Protein 2EPR (pdb70)

Radius of gyration: 16.73 Å; Cα contacts (8 Å, |Δi|>4): 22; chains: 1; bounding box: 38×42×22 Å

Sequence (48 aa):
GSSGSSGRTRKQVACEICGKIFRDVYHLNRHKLSHSGEKPYSSGPSSGGSSGSSGRTRKQVACEICGKIFRDVYHLNRHKLSHSGEKPYSSGPSSGGSSGSSGRTRKQVACEICGKIFRDVYHLNRHKLSHSGEKPYSSGPSSGGSSGSSGRTRKQVACEICGKIFRDVYHLNRHKLSHSGEKPYSSGPSSGGSSGSSGRTRKQVACEICGKIFRDVYHLNRHKLSHSGEKPYSSGPSSGGSSGSSGRTRKQVACEICGKIFRDVYHLNRHKLSHSGEKPYSSGPSSGGSSGSSGRTRKQVACEICGKIFRDVYHLNRHKLSHSGEKPYSSGPSSGGSSGSSGRTRKQVACEICGKIFRDVYHLNRHKLSHSGEKPYSSGPSSGGSSGSSGRTRKQVACEICGKIFRDVYHLNRHKLSHSGEKPYSSGPSSGGSSGSSGRTRKQVACEICGKIFRDVYHLNRHKLSHSGEKPYSSGPSSGGSSGSSGRTRKQVACEICGKIFRDVYHLNRHKLSHSGEKPYSSGPSSGGSSGSSGRTRKQVACEICGKIFRDVYHLNRHKLSHSGEKPYSSGPSSGGSSGSSGRTRKQVACEICGKIFRDVYHLNRHKLSHSGEKPYSSGPSSGGSSGSSGRTRKQVACEICGKIFRDVYHLNRHKLSHSGEKPYSSGPSSGGSSGSSGRTRKQVACEICGKIFRDVYHLNRHKLSHSGEKPYSSGPSSGGSSGSSGRTRKQVACEICGKIFRDVYHLNRHKLSHSGEKPYSSGPSSGGSSGSSGRTRKQVACEICGKIFRDVYHLNRHKLSHSGEKPYSSGPSSGGSSGSSGRTRKQVACEICGKIFRDVYHLNRHKLSHSGEKPYSSGPSSGGSSGSSGRTRKQVACEICGKIFRDVYHLNRHKLSHSGEKPYSSGPSSGGSSGSSGRTRKQVACEICGKIFRDVYHLNRHKLSHSGEKPYSSGPSSG

Secondary structure (DSSP, 8-state):
----S------SEEETTTTEEESSHHHHHHHGGGS-S-----S-----

GO terms:
  GO:0005515 protein binding (F, IPI)
  GO:0031625 ubiquitin protein ligase binding (F, IPI)
  GO:0005654 nucleoplasm (C, IDA)
  GO:0005634 nucleus (C, TAS)
  GO:0045892 negative regulation of DNA-templated transcription (P, TAS)
  GO:0006355 regulation of DNA-templated transcription (P, TAS)

Solvent-accessible surface area: 5000 Å² total; per-residue (Å²): 134,112,110,77,103,110,72,219,103,217,161,80,22,66,8,159,108,63,50,118,122,43,193,86,73,181,94,21,78,176,34,100,124,96,43,74,78,140,160,106,180,99,98,39,121,118,107,125

Structure (mmCIF, N/CA/C/O backbone):
data_2EPR
#
_entry.id   2EPR
#
loop_
_entity.id
_entity.type
_entity.pdbx_description
1 polymer 'POZ-, AT hook-, and zinc finger-containing protein 1'
2 non-polymer 'ZINC ION'
#
loop_
_atom_site.group_PDB
_atom_site.id
_atom_site.type_symbol
_atom_site.label_atom_id
_atom_site.label_alt_id
_atom_site.label_comp_id
_atom_site.label_asym_id
_atom_site.label_entity_id
_atom_site.label_seq_id
_atom_site.pdbx_PDB_ins_code
_atom_site.Cartn_x
_atom_site.Cartn_y
_atom_site.Cartn_z
_atom_site.occupancy
_atom_site.B_iso_or_equiv
_atom_site.auth_seq_id
_atom_site.auth_comp_id
_atom_site.auth_asym_id
_atom_site.auth_atom_id
_atom_site.pdbx_PDB_model_num
ATOM 1 N N . GLY A 1 1 ? 19.849 -26.161 -10.491 1.00 0.00 343 GLY A N 1
ATOM 2 C CA . GLY A 1 1 ? 19.392 -27.273 -9.678 1.00 0.00 343 GLY A CA 1
ATOM 3 C C . GLY A 1 1 ? 17.988 -27.065 -9.146 1.00 0.00 343 GLY A C 1
ATOM 4 O O . GLY A 1 1 ? 17.806 -26.619 -8.013 1.00 0.00 343 GLY A O 1
ATOM 8 N N . SER A 1 2 ? 16.993 -27.386 -9.966 1.00 0.00 344 SER A N 1
ATOM 9 C CA . SER A 1 2 ? 15.597 -27.226 -9.574 1.00 0.00 344 SER A CA 1
ATOM 10 C C . SER A 1 2 ? 14.672 -27.938 -10.556 1.00 0.00 344 SER A C 1
ATOM 11 O O . SER A 1 2 ? 14.926 -27.961 -11.760 1.00 0.00 344 SER A O 1
ATOM 19 N N . SER A 1 3 ? 13.597 -28.517 -10.033 1.00 0.00 345 SER A N 1
ATOM 20 C CA . SER A 1 3 ? 12.634 -29.233 -10.862 1.00 0.00 345 SER A CA 1
ATOM 21 C C . SER A 1 3 ? 11.807 -28.261 -11.697 1.00 0.00 345 SER A C 1
ATOM 22 O O . SER A 1 3 ? 11.799 -28.330 -12.925 1.00 0.00 345 SER A O 1
ATOM 30 N N . GLY A 1 4 ? 11.111 -27.353 -11.019 1.00 0.00 346 GLY A N 1
ATOM 31 C CA . GLY A 1 4 ? 10.289 -26.378 -11.714 1.00 0.00 346 GLY A CA 1
ATOM 32 C C . GLY A 1 4 ? 8.914 -26.917 -12.054 1.00 0.00 346 GLY A C 1
ATOM 33 O O . GLY A 1 4 ? 8.430 -26.741 -13.173 1.00 0.00 346 GLY A O 1
ATOM 37 N N . SER A 1 5 ? 8.283 -27.577 -11.089 1.00 0.00 347 SER A N 1
ATOM 38 C CA . SER A 1 5 ? 6.957 -28.149 -11.294 1.00 0.00 347 SER A CA 1
ATOM 39 C C . SER A 1 5 ? 5.951 -27.554 -10.312 1.00 0.00 347 SER A C 1
ATOM 40 O O . SER A 1 5 ? 4.959 -26.947 -10.714 1.00 0.00 347 SER A O 1
ATOM 48 N N . SER A 1 6 ? 6.216 -27.735 -9.022 1.00 0.00 348 SER A N 1
ATOM 49 C CA . SER A 1 6 ? 5.333 -27.221 -7.981 1.00 0.00 348 SER A CA 1
ATOM 50 C C . SER A 1 6 ? 5.939 -25.989 -7.315 1.00 0.00 348 SER A C 1
ATOM 51 O O . SER A 1 6 ? 7.119 -25.690 -7.493 1.00 0.00 348 SER A O 1
ATOM 59 N N . GLY A 1 7 ? 5.120 -25.276 -6.547 1.00 0.00 349 GLY A N 1
ATOM 60 C CA . GLY A 1 7 ? 5.591 -24.085 -5.866 1.00 0.00 349 GLY A CA 1
ATOM 61 C C . GLY A 1 7 ? 4.456 -23.244 -5.316 1.00 0.00 349 GLY A C 1
ATOM 62 O O . GLY A 1 7 ? 3.298 -23.659 -5.343 1.00 0.00 349 GLY A O 1
ATOM 66 N N . ARG A 1 8 ? 4.789 -22.060 -4.813 1.00 0.00 350 ARG A N 1
ATOM 67 C CA . ARG A 1 8 ? 3.789 -21.160 -4.252 1.00 0.00 350 ARG A CA 1
ATOM 68 C C . ARG A 1 8 ? 3.286 -20.179 -5.307 1.00 0.00 350 ARG A C 1
ATOM 69 O O . ARG A 1 8 ? 3.949 -19.189 -5.617 1.00 0.00 350 ARG A O 1
ATOM 90 N N . THR A 1 9 ? 2.109 -20.462 -5.857 1.00 0.00 351 THR A N 1
ATOM 91 C CA . THR A 1 9 ? 1.518 -19.607 -6.879 1.00 0.00 351 THR A CA 1
ATOM 92 C C . THR A 1 9 ? 1.205 -18.223 -6.323 1.00 0.00 351 THR A C 1
ATOM 93 O O . THR A 1 9 ? 0.720 -18.089 -5.199 1.00 0.00 351 THR A O 1
ATOM 104 N N . ARG A 1 10 ? 1.484 -17.194 -7.117 1.00 0.00 352 ARG A N 1
ATOM 105 C CA . ARG A 1 10 ? 1.233 -15.819 -6.704 1.00 0.00 352 ARG A CA 1
ATOM 106 C C . ARG A 1 10 ? -0.171 -15.378 -7.107 1.00 0.00 352 ARG A C 1
ATOM 107 O O . ARG A 1 10 ? -0.425 -15.064 -8.271 1.00 0.00 352 ARG A O 1
ATOM 128 N N . LYS A 1 11 ? -1.080 -15.357 -6.139 1.00 0.00 353 LYS A N 1
ATOM 129 C CA . LYS A 1 11 ? -2.459 -14.954 -6.391 1.00 0.00 353 LYS A CA 1
ATOM 130 C C . LYS A 1 11 ? -2.924 -13.930 -5.361 1.00 0.00 353 LYS A C 1
ATOM 131 O O . LYS A 1 11 ? -4.116 -13.821 -5.076 1.00 0.00 353 LYS A O 1
ATOM 150 N N . GLN A 1 12 ? -1.975 -13.182 -4.807 1.00 0.00 354 GLN A N 1
ATOM 151 C CA . GLN A 1 12 ? -2.289 -12.167 -3.809 1.00 0.00 354 GLN A CA 1
ATOM 152 C C . GLN A 1 12 ? -1.352 -10.970 -3.936 1.00 0.00 354 GLN A C 1
ATOM 153 O O . GLN A 1 12 ? -0.465 -10.951 -4.788 1.00 0.00 354 GLN A O 1
ATOM 167 N N . VAL A 1 13 ? -1.556 -9.972 -3.082 1.00 0.00 355 VAL A N 1
ATOM 168 C CA . VAL A 1 13 ? -0.728 -8.771 -3.098 1.00 0.00 355 VAL A CA 1
ATOM 169 C C . VAL A 1 13 ? 0.162 -8.701 -1.862 1.00 0.00 355 VAL A C 1
ATOM 170 O O . VAL A 1 13 ? -0.245 -9.091 -0.768 1.00 0.00 355 VAL A O 1
ATOM 183 N N . ALA A 1 14 ? 1.379 -8.199 -2.044 1.00 0.00 356 ALA A N 1
ATOM 184 C CA . ALA A 1 14 ? 2.326 -8.074 -0.944 1.00 0.00 356 ALA A CA 1
ATOM 185 C C . ALA A 1 14 ? 3.055 -6.736 -0.996 1.00 0.00 356 ALA A C 1
ATOM 186 O O . ALA A 1 14 ? 3.807 -6.463 -1.933 1.00 0.00 356 ALA A O 1
ATOM 193 N N . CYS A 1 15 ? 2.829 -5.904 0.015 1.00 0.00 357 CYS A N 1
ATOM 194 C CA . CYS A 1 15 ? 3.463 -4.594 0.085 1.00 0.00 357 CYS A CA 1
ATOM 195 C C . CYS A 1 15 ? 4.912 -4.714 0.550 1.00 0.00 357 CYS A C 1
ATOM 196 O O . CYS A 1 15 ? 5.179 -5.125 1.678 1.00 0.00 357 CYS A O 1
ATOM 203 N N . GLU A 1 16 ? 5.841 -4.353 -0.329 1.00 0.00 358 GLU A N 1
ATOM 204 C CA . GLU A 1 16 ? 7.262 -4.421 -0.008 1.00 0.00 358 GLU A CA 1
ATOM 205 C C . GLU A 1 16 ? 7.708 -3.176 0.753 1.00 0.00 358 GLU A C 1
ATOM 206 O O . GLU A 1 16 ? 8.674 -3.216 1.516 1.00 0.00 358 GLU A O 1
ATOM 218 N N . ILE A 1 17 ? 6.999 -2.073 0.540 1.00 0.00 359 ILE A N 1
ATOM 219 C CA . ILE A 1 17 ? 7.321 -0.818 1.206 1.00 0.00 359 ILE A CA 1
ATOM 220 C C . ILE A 1 17 ? 7.429 -1.008 2.715 1.00 0.00 359 ILE A C 1
ATOM 221 O O . ILE A 1 17 ? 8.436 -0.650 3.327 1.00 0.00 359 ILE A O 1
ATOM 237 N N . CYS A 1 18 ? 6.385 -1.574 3.311 1.00 0.00 360 CYS A N 1
ATOM 238 C CA . CYS A 1 18 ? 6.362 -1.814 4.749 1.00 0.00 360 CYS A CA 1
ATOM 239 C C . CYS A 1 18 ? 6.549 -3.297 5.056 1.00 0.00 360 CYS A C 1
ATOM 240 O O . CYS A 1 18 ? 7.160 -3.662 6.060 1.00 0.00 360 CYS A O 1
ATOM 247 N N . GLY A 1 19 ? 6.018 -4.149 4.183 1.00 0.00 361 GLY A N 1
ATOM 248 C CA . GLY A 1 19 ? 6.138 -5.582 4.379 1.00 0.00 361 GLY A CA 1
ATOM 249 C C . GLY A 1 19 ? 4.872 -6.198 4.941 1.00 0.00 361 GLY A C 1
ATOM 250 O O . GLY A 1 19 ? 4.844 -6.637 6.091 1.00 0.00 361 GLY A O 1
ATOM 254 N N . LYS A 1 20 ? 3.821 -6.230 4.129 1.00 0.00 362 LYS A N 1
ATOM 255 C CA . LYS A 1 20 ? 2.545 -6.797 4.551 1.00 0.00 362 LYS A CA 1
ATOM 256 C C . LYS A 1 20 ? 1.893 -7.576 3.414 1.00 0.00 362 LYS A C 1
ATOM 257 O O . LYS A 1 20 ? 2.325 -7.491 2.264 1.00 0.00 362 LYS A O 1
ATOM 276 N N . ILE A 1 21 ? 0.852 -8.334 3.742 1.00 0.00 363 ILE A N 1
ATOM 277 C CA . ILE A 1 21 ? 0.140 -9.126 2.747 1.00 0.00 363 ILE A CA 1
ATOM 278 C C . ILE A 1 21 ? -1.321 -8.701 2.649 1.00 0.00 363 ILE A C 1
ATOM 279 O O . ILE A 1 21 ? -1.941 -8.336 3.649 1.00 0.00 363 ILE A O 1
ATOM 295 N N . PHE A 1 22 ? -1.866 -8.751 1.438 1.00 0.00 364 PHE A N 1
ATOM 296 C CA . PHE A 1 22 ? -3.256 -8.372 1.209 1.00 0.00 364 PHE A CA 1
ATOM 297 C C . PHE A 1 22 ? -3.932 -9.342 0.245 1.00 0.00 364 PHE A C 1
ATOM 298 O O . PHE A 1 22 ? -3.272 -10.166 -0.388 1.00 0.00 364 PHE A O 1
ATOM 315 N N . ARG A 1 23 ? -5.253 -9.237 0.139 1.00 0.00 365 ARG A N 1
ATOM 316 C CA . ARG A 1 23 ? -6.020 -10.105 -0.746 1.00 0.00 365 ARG A CA 1
ATOM 317 C C . ARG A 1 23 ? -5.828 -9.701 -2.205 1.00 0.00 365 ARG A C 1
ATOM 318 O O . ARG A 1 23 ? -5.308 -10.473 -3.010 1.00 0.00 365 ARG A O 1
ATOM 339 N N . ASP A 1 24 ? -6.251 -8.486 -2.537 1.00 0.00 366 ASP A N 1
ATOM 340 C CA . ASP A 1 24 ? -6.126 -7.978 -3.898 1.00 0.00 366 ASP A CA 1
ATOM 341 C C . ASP A 1 24 ? -5.686 -6.517 -3.894 1.00 0.00 366 ASP A C 1
ATOM 342 O O . ASP A 1 24 ? -5.605 -5.885 -2.841 1.00 0.00 366 ASP A O 1
ATOM 351 N N . VAL A 1 25 ? -5.402 -5.987 -5.080 1.00 0.00 367 VAL A N 1
ATOM 352 C CA . VAL A 1 25 ? -4.970 -4.601 -5.214 1.00 0.00 367 VAL A CA 1
ATOM 353 C C . VAL A 1 25 ? -6.024 -3.643 -4.672 1.00 0.00 367 VAL A C 1
ATOM 354 O O . VAL A 1 25 ? -5.700 -2.563 -4.176 1.00 0.00 367 VAL A O 1
ATOM 367 N N . TYR A 1 26 ? -7.286 -4.044 -4.769 1.00 0.00 368 TYR A N 1
ATOM 368 C CA . TYR A 1 26 ? -8.389 -3.219 -4.289 1.00 0.00 368 TYR A CA 1
ATOM 369 C C . TYR A 1 26 ? -8.177 -2.819 -2.833 1.00 0.00 368 TYR A C 1
ATOM 370 O O . TYR A 1 26 ? -8.613 -1.751 -2.400 1.00 0.00 368 TYR A O 1
ATOM 388 N N . HIS A 1 27 ? -7.504 -3.683 -2.080 1.00 0.00 369 HIS A N 1
ATOM 389 C CA . HIS A 1 27 ? -7.232 -3.421 -0.671 1.00 0.00 369 HIS A CA 1
ATOM 390 C C . HIS A 1 27 ? -5.941 -2.625 -0.507 1.00 0.00 369 HIS A C 1
ATOM 391 O O . HIS A 1 27 ? -5.833 -1.773 0.376 1.00 0.00 369 HIS A O 1
ATOM 405 N N . LEU A 1 28 ? -4.964 -2.908 -1.361 1.00 0.00 370 LEU A N 1
ATOM 406 C CA . LEU A 1 28 ? -3.679 -2.219 -1.309 1.00 0.00 370 LEU A CA 1
ATOM 407 C C . LEU A 1 28 ? -3.833 -0.752 -1.695 1.00 0.00 370 LEU A C 1
ATOM 408 O O . LEU A 1 28 ? -3.071 0.102 -1.242 1.00 0.00 370 LEU A O 1
ATOM 424 N N . ASN A 1 29 ? -4.824 -0.466 -2.532 1.00 0.00 371 ASN A N 1
ATOM 425 C CA . ASN A 1 29 ? -5.079 0.900 -2.977 1.00 0.00 371 ASN A CA 1
ATOM 426 C C . ASN A 1 29 ? -5.299 1.828 -1.786 1.00 0.00 371 ASN A C 1
ATOM 427 O O . ASN A 1 29 ? -4.762 2.935 -1.741 1.00 0.00 371 ASN A O 1
ATOM 438 N N . ARG A 1 30 ? -6.093 1.369 -0.824 1.00 0.00 372 ARG A N 1
ATOM 439 C CA . ARG A 1 30 ? -6.385 2.157 0.367 1.00 0.00 372 ARG A CA 1
ATOM 440 C C . ARG A 1 30 ? -5.185 2.184 1.309 1.00 0.00 372 ARG A C 1
ATOM 441 O O . ARG A 1 30 ? -5.017 3.120 2.091 1.00 0.00 372 ARG A O 1
ATOM 462 N N . HIS A 1 31 ? -4.353 1.150 1.229 1.00 0.00 373 HIS A N 1
ATOM 463 C CA . HIS A 1 31 ? -3.168 1.055 2.075 1.00 0.00 373 HIS A CA 1
ATOM 464 C C . HIS A 1 31 ? -2.071 1.992 1.579 1.00 0.00 373 HIS A C 1
ATOM 465 O O . HIS A 1 31 ? -1.331 2.573 2.373 1.00 0.00 373 HIS A O 1
ATOM 479 N N . LYS A 1 32 ? -1.970 2.133 0.262 1.00 0.00 374 LYS A N 1
ATOM 480 C CA . LYS A 1 32 ? -0.964 3.000 -0.340 1.00 0.00 374 LYS A CA 1
ATOM 481 C C . LYS A 1 32 ? -1.060 4.416 0.219 1.00 0.00 374 LYS A C 1
ATOM 482 O O . LYS A 1 32 ? -0.072 5.151 0.248 1.00 0.00 374 LYS A O 1
ATOM 501 N N . LEU A 1 33 ? -2.254 4.792 0.663 1.00 0.00 375 LEU A N 1
ATOM 502 C CA . LEU A 1 33 ? -2.479 6.120 1.223 1.00 0.00 375 LEU A CA 1
ATOM 503 C C . LEU A 1 33 ? -1.468 6.424 2.324 1.00 0.00 375 LEU A C 1
ATOM 504 O O . LEU A 1 33 ? -0.874 7.502 2.355 1.00 0.00 375 LEU A O 1
ATOM 520 N N . SER A 1 34 ? -1.277 5.466 3.226 1.00 0.00 376 SER A N 1
ATOM 521 C CA . SER A 1 34 ? -0.339 5.633 4.330 1.00 0.00 376 SER A CA 1
ATOM 522 C C . SER A 1 34 ? 1.071 5.896 3.811 1.00 0.00 376 SER A C 1
ATOM 523 O O . SER A 1 34 ? 1.866 6.579 4.458 1.00 0.00 376 SER A O 1
ATOM 531 N N . HIS A 1 35 ? 1.374 5.350 2.637 1.00 0.00 377 HIS A N 1
ATOM 532 C CA . HIS A 1 35 ? 2.688 5.525 2.029 1.00 0.00 377 HIS A CA 1
ATOM 533 C C . HIS A 1 35 ? 2.707 6.751 1.121 1.00 0.00 377 HIS A C 1
ATOM 534 O O . HIS A 1 35 ? 1.722 7.484 1.030 1.00 0.00 377 HIS A O 1
ATOM 548 N N . SER A 1 36 ? 3.835 6.968 0.451 1.00 0.00 378 SER A N 1
ATOM 549 C CA . SER A 1 36 ? 3.983 8.108 -0.446 1.00 0.00 378 SER A CA 1
ATOM 550 C C . SER A 1 36 ? 3.537 7.748 -1.860 1.00 0.00 378 SER A C 1
ATOM 551 O O . SER A 1 36 ? 3.576 6.585 -2.258 1.00 0.00 378 SER A O 1
ATOM 559 N N . GLY A 1 37 ? 3.112 8.757 -2.615 1.00 0.00 379 GLY A N 1
ATOM 560 C CA . GLY A 1 37 ? 2.664 8.528 -3.976 1.00 0.00 379 GLY A CA 1
ATOM 561 C C . GLY A 1 37 ? 3.777 8.699 -4.990 1.00 0.00 379 GLY A C 1
ATOM 562 O O . GLY A 1 37 ? 3.789 8.035 -6.026 1.00 0.00 379 GLY A O 1
ATOM 566 N N . GLU A 1 38 ? 4.715 9.592 -4.691 1.00 0.00 380 GLU A N 1
ATOM 567 C CA . GLU A 1 38 ? 5.837 9.850 -5.587 1.00 0.00 380 GLU A CA 1
ATOM 568 C C . GLU A 1 38 ? 7.165 9.721 -4.846 1.00 0.00 380 GLU A C 1
ATOM 569 O O . GLU A 1 38 ? 7.404 10.405 -3.851 1.00 0.00 380 GLU A O 1
ATOM 581 N N . LYS A 1 39 ? 8.027 8.837 -5.339 1.00 0.00 381 LYS A N 1
ATOM 582 C CA . LYS A 1 39 ? 9.331 8.617 -4.727 1.00 0.00 381 LYS A CA 1
ATOM 583 C C . LYS A 1 39 ? 10.447 8.760 -5.757 1.00 0.00 381 LYS A C 1
ATOM 584 O O . LYS A 1 39 ? 11.086 7.786 -6.155 1.00 0.00 381 LYS A O 1
ATOM 603 N N . PRO A 1 40 ? 10.689 10.003 -6.199 1.00 0.00 382 PRO A N 1
ATOM 604 C CA . PRO A 1 40 ? 11.730 10.302 -7.187 1.00 0.00 382 PRO A CA 1
ATOM 605 C C . PRO A 1 40 ? 13.135 10.124 -6.622 1.00 0.00 382 PRO A C 1
ATOM 606 O O . PRO A 1 40 ? 13.488 10.730 -5.610 1.00 0.00 382 PRO A O 1
ATOM 617 N N . TYR A 1 41 ? 13.931 9.291 -7.281 1.00 0.00 383 TYR A N 1
ATOM 618 C CA . TYR A 1 41 ? 15.298 9.032 -6.843 1.00 0.00 383 TYR A CA 1
ATOM 619 C C . TYR A 1 41 ? 16.222 10.181 -7.234 1.00 0.00 383 TYR A C 1
ATOM 620 O O . TYR A 1 41 ? 17.104 10.023 -8.079 1.00 0.00 383 TYR A O 1
ATOM 638 N N . SER A 1 42 ? 16.015 11.337 -6.612 1.00 0.00 384 SER A N 1
ATOM 639 C CA . SER A 1 42 ? 16.827 12.514 -6.896 1.00 0.00 384 SER A CA 1
ATOM 640 C C . SER A 1 42 ? 18.253 12.326 -6.388 1.00 0.00 384 SER A C 1
ATOM 641 O O . SER A 1 42 ? 19.202 12.868 -6.954 1.00 0.00 384 SER A O 1
ATOM 649 N N . SER A 1 43 ? 18.395 11.554 -5.315 1.00 0.00 385 SER A N 1
ATOM 650 C CA . SER A 1 43 ? 19.704 11.296 -4.727 1.00 0.00 385 SER A CA 1
ATOM 651 C C . SER A 1 43 ? 20.437 10.198 -5.491 1.00 0.00 385 SER A C 1
ATOM 652 O O . SER A 1 43 ? 20.674 9.112 -4.965 1.00 0.00 385 SER A O 1
ATOM 660 N N . GLY A 1 44 ? 20.793 10.490 -6.739 1.00 0.00 386 GLY A N 1
ATOM 661 C CA . GLY A 1 44 ? 21.495 9.518 -7.557 1.00 0.00 386 GLY A CA 1
ATOM 662 C C . GLY A 1 44 ? 21.576 9.935 -9.012 1.00 0.00 386 GLY A C 1
ATOM 663 O O . GLY A 1 44 ? 20.933 9.350 -9.884 1.00 0.00 386 GLY A O 1
ATOM 667 N N . PRO A 1 45 ? 22.380 10.971 -9.291 1.00 0.00 387 PRO A N 1
ATOM 668 C CA . PRO A 1 45 ? 22.561 11.490 -10.650 1.00 0.00 387 PRO A CA 1
ATOM 669 C C . PRO A 1 45 ? 23.333 10.524 -11.541 1.00 0.00 387 PRO A C 1
ATOM 670 O O . PRO A 1 45 ? 24.227 9.816 -11.077 1.00 0.00 387 PRO A O 1
ATOM 681 N N . SER A 1 46 ? 22.983 10.500 -12.823 1.00 0.00 388 SER A N 1
ATOM 682 C CA . SER A 1 46 ? 23.642 9.618 -13.779 1.00 0.00 388 SER A CA 1
ATOM 683 C C . SER A 1 46 ? 25.135 9.918 -13.856 1.00 0.00 388 SER A C 1
ATOM 684 O O . SER A 1 46 ? 25.618 10.878 -13.256 1.00 0.00 388 SER A O 1
ATOM 692 N N . SER A 1 47 ? 25.862 9.090 -14.599 1.00 0.00 389 SER A N 1
ATOM 693 C CA . SER A 1 47 ? 27.302 9.263 -14.752 1.00 0.00 389 SER A CA 1
ATOM 694 C C . SER A 1 47 ? 27.821 8.467 -15.945 1.00 0.00 389 SER A C 1
ATOM 695 O O . SER A 1 47 ? 27.094 7.671 -16.539 1.00 0.00 389 SER A O 1
ATOM 703 N N . GLY A 1 48 ? 29.086 8.688 -16.292 1.00 0.00 390 GLY A N 1
ATOM 704 C CA . GLY A 1 48 ? 29.682 7.984 -17.412 1.00 0.00 390 GLY A CA 1
ATOM 705 C C . GLY A 1 48 ? 29.859 6.504 -17.139 1.00 0.00 390 GLY A C 1
ATOM 706 O O . GLY A 1 48 ? 29.309 6.006 -16.158 1.00 0.00 390 GLY A O 1
ATOM 711 N N . GLY A 1 1 ? -13.701 -29.248 -7.792 1.00 0.00 343 GLY A N 2
ATOM 712 C CA . GLY A 1 1 ? -13.097 -27.975 -8.138 1.00 0.00 343 GLY A CA 2
ATOM 713 C C . GLY A 1 1 ? -13.185 -27.675 -9.621 1.00 0.00 343 GLY A C 2
ATOM 714 O O . GLY A 1 1 ? -13.193 -28.588 -10.447 1.00 0.00 343 GLY A O 2
ATOM 718 N N . SER A 1 2 ? -13.253 -26.391 -9.961 1.00 0.00 344 SER A N 2
ATOM 719 C CA . SER A 1 2 ? -13.347 -25.974 -11.355 1.00 0.00 344 SER A CA 2
ATOM 720 C C . SER A 1 2 ? -12.027 -25.376 -11.833 1.00 0.00 344 SER A C 2
ATOM 721 O O . SER A 1 2 ? -11.693 -24.238 -11.503 1.00 0.00 344 SER A O 2
ATOM 729 N N . SER A 1 3 ? -11.281 -26.152 -12.612 1.00 0.00 345 SER A N 2
ATOM 730 C CA . SER A 1 3 ? -9.995 -25.702 -13.133 1.00 0.00 345 SER A CA 2
ATOM 731 C C . SER A 1 3 ? -10.171 -24.486 -14.038 1.00 0.00 345 SER A C 2
ATOM 732 O O . SER A 1 3 ? -11.103 -24.424 -14.839 1.00 0.00 345 SER A O 2
ATOM 740 N N . GLY A 1 4 ? -9.268 -23.520 -13.904 1.00 0.00 346 GLY A N 2
ATOM 741 C CA . GLY A 1 4 ? -9.340 -22.318 -14.715 1.00 0.00 346 GLY A CA 2
ATOM 742 C C . GLY A 1 4 ? -8.013 -21.591 -14.793 1.00 0.00 346 GLY A C 2
ATOM 743 O O . GLY A 1 4 ? -7.178 -21.710 -13.896 1.00 0.00 346 GLY A O 2
ATOM 747 N N . SER A 1 5 ? -7.816 -20.836 -15.869 1.00 0.00 347 SER A N 2
ATOM 748 C CA . SER A 1 5 ? -6.578 -20.091 -16.064 1.00 0.00 347 SER A CA 2
ATOM 749 C C . SER A 1 5 ? -6.824 -18.590 -15.952 1.00 0.00 347 SER A C 2
ATOM 750 O O . SER A 1 5 ? -7.952 -18.149 -15.732 1.00 0.00 347 SER A O 2
ATOM 758 N N . SER A 1 6 ? -5.760 -17.808 -16.106 1.00 0.00 348 SER A N 2
ATOM 759 C CA . SER A 1 6 ? -5.858 -16.356 -16.018 1.00 0.00 348 SER A CA 2
ATOM 760 C C . SER A 1 6 ? -4.655 -15.689 -16.678 1.00 0.00 348 SER A C 2
ATOM 761 O O . SER A 1 6 ? -3.772 -16.362 -17.209 1.00 0.00 348 SER A O 2
ATOM 769 N N . GLY A 1 7 ? -4.627 -14.361 -16.639 1.00 0.00 349 GLY A N 2
ATOM 770 C CA . GLY A 1 7 ? -3.529 -13.624 -17.236 1.00 0.00 349 GLY A CA 2
ATOM 771 C C . GLY A 1 7 ? -2.335 -13.511 -16.309 1.00 0.00 349 GLY A C 2
ATOM 772 O O . GLY A 1 7 ? -1.267 -14.055 -16.592 1.00 0.00 349 GLY A O 2
ATOM 776 N N . ARG A 1 8 ? -2.514 -12.802 -15.199 1.00 0.00 350 ARG A N 2
ATOM 777 C CA . ARG A 1 8 ? -1.441 -12.617 -14.229 1.00 0.00 350 ARG A CA 2
ATOM 778 C C . ARG A 1 8 ? -1.009 -13.954 -13.635 1.00 0.00 350 ARG A C 2
ATOM 779 O O . ARG A 1 8 ? -1.627 -14.988 -13.890 1.00 0.00 350 ARG A O 2
ATOM 800 N N . THR A 1 9 ? 0.058 -13.926 -12.842 1.00 0.00 351 THR A N 2
ATOM 801 C CA . THR A 1 9 ? 0.574 -15.136 -12.213 1.00 0.00 351 THR A CA 2
ATOM 802 C C . THR A 1 9 ? 0.466 -15.055 -10.695 1.00 0.00 351 THR A C 2
ATOM 803 O O . THR A 1 9 ? 0.303 -16.072 -10.020 1.00 0.00 351 THR A O 2
ATOM 814 N N . ARG A 1 10 ? 0.558 -13.840 -10.164 1.00 0.00 352 ARG A N 2
ATOM 815 C CA . ARG A 1 10 ? 0.470 -13.628 -8.724 1.00 0.00 352 ARG A CA 2
ATOM 816 C C . ARG A 1 10 ? -0.939 -13.916 -8.216 1.00 0.00 352 ARG A C 2
ATOM 817 O O . ARG A 1 10 ? -1.927 -13.586 -8.873 1.00 0.00 352 ARG A O 2
ATOM 838 N N . LYS A 1 11 ? -1.025 -14.533 -7.043 1.00 0.00 353 LYS A N 2
ATOM 839 C CA . LYS A 1 11 ? -2.313 -14.866 -6.445 1.00 0.00 353 LYS A CA 2
ATOM 840 C C . LYS A 1 11 ? -2.788 -13.750 -5.520 1.00 0.00 353 LYS A C 2
ATOM 841 O O . LYS A 1 11 ? -3.967 -13.396 -5.516 1.00 0.00 353 LYS A O 2
ATOM 860 N N . GLN A 1 12 ? -1.863 -13.199 -4.741 1.00 0.00 354 GLN A N 2
ATOM 861 C CA . GLN A 1 12 ? -2.189 -12.123 -3.813 1.00 0.00 354 GLN A CA 2
ATOM 862 C C . GLN A 1 12 ? -1.182 -10.983 -3.927 1.00 0.00 354 GLN A C 2
ATOM 863 O O . GLN A 1 12 ? -0.224 -11.061 -4.696 1.00 0.00 354 GLN A O 2
ATOM 877 N N . VAL A 1 13 ? -1.406 -9.923 -3.156 1.00 0.00 355 VAL A N 2
ATOM 878 C CA . VAL A 1 13 ? -0.518 -8.766 -3.170 1.00 0.00 355 VAL A CA 2
ATOM 879 C C . VAL A 1 13 ? 0.374 -8.743 -1.934 1.00 0.00 355 VAL A C 2
ATOM 880 O O . VAL A 1 13 ? -0.082 -9.013 -0.823 1.00 0.00 355 VAL A O 2
ATOM 893 N N . ALA A 1 14 ? 1.646 -8.418 -2.135 1.00 0.00 356 ALA A N 2
ATOM 894 C CA . ALA A 1 14 ? 2.602 -8.357 -1.036 1.00 0.00 356 ALA A CA 2
ATOM 895 C C . ALA A 1 14 ? 3.297 -7.000 -0.987 1.00 0.00 356 ALA A C 2
ATOM 896 O O . ALA A 1 14 ? 4.271 -6.764 -1.703 1.00 0.00 356 ALA A O 2
ATOM 903 N N . CYS A 1 15 ? 2.789 -6.111 -0.140 1.00 0.00 357 CYS A N 2
ATOM 904 C CA . CYS A 1 15 ? 3.360 -4.777 0.001 1.00 0.00 357 CYS A CA 2
ATOM 905 C C . CYS A 1 15 ? 4.818 -4.853 0.444 1.00 0.00 357 CYS A C 2
ATOM 906 O O . CYS A 1 15 ? 5.115 -5.250 1.571 1.00 0.00 357 CYS A O 2
ATOM 913 N N . GLU A 1 16 ? 5.723 -4.469 -0.451 1.00 0.00 358 GLU A N 2
ATOM 914 C CA . GLU A 1 16 ? 7.150 -4.495 -0.152 1.00 0.00 358 GLU A CA 2
ATOM 915 C C . GLU A 1 16 ? 7.569 -3.242 0.613 1.00 0.00 358 GLU A C 2
ATOM 916 O O . GLU A 1 16 ? 8.543 -3.258 1.366 1.00 0.00 358 GLU A O 2
ATOM 928 N N . ILE A 1 17 ? 6.826 -2.158 0.413 1.00 0.00 359 ILE A N 2
ATOM 929 C CA . ILE A 1 17 ? 7.119 -0.898 1.083 1.00 0.00 359 ILE A CA 2
ATOM 930 C C . ILE A 1 17 ? 7.242 -1.092 2.590 1.00 0.00 359 ILE A C 2
ATOM 931 O O . ILE A 1 17 ? 8.255 -0.736 3.193 1.00 0.00 359 ILE A O 2
ATOM 947 N N . CYS A 1 18 ? 6.204 -1.661 3.194 1.00 0.00 360 CYS A N 2
ATOM 948 C CA . CYS A 1 18 ? 6.195 -1.905 4.631 1.00 0.00 360 CYS A CA 2
ATOM 949 C C . CYS A 1 18 ? 6.458 -3.377 4.935 1.00 0.00 360 CYS A C 2
ATOM 950 O O . CYS A 1 18 ? 7.038 -3.715 5.966 1.00 0.00 360 CYS A O 2
ATOM 957 N N . GLY A 1 19 ? 6.028 -4.249 4.028 1.00 0.00 361 GLY A N 2
ATOM 958 C CA . GLY A 1 19 ? 6.226 -5.674 4.217 1.00 0.00 361 GLY A CA 2
ATOM 959 C C . GLY A 1 19 ? 5.009 -6.355 4.811 1.00 0.00 361 GLY A C 2
ATOM 960 O O . GLY A 1 19 ? 5.072 -6.906 5.911 1.00 0.00 361 GLY A O 2
ATOM 964 N N . LYS A 1 20 ? 3.898 -6.317 4.085 1.00 0.00 362 LYS A N 2
ATOM 965 C CA . LYS A 1 20 ? 2.660 -6.935 4.546 1.00 0.00 362 LYS A CA 2
ATOM 966 C C . LYS A 1 20 ? 1.954 -7.658 3.403 1.00 0.00 362 LYS A C 2
ATOM 967 O O . LYS A 1 20 ? 2.250 -7.423 2.231 1.00 0.00 362 LYS A O 2
ATOM 986 N N . ILE A 1 21 ? 1.021 -8.537 3.753 1.00 0.00 363 ILE A N 2
ATOM 987 C CA . ILE A 1 21 ? 0.272 -9.292 2.756 1.00 0.00 363 ILE A CA 2
ATOM 988 C C . ILE A 1 21 ? -1.177 -8.821 2.684 1.00 0.00 363 ILE A C 2
ATOM 989 O O . ILE A 1 21 ? -1.805 -8.551 3.708 1.00 0.00 363 ILE A O 2
ATOM 1005 N N . PHE A 1 22 ? -1.703 -8.727 1.467 1.00 0.00 364 PHE A N 2
ATOM 1006 C CA . PHE A 1 22 ? -3.079 -8.291 1.261 1.00 0.00 364 PHE A CA 2
ATOM 1007 C C . PHE A 1 22 ? -3.841 -9.286 0.390 1.00 0.00 364 PHE A C 2
ATOM 1008 O O . PHE A 1 22 ? -3.242 -10.131 -0.274 1.00 0.00 364 PHE A O 2
ATOM 1025 N N . ARG A 1 23 ? -5.165 -9.179 0.401 1.00 0.00 365 ARG A N 2
ATOM 1026 C CA . ARG A 1 23 ? -6.010 -10.070 -0.385 1.00 0.00 365 ARG A CA 2
ATOM 1027 C C . ARG A 1 23 ? -5.942 -9.715 -1.868 1.00 0.00 365 ARG A C 2
ATOM 1028 O O . ARG A 1 23 ? -5.802 -10.593 -2.720 1.00 0.00 365 ARG A O 2
ATOM 1049 N N . ASP A 1 24 ? -6.041 -8.425 -2.168 1.00 0.00 366 ASP A N 2
ATOM 1050 C CA . ASP A 1 24 ? -5.990 -7.955 -3.547 1.00 0.00 366 ASP A CA 2
ATOM 1051 C C . ASP A 1 24 ? -5.573 -6.488 -3.606 1.00 0.00 366 ASP A C 2
ATOM 1052 O O . ASP A 1 24 ? -5.442 -5.828 -2.575 1.00 0.00 366 ASP A O 2
ATOM 1061 N N . VAL A 1 25 ? -5.364 -5.986 -4.819 1.00 0.00 367 VAL A N 2
ATOM 1062 C CA . VAL A 1 25 ? -4.961 -4.598 -5.012 1.00 0.00 367 VAL A CA 2
ATOM 1063 C C . VAL A 1 25 ? -6.063 -3.640 -4.575 1.00 0.00 367 VAL A C 2
ATOM 1064 O O . VAL A 1 25 ? -5.790 -2.525 -4.131 1.00 0.00 367 VAL A O 2
ATOM 1077 N N . TYR A 1 26 ? -7.309 -4.082 -4.703 1.00 0.00 368 TYR A N 2
ATOM 1078 C CA . TYR A 1 26 ? -8.454 -3.263 -4.322 1.00 0.00 368 TYR A CA 2
ATOM 1079 C C . TYR A 1 26 ? -8.300 -2.741 -2.897 1.00 0.00 368 TYR A C 2
ATOM 1080 O O . TYR A 1 26 ? -8.785 -1.659 -2.564 1.00 0.00 368 TYR A O 2
ATOM 1098 N N . HIS A 1 27 ? -7.621 -3.518 -2.059 1.00 0.00 369 HIS A N 2
ATOM 1099 C CA . HIS A 1 27 ? -7.401 -3.134 -0.669 1.00 0.00 369 HIS A CA 2
ATOM 1100 C C . HIS A 1 27 ? -6.062 -2.422 -0.507 1.00 0.00 369 HIS A C 2
ATOM 1101 O O . HIS A 1 27 ? -5.887 -1.605 0.398 1.00 0.00 369 HIS A O 2
ATOM 1115 N N . LEU A 1 28 ? -5.119 -2.737 -1.388 1.00 0.00 370 LEU A N 2
ATOM 1116 C CA . LEU A 1 28 ? -3.795 -2.128 -1.343 1.00 0.00 370 LEU A CA 2
ATOM 1117 C C . LEU A 1 28 ? -3.852 -0.667 -1.776 1.00 0.00 370 LEU A C 2
ATOM 1118 O O . LEU A 1 28 ? -3.045 0.153 -1.340 1.00 0.00 370 LEU A O 2
ATOM 1134 N N . ASN A 1 29 ? -4.815 -0.347 -2.635 1.00 0.00 371 ASN A N 2
ATOM 1135 C CA . ASN A 1 29 ? -4.979 1.016 -3.127 1.00 0.00 371 ASN A CA 2
ATOM 1136 C C . ASN A 1 29 ? -5.122 1.998 -1.968 1.00 0.00 371 ASN A C 2
ATOM 1137 O O . ASN A 1 29 ? -4.478 3.048 -1.947 1.00 0.00 371 ASN A O 2
ATOM 1148 N N . ARG A 1 30 ? -5.969 1.650 -1.005 1.00 0.00 372 ARG A N 2
ATOM 1149 C CA . ARG A 1 30 ? -6.197 2.501 0.157 1.00 0.00 372 ARG A CA 2
ATOM 1150 C C . ARG A 1 30 ? -5.003 2.457 1.105 1.00 0.00 372 ARG A C 2
ATOM 1151 O O . ARG A 1 30 ? -4.736 3.417 1.829 1.00 0.00 372 ARG A O 2
ATOM 1172 N N . HIS A 1 31 ? -4.288 1.336 1.097 1.00 0.00 373 HIS A N 2
ATOM 1173 C CA . HIS A 1 31 ? -3.121 1.167 1.956 1.00 0.00 373 HIS A CA 2
ATOM 1174 C C . HIS A 1 31 ? -1.972 2.059 1.495 1.00 0.00 373 HIS A C 2
ATOM 1175 O O . HIS A 1 31 ? -1.299 2.692 2.308 1.00 0.00 373 HIS A O 2
ATOM 1189 N N . LYS A 1 32 ? -1.754 2.104 0.185 1.00 0.00 374 LYS A N 2
ATOM 1190 C CA . LYS A 1 32 ? -0.687 2.918 -0.386 1.00 0.00 374 LYS A CA 2
ATOM 1191 C C . LYS A 1 32 ? -0.835 4.378 0.030 1.00 0.00 374 LYS A C 2
ATOM 1192 O O . LYS A 1 32 ? 0.148 5.117 0.099 1.00 0.00 374 LYS A O 2
ATOM 1211 N N . LEU A 1 33 ? -2.068 4.787 0.307 1.00 0.00 375 LEU A N 2
ATOM 1212 C CA . LEU A 1 33 ? -2.345 6.159 0.718 1.00 0.00 375 LEU A CA 2
ATOM 1213 C C . LEU A 1 33 ? -1.663 6.478 2.045 1.00 0.00 375 LEU A C 2
ATOM 1214 O O . LEU A 1 33 ? -1.101 7.559 2.221 1.00 0.00 375 LEU A O 2
ATOM 1230 N N . SER A 1 34 ? -1.716 5.530 2.975 1.00 0.00 376 SER A N 2
ATOM 1231 C CA . SER A 1 34 ? -1.105 5.711 4.286 1.00 0.00 376 SER A CA 2
ATOM 1232 C C . SER A 1 34 ? 0.402 5.907 4.161 1.00 0.00 376 SER A C 2
ATOM 1233 O O . SER A 1 34 ? 1.031 6.539 5.011 1.00 0.00 376 SER A O 2
ATOM 1241 N N . HIS A 1 35 ? 0.977 5.361 3.094 1.00 0.00 377 HIS A N 2
ATOM 1242 C CA . HIS A 1 35 ? 2.412 5.476 2.856 1.00 0.00 377 HIS A CA 2
ATOM 1243 C C . HIS A 1 35 ? 2.764 6.860 2.320 1.00 0.00 377 HIS A C 2
ATOM 1244 O O . HIS A 1 35 ? 3.106 7.014 1.147 1.00 0.00 377 HIS A O 2
ATOM 1258 N N . SER A 1 36 ? 2.678 7.864 3.186 1.00 0.00 378 SER A N 2
ATOM 1259 C CA . SER A 1 36 ? 2.983 9.237 2.799 1.00 0.00 378 SER A CA 2
ATOM 1260 C C . SER A 1 36 ? 3.894 9.902 3.826 1.00 0.00 378 SER A C 2
ATOM 1261 O O . SER A 1 36 ? 3.772 9.664 5.027 1.00 0.00 378 SER A O 2
ATOM 1269 N N . GLY A 1 37 ? 4.810 10.737 3.344 1.00 0.00 379 GLY A N 2
ATOM 1270 C CA . GLY A 1 37 ? 5.729 11.424 4.232 1.00 0.00 379 GLY A CA 2
ATOM 1271 C C . GLY A 1 37 ? 6.020 12.842 3.782 1.00 0.00 379 GLY A C 2
ATOM 1272 O O . GLY A 1 37 ? 5.121 13.555 3.339 1.00 0.00 379 GLY A O 2
ATOM 1276 N N . GLU A 1 38 ? 7.279 13.251 3.897 1.00 0.00 380 GLU A N 2
ATOM 1277 C CA . GLU A 1 38 ? 7.685 14.594 3.500 1.00 0.00 380 GLU A CA 2
ATOM 1278 C C . GLU A 1 38 ? 7.910 14.672 1.993 1.00 0.00 380 GLU A C 2
ATOM 1279 O O . GLU A 1 38 ? 7.784 13.674 1.283 1.00 0.00 380 GLU A O 2
ATOM 1291 N N . LYS A 1 39 ? 8.244 15.864 1.511 1.00 0.00 381 LYS A N 2
ATOM 1292 C CA . LYS A 1 39 ? 8.488 16.074 0.089 1.00 0.00 381 LYS A CA 2
ATOM 1293 C C . LYS A 1 39 ? 7.282 15.645 -0.739 1.00 0.00 381 LYS A C 2
ATOM 1294 O O . LYS A 1 39 ? 7.298 14.617 -1.417 1.00 0.00 381 LYS A O 2
ATOM 1313 N N . PRO A 1 40 ? 6.210 16.449 -0.686 1.00 0.00 382 PRO A N 2
ATOM 1314 C CA . PRO A 1 40 ? 4.976 16.173 -1.428 1.00 0.00 382 PRO A CA 2
ATOM 1315 C C . PRO A 1 40 ? 5.152 16.345 -2.932 1.00 0.00 382 PRO A C 2
ATOM 1316 O O . PRO A 1 40 ? 4.489 15.676 -3.726 1.00 0.00 382 PRO A O 2
ATOM 1327 N N . TYR A 1 41 ? 6.051 17.244 -3.319 1.00 0.00 383 TYR A N 2
ATOM 1328 C CA . TYR A 1 41 ? 6.313 17.505 -4.729 1.00 0.00 383 TYR A CA 2
ATOM 1329 C C . TYR A 1 41 ? 7.374 16.552 -5.271 1.00 0.00 383 TYR A C 2
ATOM 1330 O O . TYR A 1 41 ? 8.431 16.374 -4.667 1.00 0.00 383 TYR A O 2
ATOM 1348 N N . SER A 1 42 ? 7.083 15.942 -6.416 1.00 0.00 384 SER A N 2
ATOM 1349 C CA . SER A 1 42 ? 8.009 15.005 -7.040 1.00 0.00 384 SER A CA 2
ATOM 1350 C C . SER A 1 42 ? 9.004 15.738 -7.934 1.00 0.00 384 SER A C 2
ATOM 1351 O O . SER A 1 42 ? 8.840 16.923 -8.223 1.00 0.00 384 SER A O 2
ATOM 1359 N N . SER A 1 43 ? 10.038 15.024 -8.368 1.00 0.00 385 SER A N 2
ATOM 1360 C CA . SER A 1 43 ? 11.063 15.606 -9.226 1.00 0.00 385 SER A CA 2
ATOM 1361 C C . SER A 1 43 ? 10.498 15.929 -10.606 1.00 0.00 385 SER A C 2
ATOM 1362 O O . SER A 1 43 ? 9.506 15.341 -11.036 1.00 0.00 385 SER A O 2
ATOM 1370 N N . GLY A 1 44 ? 11.137 16.869 -11.296 1.00 0.00 386 GLY A N 2
ATOM 1371 C CA . GLY A 1 44 ? 10.685 17.255 -12.619 1.00 0.00 386 GLY A CA 2
ATOM 1372 C C . GLY A 1 44 ? 9.519 18.223 -12.574 1.00 0.00 386 GLY A C 2
ATOM 1373 O O . GLY A 1 44 ? 8.969 18.517 -11.513 1.00 0.00 386 GLY A O 2
ATOM 1377 N N . PRO A 1 45 ? 9.125 18.736 -13.749 1.00 0.00 387 PRO A N 2
ATOM 1378 C CA . PRO A 1 45 ? 8.014 19.685 -13.866 1.00 0.00 387 PRO A CA 2
ATOM 1379 C C . PRO A 1 45 ? 6.664 19.034 -13.587 1.00 0.00 387 PRO A C 2
ATOM 1380 O O . PRO A 1 45 ? 6.592 17.853 -13.248 1.00 0.00 387 PRO A O 2
ATOM 1391 N N . SER A 1 46 ? 5.596 19.812 -13.733 1.00 0.00 388 SER A N 2
ATOM 1392 C CA . SER A 1 46 ? 4.247 19.311 -13.493 1.00 0.00 388 SER A CA 2
ATOM 1393 C C . SER A 1 46 ? 3.542 18.999 -14.809 1.00 0.00 388 SER A C 2
ATOM 1394 O O . SER A 1 46 ? 3.609 19.776 -15.762 1.00 0.00 388 SER A O 2
ATOM 1402 N N . SER A 1 47 ? 2.866 17.855 -14.855 1.00 0.00 389 SER A N 2
ATOM 1403 C CA . SER A 1 47 ? 2.150 17.437 -16.054 1.00 0.00 389 SER A CA 2
ATOM 1404 C C . SER A 1 47 ? 0.760 16.917 -15.704 1.00 0.00 389 SER A C 2
ATOM 1405 O O . SER A 1 47 ? 0.616 15.940 -14.971 1.00 0.00 389 SER A O 2
ATOM 1413 N N . GLY A 1 48 ? -0.264 17.579 -16.235 1.00 0.00 390 GLY A N 2
ATOM 1414 C CA . GLY A 1 48 ? -1.631 17.170 -15.968 1.00 0.00 390 GLY A CA 2
ATOM 1415 C C . GLY A 1 48 ? -2.609 18.325 -16.055 1.00 0.00 390 GLY A C 2
ATOM 1416 O O . GLY A 1 48 ? -2.349 19.276 -16.790 1.00 0.00 390 GLY A O 2
ATOM 1421 N N . GLY A 1 1 ? 14.096 -27.046 -25.319 1.00 0.00 343 GLY A N 3
ATOM 1422 C CA . GLY A 1 1 ? 13.124 -26.057 -25.746 1.00 0.00 343 GLY A CA 3
ATOM 1423 C C . GLY A 1 1 ? 12.532 -25.286 -24.583 1.00 0.00 343 GLY A C 3
ATOM 1424 O O . GLY A 1 1 ? 13.220 -25.003 -23.602 1.00 0.00 343 GLY A O 3
ATOM 1428 N N . SER A 1 2 ? 11.252 -24.943 -24.692 1.00 0.00 344 SER A N 3
ATOM 1429 C CA . SER A 1 2 ? 10.569 -24.195 -23.643 1.00 0.00 344 SER A CA 3
ATOM 1430 C C . SER A 1 2 ? 9.138 -24.692 -23.466 1.00 0.00 344 SER A C 3
ATOM 1431 O O . SER A 1 2 ? 8.364 -24.744 -24.422 1.00 0.00 344 SER A O 3
ATOM 1439 N N . SER A 1 3 ? 8.792 -25.056 -22.235 1.00 0.00 345 SER A N 3
ATOM 1440 C CA . SER A 1 3 ? 7.455 -25.553 -21.932 1.00 0.00 345 SER A CA 3
ATOM 1441 C C . SER A 1 3 ? 6.570 -24.434 -21.392 1.00 0.00 345 SER A C 3
ATOM 1442 O O . SER A 1 3 ? 6.993 -23.283 -21.296 1.00 0.00 345 SER A O 3
ATOM 1450 N N . GLY A 1 4 ? 5.336 -24.782 -21.039 1.00 0.00 346 GLY A N 3
ATOM 1451 C CA . GLY A 1 4 ? 4.409 -23.798 -20.513 1.00 0.00 346 GLY A CA 3
ATOM 1452 C C . GLY A 1 4 ? 3.526 -24.360 -19.417 1.00 0.00 346 GLY A C 3
ATOM 1453 O O . GLY A 1 4 ? 3.079 -25.504 -19.497 1.00 0.00 346 GLY A O 3
ATOM 1457 N N . SER A 1 5 ? 3.274 -23.555 -18.390 1.00 0.00 347 SER A N 3
ATOM 1458 C CA . SER A 1 5 ? 2.443 -23.981 -17.270 1.00 0.00 347 SER A CA 3
ATOM 1459 C C . SER A 1 5 ? 1.364 -22.945 -16.969 1.00 0.00 347 SER A C 3
ATOM 1460 O O . SER A 1 5 ? 1.233 -22.481 -15.837 1.00 0.00 347 SER A O 3
ATOM 1468 N N . SER A 1 6 ? 0.594 -22.588 -17.992 1.00 0.00 348 SER A N 3
ATOM 1469 C CA . SER A 1 6 ? -0.471 -21.604 -17.840 1.00 0.00 348 SER A CA 3
ATOM 1470 C C . SER A 1 6 ? -1.497 -22.069 -16.810 1.00 0.00 348 SER A C 3
ATOM 1471 O O . SER A 1 6 ? -1.586 -23.256 -16.498 1.00 0.00 348 SER A O 3
ATOM 1479 N N . GLY A 1 7 ? -2.270 -21.123 -16.285 1.00 0.00 349 GLY A N 3
ATOM 1480 C CA . GLY A 1 7 ? -3.279 -21.454 -15.296 1.00 0.00 349 GLY A CA 3
ATOM 1481 C C . GLY A 1 7 ? -3.681 -20.258 -14.455 1.00 0.00 349 GLY A C 3
ATOM 1482 O O . GLY A 1 7 ? -2.847 -19.661 -13.774 1.00 0.00 349 GLY A O 3
ATOM 1486 N N . ARG A 1 8 ? -4.962 -19.906 -14.505 1.00 0.00 350 ARG A N 3
ATOM 1487 C CA . ARG A 1 8 ? -5.472 -18.772 -13.745 1.00 0.00 350 ARG A CA 3
ATOM 1488 C C . ARG A 1 8 ? -5.569 -19.112 -12.260 1.00 0.00 350 ARG A C 3
ATOM 1489 O O . ARG A 1 8 ? -6.636 -19.475 -11.763 1.00 0.00 350 ARG A O 3
ATOM 1510 N N . THR A 1 9 ? -4.448 -18.992 -11.556 1.00 0.00 351 THR A N 3
ATOM 1511 C CA . THR A 1 9 ? -4.405 -19.288 -10.130 1.00 0.00 351 THR A CA 3
ATOM 1512 C C . THR A 1 9 ? -4.668 -18.036 -9.301 1.00 0.00 351 THR A C 3
ATOM 1513 O O . THR A 1 9 ? -4.312 -16.928 -9.702 1.00 0.00 351 THR A O 3
ATOM 1524 N N . ARG A 1 10 ? -5.293 -18.219 -8.142 1.00 0.00 352 ARG A N 3
ATOM 1525 C CA . ARG A 1 10 ? -5.603 -17.104 -7.256 1.00 0.00 352 ARG A CA 3
ATOM 1526 C C . ARG A 1 10 ? -4.327 -16.421 -6.774 1.00 0.00 352 ARG A C 3
ATOM 1527 O O . ARG A 1 10 ? -3.547 -17.000 -6.018 1.00 0.00 352 ARG A O 3
ATOM 1548 N N . LYS A 1 11 ? -4.120 -15.185 -7.217 1.00 0.00 353 LYS A N 3
ATOM 1549 C CA . LYS A 1 11 ? -2.940 -14.421 -6.831 1.00 0.00 353 LYS A CA 3
ATOM 1550 C C . LYS A 1 11 ? -3.271 -13.431 -5.719 1.00 0.00 353 LYS A C 3
ATOM 1551 O O . LYS A 1 11 ? -4.441 -13.167 -5.441 1.00 0.00 353 LYS A O 3
ATOM 1570 N N . GLN A 1 12 ? -2.236 -12.888 -5.088 1.00 0.00 354 GLN A N 3
ATOM 1571 C CA . GLN A 1 12 ? -2.419 -11.927 -4.007 1.00 0.00 354 GLN A CA 3
ATOM 1572 C C . GLN A 1 12 ? -1.400 -10.796 -4.106 1.00 0.00 354 GLN A C 3
ATOM 1573 O O . GLN A 1 12 ? -0.543 -10.794 -4.989 1.00 0.00 354 GLN A O 3
ATOM 1587 N N . VAL A 1 13 ? -1.501 -9.834 -3.193 1.00 0.00 355 VAL A N 3
ATOM 1588 C CA . VAL A 1 13 ? -0.588 -8.697 -3.177 1.00 0.00 355 VAL A CA 3
ATOM 1589 C C . VAL A 1 13 ? 0.326 -8.744 -1.958 1.00 0.00 355 VAL A C 3
ATOM 1590 O O . VAL A 1 13 ? -0.087 -9.161 -0.876 1.00 0.00 355 VAL A O 3
ATOM 1603 N N . ALA A 1 14 ? 1.569 -8.311 -2.140 1.00 0.00 356 ALA A N 3
ATOM 1604 C CA . ALA A 1 14 ? 2.541 -8.300 -1.054 1.00 0.00 356 ALA A CA 3
ATOM 1605 C C . ALA A 1 14 ? 3.290 -6.973 -1.001 1.00 0.00 356 ALA A C 3
ATOM 1606 O O . ALA A 1 14 ? 4.262 -6.767 -1.729 1.00 0.00 356 ALA A O 3
ATOM 1613 N N . CYS A 1 15 ? 2.832 -6.075 -0.135 1.00 0.00 357 CYS A N 3
ATOM 1614 C CA . CYS A 1 15 ? 3.458 -4.767 0.013 1.00 0.00 357 CYS A CA 3
ATOM 1615 C C . CYS A 1 15 ? 4.906 -4.905 0.473 1.00 0.00 357 CYS A C 3
ATOM 1616 O O . CYS A 1 15 ? 5.172 -5.319 1.601 1.00 0.00 357 CYS A O 3
ATOM 1623 N N . GLU A 1 16 ? 5.838 -4.555 -0.408 1.00 0.00 358 GLU A N 3
ATOM 1624 C CA . GLU A 1 16 ? 7.259 -4.641 -0.092 1.00 0.00 358 GLU A CA 3
ATOM 1625 C C . GLU A 1 16 ? 7.726 -3.396 0.656 1.00 0.00 358 GLU A C 3
ATOM 1626 O O . GLU A 1 16 ? 8.694 -3.442 1.415 1.00 0.00 358 GLU A O 3
ATOM 1638 N N . ILE A 1 17 ? 7.031 -2.285 0.435 1.00 0.00 359 ILE A N 3
ATOM 1639 C CA . ILE A 1 17 ? 7.374 -1.028 1.088 1.00 0.00 359 ILE A CA 3
ATOM 1640 C C . ILE A 1 17 ? 7.485 -1.205 2.598 1.00 0.00 359 ILE A C 3
ATOM 1641 O O . ILE A 1 17 ? 8.500 -0.857 3.203 1.00 0.00 359 ILE A O 3
ATOM 1657 N N . CYS A 1 18 ? 6.435 -1.750 3.203 1.00 0.00 360 CYS A N 3
ATOM 1658 C CA . CYS A 1 18 ? 6.413 -1.976 4.643 1.00 0.00 360 CYS A CA 3
ATOM 1659 C C . CYS A 1 18 ? 6.577 -3.459 4.964 1.00 0.00 360 CYS A C 3
ATOM 1660 O O . CYS A 1 18 ? 7.183 -3.825 5.970 1.00 0.00 360 CYS A O 3
ATOM 1667 N N . GLY A 1 19 ? 6.030 -4.310 4.100 1.00 0.00 361 GLY A N 3
ATOM 1668 C CA . GLY A 1 19 ? 6.126 -5.743 4.308 1.00 0.00 361 GLY A CA 3
ATOM 1669 C C . GLY A 1 19 ? 4.848 -6.333 4.872 1.00 0.00 361 GLY A C 3
ATOM 1670 O O . GLY A 1 19 ? 4.778 -6.665 6.055 1.00 0.00 361 GLY A O 3
ATOM 1674 N N . LYS A 1 20 ? 3.834 -6.463 4.023 1.00 0.00 362 LYS A N 3
ATOM 1675 C CA . LYS A 1 20 ? 2.552 -7.017 4.442 1.00 0.00 362 LYS A CA 3
ATOM 1676 C C . LYS A 1 20 ? 1.876 -7.755 3.291 1.00 0.00 362 LYS A C 3
ATOM 1677 O O . LYS A 1 20 ? 2.258 -7.598 2.131 1.00 0.00 362 LYS A O 3
ATOM 1696 N N . ILE A 1 21 ? 0.870 -8.559 3.619 1.00 0.00 363 ILE A N 3
ATOM 1697 C CA . ILE A 1 21 ? 0.141 -9.319 2.612 1.00 0.00 363 ILE A CA 3
ATOM 1698 C C . ILE A 1 21 ? -1.313 -8.865 2.527 1.00 0.00 363 ILE A C 3
ATOM 1699 O O . ILE A 1 21 ? -1.980 -8.690 3.546 1.00 0.00 363 ILE A O 3
ATOM 1715 N N . PHE A 1 22 ? -1.797 -8.677 1.304 1.00 0.00 364 PHE A N 3
ATOM 1716 C CA . PHE A 1 22 ? -3.173 -8.244 1.085 1.00 0.00 364 PHE A CA 3
ATOM 1717 C C . PHE A 1 22 ? -3.900 -9.198 0.142 1.00 0.00 364 PHE A C 3
ATOM 1718 O O . PHE A 1 22 ? -3.279 -9.856 -0.692 1.00 0.00 364 PHE A O 3
ATOM 1735 N N . ARG A 1 23 ? -5.220 -9.267 0.282 1.00 0.00 365 ARG A N 3
ATOM 1736 C CA . ARG A 1 23 ? -6.032 -10.141 -0.555 1.00 0.00 365 ARG A CA 3
ATOM 1737 C C . ARG A 1 23 ? -5.944 -9.726 -2.021 1.00 0.00 365 ARG A C 3
ATOM 1738 O O . ARG A 1 23 ? -5.542 -10.515 -2.877 1.00 0.00 365 ARG A O 3
ATOM 1759 N N . ASP A 1 24 ? -6.322 -8.484 -2.303 1.00 0.00 366 ASP A N 3
ATOM 1760 C CA . ASP A 1 24 ? -6.285 -7.964 -3.664 1.00 0.00 366 ASP A CA 3
ATOM 1761 C C . ASP A 1 24 ? -5.761 -6.531 -3.685 1.00 0.00 366 ASP A C 3
ATOM 1762 O O . ASP A 1 24 ? -5.645 -5.887 -2.642 1.00 0.00 366 ASP A O 3
ATOM 1771 N N . VAL A 1 25 ? -5.446 -6.039 -4.879 1.00 0.00 367 VAL A N 3
ATOM 1772 C CA . VAL A 1 25 ? -4.934 -4.683 -5.035 1.00 0.00 367 VAL A CA 3
ATOM 1773 C C . VAL A 1 25 ? -5.904 -3.659 -4.455 1.00 0.00 367 VAL A C 3
ATOM 1774 O O . VAL A 1 25 ? -5.504 -2.564 -4.060 1.00 0.00 367 VAL A O 3
ATOM 1787 N N . TYR A 1 26 ? -7.181 -4.023 -4.407 1.00 0.00 368 TYR A N 3
ATOM 1788 C CA . TYR A 1 26 ? -8.209 -3.136 -3.877 1.00 0.00 368 TYR A CA 3
ATOM 1789 C C . TYR A 1 26 ? -7.865 -2.688 -2.460 1.00 0.00 368 TYR A C 3
ATOM 1790 O O . TYR A 1 26 ? -8.033 -1.521 -2.107 1.00 0.00 368 TYR A O 3
ATOM 1808 N N . HIS A 1 27 ? -7.382 -3.626 -1.651 1.00 0.00 369 HIS A N 3
ATOM 1809 C CA . HIS A 1 27 ? -7.012 -3.330 -0.272 1.00 0.00 369 HIS A CA 3
ATOM 1810 C C . HIS A 1 27 ? -5.686 -2.577 -0.215 1.00 0.00 369 HIS A C 3
ATOM 1811 O O . HIS A 1 27 ? -5.437 -1.806 0.714 1.00 0.00 369 HIS A O 3
ATOM 1825 N N . LEU A 1 28 ? -4.838 -2.804 -1.212 1.00 0.00 370 LEU A N 3
ATOM 1826 C CA . LEU A 1 28 ? -3.537 -2.148 -1.275 1.00 0.00 370 LEU A CA 3
ATOM 1827 C C . LEU A 1 28 ? -3.682 -0.692 -1.705 1.00 0.00 370 LEU A C 3
ATOM 1828 O O . LEU A 1 28 ? -2.874 0.158 -1.334 1.00 0.00 370 LEU A O 3
ATOM 1844 N N . ASN A 1 29 ? -4.718 -0.412 -2.489 1.00 0.00 371 ASN A N 3
ATOM 1845 C CA . ASN A 1 29 ? -4.970 0.942 -2.969 1.00 0.00 371 ASN A CA 3
ATOM 1846 C C . ASN A 1 29 ? -4.991 1.934 -1.810 1.00 0.00 371 ASN A C 3
ATOM 1847 O O . ASN A 1 29 ? -4.156 2.835 -1.736 1.00 0.00 371 ASN A O 3
ATOM 1858 N N . ARG A 1 30 ? -5.952 1.761 -0.908 1.00 0.00 372 ARG A N 3
ATOM 1859 C CA . ARG A 1 30 ? -6.082 2.641 0.247 1.00 0.00 372 ARG A CA 3
ATOM 1860 C C . ARG A 1 30 ? -4.840 2.568 1.130 1.00 0.00 372 ARG A C 3
ATOM 1861 O O . ARG A 1 30 ? -4.433 3.563 1.732 1.00 0.00 372 ARG A O 3
ATOM 1882 N N . HIS A 1 31 ? -4.241 1.384 1.203 1.00 0.00 373 HIS A N 3
ATOM 1883 C CA . HIS A 1 31 ? -3.044 1.181 2.012 1.00 0.00 373 HIS A CA 3
ATOM 1884 C C . HIS A 1 31 ? -1.881 2.012 1.479 1.00 0.00 373 HIS A C 3
ATOM 1885 O O . HIS A 1 31 ? -1.013 2.443 2.238 1.00 0.00 373 HIS A O 3
ATOM 1899 N N . LYS A 1 32 ? -1.868 2.232 0.168 1.00 0.00 374 LYS A N 3
ATOM 1900 C CA . LYS A 1 32 ? -0.813 3.011 -0.467 1.00 0.00 374 LYS A CA 3
ATOM 1901 C C . LYS A 1 32 ? -0.938 4.489 -0.111 1.00 0.00 374 LYS A C 3
ATOM 1902 O O . LYS A 1 32 ? 0.063 5.169 0.121 1.00 0.00 374 LYS A O 3
ATOM 1921 N N . LEU A 1 33 ? -2.171 4.980 -0.070 1.00 0.00 375 LEU A N 3
ATOM 1922 C CA . LEU A 1 33 ? -2.427 6.378 0.260 1.00 0.00 375 LEU A CA 3
ATOM 1923 C C . LEU A 1 33 ? -1.958 6.699 1.675 1.00 0.00 375 LEU A C 3
ATOM 1924 O O . LEU A 1 33 ? -1.567 7.828 1.969 1.00 0.00 375 LEU A O 3
ATOM 1940 N N . SER A 1 34 ? -1.998 5.697 2.548 1.00 0.00 376 SER A N 3
ATOM 1941 C CA . SER A 1 34 ? -1.578 5.872 3.933 1.00 0.00 376 SER A CA 3
ATOM 1942 C C . SER A 1 34 ? -0.064 6.036 4.025 1.00 0.00 376 SER A C 3
ATOM 1943 O O . SER A 1 34 ? 0.447 6.692 4.934 1.00 0.00 376 SER A O 3
ATOM 1951 N N . HIS A 1 35 ? 0.649 5.433 3.079 1.00 0.00 377 HIS A N 3
ATOM 1952 C CA . HIS A 1 35 ? 2.105 5.512 3.052 1.00 0.00 377 HIS A CA 3
ATOM 1953 C C . HIS A 1 35 ? 2.567 6.931 2.735 1.00 0.00 377 HIS A C 3
ATOM 1954 O O . HIS A 1 35 ? 1.751 7.822 2.501 1.00 0.00 377 HIS A O 3
ATOM 1968 N N . SER A 1 36 ? 3.881 7.133 2.731 1.00 0.00 378 SER A N 3
ATOM 1969 C CA . SER A 1 36 ? 4.451 8.445 2.448 1.00 0.00 378 SER A CA 3
ATOM 1970 C C . SER A 1 36 ? 4.342 8.776 0.962 1.00 0.00 378 SER A C 3
ATOM 1971 O O . SER A 1 36 ? 3.764 8.016 0.186 1.00 0.00 378 SER A O 3
ATOM 1979 N N . GLY A 1 37 ? 4.902 9.917 0.574 1.00 0.00 379 GLY A N 3
ATOM 1980 C CA . GLY A 1 37 ? 4.857 10.330 -0.817 1.00 0.00 379 GLY A CA 3
ATOM 1981 C C . GLY A 1 37 ? 6.216 10.263 -1.486 1.00 0.00 379 GLY A C 3
ATOM 1982 O O . GLY A 1 37 ? 6.564 11.130 -2.286 1.00 0.00 379 GLY A O 3
ATOM 1986 N N . GLU A 1 38 ? 6.985 9.229 -1.157 1.00 0.00 380 GLU A N 3
ATOM 1987 C CA . GLU A 1 38 ? 8.314 9.054 -1.731 1.00 0.00 380 GLU A CA 3
ATOM 1988 C C . GLU A 1 38 ? 8.351 7.842 -2.657 1.00 0.00 380 GLU A C 3
ATOM 1989 O O . GLU A 1 38 ? 7.571 6.903 -2.501 1.00 0.00 380 GLU A O 3
ATOM 2001 N N . LYS A 1 39 ? 9.263 7.871 -3.623 1.00 0.00 381 LYS A N 3
ATOM 2002 C CA . LYS A 1 39 ? 9.404 6.777 -4.576 1.00 0.00 381 LYS A CA 3
ATOM 2003 C C . LYS A 1 39 ? 10.872 6.412 -4.772 1.00 0.00 381 LYS A C 3
ATOM 2004 O O . LYS A 1 39 ? 11.474 6.696 -5.808 1.00 0.00 381 LYS A O 3
ATOM 2023 N N . PRO A 1 40 ? 11.463 5.767 -3.756 1.00 0.00 382 PRO A N 3
ATOM 2024 C CA . PRO A 1 40 ? 12.868 5.348 -3.795 1.00 0.00 382 PRO A CA 3
ATOM 2025 C C . PRO A 1 40 ? 13.107 4.212 -4.784 1.00 0.00 382 PRO A C 3
ATOM 2026 O O . PRO A 1 40 ? 13.219 3.050 -4.394 1.00 0.00 382 PRO A O 3
ATOM 2037 N N . TYR A 1 41 ? 13.184 4.556 -6.064 1.00 0.00 383 TYR A N 3
ATOM 2038 C CA . TYR A 1 41 ? 13.408 3.565 -7.110 1.00 0.00 383 TYR A CA 3
ATOM 2039 C C . TYR A 1 41 ? 13.660 4.239 -8.455 1.00 0.00 383 TYR A C 3
ATOM 2040 O O . TYR A 1 41 ? 12.819 4.984 -8.956 1.00 0.00 383 TYR A O 3
ATOM 2058 N N . SER A 1 42 ? 14.826 3.970 -9.035 1.00 0.00 384 SER A N 3
ATOM 2059 C CA . SER A 1 42 ? 15.192 4.552 -10.321 1.00 0.00 384 SER A CA 3
ATOM 2060 C C . SER A 1 42 ? 14.662 3.702 -11.472 1.00 0.00 384 SER A C 3
ATOM 2061 O O . SER A 1 42 ? 14.949 2.508 -11.560 1.00 0.00 384 SER A O 3
ATOM 2069 N N . SER A 1 43 ? 13.888 4.327 -12.354 1.00 0.00 385 SER A N 3
ATOM 2070 C CA . SER A 1 43 ? 13.315 3.629 -13.498 1.00 0.00 385 SER A CA 3
ATOM 2071 C C . SER A 1 43 ? 14.297 3.601 -14.665 1.00 0.00 385 SER A C 3
ATOM 2072 O O . SER A 1 43 ? 15.267 4.357 -14.693 1.00 0.00 385 SER A O 3
ATOM 2080 N N . GLY A 1 44 ? 14.037 2.722 -15.628 1.00 0.00 386 GLY A N 3
ATOM 2081 C CA . GLY A 1 44 ? 14.906 2.610 -16.785 1.00 0.00 386 GLY A CA 3
ATOM 2082 C C . GLY A 1 44 ? 15.089 1.175 -17.236 1.00 0.00 386 GLY A C 3
ATOM 2083 O O . GLY A 1 44 ? 16.146 0.572 -17.045 1.00 0.00 386 GLY A O 3
ATOM 2087 N N . PRO A 1 45 ? 14.042 0.604 -17.849 1.00 0.00 387 PRO A N 3
ATOM 2088 C CA . PRO A 1 45 ? 14.068 -0.777 -18.339 1.00 0.00 387 PRO A CA 3
ATOM 2089 C C . PRO A 1 45 ? 14.989 -0.948 -19.542 1.00 0.00 387 PRO A C 3
ATOM 2090 O O . PRO A 1 45 ? 15.697 -0.019 -19.931 1.00 0.00 387 PRO A O 3
ATOM 2101 N N . SER A 1 46 ? 14.974 -2.141 -20.128 1.00 0.00 388 SER A N 3
ATOM 2102 C CA . SER A 1 46 ? 15.811 -2.434 -21.286 1.00 0.00 388 SER A CA 3
ATOM 2103 C C . SER A 1 46 ? 15.084 -3.351 -22.264 1.00 0.00 388 SER A C 3
ATOM 2104 O O . SER A 1 46 ? 14.051 -3.935 -21.934 1.00 0.00 388 SER A O 3
ATOM 2112 N N . SER A 1 47 ? 15.630 -3.472 -23.470 1.00 0.00 389 SER A N 3
ATOM 2113 C CA . SER A 1 47 ? 15.032 -4.315 -24.499 1.00 0.00 389 SER A CA 3
ATOM 2114 C C . SER A 1 47 ? 15.945 -5.489 -24.838 1.00 0.00 389 SER A C 3
ATOM 2115 O O . SER A 1 47 ? 17.165 -5.398 -24.713 1.00 0.00 389 SER A O 3
ATOM 2123 N N . GLY A 1 48 ? 15.343 -6.594 -25.269 1.00 0.00 390 GLY A N 3
ATOM 2124 C CA . GLY A 1 48 ? 16.115 -7.771 -25.620 1.00 0.00 390 GLY A CA 3
ATOM 2125 C C . GLY A 1 48 ? 16.249 -7.951 -27.119 1.00 0.00 390 GLY A C 3
ATOM 2126 O O . GLY A 1 48 ? 17.280 -8.446 -27.573 1.00 0.00 390 GLY A O 3
ATOM 2131 N N . GLY A 1 1 ? 15.463 -31.127 -14.873 1.00 0.00 343 GLY A N 4
ATOM 2132 C CA . GLY A 1 1 ? 14.192 -30.653 -15.389 1.00 0.00 343 GLY A CA 4
ATOM 2133 C C . GLY A 1 1 ? 13.313 -30.056 -14.308 1.00 0.00 343 GLY A C 4
ATOM 2134 O O . GLY A 1 1 ? 13.749 -29.881 -13.171 1.00 0.00 343 GLY A O 4
ATOM 2138 N N . SER A 1 2 ? 12.072 -29.740 -14.664 1.00 0.00 344 SER A N 4
ATOM 2139 C CA . SER A 1 2 ? 11.131 -29.153 -13.717 1.00 0.00 344 SER A CA 4
ATOM 2140 C C . SER A 1 2 ? 9.720 -29.131 -14.297 1.00 0.00 344 SER A C 4
ATOM 2141 O O . SER A 1 2 ? 9.473 -28.515 -15.334 1.00 0.00 344 SER A O 4
ATOM 2149 N N . SER A 1 3 ? 8.798 -29.808 -13.619 1.00 0.00 345 SER A N 4
ATOM 2150 C CA . SER A 1 3 ? 7.412 -29.870 -14.068 1.00 0.00 345 SER A CA 4
ATOM 2151 C C . SER A 1 3 ? 6.598 -28.722 -13.477 1.00 0.00 345 SER A C 4
ATOM 2152 O O . SER A 1 3 ? 6.703 -28.419 -12.289 1.00 0.00 345 SER A O 4
ATOM 2160 N N . GLY A 1 4 ? 5.786 -28.087 -14.316 1.00 0.00 346 GLY A N 4
ATOM 2161 C CA . GLY A 1 4 ? 4.966 -26.980 -13.860 1.00 0.00 346 GLY A CA 4
ATOM 2162 C C . GLY A 1 4 ? 3.596 -27.429 -13.389 1.00 0.00 346 GLY A C 4
ATOM 2163 O O . GLY A 1 4 ? 3.302 -28.624 -13.364 1.00 0.00 346 GLY A O 4
ATOM 2167 N N . SER A 1 5 ? 2.757 -26.469 -13.014 1.00 0.00 347 SER A N 4
ATOM 2168 C CA . SER A 1 5 ? 1.413 -26.772 -12.536 1.00 0.00 347 SER A CA 4
ATOM 2169 C C . SER A 1 5 ? 0.372 -26.451 -13.604 1.00 0.00 347 SER A C 4
ATOM 2170 O O . SER A 1 5 ? -0.307 -27.344 -14.111 1.00 0.00 347 SER A O 4
ATOM 2178 N N . SER A 1 6 ? 0.253 -25.171 -13.941 1.00 0.00 348 SER A N 4
ATOM 2179 C CA . SER A 1 6 ? -0.707 -24.731 -14.946 1.00 0.00 348 SER A CA 4
ATOM 2180 C C . SER A 1 6 ? -2.126 -25.136 -14.556 1.00 0.00 348 SER A C 4
ATOM 2181 O O . SER A 1 6 ? -2.890 -25.635 -15.380 1.00 0.00 348 SER A O 4
ATOM 2189 N N . GLY A 1 7 ? -2.470 -24.916 -13.290 1.00 0.00 349 GLY A N 4
ATOM 2190 C CA . GLY A 1 7 ? -3.795 -25.263 -12.811 1.00 0.00 349 GLY A CA 4
ATOM 2191 C C . GLY A 1 7 ? -4.662 -24.043 -12.568 1.00 0.00 349 GLY A C 4
ATOM 2192 O O . GLY A 1 7 ? -5.889 -24.139 -12.548 1.00 0.00 349 GLY A O 4
ATOM 2196 N N . ARG A 1 8 ? -4.023 -22.893 -12.380 1.00 0.00 350 ARG A N 4
ATOM 2197 C CA . ARG A 1 8 ? -4.743 -21.650 -12.133 1.00 0.00 350 ARG A CA 4
ATOM 2198 C C . ARG A 1 8 ? -3.812 -20.448 -12.257 1.00 0.00 350 ARG A C 4
ATOM 2199 O O . ARG A 1 8 ? -2.689 -20.464 -11.753 1.00 0.00 350 ARG A O 4
ATOM 2220 N N . THR A 1 9 ? -4.286 -19.406 -12.933 1.00 0.00 351 THR A N 4
ATOM 2221 C CA . THR A 1 9 ? -3.496 -18.196 -13.126 1.00 0.00 351 THR A CA 4
ATOM 2222 C C . THR A 1 9 ? -4.005 -17.061 -12.245 1.00 0.00 351 THR A C 4
ATOM 2223 O O . THR A 1 9 ? -5.037 -16.454 -12.533 1.00 0.00 351 THR A O 4
ATOM 2234 N N . ARG A 1 10 ? -3.275 -16.778 -11.171 1.00 0.00 352 ARG A N 4
ATOM 2235 C CA . ARG A 1 10 ? -3.654 -15.716 -10.248 1.00 0.00 352 ARG A CA 4
ATOM 2236 C C . ARG A 1 10 ? -2.535 -15.439 -9.248 1.00 0.00 352 ARG A C 4
ATOM 2237 O O . ARG A 1 10 ? -1.785 -16.341 -8.874 1.00 0.00 352 ARG A O 4
ATOM 2258 N N . LYS A 1 11 ? -2.428 -14.186 -8.819 1.00 0.00 353 LYS A N 4
ATOM 2259 C CA . LYS A 1 11 ? -1.402 -13.789 -7.862 1.00 0.00 353 LYS A CA 4
ATOM 2260 C C . LYS A 1 11 ? -1.980 -12.863 -6.797 1.00 0.00 353 LYS A C 4
ATOM 2261 O O . LYS A 1 11 ? -2.956 -12.155 -7.042 1.00 0.00 353 LYS A O 4
ATOM 2280 N N . GLN A 1 12 ? -1.370 -12.874 -5.616 1.00 0.00 354 GLN A N 4
ATOM 2281 C CA . GLN A 1 12 ? -1.825 -12.033 -4.515 1.00 0.00 354 GLN A CA 4
ATOM 2282 C C . GLN A 1 12 ? -1.033 -10.732 -4.460 1.00 0.00 354 GLN A C 4
ATOM 2283 O O . GLN A 1 12 ? -0.135 -10.504 -5.271 1.00 0.00 354 GLN A O 4
ATOM 2297 N N . VAL A 1 13 ? -1.371 -9.879 -3.498 1.00 0.00 355 VAL A N 4
ATOM 2298 C CA . VAL A 1 13 ? -0.690 -8.599 -3.337 1.00 0.00 355 VAL A CA 4
ATOM 2299 C C . VAL A 1 13 ? 0.297 -8.644 -2.176 1.00 0.00 355 VAL A C 4
ATOM 2300 O O . VAL A 1 13 ? 0.042 -9.285 -1.156 1.00 0.00 355 VAL A O 4
ATOM 2313 N N . ALA A 1 14 ? 1.424 -7.960 -2.338 1.00 0.00 356 ALA A N 4
ATOM 2314 C CA . ALA A 1 14 ? 2.449 -7.919 -1.302 1.00 0.00 356 ALA A CA 4
ATOM 2315 C C . ALA A 1 14 ? 3.107 -6.545 -1.234 1.00 0.00 356 ALA A C 4
ATOM 2316 O O . ALA A 1 14 ? 3.776 -6.118 -2.175 1.00 0.00 356 ALA A O 4
ATOM 2323 N N . CYS A 1 15 ? 2.912 -5.856 -0.114 1.00 0.00 357 CYS A N 4
ATOM 2324 C CA . CYS A 1 15 ? 3.484 -4.529 0.077 1.00 0.00 357 CYS A CA 4
ATOM 2325 C C . CYS A 1 15 ? 4.916 -4.625 0.597 1.00 0.00 357 CYS A C 4
ATOM 2326 O O . CYS A 1 15 ? 5.149 -5.055 1.726 1.00 0.00 357 CYS A O 4
ATOM 2333 N N . GLU A 1 16 ? 5.870 -4.220 -0.236 1.00 0.00 358 GLU A N 4
ATOM 2334 C CA . GLU A 1 16 ? 7.279 -4.261 0.140 1.00 0.00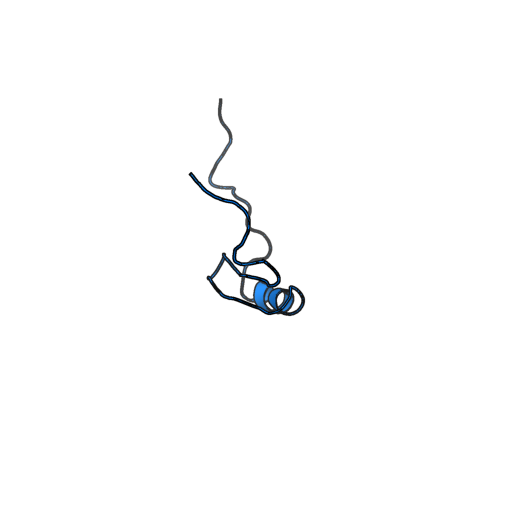 358 GLU A CA 4
ATOM 2335 C C . GLU A 1 16 ? 7.649 -3.050 0.992 1.00 0.00 358 GLU A C 4
ATOM 2336 O O . GLU A 1 16 ? 8.584 -3.104 1.792 1.00 0.00 358 GLU A O 4
ATOM 2348 N N . ILE A 1 17 ? 6.910 -1.960 0.814 1.00 0.00 359 ILE A N 4
ATOM 2349 C CA . ILE A 1 17 ? 7.161 -0.737 1.567 1.00 0.00 359 ILE A CA 4
ATOM 2350 C C . ILE A 1 17 ? 7.214 -1.015 3.065 1.00 0.00 359 ILE A C 4
ATOM 2351 O O . ILE A 1 17 ? 8.185 -0.666 3.738 1.00 0.00 359 ILE A O 4
ATOM 2367 N N . CYS A 1 18 ? 6.165 -1.646 3.582 1.00 0.00 360 CYS A N 4
ATOM 2368 C CA . CYS A 1 18 ? 6.092 -1.973 5.001 1.00 0.00 360 CYS A CA 4
ATOM 2369 C C . CYS A 1 18 ? 6.334 -3.462 5.230 1.00 0.00 360 CYS A C 4
ATOM 2370 O O . CYS A 1 18 ? 6.915 -3.859 6.239 1.00 0.00 360 CYS A O 4
ATOM 2377 N N . GLY A 1 19 ? 5.885 -4.281 4.284 1.00 0.00 361 GLY A N 4
ATOM 2378 C CA . GLY A 1 19 ? 6.062 -5.717 4.400 1.00 0.00 361 GLY A CA 4
ATOM 2379 C C . GLY A 1 19 ? 4.804 -6.420 4.869 1.00 0.00 361 GLY A C 4
ATOM 2380 O O . GLY A 1 19 ? 4.727 -6.878 6.009 1.00 0.00 361 GLY A O 4
ATOM 2384 N N . LYS A 1 20 ? 3.813 -6.506 3.988 1.00 0.00 362 LYS A N 4
ATOM 2385 C CA . LYS A 1 20 ? 2.551 -7.158 4.316 1.00 0.00 362 LYS A CA 4
ATOM 2386 C C . LYS A 1 20 ? 1.968 -7.862 3.094 1.00 0.00 362 LYS A C 4
ATOM 2387 O O . LYS A 1 20 ? 2.368 -7.591 1.961 1.00 0.00 362 LYS A O 4
ATOM 2406 N N . ILE A 1 21 ? 1.021 -8.763 3.331 1.00 0.00 363 ILE A N 4
ATOM 2407 C CA . ILE A 1 21 ? 0.382 -9.502 2.250 1.00 0.00 363 ILE A CA 4
ATOM 2408 C C . ILE A 1 21 ? -1.131 -9.316 2.276 1.00 0.00 363 ILE A C 4
ATOM 2409 O O . ILE A 1 21 ? -1.792 -9.650 3.260 1.00 0.00 363 ILE A O 4
ATOM 2425 N N . PHE A 1 22 ? -1.675 -8.783 1.187 1.00 0.00 364 PHE A N 4
ATOM 2426 C CA . PHE A 1 22 ? -3.112 -8.553 1.084 1.00 0.00 364 PHE A CA 4
ATOM 2427 C C . PHE A 1 22 ? -3.754 -9.548 0.123 1.00 0.00 364 PHE A C 4
ATOM 2428 O O . PHE A 1 22 ? -3.065 -10.210 -0.654 1.00 0.00 364 PHE A O 4
ATOM 2445 N N . ARG A 1 23 ? -5.078 -9.648 0.181 1.00 0.00 365 ARG A N 4
ATOM 2446 C CA . ARG A 1 23 ? -5.814 -10.563 -0.683 1.00 0.00 365 ARG A CA 4
ATOM 2447 C C . ARG A 1 23 ? -6.021 -9.956 -2.067 1.00 0.00 365 ARG A C 4
ATOM 2448 O O . ARG A 1 23 ? -5.600 -10.525 -3.075 1.00 0.00 365 ARG A O 4
ATOM 2469 N N . ASP A 1 24 ? -6.672 -8.799 -2.108 1.00 0.00 366 ASP A N 4
ATOM 2470 C CA . ASP A 1 24 ? -6.935 -8.114 -3.369 1.00 0.00 366 ASP A CA 4
ATOM 2471 C C . ASP A 1 24 ? -6.170 -6.796 -3.440 1.00 0.00 366 ASP A C 4
ATOM 2472 O O . ASP A 1 24 ? -5.692 -6.288 -2.426 1.00 0.00 366 ASP A O 4
ATOM 2481 N N . VAL A 1 25 ? -6.058 -6.248 -4.646 1.00 0.00 367 VAL A N 4
ATOM 2482 C CA . VAL A 1 25 ? -5.352 -4.989 -4.851 1.00 0.00 367 VAL A CA 4
ATOM 2483 C C . VAL A 1 25 ? -6.121 -3.822 -4.243 1.00 0.00 367 VAL A C 4
ATOM 2484 O O . VAL A 1 25 ? -5.533 -2.813 -3.851 1.00 0.00 367 VAL A O 4
ATOM 2497 N N . TYR A 1 26 ? -7.440 -3.965 -4.167 1.00 0.00 368 TYR A N 4
ATOM 2498 C CA . TYR A 1 26 ? -8.291 -2.922 -3.608 1.00 0.00 368 TYR A CA 4
ATOM 2499 C C . TYR A 1 26 ? -7.811 -2.512 -2.219 1.00 0.00 368 TYR A C 4
ATOM 2500 O O . TYR A 1 26 ? -7.848 -1.336 -1.859 1.00 0.00 368 TYR A O 4
ATOM 2518 N N . HIS A 1 27 ? -7.360 -3.493 -1.443 1.00 0.00 369 HIS A N 4
ATOM 2519 C CA . HIS A 1 27 ? -6.870 -3.236 -0.093 1.00 0.00 369 HIS A CA 4
ATOM 2520 C C . HIS A 1 27 ? -5.538 -2.493 -0.131 1.00 0.00 369 HIS A C 4
ATOM 2521 O O . HIS A 1 27 ? -5.199 -1.756 0.796 1.00 0.00 369 HIS A O 4
ATOM 2535 N N . LEU A 1 28 ? -4.786 -2.692 -1.208 1.00 0.00 370 LEU A N 4
ATOM 2536 C CA . LEU A 1 28 ? -3.490 -2.041 -1.366 1.00 0.00 370 LEU A CA 4
ATOM 2537 C C . LEU A 1 28 ? -3.654 -0.625 -1.910 1.00 0.00 370 LEU A C 4
ATOM 2538 O O . LEU A 1 28 ? -2.900 0.279 -1.553 1.00 0.00 370 LEU A O 4
ATOM 2554 N N . ASN A 1 29 ? -4.646 -0.441 -2.776 1.00 0.00 371 ASN A N 4
ATOM 2555 C CA . ASN A 1 29 ? -4.910 0.865 -3.368 1.00 0.00 371 ASN A CA 4
ATOM 2556 C C . ASN A 1 29 ? -5.037 1.936 -2.289 1.00 0.00 371 ASN A C 4
ATOM 2557 O O . ASN A 1 29 ? -4.453 3.015 -2.398 1.00 0.00 371 ASN A O 4
ATOM 2568 N N . ARG A 1 30 ? -5.803 1.631 -1.247 1.00 0.00 372 ARG A N 4
ATOM 2569 C CA . ARG A 1 30 ? -6.007 2.567 -0.148 1.00 0.00 372 ARG A CA 4
ATOM 2570 C C . ARG A 1 30 ? -4.812 2.562 0.800 1.00 0.00 372 ARG A C 4
ATOM 2571 O O . ARG A 1 30 ? -4.383 3.611 1.281 1.00 0.00 372 ARG A O 4
ATOM 2592 N N . HIS A 1 31 ? -4.278 1.374 1.065 1.00 0.00 373 HIS A N 4
ATOM 2593 C CA . HIS A 1 31 ? -3.132 1.232 1.955 1.00 0.00 373 HIS A CA 4
ATOM 2594 C C . HIS A 1 31 ? -1.948 2.053 1.453 1.00 0.00 373 HIS A C 4
ATOM 2595 O O . HIS A 1 31 ? -1.123 2.518 2.239 1.00 0.00 373 HIS A O 4
ATOM 2609 N N . LYS A 1 32 ? -1.871 2.227 0.138 1.00 0.00 374 LYS A N 4
ATOM 2610 C CA . LYS A 1 32 ? -0.789 2.992 -0.471 1.00 0.00 374 LYS A CA 4
ATOM 2611 C C . LYS A 1 32 ? -0.840 4.451 -0.029 1.00 0.00 374 LYS A C 4
ATOM 2612 O O . LYS A 1 32 ? 0.195 5.067 0.232 1.00 0.00 374 LYS A O 4
ATOM 2631 N N . LEU A 1 33 ? -2.047 4.998 0.054 1.00 0.00 375 LEU A N 4
ATOM 2632 C CA . LEU A 1 33 ? -2.232 6.385 0.467 1.00 0.00 375 LEU A CA 4
ATOM 2633 C C . LEU A 1 33 ? -1.599 6.636 1.832 1.00 0.00 375 LEU A C 4
ATOM 2634 O O . LEU A 1 33 ? -1.067 7.716 2.091 1.00 0.00 375 LEU A O 4
ATOM 2650 N N . SER A 1 34 ? -1.660 5.632 2.700 1.00 0.00 376 SER A N 4
ATOM 2651 C CA . SER A 1 34 ? -1.094 5.744 4.039 1.00 0.00 376 SER A CA 4
ATOM 2652 C C . SER A 1 34 ? 0.420 5.921 3.976 1.00 0.00 376 SER A C 4
ATOM 2653 O O . SER A 1 34 ? 1.027 6.501 4.878 1.00 0.00 376 SER A O 4
ATOM 2661 N N . HIS A 1 35 ? 1.024 5.417 2.905 1.00 0.00 377 HIS A N 4
ATOM 2662 C CA . HIS A 1 35 ? 2.468 5.519 2.723 1.00 0.00 377 HIS A CA 4
ATOM 2663 C C . HIS A 1 35 ? 2.846 6.874 2.131 1.00 0.00 377 HIS A C 4
ATOM 2664 O O . HIS A 1 35 ? 3.036 7.002 0.922 1.00 0.00 377 HIS A O 4
ATOM 2678 N N . SER A 1 36 ? 2.954 7.881 2.992 1.00 0.00 378 SER A N 4
ATOM 2679 C CA . SER A 1 36 ? 3.305 9.227 2.553 1.00 0.00 378 SER A CA 4
ATOM 2680 C C . SER A 1 36 ? 4.801 9.335 2.275 1.00 0.00 378 SER A C 4
ATOM 2681 O O . SER A 1 36 ? 5.225 10.039 1.360 1.00 0.00 378 SER A O 4
ATOM 2689 N N . GLY A 1 37 ? 5.597 8.629 3.073 1.00 0.00 379 GLY A N 4
ATOM 2690 C CA . GLY A 1 37 ? 7.038 8.659 2.898 1.00 0.00 379 GLY A CA 4
ATOM 2691 C C . GLY A 1 37 ? 7.783 8.616 4.217 1.00 0.00 379 GLY A C 4
ATOM 2692 O O . GLY A 1 37 ? 8.641 9.458 4.479 1.00 0.00 379 GLY A O 4
ATOM 2696 N N . GLU A 1 38 ? 7.453 7.634 5.050 1.00 0.00 380 GLU A N 4
ATOM 2697 C CA . GLU A 1 38 ? 8.097 7.488 6.351 1.00 0.00 380 GLU A CA 4
ATOM 2698 C C . GLU A 1 38 ? 8.657 6.079 6.525 1.00 0.00 380 GLU A C 4
ATOM 2699 O O . GLU A 1 38 ? 7.963 5.089 6.291 1.00 0.00 380 GLU A O 4
ATOM 2711 N N . LYS A 1 39 ? 9.917 5.997 6.938 1.00 0.00 381 LYS A N 4
ATOM 2712 C CA . LYS A 1 39 ? 10.572 4.711 7.145 1.00 0.00 381 LYS A CA 4
ATOM 2713 C C . LYS A 1 39 ? 11.253 4.661 8.509 1.00 0.00 381 LYS A C 4
ATOM 2714 O O . LYS A 1 39 ? 12.479 4.639 8.618 1.00 0.00 381 LYS A O 4
ATOM 2733 N N . PRO A 1 40 ? 10.441 4.639 9.576 1.00 0.00 382 PRO A N 4
ATOM 2734 C CA . PRO A 1 40 ? 10.943 4.589 10.953 1.00 0.00 382 PRO A CA 4
ATOM 2735 C C . PRO A 1 40 ? 11.580 3.245 11.288 1.00 0.00 382 PRO A C 4
ATOM 2736 O O . PRO A 1 40 ? 12.618 3.187 11.947 1.00 0.00 382 PRO A O 4
ATOM 2747 N N . TYR A 1 41 ? 10.952 2.167 10.832 1.00 0.00 383 TYR A N 4
ATOM 2748 C CA . TYR A 1 41 ? 11.457 0.823 11.085 1.00 0.00 383 TYR A CA 4
ATOM 2749 C C . TYR A 1 41 ? 12.094 0.235 9.830 1.00 0.00 383 TYR A C 4
ATOM 2750 O O . TYR A 1 41 ? 11.460 -0.521 9.095 1.00 0.00 383 TYR A O 4
ATOM 2768 N N . SER A 1 42 ? 13.354 0.587 9.593 1.00 0.00 384 SER A N 4
ATOM 2769 C CA . SER A 1 42 ? 14.078 0.098 8.426 1.00 0.00 384 SER A CA 4
ATOM 2770 C C . SER A 1 42 ? 14.303 -1.408 8.520 1.00 0.00 384 SER A C 4
ATOM 2771 O O . SER A 1 42 ? 14.562 -1.943 9.598 1.00 0.00 384 SER A O 4
ATOM 2779 N N . SER A 1 43 ? 14.204 -2.087 7.381 1.00 0.00 385 SER A N 4
ATOM 2780 C CA . SER A 1 43 ? 14.392 -3.532 7.333 1.00 0.00 385 SER A CA 4
ATOM 2781 C C . SER A 1 43 ? 15.541 -3.899 6.399 1.00 0.00 385 SER A C 4
ATOM 2782 O O . SER A 1 43 ? 15.981 -3.085 5.588 1.00 0.00 385 SER A O 4
ATOM 2790 N N . GLY A 1 44 ? 16.022 -5.133 6.518 1.00 0.00 386 GLY A N 4
ATOM 2791 C CA . GLY A 1 44 ? 17.115 -5.588 5.679 1.00 0.00 386 GLY A CA 4
ATOM 2792 C C . GLY A 1 44 ? 16.690 -6.677 4.714 1.00 0.00 386 GLY A C 4
ATOM 2793 O O . GLY A 1 44 ? 16.989 -7.856 4.905 1.00 0.00 386 GLY A O 4
ATOM 2797 N N . PRO A 1 45 ? 15.975 -6.285 3.650 1.00 0.00 387 PRO A N 4
ATOM 2798 C CA . PRO A 1 45 ? 15.492 -7.222 2.631 1.00 0.00 387 PRO A CA 4
ATOM 2799 C C . PRO A 1 45 ? 16.625 -7.790 1.783 1.00 0.00 387 PRO A C 4
ATOM 2800 O O . PRO A 1 45 ? 17.049 -7.175 0.805 1.00 0.00 387 PRO A O 4
ATOM 2811 N N . SER A 1 46 ? 17.110 -8.967 2.163 1.00 0.00 388 SER A N 4
ATOM 2812 C CA . SER A 1 46 ? 18.196 -9.617 1.439 1.00 0.00 388 SER A CA 4
ATOM 2813 C C . SER A 1 46 ? 17.710 -10.151 0.095 1.00 0.00 388 SER A C 4
ATOM 2814 O O . SER A 1 46 ? 17.072 -11.202 0.026 1.00 0.00 388 SER A O 4
ATOM 2822 N N . SER A 1 47 ? 18.016 -9.420 -0.971 1.00 0.00 389 SER A N 4
ATOM 2823 C CA . SER A 1 47 ? 17.608 -9.816 -2.314 1.00 0.00 389 SER A CA 4
ATOM 2824 C C . SER A 1 47 ? 18.174 -11.187 -2.671 1.00 0.00 389 SER A C 4
ATOM 2825 O O . SER A 1 47 ? 19.385 -11.402 -2.627 1.00 0.00 389 SER A O 4
ATOM 2833 N N . GLY A 1 48 ? 17.288 -12.113 -3.025 1.00 0.00 390 GLY A N 4
ATOM 2834 C CA . GLY A 1 48 ? 17.717 -13.452 -3.384 1.00 0.00 390 GLY A CA 4
ATOM 2835 C C . GLY A 1 48 ? 18.202 -13.540 -4.818 1.00 0.00 390 GLY A C 4
ATOM 2836 O O . GLY A 1 48 ? 18.590 -12.518 -5.382 1.00 0.00 390 GLY A O 4
ATOM 2841 N N . GLY A 1 1 ? 18.076 -31.825 -13.433 1.00 0.00 343 GLY A N 5
ATOM 2842 C CA . GLY A 1 1 ? 17.471 -32.554 -14.532 1.00 0.00 343 GLY A CA 5
ATOM 2843 C C . GLY A 1 1 ? 15.960 -32.601 -14.434 1.00 0.00 343 GLY A C 5
ATOM 2844 O O . GLY A 1 1 ? 15.258 -32.123 -15.325 1.00 0.00 343 GLY A O 5
ATOM 2848 N N . SER A 1 2 ? 15.456 -33.181 -13.349 1.00 0.00 344 SER A N 5
ATOM 2849 C CA . SER A 1 2 ? 14.017 -33.294 -13.141 1.00 0.00 344 SER A CA 5
ATOM 2850 C C . SER A 1 2 ? 13.396 -31.924 -12.888 1.00 0.00 344 SER A C 5
ATOM 2851 O O . SER A 1 2 ? 13.963 -31.094 -12.176 1.00 0.00 344 SER A O 5
ATOM 2859 N N . SER A 1 3 ? 12.226 -31.693 -13.476 1.00 0.00 345 SER A N 5
ATOM 2860 C CA . SER A 1 3 ? 11.528 -30.423 -13.319 1.00 0.00 345 SER A CA 5
ATOM 2861 C C . SER A 1 3 ? 11.173 -30.176 -11.856 1.00 0.00 345 SER A C 5
ATOM 2862 O O . SER A 1 3 ? 10.574 -31.026 -11.199 1.00 0.00 345 SER A O 5
ATOM 2870 N N . GLY A 1 4 ? 11.548 -29.004 -11.352 1.00 0.00 346 GLY A N 5
ATOM 2871 C CA . GLY A 1 4 ? 11.261 -28.665 -9.970 1.00 0.00 346 GLY A CA 5
ATOM 2872 C C . GLY A 1 4 ? 9.970 -27.885 -9.821 1.00 0.00 346 GLY A C 5
ATOM 2873 O O . GLY A 1 4 ? 9.859 -26.757 -10.300 1.00 0.00 346 GLY A O 5
ATOM 2877 N N . SER A 1 5 ? 8.989 -28.488 -9.155 1.00 0.00 347 SER A N 5
ATOM 2878 C CA . SER A 1 5 ? 7.697 -27.845 -8.949 1.00 0.00 347 SER A CA 5
ATOM 2879 C C . SER A 1 5 ? 7.375 -27.738 -7.461 1.00 0.00 347 SER A C 5
ATOM 2880 O O . SER A 1 5 ? 7.721 -28.619 -6.675 1.00 0.00 347 SER A O 5
ATOM 2888 N N . SER A 1 6 ? 6.711 -26.650 -7.083 1.00 0.00 348 SER A N 5
ATOM 2889 C CA . SER A 1 6 ? 6.345 -26.424 -5.690 1.00 0.00 348 SER A CA 5
ATOM 2890 C C . SER A 1 6 ? 4.842 -26.598 -5.488 1.00 0.00 348 SER A C 5
ATOM 2891 O O . SER A 1 6 ? 4.118 -26.962 -6.413 1.00 0.00 348 SER A O 5
ATOM 2899 N N . GLY A 1 7 ? 4.381 -26.334 -4.269 1.00 0.00 349 GLY A N 5
ATOM 2900 C CA . GLY A 1 7 ? 2.968 -26.467 -3.966 1.00 0.00 349 GLY A CA 5
ATOM 2901 C C . GLY A 1 7 ? 2.135 -25.367 -4.594 1.00 0.00 349 GLY A C 5
ATOM 2902 O O . GLY A 1 7 ? 2.654 -24.533 -5.336 1.00 0.00 349 GLY A O 5
ATOM 2906 N N . ARG A 1 8 ? 0.839 -25.366 -4.298 1.00 0.00 350 ARG A N 5
ATOM 2907 C CA . ARG A 1 8 ? -0.068 -24.362 -4.841 1.00 0.00 350 ARG A CA 5
ATOM 2908 C C . ARG A 1 8 ? 0.436 -22.954 -4.539 1.00 0.00 350 ARG A C 5
ATOM 2909 O O . ARG A 1 8 ? 0.526 -22.549 -3.379 1.00 0.00 350 ARG A O 5
ATOM 2930 N N . THR A 1 9 ? 0.765 -22.211 -5.591 1.00 0.00 351 THR A N 5
ATOM 2931 C CA . THR A 1 9 ? 1.262 -20.849 -5.439 1.00 0.00 351 THR A CA 5
ATOM 2932 C C . THR A 1 9 ? 0.178 -19.828 -5.766 1.00 0.00 351 THR A C 5
ATOM 2933 O O . THR A 1 9 ? -0.021 -19.470 -6.927 1.00 0.00 351 THR A O 5
ATOM 2944 N N . ARG A 1 10 ? -0.521 -19.364 -4.735 1.00 0.00 352 ARG A N 5
ATOM 2945 C CA . ARG A 1 10 ? -1.586 -18.384 -4.914 1.00 0.00 352 ARG A CA 5
ATOM 2946 C C . ARG A 1 10 ? -1.010 -16.994 -5.167 1.00 0.00 352 ARG A C 5
ATOM 2947 O O . ARG A 1 10 ? -0.330 -16.427 -4.311 1.00 0.00 352 ARG A O 5
ATOM 2968 N N . LYS A 1 11 ? -1.285 -16.451 -6.348 1.00 0.00 353 LYS A N 5
ATOM 2969 C CA . LYS A 1 11 ? -0.795 -15.128 -6.715 1.00 0.00 353 LYS A CA 5
ATOM 2970 C C . LYS A 1 11 ? -1.563 -14.039 -5.972 1.00 0.00 353 LYS A C 5
ATOM 2971 O O . LYS A 1 11 ? -2.617 -13.593 -6.424 1.00 0.00 353 LYS A O 5
ATOM 2990 N N . GLN A 1 12 ? -1.025 -13.615 -4.833 1.00 0.00 354 GLN A N 5
ATOM 2991 C CA . GLN A 1 12 ? -1.660 -12.577 -4.029 1.00 0.00 354 GLN A CA 5
ATOM 2992 C C . GLN A 1 12 ? -0.841 -11.290 -4.057 1.00 0.00 354 GLN A C 5
ATOM 2993 O O . GLN A 1 12 ? 0.197 -11.217 -4.714 1.00 0.00 354 GLN A O 5
ATOM 3007 N N . VAL A 1 13 ? -1.316 -10.277 -3.339 1.00 0.00 355 VAL A N 5
ATOM 3008 C CA . VAL A 1 13 ? -0.628 -8.993 -3.280 1.00 0.00 355 VAL A CA 5
ATOM 3009 C C . VAL A 1 13 ? 0.266 -8.904 -2.048 1.00 0.00 355 VAL A C 5
ATOM 3010 O O . VAL A 1 13 ? -0.103 -9.362 -0.967 1.00 0.00 355 VAL A O 5
ATOM 3023 N N . ALA A 1 14 ? 1.443 -8.312 -2.219 1.00 0.00 356 ALA A N 5
ATOM 3024 C CA . ALA A 1 14 ? 2.389 -8.160 -1.121 1.00 0.00 356 ALA A CA 5
ATOM 3025 C C . ALA A 1 14 ? 3.054 -6.789 -1.154 1.00 0.00 356 ALA A C 5
ATOM 3026 O O . ALA A 1 14 ? 3.734 -6.440 -2.120 1.00 0.00 356 ALA A O 5
ATOM 3033 N N . CYS A 1 15 ? 2.853 -6.013 -0.094 1.00 0.00 357 CYS A N 5
ATOM 3034 C CA . CYS A 1 15 ? 3.432 -4.678 -0.002 1.00 0.00 357 CYS A CA 5
ATOM 3035 C C . CYS A 1 15 ? 4.878 -4.745 0.480 1.00 0.00 357 CYS A C 5
ATOM 3036 O O . CYS A 1 15 ? 5.148 -5.156 1.608 1.00 0.00 357 CYS A O 5
ATOM 3043 N N . GLU A 1 16 ? 5.804 -4.337 -0.383 1.00 0.00 358 GLU A N 5
ATOM 3044 C CA . GLU A 1 16 ? 7.222 -4.351 -0.045 1.00 0.00 358 GLU A CA 5
ATOM 3045 C C . GLU A 1 16 ? 7.604 -3.106 0.751 1.00 0.00 358 GLU A C 5
ATOM 3046 O O . GLU A 1 16 ? 8.566 -3.120 1.520 1.00 0.00 358 GLU A O 5
ATOM 3058 N N . ILE A 1 17 ? 6.844 -2.033 0.560 1.00 0.00 359 ILE A N 5
ATOM 3059 C CA . ILE A 1 17 ? 7.103 -0.781 1.260 1.00 0.00 359 ILE A CA 5
ATOM 3060 C C . ILE A 1 17 ? 7.217 -1.005 2.764 1.00 0.00 359 ILE A C 5
ATOM 3061 O O . ILE A 1 17 ? 8.196 -0.599 3.390 1.00 0.00 359 ILE A O 5
ATOM 3077 N N . CYS A 1 18 ? 6.210 -1.655 3.338 1.00 0.00 360 CYS A N 5
ATOM 3078 C CA . CYS A 1 18 ? 6.197 -1.935 4.768 1.00 0.00 360 CYS A CA 5
ATOM 3079 C C . CYS A 1 18 ? 6.430 -3.420 5.034 1.00 0.00 360 CYS A C 5
ATOM 3080 O O . CYS A 1 18 ? 7.067 -3.793 6.018 1.00 0.00 360 CYS A O 5
ATOM 3087 N N . GLY A 1 19 ? 5.908 -4.263 4.148 1.00 0.00 361 GLY A N 5
ATOM 3088 C CA . GLY A 1 19 ? 6.070 -5.697 4.304 1.00 0.00 361 GLY A CA 5
ATOM 3089 C C . GLY A 1 19 ? 4.824 -6.365 4.851 1.00 0.00 361 GLY A C 5
ATOM 3090 O O . GLY A 1 19 ? 4.802 -6.810 5.998 1.00 0.00 361 GLY A O 5
ATOM 3094 N N . LYS A 1 20 ? 3.782 -6.433 4.029 1.00 0.00 362 LYS A N 5
ATOM 3095 C CA . LYS A 1 20 ? 2.525 -7.051 4.436 1.00 0.00 362 LYS A CA 5
ATOM 3096 C C . LYS A 1 20 ? 1.934 -7.879 3.300 1.00 0.00 362 LYS A C 5
ATOM 3097 O O . LYS A 1 20 ? 2.378 -7.787 2.155 1.00 0.00 362 LYS A O 5
ATOM 3116 N N . ILE A 1 21 ? 0.929 -8.686 3.624 1.00 0.00 363 ILE A N 5
ATOM 3117 C CA . ILE A 1 21 ? 0.275 -9.529 2.629 1.00 0.00 363 ILE A CA 5
ATOM 3118 C C . ILE A 1 21 ? -1.210 -9.200 2.521 1.00 0.00 363 ILE A C 5
ATOM 3119 O O . ILE A 1 21 ? -1.909 -9.098 3.529 1.00 0.00 363 ILE A O 5
ATOM 3135 N N . PHE A 1 22 ? -1.686 -9.037 1.291 1.00 0.00 364 PHE A N 5
ATOM 3136 C CA . PHE A 1 22 ? -3.089 -8.721 1.050 1.00 0.00 364 PHE A CA 5
ATOM 3137 C C . PHE A 1 22 ? -3.700 -9.690 0.043 1.00 0.00 364 PHE A C 5
ATOM 3138 O O . PHE A 1 22 ? -2.988 -10.316 -0.743 1.00 0.00 364 PHE A O 5
ATOM 3155 N N . ARG A 1 23 ? -5.023 -9.809 0.073 1.00 0.00 365 ARG A N 5
ATOM 3156 C CA . ARG A 1 23 ? -5.730 -10.704 -0.836 1.00 0.00 365 ARG A CA 5
ATOM 3157 C C . ARG A 1 23 ? -5.853 -10.082 -2.224 1.00 0.00 365 ARG A C 5
ATOM 3158 O O . ARG A 1 23 ? -5.457 -10.685 -3.222 1.00 0.00 365 ARG A O 5
ATOM 3179 N N . ASP A 1 24 ? -6.404 -8.875 -2.280 1.00 0.00 366 ASP A N 5
ATOM 3180 C CA . ASP A 1 24 ? -6.578 -8.171 -3.545 1.00 0.00 366 ASP A CA 5
ATOM 3181 C C . ASP A 1 24 ? -5.802 -6.858 -3.549 1.00 0.00 366 ASP A C 5
ATOM 3182 O O . ASP A 1 24 ? -5.213 -6.470 -2.539 1.00 0.00 366 ASP A O 5
ATOM 3191 N N . VAL A 1 25 ? -5.803 -6.178 -4.691 1.00 0.00 367 VAL A N 5
ATOM 3192 C CA . VAL A 1 25 ? -5.099 -4.909 -4.826 1.00 0.00 367 VAL A CA 5
ATOM 3193 C C . VAL A 1 25 ? -5.964 -3.747 -4.350 1.00 0.00 367 VAL A C 5
ATOM 3194 O O . VAL A 1 25 ? -5.452 -2.721 -3.902 1.00 0.00 367 VAL A O 5
ATOM 3207 N N . TYR A 1 26 ? -7.278 -3.916 -4.450 1.00 0.00 368 TYR A N 5
ATOM 3208 C CA . TYR A 1 26 ? -8.215 -2.880 -4.032 1.00 0.00 368 TYR A CA 5
ATOM 3209 C C . TYR A 1 26 ? -7.931 -2.434 -2.601 1.00 0.00 368 TYR A C 5
ATOM 3210 O O . TYR A 1 26 ? -8.013 -1.248 -2.280 1.00 0.00 368 TYR A O 5
ATOM 3228 N N . HIS A 1 27 ? -7.595 -3.393 -1.744 1.00 0.00 369 HIS A N 5
ATOM 3229 C CA . HIS A 1 27 ? -7.296 -3.101 -0.347 1.00 0.00 369 HIS A CA 5
ATOM 3230 C C . HIS A 1 27 ? -5.936 -2.423 -0.212 1.00 0.00 369 HIS A C 5
ATOM 3231 O O . HIS A 1 27 ? -5.710 -1.639 0.711 1.00 0.00 369 HIS A O 5
ATOM 3245 N N . LEU A 1 28 ? -5.033 -2.730 -1.137 1.00 0.00 370 LEU A N 5
ATOM 3246 C CA . LEU A 1 28 ? -3.695 -2.151 -1.122 1.00 0.00 370 LEU A CA 5
ATOM 3247 C C . LEU A 1 28 ? -3.723 -0.700 -1.591 1.00 0.00 370 LEU A C 5
ATOM 3248 O O . LEU A 1 28 ? -2.893 0.111 -1.182 1.00 0.00 370 LEU A O 5
ATOM 3264 N N . ASN A 1 29 ? -4.686 -0.380 -2.450 1.00 0.00 371 ASN A N 5
ATOM 3265 C CA . ASN A 1 29 ? -4.823 0.974 -2.974 1.00 0.00 371 ASN A CA 5
ATOM 3266 C C . ASN A 1 29 ? -4.879 1.993 -1.839 1.00 0.00 371 ASN A C 5
ATOM 3267 O O . ASN A 1 29 ? -4.017 2.866 -1.733 1.00 0.00 371 ASN A O 5
ATOM 3278 N N . ARG A 1 30 ? -5.898 1.874 -0.994 1.00 0.00 372 ARG A N 5
ATOM 3279 C CA . ARG A 1 30 ? -6.066 2.785 0.132 1.00 0.00 372 ARG A CA 5
ATOM 3280 C C . ARG A 1 30 ? -4.875 2.702 1.081 1.00 0.00 372 ARG A C 5
ATOM 3281 O O . ARG A 1 30 ? -4.549 3.668 1.772 1.00 0.00 372 ARG A O 5
ATOM 3302 N N . HIS A 1 31 ? -4.228 1.541 1.110 1.00 0.00 373 HIS A N 5
ATOM 3303 C CA . HIS A 1 31 ? -3.072 1.331 1.975 1.00 0.00 373 HIS A CA 5
ATOM 3304 C C . HIS A 1 31 ? -1.877 2.147 1.492 1.00 0.00 373 HIS A C 5
ATOM 3305 O O . HIS A 1 31 ? -1.056 2.599 2.290 1.00 0.00 373 HIS A O 5
ATOM 3319 N N . LYS A 1 32 ? -1.784 2.330 0.179 1.00 0.00 374 LYS A N 5
ATOM 3320 C CA . LYS A 1 32 ? -0.690 3.092 -0.412 1.00 0.00 374 LYS A CA 5
ATOM 3321 C C . LYS A 1 32 ? -0.811 4.573 -0.071 1.00 0.00 374 LYS A C 5
ATOM 3322 O O . LYS A 1 32 ? 0.192 5.276 0.056 1.00 0.00 374 LYS A O 5
ATOM 3341 N N . LEU A 1 33 ? -2.045 5.042 0.078 1.00 0.00 375 LEU A N 5
ATOM 3342 C CA . LEU A 1 33 ? -2.298 6.441 0.407 1.00 0.00 375 LEU A CA 5
ATOM 3343 C C . LEU A 1 33 ? -1.715 6.794 1.771 1.00 0.00 375 LEU A C 5
ATOM 3344 O O . LEU A 1 33 ? -1.285 7.924 2.000 1.00 0.00 375 LEU A O 5
ATOM 3360 N N . SER A 1 34 ? -1.703 5.818 2.674 1.00 0.00 376 SER A N 5
ATOM 3361 C CA . SER A 1 34 ? -1.174 6.026 4.017 1.00 0.00 376 SER A CA 5
ATOM 3362 C C . SER A 1 34 ? 0.340 6.214 3.981 1.00 0.00 376 SER A C 5
ATOM 3363 O O . SER A 1 34 ? 0.904 6.958 4.785 1.00 0.00 376 SER A O 5
ATOM 3371 N N . HIS A 1 35 ? 0.993 5.535 3.044 1.00 0.00 377 HIS A N 5
ATOM 3372 C CA . HIS A 1 35 ? 2.442 5.627 2.902 1.00 0.00 377 HIS A CA 5
ATOM 3373 C C . HIS A 1 35 ? 2.855 7.021 2.441 1.00 0.00 377 HIS A C 5
ATOM 3374 O O . HIS A 1 35 ? 2.325 7.544 1.461 1.00 0.00 377 HIS A O 5
ATOM 3388 N N . SER A 1 36 ? 3.804 7.618 3.155 1.00 0.00 378 SER A N 5
ATOM 3389 C CA . SER A 1 36 ? 4.285 8.954 2.822 1.00 0.00 378 SER A CA 5
ATOM 3390 C C . SER A 1 36 ? 5.345 8.892 1.727 1.00 0.00 378 SER A C 5
ATOM 3391 O O . SER A 1 36 ? 5.882 7.827 1.427 1.00 0.00 378 SER A O 5
ATOM 3399 N N . GLY A 1 37 ? 5.643 10.045 1.134 1.00 0.00 379 GLY A N 5
ATOM 3400 C CA . GLY A 1 37 ? 6.638 10.101 0.079 1.00 0.00 379 GLY A CA 5
ATOM 3401 C C . GLY A 1 37 ? 7.067 11.520 -0.238 1.00 0.00 379 GLY A C 5
ATOM 3402 O O . GLY A 1 37 ? 8.260 11.809 -0.320 1.00 0.00 379 GLY A O 5
ATOM 3406 N N . GLU A 1 38 ? 6.092 12.405 -0.418 1.00 0.00 380 GLU A N 5
ATOM 3407 C CA . GLU A 1 38 ? 6.377 13.801 -0.730 1.00 0.00 380 GLU A CA 5
ATOM 3408 C C . GLU A 1 38 ? 6.069 14.699 0.464 1.00 0.00 380 GLU A C 5
ATOM 3409 O O . GLU A 1 38 ? 5.618 14.230 1.509 1.00 0.00 380 GLU A O 5
ATOM 3421 N N . LYS A 1 39 ? 6.318 15.995 0.302 1.00 0.00 381 LYS A N 5
ATOM 3422 C CA . LYS A 1 39 ? 6.067 16.961 1.365 1.00 0.00 381 LYS A CA 5
ATOM 3423 C C . LYS A 1 39 ? 5.228 18.128 0.853 1.00 0.00 381 LYS A C 5
ATOM 3424 O O . LYS A 1 39 ? 5.707 19.253 0.710 1.00 0.00 381 LYS A O 5
ATOM 3443 N N . PRO A 1 40 ? 3.945 17.856 0.571 1.00 0.00 382 PRO A N 5
ATOM 3444 C CA . PRO A 1 40 ? 3.012 18.871 0.073 1.00 0.00 382 PRO A CA 5
ATOM 3445 C C . PRO A 1 40 ? 2.662 19.907 1.135 1.00 0.00 382 PRO A C 5
ATOM 3446 O O . PRO A 1 40 ? 1.733 19.715 1.920 1.00 0.00 382 PRO A O 5
ATOM 3457 N N . TYR A 1 41 ? 3.409 21.005 1.153 1.00 0.00 383 TYR A N 5
ATOM 3458 C CA . TYR A 1 41 ? 3.178 22.071 2.120 1.00 0.00 383 TYR A CA 5
ATOM 3459 C C . TYR A 1 41 ? 3.645 23.416 1.571 1.00 0.00 383 TYR A C 5
ATOM 3460 O O . TYR A 1 41 ? 4.834 23.618 1.324 1.00 0.00 383 TYR A O 5
ATOM 3478 N N . SER A 1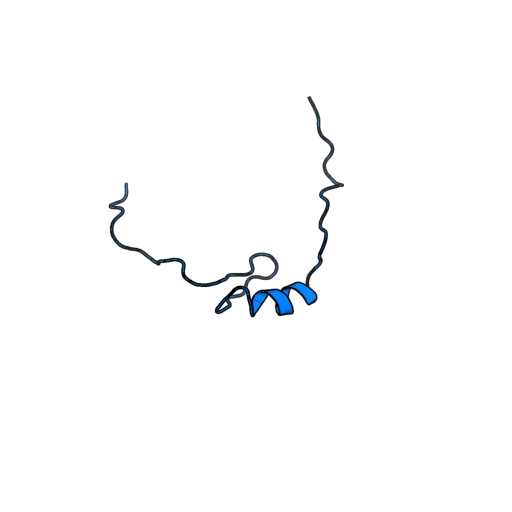 42 ? 2.701 24.332 1.384 1.00 0.00 384 SER A N 5
ATOM 3479 C CA . SER A 1 42 ? 3.014 25.657 0.862 1.00 0.00 384 SER A CA 5
ATOM 3480 C C . SER A 1 42 ? 3.874 26.441 1.848 1.00 0.00 384 SER A C 5
ATOM 3481 O O . SER A 1 42 ? 3.362 27.052 2.786 1.00 0.00 384 SER A O 5
ATOM 3489 N N . SER A 1 43 ? 5.185 26.417 1.630 1.00 0.00 385 SER A N 5
ATOM 3490 C CA . SER A 1 43 ? 6.118 27.122 2.501 1.00 0.00 385 SER A CA 5
ATOM 3491 C C . SER A 1 43 ? 6.785 28.278 1.761 1.00 0.00 385 SER A C 5
ATOM 3492 O O . SER A 1 43 ? 7.975 28.536 1.933 1.00 0.00 385 SER A O 5
ATOM 3500 N N . GLY A 1 44 ? 6.006 28.972 0.936 1.00 0.00 386 GLY A N 5
ATOM 3501 C CA . GLY A 1 44 ? 6.537 30.092 0.182 1.00 0.00 386 GLY A CA 5
ATOM 3502 C C . GLY A 1 44 ? 6.596 31.366 1.000 1.00 0.00 386 GLY A C 5
ATOM 3503 O O . GLY A 1 44 ? 7.661 31.795 1.444 1.00 0.00 386 GLY A O 5
ATOM 3507 N N . PRO A 1 45 ? 5.430 31.994 1.210 1.00 0.00 387 PRO A N 5
ATOM 3508 C CA . PRO A 1 45 ? 5.327 33.237 1.981 1.00 0.00 387 PRO A CA 5
ATOM 3509 C C . PRO A 1 45 ? 5.589 33.020 3.467 1.00 0.00 387 PRO A C 5
ATOM 3510 O O . PRO A 1 45 ? 5.925 31.915 3.893 1.00 0.00 387 PRO A O 5
ATOM 3521 N N . SER A 1 46 ? 5.434 34.082 4.252 1.00 0.00 388 SER A N 5
ATOM 3522 C CA . SER A 1 46 ? 5.657 34.008 5.691 1.00 0.00 388 SER A CA 5
ATOM 3523 C C . SER A 1 46 ? 4.333 34.022 6.448 1.00 0.00 388 SER A C 5
ATOM 3524 O O . SER A 1 46 ? 3.271 34.229 5.860 1.00 0.00 388 SER A O 5
ATOM 3532 N N . SER A 1 47 ? 4.404 33.800 7.756 1.00 0.00 389 SER A N 5
ATOM 3533 C CA . SER A 1 47 ? 3.210 33.783 8.594 1.00 0.00 389 SER A CA 5
ATOM 3534 C C . SER A 1 47 ? 2.697 35.199 8.838 1.00 0.00 389 SER A C 5
ATOM 3535 O O . SER A 1 47 ? 3.207 35.917 9.698 1.00 0.00 389 SER A O 5
ATOM 3543 N N . GLY A 1 48 ? 1.684 35.595 8.073 1.00 0.00 390 GLY A N 5
ATOM 3544 C CA . GLY A 1 48 ? 1.119 36.923 8.220 1.00 0.00 390 GLY A CA 5
ATOM 3545 C C . GLY A 1 48 ? -0.278 37.026 7.639 1.00 0.00 390 GLY A C 5
ATOM 3546 O O . GLY A 1 48 ? -0.517 36.492 6.558 1.00 0.00 390 GLY A O 5
ATOM 3551 N N . GLY A 1 1 ? 6.806 -36.668 -17.154 1.00 0.00 343 GLY A N 6
ATOM 3552 C CA . GLY A 1 1 ? 7.263 -36.232 -15.848 1.00 0.00 343 GLY A CA 6
ATOM 3553 C C . GLY A 1 1 ? 8.427 -35.265 -15.933 1.00 0.00 343 GLY A C 6
ATOM 3554 O O . GLY A 1 1 ? 9.587 -35.669 -15.853 1.00 0.00 343 GLY A O 6
ATOM 3558 N N . SER A 1 2 ? 8.118 -33.982 -16.098 1.00 0.00 344 SER A N 6
ATOM 3559 C CA . SER A 1 2 ? 9.147 -32.955 -16.200 1.00 0.00 344 SER A CA 6
ATOM 3560 C C . SER A 1 2 ? 9.885 -32.791 -14.874 1.00 0.00 344 SER A C 6
ATOM 3561 O O . SER A 1 2 ? 9.637 -33.526 -13.919 1.00 0.00 344 SER A O 6
ATOM 3569 N N . SER A 1 3 ? 10.793 -31.821 -14.825 1.00 0.00 345 SER A N 6
ATOM 3570 C CA . SER A 1 3 ? 11.570 -31.562 -13.619 1.00 0.00 345 SER A CA 6
ATOM 3571 C C . SER A 1 3 ? 11.583 -30.073 -13.291 1.00 0.00 345 SER A C 6
ATOM 3572 O O . SER A 1 3 ? 12.644 -29.460 -13.177 1.00 0.00 345 SER A O 6
ATOM 3580 N N . GLY A 1 4 ? 10.395 -29.496 -13.140 1.00 0.00 346 GLY A N 6
ATOM 3581 C CA . GLY A 1 4 ? 10.290 -28.083 -12.826 1.00 0.00 346 GLY A CA 6
ATOM 3582 C C . GLY A 1 4 ? 8.947 -27.720 -12.224 1.00 0.00 346 GLY A C 6
ATOM 3583 O O . GLY A 1 4 ? 7.965 -28.439 -12.403 1.00 0.00 346 GLY A O 6
ATOM 3587 N N . SER A 1 5 ? 8.905 -26.602 -11.507 1.00 0.00 347 SER A N 6
ATOM 3588 C CA . SER A 1 5 ? 7.673 -26.147 -10.872 1.00 0.00 347 SER A CA 6
ATOM 3589 C C . SER A 1 5 ? 7.308 -24.741 -11.338 1.00 0.00 347 SER A C 6
ATOM 3590 O O . SER A 1 5 ? 8.098 -23.807 -11.204 1.00 0.00 347 SER A O 6
ATOM 3598 N N . SER A 1 6 ? 6.105 -24.599 -11.885 1.00 0.00 348 SER A N 6
ATOM 3599 C CA . SER A 1 6 ? 5.636 -23.308 -12.375 1.00 0.00 348 SER A CA 6
ATOM 3600 C C . SER A 1 6 ? 4.130 -23.166 -12.174 1.00 0.00 348 SER A C 6
ATOM 3601 O O . SER A 1 6 ? 3.365 -24.086 -12.461 1.00 0.00 348 SER A O 6
ATOM 3609 N N . GLY A 1 7 ? 3.712 -22.005 -11.678 1.00 0.00 349 GLY A N 6
ATOM 3610 C CA . GLY A 1 7 ? 2.300 -21.763 -11.447 1.00 0.00 349 GLY A CA 6
ATOM 3611 C C . GLY A 1 7 ? 2.049 -20.466 -10.704 1.00 0.00 349 GLY A C 6
ATOM 3612 O O . GLY A 1 7 ? 2.883 -20.024 -9.914 1.00 0.00 349 GLY A O 6
ATOM 3616 N N . ARG A 1 8 ? 0.897 -19.854 -10.958 1.00 0.00 350 ARG A N 6
ATOM 3617 C CA . ARG A 1 8 ? 0.539 -18.598 -10.309 1.00 0.00 350 ARG A CA 6
ATOM 3618 C C . ARG A 1 8 ? -0.859 -18.678 -9.703 1.00 0.00 350 ARG A C 6
ATOM 3619 O O . ARG A 1 8 ? -1.582 -17.682 -9.648 1.00 0.00 350 ARG A O 6
ATOM 3640 N N . THR A 1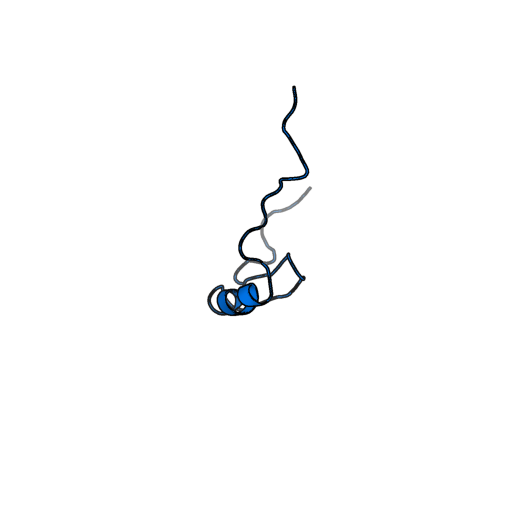 9 ? -1.235 -19.870 -9.251 1.00 0.00 351 THR A N 6
ATOM 3641 C CA . THR A 1 9 ? -2.547 -20.080 -8.651 1.00 0.00 351 THR A CA 6
ATOM 3642 C C . THR A 1 9 ? -2.608 -19.500 -7.243 1.00 0.00 351 THR A C 6
ATOM 3643 O O . THR A 1 9 ? -1.600 -19.454 -6.537 1.00 0.00 351 THR A O 6
ATOM 3654 N N . ARG A 1 10 ? -3.795 -19.058 -6.841 1.00 0.00 352 ARG A N 6
ATOM 3655 C CA . ARG A 1 10 ? -3.986 -18.480 -5.516 1.00 0.00 352 ARG A CA 6
ATOM 3656 C C . ARG A 1 10 ? -3.035 -17.308 -5.292 1.00 0.00 352 ARG A C 6
ATOM 3657 O O . ARG A 1 10 ? -2.483 -17.141 -4.204 1.00 0.00 352 ARG A O 6
ATOM 3678 N N . LYS A 1 11 ? -2.847 -16.499 -6.329 1.00 0.00 353 LYS A N 6
ATOM 3679 C CA . LYS A 1 11 ? -1.963 -15.342 -6.247 1.00 0.00 353 LYS A CA 6
ATOM 3680 C C . LYS A 1 11 ? -2.489 -14.327 -5.237 1.00 0.00 353 LYS A C 6
ATOM 3681 O O . LYS A 1 11 ? -3.614 -14.446 -4.753 1.00 0.00 353 LYS A O 6
ATOM 3700 N N . GLN A 1 12 ? -1.667 -13.329 -4.926 1.00 0.00 354 GLN A N 6
ATOM 3701 C CA . GLN A 1 12 ? -2.051 -12.293 -3.974 1.00 0.00 354 GLN A CA 6
ATOM 3702 C C . GLN A 1 12 ? -1.084 -11.116 -4.032 1.00 0.00 354 GLN A C 6
ATOM 3703 O O . GLN A 1 12 ? -0.109 -11.136 -4.783 1.00 0.00 354 GLN A O 6
ATOM 3717 N N . VAL A 1 13 ? -1.360 -10.089 -3.234 1.00 0.00 355 VAL A N 6
ATOM 3718 C CA . VAL A 1 13 ? -0.514 -8.903 -3.193 1.00 0.00 355 VAL A CA 6
ATOM 3719 C C . VAL A 1 13 ? 0.353 -8.888 -1.939 1.00 0.00 355 VAL A C 6
ATOM 3720 O O . VAL A 1 13 ? -0.082 -9.308 -0.867 1.00 0.00 355 VAL A O 6
ATOM 3733 N N . ALA A 1 14 ? 1.581 -8.399 -2.081 1.00 0.00 356 ALA A N 6
ATOM 3734 C CA . ALA A 1 14 ? 2.508 -8.327 -0.959 1.00 0.00 356 ALA A CA 6
ATOM 3735 C C . ALA A 1 14 ? 3.206 -6.972 -0.910 1.00 0.00 356 ALA A C 6
ATOM 3736 O O . ALA A 1 14 ? 4.246 -6.774 -1.538 1.00 0.00 356 ALA A O 6
ATOM 3743 N N . CYS A 1 15 ? 2.626 -6.040 -0.160 1.00 0.00 357 CYS A N 6
ATOM 3744 C CA . CYS A 1 15 ? 3.191 -4.702 -0.030 1.00 0.00 357 CYS A CA 6
ATOM 3745 C C . CYS A 1 15 ? 4.657 -4.769 0.386 1.00 0.00 357 CYS A C 6
ATOM 3746 O O . CYS A 1 15 ? 4.974 -5.109 1.526 1.00 0.00 357 CYS A O 6
ATOM 3753 N N . GLU A 1 16 ? 5.547 -4.442 -0.546 1.00 0.00 358 GLU A N 6
ATOM 3754 C CA . GLU A 1 16 ? 6.980 -4.466 -0.275 1.00 0.00 358 GLU A CA 6
ATOM 3755 C C . GLU A 1 16 ? 7.408 -3.222 0.498 1.00 0.00 358 GLU A C 6
ATOM 3756 O O . GLU A 1 16 ? 8.412 -3.236 1.211 1.00 0.00 358 GLU A O 6
ATOM 3768 N N . ILE A 1 17 ? 6.641 -2.147 0.349 1.00 0.00 359 ILE A N 6
ATOM 3769 C CA . ILE A 1 17 ? 6.940 -0.895 1.033 1.00 0.00 359 ILE A CA 6
ATOM 3770 C C . ILE A 1 17 ? 7.140 -1.119 2.528 1.00 0.00 359 ILE A C 6
ATOM 3771 O O . ILE A 1 17 ? 8.192 -0.795 3.080 1.00 0.00 359 ILE A O 6
ATOM 3787 N N . CYS A 1 18 ? 6.124 -1.676 3.178 1.00 0.00 360 CYS A N 6
ATOM 3788 C CA . CYS A 1 18 ? 6.188 -1.946 4.610 1.00 0.00 360 CYS A CA 6
ATOM 3789 C C . CYS A 1 18 ? 6.416 -3.431 4.874 1.00 0.00 360 CYS A C 6
ATOM 3790 O O . CYS A 1 18 ? 7.084 -3.806 5.836 1.00 0.00 360 CYS A O 6
ATOM 3797 N N . GLY A 1 19 ? 5.854 -4.273 4.011 1.00 0.00 361 GLY A N 6
ATOM 3798 C CA . GLY A 1 19 ? 6.008 -5.708 4.168 1.00 0.00 361 GLY A CA 6
ATOM 3799 C C . GLY A 1 19 ? 4.772 -6.362 4.755 1.00 0.00 361 GLY A C 6
ATOM 3800 O O . GLY A 1 19 ? 4.827 -6.959 5.830 1.00 0.00 361 GLY A O 6
ATOM 3804 N N . LYS A 1 20 ? 3.653 -6.250 4.048 1.00 0.00 362 LYS A N 6
ATOM 3805 C CA . LYS A 1 20 ? 2.398 -6.835 4.503 1.00 0.00 362 LYS A CA 6
ATOM 3806 C C . LYS A 1 20 ? 1.658 -7.503 3.349 1.00 0.00 362 LYS A C 6
ATOM 3807 O O . LYS A 1 20 ? 1.650 -6.994 2.227 1.00 0.00 362 LYS A O 6
ATOM 3826 N N . ILE A 1 21 ? 1.037 -8.644 3.631 1.00 0.00 363 ILE A N 6
ATOM 3827 C CA . ILE A 1 21 ? 0.293 -9.379 2.616 1.00 0.00 363 ILE A CA 6
ATOM 3828 C C . ILE A 1 21 ? -1.170 -8.950 2.588 1.00 0.00 363 ILE A C 6
ATOM 3829 O O . ILE A 1 21 ? -1.808 -8.814 3.632 1.00 0.00 363 ILE A O 6
ATOM 3845 N N . PHE A 1 22 ? -1.695 -8.739 1.386 1.00 0.00 364 PHE A N 6
ATOM 3846 C CA . PHE A 1 22 ? -3.084 -8.325 1.221 1.00 0.00 364 PHE A CA 6
ATOM 3847 C C . PHE A 1 22 ? -3.820 -9.260 0.265 1.00 0.00 364 PHE A C 6
ATOM 3848 O O . PHE A 1 22 ? -3.203 -9.924 -0.569 1.00 0.00 364 PHE A O 6
ATOM 3865 N N . ARG A 1 23 ? -5.142 -9.306 0.392 1.00 0.00 365 ARG A N 6
ATOM 3866 C CA . ARG A 1 23 ? -5.962 -10.160 -0.459 1.00 0.00 365 ARG A CA 6
ATOM 3867 C C . ARG A 1 23 ? -5.831 -9.754 -1.924 1.00 0.00 365 ARG A C 6
ATOM 3868 O O . ARG A 1 23 ? -5.364 -10.533 -2.755 1.00 0.00 365 ARG A O 6
ATOM 3889 N N . ASP A 1 24 ? -6.246 -8.530 -2.233 1.00 0.00 366 ASP A N 6
ATOM 3890 C CA . ASP A 1 24 ? -6.175 -8.021 -3.597 1.00 0.00 366 ASP A CA 6
ATOM 3891 C C . ASP A 1 24 ? -5.645 -6.591 -3.616 1.00 0.00 366 ASP A C 6
ATOM 3892 O O . ASP A 1 24 ? -5.360 -6.009 -2.569 1.00 0.00 366 ASP A O 6
ATOM 3901 N N . VAL A 1 25 ? -5.513 -6.029 -4.814 1.00 0.00 367 VAL A N 6
ATOM 3902 C CA . VAL A 1 25 ? -5.016 -4.667 -4.969 1.00 0.00 367 VAL A CA 6
ATOM 3903 C C . VAL A 1 25 ? -6.002 -3.654 -4.399 1.00 0.00 367 VAL A C 6
ATOM 3904 O O . VAL A 1 25 ? -5.614 -2.564 -3.979 1.00 0.00 367 VAL A O 6
ATOM 3917 N N . TYR A 1 26 ? -7.278 -4.022 -4.386 1.00 0.00 368 TYR A N 6
ATOM 3918 C CA . TYR A 1 26 ? -8.321 -3.145 -3.869 1.00 0.00 368 TYR A CA 6
ATOM 3919 C C . TYR A 1 26 ? -7.971 -2.648 -2.469 1.00 0.00 368 TYR A C 6
ATOM 3920 O O . TYR A 1 26 ? -8.356 -1.548 -2.073 1.00 0.00 368 TYR A O 6
ATOM 3938 N N . HIS A 1 27 ? -7.236 -3.468 -1.724 1.00 0.00 369 HIS A N 6
ATOM 3939 C CA . HIS A 1 27 ? -6.832 -3.114 -0.369 1.00 0.00 369 HIS A CA 6
ATOM 3940 C C . HIS A 1 27 ? -5.495 -2.378 -0.376 1.00 0.00 369 HIS A C 6
ATOM 3941 O O . HIS A 1 27 ? -5.254 -1.498 0.452 1.00 0.00 369 HIS A O 6
ATOM 3955 N N . LEU A 1 28 ? -4.629 -2.745 -1.314 1.00 0.00 370 LEU A N 6
ATOM 3956 C CA . LEU A 1 28 ? -3.315 -2.121 -1.428 1.00 0.00 370 LEU A CA 6
ATOM 3957 C C . LEU A 1 28 ? -3.441 -0.662 -1.855 1.00 0.00 370 LEU A C 6
ATOM 3958 O O . LEU A 1 28 ? -2.732 0.207 -1.348 1.00 0.00 370 LEU A O 6
ATOM 3974 N N . ASN A 1 29 ? -4.350 -0.400 -2.788 1.00 0.00 371 ASN A N 6
ATOM 3975 C CA . ASN A 1 29 ? -4.570 0.955 -3.282 1.00 0.00 371 ASN A CA 6
ATOM 3976 C C . ASN A 1 29 ? -4.802 1.924 -2.126 1.00 0.00 371 ASN A C 6
ATOM 3977 O O . ASN A 1 29 ? -4.138 2.956 -2.026 1.00 0.00 371 ASN A O 6
ATOM 3988 N N . ARG A 1 30 ? -5.748 1.584 -1.257 1.00 0.00 372 ARG A N 6
ATOM 3989 C CA . ARG A 1 30 ? -6.068 2.424 -0.109 1.00 0.00 372 ARG A CA 6
ATOM 3990 C C . ARG A 1 30 ? -4.953 2.370 0.932 1.00 0.00 372 ARG A C 6
ATOM 3991 O O . ARG A 1 30 ? -4.663 3.364 1.599 1.00 0.00 372 ARG A O 6
ATOM 4012 N N . HIS A 1 31 ? -4.330 1.203 1.065 1.00 0.00 373 HIS A N 6
ATOM 4013 C CA . HIS A 1 31 ? -3.247 1.019 2.024 1.00 0.00 373 HIS A CA 6
ATOM 4014 C C . HIS A 1 31 ? -2.051 1.897 1.668 1.00 0.00 373 HIS A C 6
ATOM 4015 O O . HIS A 1 31 ? -1.269 2.282 2.537 1.00 0.00 373 HIS A O 6
ATOM 4029 N N . LYS A 1 32 ? -1.915 2.210 0.384 1.00 0.00 374 LYS A N 6
ATOM 4030 C CA . LYS A 1 32 ? -0.815 3.043 -0.089 1.00 0.00 374 LYS A CA 6
ATOM 4031 C C . LYS A 1 32 ? -1.039 4.504 0.288 1.00 0.00 374 LYS A C 6
ATOM 4032 O O . LYS A 1 32 ? -0.085 5.262 0.472 1.00 0.00 374 LYS A O 6
ATOM 4051 N N . LEU A 1 33 ? -2.304 4.894 0.403 1.00 0.00 375 LEU A N 6
ATOM 4052 C CA . LEU A 1 33 ? -2.652 6.265 0.760 1.00 0.00 375 LEU A CA 6
ATOM 4053 C C . LEU A 1 33 ? -1.983 6.674 2.068 1.00 0.00 375 LEU A C 6
ATOM 4054 O O . LEU A 1 33 ? -1.721 7.854 2.301 1.00 0.00 375 LEU A O 6
ATOM 4070 N N . SER A 1 34 ? -1.707 5.691 2.919 1.00 0.00 376 SER A N 6
ATOM 4071 C CA . SER A 1 34 ? -1.069 5.948 4.204 1.00 0.00 376 SER A CA 6
ATOM 4072 C C . SER A 1 34 ? 0.434 6.149 4.035 1.00 0.00 376 SER A C 6
ATOM 4073 O O . SER A 1 34 ? 1.042 6.974 4.717 1.00 0.00 376 SER A O 6
ATOM 4081 N N . HIS A 1 35 ? 1.027 5.387 3.121 1.00 0.00 377 HIS A N 6
ATOM 4082 C CA . HIS A 1 35 ? 2.459 5.480 2.861 1.00 0.00 377 HIS A CA 6
ATOM 4083 C C . HIS A 1 35 ? 2.810 6.824 2.228 1.00 0.00 377 HIS A C 6
ATOM 4084 O O . HIS A 1 35 ? 1.926 7.611 1.890 1.00 0.00 377 HIS A O 6
ATOM 4098 N N . SER A 1 36 ? 4.105 7.079 2.073 1.00 0.00 378 SER A N 6
ATOM 4099 C CA . SER A 1 36 ? 4.572 8.330 1.486 1.00 0.00 378 SER A CA 6
ATOM 4100 C C . SER A 1 36 ? 4.609 8.235 -0.036 1.00 0.00 378 SER A C 6
ATOM 4101 O O . SER A 1 36 ? 4.065 9.087 -0.736 1.00 0.00 378 SER A O 6
ATOM 4109 N N . GLY A 1 37 ? 5.257 7.190 -0.542 1.00 0.00 379 GLY A N 6
ATOM 4110 C CA . GLY A 1 37 ? 5.354 7.001 -1.978 1.00 0.00 379 GLY A CA 6
ATOM 4111 C C . GLY A 1 37 ? 6.642 6.314 -2.387 1.00 0.00 379 GLY A C 6
ATOM 4112 O O . GLY A 1 37 ? 7.524 6.936 -2.977 1.00 0.00 379 GLY A O 6
ATOM 4116 N N . GLU A 1 38 ? 6.751 5.027 -2.070 1.00 0.00 380 GLU A N 6
ATOM 4117 C CA . GLU A 1 38 ? 7.942 4.257 -2.406 1.00 0.00 380 GLU A CA 6
ATOM 4118 C C . GLU A 1 38 ? 7.709 3.415 -3.658 1.00 0.00 380 GLU A C 6
ATOM 4119 O O . GLU A 1 38 ? 8.191 2.286 -3.759 1.00 0.00 380 GLU A O 6
ATOM 4131 N N . LYS A 1 39 ? 6.967 3.971 -4.609 1.00 0.00 381 LYS A N 6
ATOM 4132 C CA . LYS A 1 39 ? 6.669 3.274 -5.854 1.00 0.00 381 LYS A CA 6
ATOM 4133 C C . LYS A 1 39 ? 7.162 4.073 -7.056 1.00 0.00 381 LYS A C 6
ATOM 4134 O O . LYS A 1 39 ? 6.379 4.645 -7.815 1.00 0.00 381 LYS A O 6
ATOM 4153 N N . PRO A 1 40 ? 8.490 4.114 -7.237 1.00 0.00 382 PRO A N 6
ATOM 4154 C CA . PRO A 1 40 ? 9.116 4.839 -8.346 1.00 0.00 382 PRO A CA 6
ATOM 4155 C C . PRO A 1 40 ? 8.855 4.175 -9.694 1.00 0.00 382 PRO A C 6
ATOM 4156 O O . PRO A 1 40 ? 8.679 4.851 -10.707 1.00 0.00 382 PRO A O 6
ATOM 4167 N N . TYR A 1 41 ? 8.831 2.846 -9.698 1.00 0.00 383 TYR A N 6
ATOM 4168 C CA . TYR A 1 41 ? 8.594 2.090 -10.922 1.00 0.00 383 TYR A CA 6
ATOM 4169 C C . TYR A 1 41 ? 7.190 2.352 -11.460 1.00 0.00 383 TYR A C 6
ATOM 4170 O O . TYR A 1 41 ? 6.273 2.673 -10.704 1.00 0.00 383 TYR A O 6
ATOM 4188 N N . SER A 1 42 ? 7.031 2.212 -12.772 1.00 0.00 384 SER A N 6
ATOM 4189 C CA . SER A 1 42 ? 5.741 2.436 -13.414 1.00 0.00 384 SER A CA 6
ATOM 4190 C C . SER A 1 42 ? 5.231 1.156 -14.071 1.00 0.00 384 SER A C 6
ATOM 4191 O O . SER A 1 42 ? 5.990 0.430 -14.713 1.00 0.00 384 SER A O 6
ATOM 4199 N N . SER A 1 43 ? 3.940 0.887 -13.904 1.00 0.00 385 SER A N 6
ATOM 4200 C CA . SER A 1 43 ? 3.328 -0.306 -14.477 1.00 0.00 385 SER A CA 6
ATOM 4201 C C . SER A 1 43 ? 1.843 -0.081 -14.744 1.00 0.00 385 SER A C 6
ATOM 4202 O O . SER A 1 43 ? 1.126 0.462 -13.905 1.00 0.00 385 SER A O 6
ATOM 4210 N N . GLY A 1 44 ? 1.389 -0.502 -15.920 1.00 0.00 386 GLY A N 6
ATOM 4211 C CA . GLY A 1 44 ? -0.008 -0.337 -16.278 1.00 0.00 386 GLY A CA 6
ATOM 4212 C C . GLY A 1 44 ? -0.241 -0.452 -17.771 1.00 0.00 386 GLY A C 6
ATOM 4213 O O . GLY A 1 44 ? 0.645 -0.845 -18.531 1.00 0.00 386 GLY A O 6
ATOM 4217 N N . PRO A 1 45 ? -1.460 -0.106 -18.212 1.00 0.00 387 PRO A N 6
ATOM 4218 C CA . PRO A 1 45 ? -1.836 -0.166 -19.628 1.00 0.00 387 PRO A CA 6
ATOM 4219 C C . PRO A 1 45 ? -1.125 0.896 -20.461 1.00 0.00 387 PRO A C 6
ATOM 4220 O O . PRO A 1 45 ? -0.418 1.749 -19.925 1.00 0.00 387 PRO A O 6
ATOM 4231 N N . SER A 1 46 ? -1.318 0.837 -21.775 1.00 0.00 388 SER A N 6
ATOM 4232 C CA . SER A 1 46 ? -0.693 1.792 -22.683 1.00 0.00 388 SER A CA 6
ATOM 4233 C C . SER A 1 46 ? -1.692 2.857 -23.123 1.00 0.00 388 SER A C 6
ATOM 4234 O O . SER A 1 46 ? -2.078 2.919 -24.290 1.00 0.00 388 SER A O 6
ATOM 4242 N N . SER A 1 47 ? -2.108 3.696 -22.179 1.00 0.00 389 SER A N 6
ATOM 4243 C CA . SER A 1 47 ? -3.065 4.757 -22.467 1.00 0.00 389 SER A CA 6
ATOM 4244 C C . SER A 1 47 ? -2.628 6.072 -21.827 1.00 0.00 389 SER A C 6
ATOM 4245 O O . SER A 1 47 ? -1.850 6.082 -20.874 1.00 0.00 389 SER A O 6
ATOM 4253 N N . GLY A 1 48 ? -3.134 7.180 -22.359 1.00 0.00 390 GLY A N 6
ATOM 4254 C CA . GLY A 1 48 ? -2.785 8.484 -21.828 1.00 0.00 390 GLY A CA 6
ATOM 4255 C C . GLY A 1 48 ? -3.690 8.907 -20.688 1.00 0.00 390 GLY A C 6
ATOM 4256 O O . GLY A 1 48 ? -4.635 9.659 -20.921 1.00 0.00 390 GLY A O 6
ATOM 4261 N N . GLY A 1 1 ? 19.464 -8.957 -12.806 1.00 0.00 343 GLY A N 7
ATOM 4262 C CA . GLY A 1 1 ? 18.172 -9.001 -12.147 1.00 0.00 343 GLY A CA 7
ATOM 4263 C C . GLY A 1 1 ? 17.028 -9.185 -13.125 1.00 0.00 343 GLY A C 7
ATOM 4264 O O . GLY A 1 1 ? 17.123 -8.781 -14.284 1.00 0.00 343 GLY A O 7
ATOM 4268 N N . SER A 1 2 ? 15.945 -9.798 -12.658 1.00 0.00 344 SER A N 7
ATOM 4269 C CA . SER A 1 2 ? 14.780 -10.039 -13.502 1.00 0.00 344 SER A CA 7
ATOM 4270 C C . SER A 1 2 ? 13.518 -9.471 -12.861 1.00 0.00 344 SER A C 7
ATOM 4271 O O . SER A 1 2 ? 13.229 -9.733 -11.693 1.00 0.00 344 SER A O 7
ATOM 4279 N N . SER A 1 3 ? 12.769 -8.691 -13.633 1.00 0.00 345 SER A N 7
ATOM 4280 C CA . SER A 1 3 ? 11.539 -8.081 -13.141 1.00 0.00 345 SER A CA 7
ATOM 4281 C C . SER A 1 3 ? 10.324 -8.641 -13.874 1.00 0.00 345 SER A C 7
ATOM 4282 O O . SER A 1 3 ? 10.381 -8.920 -15.071 1.00 0.00 345 SER A O 7
ATOM 4290 N N . GLY A 1 4 ? 9.224 -8.803 -13.145 1.00 0.00 346 GLY A N 7
ATOM 4291 C CA . GLY A 1 4 ? 8.010 -9.329 -13.741 1.00 0.00 346 GLY A CA 7
ATOM 4292 C C . GLY A 1 4 ? 8.238 -10.647 -14.455 1.00 0.00 346 GLY A C 7
ATOM 4293 O O . GLY A 1 4 ? 7.864 -10.804 -15.617 1.00 0.00 346 GLY A O 7
ATOM 4297 N N . SER A 1 5 ? 8.855 -11.596 -13.758 1.00 0.00 347 SER A N 7
ATOM 4298 C CA . SER A 1 5 ? 9.138 -12.905 -14.335 1.00 0.00 347 SER A CA 7
ATOM 4299 C C . SER A 1 5 ? 7.853 -13.707 -14.518 1.00 0.00 347 SER A C 7
ATOM 4300 O O . SER A 1 5 ? 6.908 -13.572 -13.742 1.00 0.00 347 SER A O 7
ATOM 4308 N N . SER A 1 6 ? 7.827 -14.542 -15.552 1.00 0.00 348 SER A N 7
ATOM 4309 C CA . SER A 1 6 ? 6.657 -15.363 -15.842 1.00 0.00 348 SER A CA 7
ATOM 4310 C C . SER A 1 6 ? 6.768 -16.725 -15.164 1.00 0.00 348 SER A C 7
ATOM 4311 O O . SER A 1 6 ? 7.643 -17.525 -15.493 1.00 0.00 348 SER A O 7
ATOM 4319 N N . GLY A 1 7 ? 5.874 -16.981 -14.214 1.00 0.00 349 GLY A N 7
ATOM 4320 C CA . GLY A 1 7 ? 5.888 -18.246 -13.504 1.00 0.00 349 GLY A CA 7
ATOM 4321 C C . GLY A 1 7 ? 5.213 -18.158 -12.149 1.00 0.00 349 GLY A C 7
ATOM 4322 O O . GLY A 1 7 ? 4.874 -17.069 -11.687 1.00 0.00 349 GLY A O 7
ATOM 4326 N N . ARG A 1 8 ? 5.017 -19.308 -11.512 1.00 0.00 350 ARG A N 7
ATOM 4327 C CA . ARG A 1 8 ? 4.375 -19.356 -10.204 1.00 0.00 350 ARG A CA 7
ATOM 4328 C C . ARG A 1 8 ? 5.295 -18.790 -9.126 1.00 0.00 350 ARG A C 7
ATOM 4329 O O . ARG A 1 8 ? 6.230 -19.455 -8.679 1.00 0.00 350 ARG A O 7
ATOM 4350 N N . THR A 1 9 ? 5.024 -17.556 -8.712 1.00 0.00 351 THR A N 7
ATOM 4351 C CA . THR A 1 9 ? 5.827 -16.899 -7.689 1.00 0.00 351 THR A CA 7
ATOM 4352 C C . THR A 1 9 ? 4.958 -16.422 -6.530 1.00 0.00 351 THR A C 7
ATOM 4353 O O . THR A 1 9 ? 5.351 -16.518 -5.367 1.00 0.00 351 THR A O 7
ATOM 4364 N N . ARG A 1 10 ? 3.776 -15.909 -6.855 1.00 0.00 352 ARG A N 7
ATOM 4365 C CA . ARG A 1 10 ? 2.852 -15.416 -5.841 1.00 0.00 352 ARG A CA 7
ATOM 4366 C C . ARG A 1 10 ? 1.480 -15.133 -6.446 1.00 0.00 352 ARG A C 7
ATOM 4367 O O . ARG A 1 10 ? 1.351 -14.328 -7.368 1.00 0.00 352 ARG A O 7
ATOM 4388 N N . LYS A 1 11 ? 0.459 -15.802 -5.922 1.00 0.00 353 LYS A N 7
ATOM 4389 C CA . LYS A 1 11 ? -0.904 -15.623 -6.409 1.00 0.00 353 LYS A CA 7
ATOM 4390 C C . LYS A 1 11 ? -1.692 -14.692 -5.492 1.00 0.00 353 LYS A C 7
ATOM 4391 O O . LYS A 1 11 ? -2.913 -14.798 -5.388 1.00 0.00 353 LYS A O 7
ATOM 4410 N N . GLN A 1 12 ? -0.984 -13.782 -4.831 1.00 0.00 354 GLN A N 7
ATOM 4411 C CA . GLN A 1 12 ? -1.619 -12.833 -3.924 1.00 0.00 354 GLN A CA 7
ATOM 4412 C C . GLN A 1 12 ? -0.929 -11.474 -3.989 1.00 0.00 354 GLN A C 7
ATOM 4413 O O . GLN A 1 12 ? 0.022 -11.284 -4.746 1.00 0.00 354 GLN A O 7
ATOM 4427 N N . VAL A 1 13 ? -1.417 -10.530 -3.189 1.00 0.00 355 VAL A N 7
ATOM 4428 C CA . VAL A 1 13 ? -0.847 -9.188 -3.155 1.00 0.00 355 VAL A CA 7
ATOM 4429 C C . VAL A 1 13 ? -0.043 -8.965 -1.880 1.00 0.00 355 VAL A C 7
ATOM 4430 O O . VAL A 1 13 ? -0.431 -9.415 -0.802 1.00 0.00 355 VAL A O 7
ATOM 4443 N N . ALA A 1 14 ? 1.080 -8.266 -2.010 1.00 0.00 356 ALA A N 7
ATOM 4444 C CA . ALA A 1 14 ? 1.939 -7.980 -0.867 1.00 0.00 356 ALA A CA 7
ATOM 4445 C C . ALA A 1 14 ? 2.610 -6.619 -1.012 1.00 0.00 356 ALA A C 7
ATOM 4446 O O . ALA A 1 14 ? 3.078 -6.257 -2.092 1.00 0.00 356 ALA A O 7
ATOM 4453 N N . CYS A 1 15 ? 2.654 -5.866 0.083 1.00 0.00 357 CYS A N 7
ATOM 4454 C CA . CYS A 1 15 ? 3.267 -4.544 0.078 1.00 0.00 357 CYS A CA 7
ATOM 4455 C C . CYS A 1 15 ? 4.752 -4.631 0.416 1.00 0.00 357 CYS A C 7
ATOM 4456 O O . CYS A 1 15 ? 5.125 -5.041 1.515 1.00 0.00 357 CYS A O 7
ATOM 4463 N N . GLU A 1 16 ? 5.595 -4.244 -0.537 1.00 0.00 358 GLU A N 7
ATOM 4464 C CA . GLU A 1 16 ? 7.039 -4.279 -0.340 1.00 0.00 358 GLU A CA 7
ATOM 4465 C C . GLU A 1 16 ? 7.517 -3.038 0.408 1.00 0.00 358 GLU A C 7
ATOM 4466 O O . GLU A 1 16 ? 8.562 -3.056 1.059 1.00 0.00 358 GLU A O 7
ATOM 4478 N N . ILE A 1 17 ? 6.744 -1.961 0.309 1.00 0.00 359 ILE A N 7
ATOM 4479 C CA . ILE A 1 17 ? 7.088 -0.711 0.976 1.00 0.00 359 ILE A CA 7
ATOM 4480 C C . ILE A 1 17 ? 7.379 -0.939 2.456 1.00 0.00 359 ILE A C 7
ATOM 4481 O O . ILE A 1 17 ? 8.397 -0.484 2.977 1.00 0.00 359 ILE A O 7
ATOM 4497 N N . CYS A 1 18 ? 6.478 -1.649 3.128 1.00 0.00 360 CYS A N 7
ATOM 4498 C CA . CYS A 1 18 ? 6.638 -1.940 4.547 1.00 0.00 360 CYS A CA 7
ATOM 4499 C C . CYS A 1 18 ? 6.798 -3.439 4.780 1.00 0.00 360 CYS A C 7
ATOM 4500 O O . CYS A 1 18 ? 7.583 -3.866 5.626 1.00 0.00 360 CYS A O 7
ATOM 4507 N N . GLY A 1 19 ? 6.048 -4.234 4.023 1.00 0.00 361 GLY A N 7
ATOM 4508 C CA . GLY A 1 19 ? 6.122 -5.677 4.162 1.00 0.00 361 GLY A CA 7
ATOM 4509 C C . GLY A 1 19 ? 4.861 -6.267 4.761 1.00 0.00 361 GLY A C 7
ATOM 4510 O O . GLY A 1 19 ? 4.792 -6.511 5.966 1.00 0.00 361 GLY A O 7
ATOM 4514 N N . LYS A 1 20 ? 3.858 -6.496 3.920 1.00 0.00 362 LYS A N 7
ATOM 4515 C CA . LYS A 1 20 ? 2.592 -7.060 4.372 1.00 0.00 362 LYS A CA 7
ATOM 4516 C C . LYS A 1 20 ? 1.949 -7.903 3.275 1.00 0.00 362 LYS A C 7
ATOM 4517 O O . LYS A 1 20 ? 2.338 -7.822 2.109 1.00 0.00 362 LYS A O 7
ATOM 4536 N N . ILE A 1 21 ? 0.964 -8.709 3.656 1.00 0.00 363 ILE A N 7
ATOM 4537 C CA . ILE A 1 21 ? 0.266 -9.564 2.703 1.00 0.00 363 ILE A CA 7
ATOM 4538 C C . ILE A 1 21 ? -1.232 -9.281 2.707 1.00 0.00 363 ILE A C 7
ATOM 4539 O O . ILE A 1 21 ? -1.896 -9.408 3.736 1.00 0.00 363 ILE A O 7
ATOM 4555 N N . PHE A 1 22 ? -1.760 -8.900 1.549 1.00 0.00 364 PHE A N 7
ATOM 4556 C CA . PHE A 1 22 ? -3.181 -8.601 1.417 1.00 0.00 364 PHE A CA 7
ATOM 4557 C C . PHE A 1 22 ? -3.886 -9.666 0.582 1.00 0.00 364 PHE A C 7
ATOM 4558 O O . PHE A 1 22 ? -3.270 -10.639 0.149 1.00 0.00 364 PHE A O 7
ATOM 4575 N N . ARG A 1 23 ? -5.183 -9.473 0.362 1.00 0.00 365 ARG A N 7
ATOM 4576 C CA . ARG A 1 23 ? -5.973 -10.417 -0.419 1.00 0.00 365 ARG A CA 7
ATOM 4577 C C . ARG A 1 23 ? -6.049 -9.984 -1.880 1.00 0.00 365 ARG A C 7
ATOM 4578 O O . ARG A 1 23 ? -5.955 -10.810 -2.789 1.00 0.00 365 ARG A O 7
ATOM 4599 N N . ASP A 1 24 ? -6.221 -8.685 -2.099 1.00 0.00 366 ASP A N 7
ATOM 4600 C CA . ASP A 1 24 ? -6.309 -8.142 -3.449 1.00 0.00 366 ASP A CA 7
ATOM 4601 C C . ASP A 1 24 ? -5.658 -6.764 -3.525 1.00 0.00 366 ASP A C 7
ATOM 4602 O O . ASP A 1 24 ? -5.283 -6.187 -2.504 1.00 0.00 366 ASP A O 7
ATOM 4611 N N . VAL A 1 25 ? -5.526 -6.243 -4.740 1.00 0.00 367 VAL A N 7
ATOM 4612 C CA . VAL A 1 25 ? -4.920 -4.934 -4.949 1.00 0.00 367 VAL A CA 7
ATOM 4613 C C . VAL A 1 25 ? -5.886 -3.815 -4.575 1.00 0.00 367 VAL A C 7
ATOM 4614 O O . VAL A 1 25 ? -5.468 -2.719 -4.201 1.00 0.00 367 VAL A O 7
ATOM 4627 N N . TYR A 1 26 ? -7.179 -4.100 -4.676 1.00 0.00 368 TYR A N 7
ATOM 4628 C CA . TYR A 1 26 ? -8.206 -3.117 -4.350 1.00 0.00 368 TYR A CA 7
ATOM 4629 C C . TYR A 1 26 ? -7.976 -2.531 -2.960 1.00 0.00 368 TYR A C 7
ATOM 4630 O O . TYR A 1 26 ? -8.257 -1.357 -2.714 1.00 0.00 368 TYR A O 7
ATOM 4648 N N . HIS A 1 27 ? -7.464 -3.357 -2.054 1.00 0.00 369 HIS A N 7
ATOM 4649 C CA . HIS A 1 27 ? -7.195 -2.922 -0.688 1.00 0.00 369 HIS A CA 7
ATOM 4650 C C . HIS A 1 27 ? -5.842 -2.223 -0.597 1.00 0.00 369 HIS A C 7
ATOM 4651 O O . HIS A 1 27 ? -5.669 -1.281 0.178 1.00 0.00 369 HIS A O 7
ATOM 4665 N N . LEU A 1 28 ? -4.886 -2.690 -1.392 1.00 0.00 370 LEU A N 7
ATOM 4666 C CA . LEU A 1 28 ? -3.547 -2.109 -1.401 1.00 0.00 370 LEU A CA 7
ATOM 4667 C C . LEU A 1 28 ? -3.586 -0.657 -1.866 1.00 0.00 370 LEU A C 7
ATOM 4668 O O . LEU A 1 28 ? -2.824 0.180 -1.384 1.00 0.00 370 LEU A O 7
ATOM 4684 N N . ASN A 1 29 ? -4.481 -0.366 -2.805 1.00 0.00 371 ASN A N 7
ATOM 4685 C CA . ASN A 1 29 ? -4.621 0.986 -3.334 1.00 0.00 371 ASN A CA 7
ATOM 4686 C C . ASN A 1 29 ? -4.825 1.993 -2.206 1.00 0.00 371 ASN A C 7
ATOM 4687 O O . ASN A 1 29 ? -4.302 3.107 -2.253 1.00 0.00 371 ASN A O 7
ATOM 4698 N N . ARG A 1 30 ? -5.588 1.593 -1.194 1.00 0.00 372 ARG A N 7
ATOM 4699 C CA . ARG A 1 30 ? -5.862 2.461 -0.055 1.00 0.00 372 ARG A CA 7
ATOM 4700 C C . ARG A 1 30 ? -4.682 2.476 0.913 1.00 0.00 372 ARG A C 7
ATOM 4701 O O . ARG A 1 30 ? -4.328 3.521 1.460 1.00 0.00 372 ARG A O 7
ATOM 4722 N N . HIS A 1 31 ? -4.078 1.310 1.119 1.00 0.00 373 HIS A N 7
ATOM 4723 C CA . HIS A 1 31 ? -2.938 1.190 2.021 1.00 0.00 373 HIS A CA 7
ATOM 4724 C C . HIS A 1 31 ? -1.821 2.147 1.616 1.00 0.00 373 HIS A C 7
ATOM 4725 O O . HIS A 1 31 ? -1.170 2.754 2.467 1.00 0.00 373 HIS A O 7
ATOM 4739 N N . LYS A 1 32 ? -1.604 2.278 0.312 1.00 0.00 374 LYS A N 7
ATOM 4740 C CA . LYS A 1 32 ? -0.567 3.161 -0.207 1.00 0.00 374 LYS A CA 7
ATOM 4741 C C . LYS A 1 32 ? -0.819 4.604 0.217 1.00 0.00 374 LYS A C 7
ATOM 4742 O O . LYS A 1 32 ? 0.118 5.352 0.501 1.00 0.00 374 LYS A O 7
ATOM 4761 N N . LEU A 1 33 ? -2.090 4.990 0.260 1.00 0.00 375 LEU A N 7
ATOM 4762 C CA . LEU A 1 33 ? -2.465 6.344 0.651 1.00 0.00 375 LEU A CA 7
ATOM 4763 C C . LEU A 1 33 ? -1.924 6.681 2.037 1.00 0.00 375 LEU A C 7
ATOM 4764 O O . LEU A 1 33 ? -1.564 7.825 2.313 1.00 0.00 375 LEU A O 7
ATOM 4780 N N . SER A 1 34 ? -1.866 5.675 2.904 1.00 0.00 376 SER A N 7
ATOM 4781 C CA . SER A 1 34 ? -1.370 5.864 4.262 1.00 0.00 376 SER A CA 7
ATOM 4782 C C . SER A 1 34 ? 0.126 6.162 4.257 1.00 0.00 376 SER A C 7
ATOM 4783 O O . SER A 1 34 ? 0.601 7.028 4.992 1.00 0.00 376 SER A O 7
ATOM 4791 N N . HIS A 1 35 ? 0.865 5.436 3.423 1.00 0.00 377 HIS A N 7
ATOM 4792 C CA . HIS A 1 35 ? 2.308 5.622 3.320 1.00 0.00 377 HIS A CA 7
ATOM 4793 C C . HIS A 1 35 ? 2.647 7.074 2.997 1.00 0.00 377 HIS A C 7
ATOM 4794 O O . HIS A 1 35 ? 1.981 7.711 2.181 1.00 0.00 377 HIS A O 7
ATOM 4808 N N . SER A 1 36 ? 3.687 7.592 3.643 1.00 0.00 378 SER A N 7
ATOM 4809 C CA . SER A 1 36 ? 4.112 8.970 3.427 1.00 0.00 378 SER A CA 7
ATOM 4810 C C . SER A 1 36 ? 5.138 9.053 2.301 1.00 0.00 378 SER A C 7
ATOM 4811 O O . SER A 1 36 ? 6.342 8.958 2.535 1.00 0.00 378 SER A O 7
ATOM 4819 N N . GLY A 1 37 ? 4.650 9.230 1.077 1.00 0.00 379 GLY A N 7
ATOM 4820 C CA . GLY A 1 37 ? 5.537 9.322 -0.068 1.00 0.00 379 GLY A CA 7
ATOM 4821 C C . GLY A 1 37 ? 6.508 10.481 0.042 1.00 0.00 379 GLY A C 7
ATOM 4822 O O . GLY A 1 37 ? 6.341 11.360 0.887 1.00 0.00 379 GLY A O 7
ATOM 4826 N N . GLU A 1 38 ? 7.527 10.481 -0.812 1.00 0.00 380 GLU A N 7
ATOM 4827 C CA . GLU A 1 38 ? 8.530 11.539 -0.804 1.00 0.00 380 GLU A CA 7
ATOM 4828 C C . GLU A 1 38 ? 8.325 12.492 -1.978 1.00 0.00 380 GLU A C 7
ATOM 4829 O O . GLU A 1 38 ? 9.286 12.995 -2.559 1.00 0.00 380 GLU A O 7
ATOM 4841 N N . LYS A 1 39 ? 7.065 12.734 -2.322 1.00 0.00 381 LYS A N 7
ATOM 4842 C CA . LYS A 1 39 ? 6.731 13.627 -3.426 1.00 0.00 381 LYS A CA 7
ATOM 4843 C C . LYS A 1 39 ? 7.387 13.159 -4.721 1.00 0.00 381 LYS A C 7
ATOM 4844 O O . LYS A 1 39 ? 8.353 13.750 -5.205 1.00 0.00 381 LYS A O 7
ATOM 4863 N N . PRO A 1 40 ? 6.852 12.073 -5.299 1.00 0.00 382 PRO A N 7
ATOM 4864 C CA . PRO A 1 40 ? 7.369 11.504 -6.547 1.00 0.00 382 PRO A CA 7
ATOM 4865 C C . PRO A 1 40 ? 7.095 12.400 -7.750 1.00 0.00 382 PRO A C 7
ATOM 4866 O O . PRO A 1 40 ? 6.189 13.232 -7.722 1.00 0.00 382 PRO A O 7
ATOM 4877 N N . TYR A 1 41 ? 7.883 12.223 -8.805 1.00 0.00 383 TYR A N 7
ATOM 4878 C CA . TYR A 1 41 ? 7.726 13.017 -10.017 1.00 0.00 383 TYR A CA 7
ATOM 4879 C C . TYR A 1 41 ? 6.470 12.606 -10.779 1.00 0.00 383 TYR A C 7
ATOM 4880 O O . TYR A 1 41 ? 6.240 11.422 -11.027 1.00 0.00 383 TYR A O 7
ATOM 4898 N N . SER A 1 42 ? 5.660 13.593 -11.148 1.00 0.00 384 SER A N 7
ATOM 4899 C CA . SER A 1 42 ? 4.424 13.335 -11.879 1.00 0.00 384 SER A CA 7
ATOM 4900 C C . SER A 1 42 ? 4.626 13.546 -13.377 1.00 0.00 384 SER A C 7
ATOM 4901 O O . SER A 1 42 ? 5.374 14.428 -13.796 1.00 0.00 384 SER A O 7
ATOM 4909 N N . SER A 1 43 ? 3.951 12.728 -14.179 1.00 0.00 385 SER A N 7
ATOM 4910 C CA . SER A 1 43 ? 4.057 12.821 -15.630 1.00 0.00 385 SER A CA 7
ATOM 4911 C C . SER A 1 43 ? 2.989 11.969 -16.309 1.00 0.00 385 SER A C 7
ATOM 4912 O O . SER A 1 43 ? 2.605 10.916 -15.802 1.00 0.00 385 SER A O 7
ATOM 4920 N N . GLY A 1 44 ? 2.514 12.434 -17.460 1.00 0.00 386 GLY A N 7
ATOM 4921 C CA . GLY A 1 44 ? 1.494 11.703 -18.191 1.00 0.00 386 GLY A CA 7
ATOM 4922 C C . GLY A 1 44 ? 1.626 11.869 -19.692 1.00 0.00 386 GLY A C 7
ATOM 4923 O O . GLY A 1 44 ? 2.426 12.665 -20.182 1.00 0.00 386 GLY A O 7
ATOM 4927 N N . PRO A 1 45 ? 0.826 11.102 -20.448 1.00 0.00 387 PRO A N 7
ATOM 4928 C CA . PRO A 1 45 ? 0.839 11.149 -21.913 1.00 0.00 387 PRO A CA 7
ATOM 4929 C C . PRO A 1 45 ? 0.266 12.453 -22.456 1.00 0.00 387 PRO A C 7
ATOM 4930 O O . PRO A 1 45 ? -0.540 13.110 -21.797 1.00 0.00 387 PRO A O 7
ATOM 4941 N N . SER A 1 46 ? 0.686 12.822 -23.662 1.00 0.00 388 SER A N 7
ATOM 4942 C CA . SER A 1 46 ? 0.216 14.050 -24.293 1.00 0.00 388 SER A CA 7
ATOM 4943 C C . SER A 1 46 ? -1.021 13.784 -25.145 1.00 0.00 388 SER A C 7
ATOM 4944 O O . SER A 1 46 ? -0.920 13.538 -26.346 1.00 0.00 388 SER A O 7
ATOM 4952 N N . SER A 1 47 ? -2.189 13.836 -24.512 1.00 0.00 389 SER A N 7
ATOM 4953 C CA . SER A 1 47 ? -3.447 13.597 -25.210 1.00 0.00 389 SER A CA 7
ATOM 4954 C C . SER A 1 47 ? -4.152 14.914 -25.525 1.00 0.00 389 SER A C 7
ATOM 4955 O O . SER A 1 47 ? -4.436 15.709 -24.631 1.00 0.00 389 SER A O 7
ATOM 4963 N N . GLY A 1 48 ? -4.431 15.136 -26.806 1.00 0.00 390 GLY A N 7
ATOM 4964 C CA . GLY A 1 48 ? -5.099 16.357 -27.218 1.00 0.00 390 GLY A CA 7
ATOM 4965 C C . GLY A 1 48 ? -6.439 16.543 -26.535 1.00 0.00 390 GLY A C 7
ATOM 4966 O O . GLY A 1 48 ? -7.215 17.397 -26.961 1.00 0.00 390 GLY A O 7
ATOM 4971 N N . GLY A 1 1 ? 21.816 -17.030 4.773 1.00 0.00 343 GLY A N 8
ATOM 4972 C CA . GLY A 1 1 ? 21.282 -18.177 4.061 1.00 0.00 343 GLY A CA 8
ATOM 4973 C C . GLY A 1 1 ? 20.906 -17.848 2.630 1.00 0.00 343 GLY A C 8
ATOM 4974 O O . GLY A 1 1 ? 20.676 -16.686 2.293 1.00 0.00 343 GLY A O 8
ATOM 4978 N N . SER A 1 2 ? 20.844 -18.872 1.786 1.00 0.00 344 SER A N 8
ATOM 4979 C CA . SER A 1 2 ? 20.499 -18.685 0.381 1.00 0.00 344 SER A CA 8
ATOM 4980 C C . SER A 1 2 ? 19.067 -19.135 0.109 1.00 0.00 344 SER A C 8
ATOM 4981 O O . SER A 1 2 ? 18.333 -18.489 -0.639 1.00 0.00 344 SER A O 8
ATOM 4989 N N . SER A 1 3 ? 18.676 -20.247 0.723 1.00 0.00 345 SER A N 8
ATOM 4990 C CA . SER A 1 3 ? 17.333 -20.787 0.545 1.00 0.00 345 SER A CA 8
ATOM 4991 C C . SER A 1 3 ? 16.346 -20.111 1.492 1.00 0.00 345 SER A C 8
ATOM 4992 O O . SER A 1 3 ? 15.820 -20.738 2.410 1.00 0.00 345 SER A O 8
ATOM 5000 N N . GLY A 1 4 ? 16.099 -18.825 1.260 1.00 0.00 346 GLY A N 8
ATOM 5001 C CA . GLY A 1 4 ? 15.176 -18.083 2.099 1.00 0.00 346 GLY A CA 8
ATOM 5002 C C . GLY A 1 4 ? 13.738 -18.521 1.908 1.00 0.00 346 GLY A C 8
ATOM 5003 O O . GLY A 1 4 ? 13.376 -19.649 2.242 1.00 0.00 346 GLY A O 8
ATOM 5007 N N . SER A 1 5 ? 12.915 -17.627 1.369 1.00 0.00 347 SER A N 8
ATOM 5008 C CA . SER A 1 5 ? 11.507 -17.925 1.138 1.00 0.00 347 SER A CA 8
ATOM 5009 C C . SER A 1 5 ? 11.187 -17.916 -0.354 1.00 0.00 347 SER A C 8
ATOM 5010 O O . SER A 1 5 ? 10.844 -16.878 -0.920 1.00 0.00 347 SER A O 8
ATOM 5018 N N . SER A 1 6 ? 11.302 -19.080 -0.985 1.00 0.00 348 SER A N 8
ATOM 5019 C CA . SER A 1 6 ? 11.029 -19.207 -2.411 1.00 0.00 348 SER A CA 8
ATOM 5020 C C . SER A 1 6 ? 9.810 -20.092 -2.655 1.00 0.00 348 SER A C 8
ATOM 5021 O O . SER A 1 6 ? 9.779 -21.251 -2.244 1.00 0.00 348 SER A O 8
ATOM 5029 N N . GLY A 1 7 ? 8.807 -19.535 -3.327 1.00 0.00 349 GLY A N 8
ATOM 5030 C CA . GLY A 1 7 ? 7.599 -20.287 -3.615 1.00 0.00 349 GLY A CA 8
ATOM 5031 C C . GLY A 1 7 ? 7.434 -20.576 -5.094 1.00 0.00 349 GLY A C 8
ATOM 5032 O O . GLY A 1 7 ? 8.212 -20.095 -5.917 1.00 0.00 349 GLY A O 8
ATOM 5036 N N . ARG A 1 8 ? 6.419 -21.364 -5.431 1.00 0.00 350 ARG A N 8
ATOM 5037 C CA . ARG A 1 8 ? 6.156 -21.719 -6.821 1.00 0.00 350 ARG A CA 8
ATOM 5038 C C . ARG A 1 8 ? 5.866 -20.474 -7.654 1.00 0.00 350 ARG A C 8
ATOM 5039 O O . ARG A 1 8 ? 6.579 -20.174 -8.612 1.00 0.00 350 ARG A O 8
ATOM 5060 N N . THR A 1 9 ? 4.813 -19.751 -7.282 1.00 0.00 351 THR A N 8
ATOM 5061 C CA . THR A 1 9 ? 4.427 -18.540 -7.995 1.00 0.00 351 THR A CA 8
ATOM 5062 C C . THR A 1 9 ? 3.597 -17.621 -7.108 1.00 0.00 351 THR A C 8
ATOM 5063 O O . THR A 1 9 ? 2.757 -18.082 -6.334 1.00 0.00 351 THR A O 8
ATOM 5074 N N . ARG A 1 10 ? 3.836 -16.319 -7.224 1.00 0.00 352 ARG A N 8
ATOM 5075 C CA . ARG A 1 10 ? 3.109 -15.334 -6.432 1.00 0.00 352 ARG A CA 8
ATOM 5076 C C . ARG A 1 10 ? 1.634 -15.304 -6.821 1.00 0.00 352 ARG A C 8
ATOM 5077 O O . ARG A 1 10 ? 1.283 -14.919 -7.937 1.00 0.00 352 ARG A O 8
ATOM 5098 N N . LYS A 1 11 ? 0.774 -15.713 -5.895 1.00 0.00 353 LYS A N 8
ATOM 5099 C CA . LYS A 1 11 ? -0.663 -15.732 -6.139 1.00 0.00 353 LYS A CA 8
ATOM 5100 C C . LYS A 1 11 ? -1.394 -14.816 -5.163 1.00 0.00 353 LYS A C 8
ATOM 5101 O O . LYS A 1 11 ? -2.489 -15.134 -4.701 1.00 0.00 353 LYS A O 8
ATOM 5120 N N . GLN A 1 12 ? -0.781 -13.677 -4.855 1.00 0.00 354 GLN A N 8
ATOM 5121 C CA . GLN A 1 12 ? -1.375 -12.715 -3.935 1.00 0.00 354 GLN A CA 8
ATOM 5122 C C . GLN A 1 12 ? -0.597 -11.403 -3.942 1.00 0.00 354 GLN A C 8
ATOM 5123 O O . GLN A 1 12 ? 0.492 -11.318 -4.510 1.00 0.00 354 GLN A O 8
ATOM 5137 N N . VAL A 1 13 ? -1.163 -10.382 -3.308 1.00 0.00 355 VAL A N 8
ATOM 5138 C CA . VAL A 1 13 ? -0.523 -9.073 -3.240 1.00 0.00 355 VAL A CA 8
ATOM 5139 C C . VAL A 1 13 ? 0.252 -8.907 -1.938 1.00 0.00 355 VAL A C 8
ATOM 5140 O O . VAL A 1 13 ? -0.232 -9.269 -0.866 1.00 0.00 355 VAL A O 8
ATOM 5153 N N . ALA A 1 14 ? 1.457 -8.357 -2.038 1.00 0.00 356 ALA A N 8
ATOM 5154 C CA . ALA A 1 14 ? 2.298 -8.140 -0.868 1.00 0.00 356 ALA A CA 8
ATOM 5155 C C . ALA A 1 14 ? 3.009 -6.793 -0.945 1.00 0.00 356 ALA A C 8
ATOM 5156 O O . ALA A 1 14 ? 3.867 -6.580 -1.803 1.00 0.00 356 ALA A O 8
ATOM 5163 N N . CYS A 1 15 ? 2.648 -5.886 -0.044 1.00 0.00 357 CYS A N 8
ATOM 5164 C CA . CYS A 1 15 ? 3.250 -4.559 -0.010 1.00 0.00 357 CYS A CA 8
ATOM 5165 C C . CYS A 1 15 ? 4.722 -4.639 0.385 1.00 0.00 357 CYS A C 8
ATOM 5166 O O . CYS A 1 15 ? 5.052 -4.993 1.516 1.00 0.00 357 CYS A O 8
ATOM 5173 N N . GLU A 1 16 ? 5.600 -4.307 -0.556 1.00 0.00 358 GLU A N 8
ATOM 5174 C CA . GLU A 1 16 ? 7.036 -4.343 -0.306 1.00 0.00 358 GLU A CA 8
ATOM 5175 C C . GLU A 1 16 ? 7.487 -3.098 0.453 1.00 0.00 358 GLU A C 8
ATOM 5176 O O . GLU A 1 16 ? 8.514 -3.111 1.133 1.00 0.00 358 GLU A O 8
ATOM 5188 N N . ILE A 1 17 ? 6.713 -2.025 0.331 1.00 0.00 359 ILE A N 8
ATOM 5189 C CA . ILE A 1 17 ? 7.033 -0.773 1.005 1.00 0.00 359 ILE A CA 8
ATOM 5190 C C . ILE A 1 17 ? 7.284 -0.998 2.492 1.00 0.00 359 ILE A C 8
ATOM 5191 O O . ILE A 1 17 ? 8.274 -0.519 3.045 1.00 0.00 359 ILE A O 8
ATOM 5207 N N . CYS A 1 18 ? 6.380 -1.730 3.135 1.00 0.00 360 CYS A N 8
ATOM 5208 C CA . CYS A 1 18 ? 6.503 -2.021 4.558 1.00 0.00 360 CYS A CA 8
ATOM 5209 C C . CYS A 1 18 ? 6.619 -3.524 4.798 1.00 0.00 360 CYS A C 8
ATOM 5210 O O . CYS A 1 18 ? 7.406 -3.971 5.632 1.00 0.00 360 CYS A O 8
ATOM 5217 N N . GLY A 1 19 ? 5.829 -4.298 4.061 1.00 0.00 361 GLY A N 8
ATOM 5218 C CA . GLY A 1 19 ? 5.858 -5.742 4.208 1.00 0.00 361 GLY A CA 8
ATOM 5219 C C . GLY A 1 19 ? 4.582 -6.288 4.816 1.00 0.00 361 GLY A C 8
ATOM 5220 O O . GLY A 1 19 ? 4.520 -6.551 6.017 1.00 0.00 361 GLY A O 8
ATOM 5224 N N . LYS A 1 20 ? 3.559 -6.459 3.985 1.00 0.00 362 LYS A N 8
ATOM 5225 C CA . LYS A 1 20 ? 2.276 -6.977 4.446 1.00 0.00 362 LYS A CA 8
ATOM 5226 C C . LYS A 1 20 ? 1.592 -7.790 3.352 1.00 0.00 362 LYS A C 8
ATOM 5227 O O . LYS A 1 20 ? 1.604 -7.406 2.182 1.00 0.00 362 LYS A O 8
ATOM 5246 N N . ILE A 1 21 ? 0.996 -8.912 3.739 1.00 0.00 363 ILE A N 8
ATOM 5247 C CA . ILE A 1 21 ? 0.305 -9.777 2.790 1.00 0.00 363 ILE A CA 8
ATOM 5248 C C . ILE A 1 21 ? -1.177 -9.427 2.707 1.00 0.00 363 ILE A C 8
ATOM 5249 O O . ILE A 1 21 ? -1.892 -9.465 3.708 1.00 0.00 363 ILE A O 8
ATOM 5265 N N . PHE A 1 22 ? -1.632 -9.088 1.505 1.00 0.00 364 PHE A N 8
ATOM 5266 C CA . PHE A 1 22 ? -3.030 -8.732 1.290 1.00 0.00 364 PHE A CA 8
ATOM 5267 C C . PHE A 1 22 ? -3.740 -9.796 0.458 1.00 0.00 364 PHE A C 8
ATOM 5268 O O . PHE A 1 22 ? -3.142 -10.803 0.077 1.00 0.00 364 PHE A O 8
ATOM 5285 N N . ARG A 1 23 ? -5.019 -9.566 0.180 1.00 0.00 365 ARG A N 8
ATOM 5286 C CA . ARG A 1 23 ? -5.812 -10.505 -0.604 1.00 0.00 365 ARG A CA 8
ATOM 5287 C C . ARG A 1 23 ? -5.985 -10.006 -2.036 1.00 0.00 365 ARG A C 8
ATOM 5288 O O . ARG A 1 23 ? -6.026 -10.797 -2.979 1.00 0.00 365 ARG A O 8
ATOM 5309 N N . ASP A 1 24 ? -6.088 -8.691 -2.190 1.00 0.00 366 ASP A N 8
ATOM 5310 C CA . ASP A 1 24 ? -6.256 -8.086 -3.507 1.00 0.00 366 ASP A CA 8
ATOM 5311 C C . ASP A 1 24 ? -5.608 -6.706 -3.558 1.00 0.00 366 ASP A C 8
ATOM 5312 O O . ASP A 1 24 ? -5.160 -6.181 -2.538 1.00 0.00 366 ASP A O 8
ATOM 5321 N N . VAL A 1 25 ? -5.562 -6.124 -4.752 1.00 0.00 367 VAL A N 8
ATOM 5322 C CA . VAL A 1 25 ? -4.969 -4.804 -4.936 1.00 0.00 367 VAL A CA 8
ATOM 5323 C C . VAL A 1 25 ? -5.930 -3.704 -4.501 1.00 0.00 367 VAL A C 8
ATOM 5324 O O . VAL A 1 25 ? -5.508 -2.623 -4.091 1.00 0.00 367 VAL A O 8
ATOM 5337 N N . TYR A 1 26 ? -7.225 -3.987 -4.593 1.00 0.00 368 TYR A N 8
ATOM 5338 C CA . TYR A 1 26 ? -8.247 -3.020 -4.211 1.00 0.00 368 TYR A CA 8
ATOM 5339 C C . TYR A 1 26 ? -8.055 -2.566 -2.767 1.00 0.00 368 TYR A C 8
ATOM 5340 O O . TYR A 1 26 ? -8.442 -1.458 -2.396 1.00 0.00 368 TYR A O 8
ATOM 5358 N N . HIS A 1 27 ? -7.453 -3.431 -1.957 1.00 0.00 369 HIS A N 8
ATOM 5359 C CA . HIS A 1 27 ? -7.207 -3.119 -0.553 1.00 0.00 369 HIS A CA 8
ATOM 5360 C C . HIS A 1 27 ? -5.875 -2.395 -0.383 1.00 0.00 369 HIS A C 8
ATOM 5361 O O . HIS A 1 27 ? -5.725 -1.550 0.502 1.00 0.00 369 HIS A O 8
ATOM 5375 N N . LEU A 1 28 ? -4.912 -2.730 -1.234 1.00 0.00 370 LEU A N 8
ATOM 5376 C CA . LEU A 1 28 ? -3.592 -2.111 -1.177 1.00 0.00 370 LEU A CA 8
ATOM 5377 C C . LEU A 1 28 ? -3.654 -0.653 -1.618 1.00 0.00 370 LEU A C 8
ATOM 5378 O O . LEU A 1 28 ? -2.883 0.182 -1.146 1.00 0.00 370 LEU A O 8
ATOM 5394 N N . ASN A 1 29 ? -4.579 -0.353 -2.524 1.00 0.00 371 ASN A N 8
ATOM 5395 C CA . ASN A 1 29 ? -4.744 1.006 -3.027 1.00 0.00 371 ASN A CA 8
ATOM 5396 C C . ASN A 1 29 ? -4.885 1.999 -1.877 1.00 0.00 371 ASN A C 8
ATOM 5397 O O . ASN A 1 29 ? -4.166 2.997 -1.814 1.00 0.00 371 ASN A O 8
ATOM 5408 N N . ARG A 1 30 ? -5.814 1.717 -0.970 1.00 0.00 372 ARG A N 8
ATOM 5409 C CA . ARG A 1 30 ? -6.049 2.585 0.177 1.00 0.00 372 ARG A CA 8
ATOM 5410 C C . ARG A 1 30 ? -4.849 2.579 1.119 1.00 0.00 372 ARG A C 8
ATOM 5411 O O . ARG A 1 30 ? -4.602 3.551 1.834 1.00 0.00 372 ARG A O 8
ATOM 5432 N N . HIS A 1 31 ? -4.105 1.478 1.114 1.00 0.00 373 HIS A N 8
ATOM 5433 C CA . HIS A 1 31 ? -2.929 1.345 1.968 1.00 0.00 373 HIS A CA 8
ATOM 5434 C C . HIS A 1 31 ? -1.792 2.230 1.468 1.00 0.00 373 HIS A C 8
ATOM 5435 O O . HIS A 1 31 ? -0.975 2.712 2.253 1.00 0.00 373 HIS A O 8
ATOM 5449 N N . LYS A 1 32 ? -1.744 2.440 0.157 1.00 0.00 374 LYS A N 8
ATOM 5450 C CA . LYS A 1 32 ? -0.708 3.267 -0.449 1.00 0.00 374 LYS A CA 8
ATOM 5451 C C . LYS A 1 32 ? -0.826 4.715 0.017 1.00 0.00 374 LYS A C 8
ATOM 5452 O O . LYS A 1 32 ? 0.177 5.365 0.317 1.00 0.00 374 LYS A O 8
ATOM 5471 N N . LEU A 1 33 ? -2.055 5.214 0.076 1.00 0.00 375 LEU A N 8
ATOM 5472 C CA . LEU A 1 33 ? -2.304 6.585 0.508 1.00 0.00 375 LEU A CA 8
ATOM 5473 C C . LEU A 1 33 ? -1.763 6.820 1.915 1.00 0.00 375 LEU A C 8
ATOM 5474 O O . LEU A 1 33 ? -1.338 7.925 2.250 1.00 0.00 375 LEU A O 8
ATOM 5490 N N . SER A 1 34 ? -1.781 5.772 2.733 1.00 0.00 376 SER A N 8
ATOM 5491 C CA . SER A 1 34 ? -1.294 5.865 4.104 1.00 0.00 376 SER A CA 8
ATOM 5492 C C . SER A 1 34 ? 0.217 6.074 4.130 1.00 0.00 376 SER A C 8
ATOM 5493 O O . SER A 1 34 ? 0.744 6.769 5.000 1.00 0.00 376 SER A O 8
ATOM 5501 N N . HIS A 1 35 ? 0.909 5.466 3.172 1.00 0.00 377 HIS A N 8
ATOM 5502 C CA . HIS A 1 35 ? 2.360 5.585 3.084 1.00 0.00 377 HIS A CA 8
ATOM 5503 C C . HIS A 1 35 ? 2.771 7.029 2.811 1.00 0.00 377 HIS A C 8
ATOM 5504 O O . HIS A 1 35 ? 1.949 7.855 2.415 1.00 0.00 377 HIS A O 8
ATOM 5518 N N . SER A 1 36 ? 4.049 7.327 3.026 1.00 0.00 378 SER A N 8
ATOM 5519 C CA . SER A 1 36 ? 4.568 8.672 2.808 1.00 0.00 378 SER A CA 8
ATOM 5520 C C . SER A 1 36 ? 5.445 8.720 1.560 1.00 0.00 378 SER A C 8
ATOM 5521 O O . SER A 1 36 ? 5.259 9.569 0.690 1.00 0.00 378 SER A O 8
ATOM 5529 N N . GLY A 1 37 ? 6.402 7.800 1.481 1.00 0.00 379 GLY A N 8
ATOM 5530 C CA . GLY A 1 37 ? 7.294 7.754 0.338 1.00 0.00 379 GLY A CA 8
ATOM 5531 C C . GLY A 1 37 ? 8.626 8.423 0.614 1.00 0.00 379 GLY A C 8
ATOM 5532 O O . GLY A 1 37 ? 8.891 9.518 0.120 1.00 0.00 379 GLY A O 8
ATOM 5536 N N . GLU A 1 38 ? 9.465 7.763 1.407 1.00 0.00 380 GLU A N 8
ATOM 5537 C CA . GLU A 1 38 ? 10.775 8.303 1.750 1.00 0.00 380 GLU A CA 8
ATOM 5538 C C . GLU A 1 38 ? 11.615 8.530 0.496 1.00 0.00 380 GLU A C 8
ATOM 5539 O O . GLU A 1 38 ? 11.945 7.588 -0.224 1.00 0.00 380 GLU A O 8
ATOM 5551 N N . LYS A 1 39 ? 11.957 9.788 0.241 1.00 0.00 381 LYS A N 8
ATOM 5552 C CA . LYS A 1 39 ? 12.758 10.143 -0.925 1.00 0.00 381 LYS A CA 8
ATOM 5553 C C . LYS A 1 39 ? 13.842 11.150 -0.554 1.00 0.00 381 LYS A C 8
ATOM 5554 O O . LYS A 1 39 ? 13.800 12.316 -0.948 1.00 0.00 381 LYS A O 8
ATOM 5573 N N . PRO A 1 40 ? 14.837 10.692 0.220 1.00 0.00 382 PRO A N 8
ATOM 5574 C CA . PRO A 1 40 ? 15.952 11.537 0.659 1.00 0.00 382 PRO A CA 8
ATOM 5575 C C . PRO A 1 40 ? 16.884 11.909 -0.489 1.00 0.00 382 PRO A C 8
ATOM 5576 O O . PRO A 1 40 ? 17.242 13.074 -0.658 1.00 0.00 382 PRO A O 8
ATOM 5587 N N . TYR A 1 41 ? 17.273 10.911 -1.276 1.00 0.00 383 TYR A N 8
ATOM 5588 C CA . TYR A 1 41 ? 18.165 11.134 -2.407 1.00 0.00 383 TYR A CA 8
ATOM 5589 C C . TYR A 1 41 ? 17.393 11.650 -3.617 1.00 0.00 383 TYR A C 8
ATOM 5590 O O . TYR A 1 41 ? 16.296 11.178 -3.915 1.00 0.00 383 TYR A O 8
ATOM 5608 N N . SER A 1 42 ? 17.975 12.623 -4.312 1.00 0.00 384 SER A N 8
ATOM 5609 C CA . SER A 1 42 ? 17.342 13.207 -5.488 1.00 0.00 384 SER A CA 8
ATOM 5610 C C . SER A 1 42 ? 18.173 12.943 -6.740 1.00 0.00 384 SER A C 8
ATOM 5611 O O . SER A 1 42 ? 19.211 13.570 -6.953 1.00 0.00 384 SER A O 8
ATOM 5619 N N . SER A 1 43 ? 17.708 12.011 -7.566 1.00 0.00 385 SER A N 8
ATOM 5620 C CA . SER A 1 43 ? 18.409 11.661 -8.795 1.00 0.00 385 SER A CA 8
ATOM 5621 C C . SER A 1 43 ? 17.679 12.216 -10.014 1.00 0.00 385 SER A C 8
ATOM 5622 O O . SER A 1 43 ? 18.303 12.679 -10.968 1.00 0.00 385 SER A O 8
ATOM 5630 N N . GLY A 1 44 ? 16.351 12.166 -9.975 1.00 0.00 386 GLY A N 8
ATOM 5631 C CA . GLY A 1 44 ? 15.556 12.666 -11.081 1.00 0.00 386 GLY A CA 8
ATOM 5632 C C . GLY A 1 44 ? 14.398 13.528 -10.620 1.00 0.00 386 GLY A C 8
ATOM 5633 O O . GLY A 1 44 ? 14.153 13.688 -9.424 1.00 0.00 386 GLY A O 8
ATOM 5637 N N . PRO A 1 45 ? 13.664 14.105 -11.583 1.00 0.00 387 PRO A N 8
ATOM 5638 C CA . PRO A 1 45 ? 12.514 14.967 -11.293 1.00 0.00 387 PRO A CA 8
ATOM 5639 C C . PRO A 1 45 ? 11.334 14.187 -10.724 1.00 0.00 387 PRO A C 8
ATOM 5640 O O . PRO A 1 45 ? 11.352 12.956 -10.683 1.00 0.00 387 PRO A O 8
ATOM 5651 N N . SER A 1 46 ? 10.308 14.910 -10.286 1.00 0.00 388 SER A N 8
ATOM 5652 C CA . SER A 1 46 ? 9.120 14.285 -9.716 1.00 0.00 388 SER A CA 8
ATOM 5653 C C . SER A 1 46 ? 7.880 15.133 -9.982 1.00 0.00 388 SER A C 8
ATOM 5654 O O . SER A 1 46 ? 7.830 16.309 -9.621 1.00 0.00 388 SER A O 8
ATOM 5662 N N . SER A 1 47 ? 6.881 14.527 -10.615 1.00 0.00 389 SER A N 8
ATOM 5663 C CA . SER A 1 47 ? 5.642 15.226 -10.933 1.00 0.00 389 SER A CA 8
ATOM 5664 C C . SER A 1 47 ? 4.703 15.242 -9.731 1.00 0.00 389 SER A C 8
ATOM 5665 O O . SER A 1 47 ? 3.757 14.459 -9.657 1.00 0.00 389 SER A O 8
ATOM 5673 N N . GLY A 1 48 ? 4.973 16.141 -8.789 1.00 0.00 390 GLY A N 8
ATOM 5674 C CA . GLY A 1 48 ? 4.145 16.244 -7.602 1.00 0.00 390 GLY A CA 8
ATOM 5675 C C . GLY A 1 48 ? 3.846 17.681 -7.226 1.00 0.00 390 GLY A C 8
ATOM 5676 O O . GLY A 1 48 ? 3.003 18.305 -7.868 1.00 0.00 390 GLY A O 8
ATOM 5681 N N . GLY A 1 1 ? 18.769 -8.430 -24.125 1.00 0.00 343 GLY A N 9
ATOM 5682 C CA . GLY A 1 1 ? 18.646 -9.850 -24.398 1.00 0.00 343 GLY A CA 9
ATOM 5683 C C . GLY A 1 1 ? 17.232 -10.359 -24.199 1.00 0.00 343 GLY A C 9
ATOM 5684 O O . GLY A 1 1 ? 16.452 -10.433 -25.148 1.00 0.00 343 GLY A O 9
ATOM 5688 N N . SER A 1 2 ? 16.901 -10.712 -22.961 1.00 0.00 344 SER A N 9
ATOM 5689 C CA . SER A 1 2 ? 15.573 -11.221 -22.640 1.00 0.00 344 SER A CA 9
ATOM 5690 C C . SER A 1 2 ? 15.236 -10.974 -21.173 1.00 0.00 344 SER A C 9
ATOM 5691 O O . SER A 1 2 ? 16.118 -10.960 -20.316 1.00 0.00 344 SER A O 9
ATOM 5699 N N . SER A 1 3 ? 13.951 -10.779 -20.893 1.00 0.00 345 SER A N 9
ATOM 5700 C CA . SER A 1 3 ? 13.496 -10.528 -19.530 1.00 0.00 345 SER A CA 9
ATOM 5701 C C . SER A 1 3 ? 12.042 -10.957 -19.356 1.00 0.00 345 SER A C 9
ATOM 5702 O O . SER A 1 3 ? 11.151 -10.469 -20.051 1.00 0.00 345 SER A O 9
ATOM 5710 N N . GLY A 1 4 ? 11.809 -11.874 -18.421 1.00 0.00 346 GLY A N 9
ATOM 5711 C CA . GLY A 1 4 ? 10.463 -12.353 -18.172 1.00 0.00 346 GLY A CA 9
ATOM 5712 C C . GLY A 1 4 ? 10.386 -13.866 -18.120 1.00 0.00 346 GLY A C 9
ATOM 5713 O O . GLY A 1 4 ? 9.647 -14.484 -18.887 1.00 0.00 346 GLY A O 9
ATOM 5717 N N . SER A 1 5 ? 11.153 -14.466 -17.215 1.00 0.00 347 SER A N 9
ATOM 5718 C CA . SER A 1 5 ? 11.173 -15.917 -17.071 1.00 0.00 347 SER A CA 9
ATOM 5719 C C . SER A 1 5 ? 9.836 -16.429 -16.545 1.00 0.00 347 SER A C 9
ATOM 5720 O O . SER A 1 5 ? 9.129 -17.168 -17.230 1.00 0.00 347 SER A O 9
ATOM 5728 N N . SER A 1 6 ? 9.496 -16.031 -15.324 1.00 0.00 348 SER A N 9
ATOM 5729 C CA . SER A 1 6 ? 8.245 -16.452 -14.703 1.00 0.00 348 SER A CA 9
ATOM 5730 C C . SER A 1 6 ? 7.173 -15.377 -14.858 1.00 0.00 348 SER A C 9
ATOM 5731 O O . SER A 1 6 ? 7.417 -14.199 -14.600 1.00 0.00 348 SER A O 9
ATOM 5739 N N . GLY A 1 7 ? 5.983 -15.794 -15.281 1.00 0.00 349 GLY A N 9
ATOM 5740 C CA . GLY A 1 7 ? 4.891 -14.856 -15.464 1.00 0.00 349 GLY A CA 9
ATOM 5741 C C . GLY A 1 7 ? 4.387 -14.290 -14.151 1.00 0.00 349 GLY A C 9
ATOM 5742 O O . GLY A 1 7 ? 4.890 -13.274 -13.671 1.00 0.00 349 GLY A O 9
ATOM 5746 N N . ARG A 1 8 ? 3.390 -14.948 -13.569 1.00 0.00 350 ARG A N 9
ATOM 5747 C CA . ARG A 1 8 ? 2.815 -14.503 -12.305 1.00 0.00 350 ARG A CA 9
ATOM 5748 C C . ARG A 1 8 ? 3.745 -14.831 -11.140 1.00 0.00 350 ARG A C 9
ATOM 5749 O O . ARG A 1 8 ? 3.511 -15.782 -10.393 1.00 0.00 350 ARG A O 9
ATOM 5770 N N . THR A 1 9 ? 4.801 -14.037 -10.991 1.00 0.00 351 THR A N 9
ATOM 5771 C CA . THR A 1 9 ? 5.766 -14.243 -9.919 1.00 0.00 351 THR A CA 9
ATOM 5772 C C . THR A 1 9 ? 5.075 -14.310 -8.562 1.00 0.00 351 THR A C 9
ATOM 5773 O O . THR A 1 9 ? 5.557 -14.971 -7.642 1.00 0.00 351 THR A O 9
ATOM 5784 N N . ARG A 1 10 ? 3.944 -13.623 -8.444 1.00 0.00 352 ARG A N 9
ATOM 5785 C CA . ARG A 1 10 ? 3.187 -13.605 -7.198 1.00 0.00 352 ARG A CA 9
ATOM 5786 C C . ARG A 1 10 ? 1.689 -13.516 -7.474 1.00 0.00 352 ARG A C 9
ATOM 5787 O O . ARG A 1 10 ? 1.252 -12.782 -8.360 1.00 0.00 352 ARG A O 9
ATOM 5808 N N . LYS A 1 11 ? 0.906 -14.269 -6.708 1.00 0.00 353 LYS A N 9
ATOM 5809 C CA . LYS A 1 11 ? -0.543 -14.276 -6.868 1.00 0.00 353 LYS A CA 9
ATOM 5810 C C . LYS A 1 11 ? -1.179 -13.114 -6.113 1.00 0.00 353 LYS A C 9
ATOM 5811 O O . LYS A 1 11 ? -1.694 -12.175 -6.720 1.00 0.00 353 LYS A O 9
ATOM 5830 N N . GLN A 1 12 ? -1.138 -13.183 -4.786 1.00 0.00 354 GLN A N 9
ATOM 5831 C CA . GLN A 1 12 ? -1.710 -12.135 -3.949 1.00 0.00 354 GLN A CA 9
ATOM 5832 C C . GLN A 1 12 ? -0.809 -10.905 -3.925 1.00 0.00 354 GLN A C 9
ATOM 5833 O O . GLN A 1 12 ? 0.268 -10.900 -4.521 1.00 0.00 354 GLN A O 9
ATOM 5847 N N . VAL A 1 13 ? -1.258 -9.862 -3.233 1.00 0.00 355 VAL A N 9
ATOM 5848 C CA . VAL A 1 13 ? -0.491 -8.626 -3.130 1.00 0.00 355 VAL A CA 9
ATOM 5849 C C . VAL A 1 13 ? 0.418 -8.643 -1.907 1.00 0.00 355 VAL A C 9
ATOM 5850 O O . VAL A 1 13 ? 0.002 -9.034 -0.817 1.00 0.00 355 VAL A O 9
ATOM 5863 N N . ALA A 1 14 ? 1.662 -8.215 -2.095 1.00 0.00 356 ALA A N 9
ATOM 5864 C CA . ALA A 1 14 ? 2.630 -8.178 -1.006 1.00 0.00 356 ALA A CA 9
ATOM 5865 C C . ALA A 1 14 ? 3.388 -6.855 -0.989 1.00 0.00 356 ALA A C 9
ATOM 5866 O O . ALA A 1 14 ? 4.352 -6.670 -1.732 1.00 0.00 356 ALA A O 9
ATOM 5873 N N . CYS A 1 15 ? 2.944 -5.936 -0.138 1.00 0.00 357 CYS A N 9
ATOM 5874 C CA . CYS A 1 15 ? 3.579 -4.628 -0.024 1.00 0.00 357 CYS A CA 9
ATOM 5875 C C . CYS A 1 15 ? 5.000 -4.758 0.517 1.00 0.00 357 CYS A C 9
ATOM 5876 O O . CYS A 1 15 ? 5.205 -5.177 1.655 1.00 0.00 357 CYS A O 9
ATOM 5883 N N . GLU A 1 16 ? 5.977 -4.396 -0.309 1.00 0.00 358 GLU A N 9
ATOM 5884 C CA . GLU A 1 16 ? 7.378 -4.473 0.087 1.00 0.00 358 GLU A CA 9
ATOM 5885 C C . GLU A 1 16 ? 7.799 -3.218 0.847 1.00 0.00 358 GLU A C 9
ATOM 5886 O O . GLU A 1 16 ? 8.757 -3.241 1.621 1.00 0.00 358 GLU A O 9
ATOM 5898 N N . ILE A 1 17 ? 7.077 -2.126 0.620 1.00 0.00 359 ILE A N 9
ATOM 5899 C CA . ILE A 1 17 ? 7.375 -0.863 1.283 1.00 0.00 359 ILE A CA 9
ATOM 5900 C C . ILE A 1 17 ? 7.478 -1.046 2.793 1.00 0.00 359 ILE A C 9
ATOM 5901 O O . ILE A 1 17 ? 8.395 -0.528 3.431 1.00 0.00 359 ILE A O 9
ATOM 5917 N N . CYS A 1 18 ? 6.531 -1.787 3.360 1.00 0.00 360 CYS A N 9
ATOM 5918 C CA . CYS A 1 18 ? 6.515 -2.040 4.795 1.00 0.00 360 CYS A CA 9
ATOM 5919 C C . CYS A 1 18 ? 6.530 -3.538 5.084 1.00 0.00 360 CYS A C 9
ATOM 5920 O O . CYS A 1 18 ? 7.175 -3.993 6.027 1.00 0.00 360 CYS A O 9
ATOM 5927 N N . GLY A 1 19 ? 5.815 -4.301 4.262 1.00 0.00 361 GLY A N 9
ATOM 5928 C CA . GLY A 1 19 ? 5.759 -5.739 4.445 1.00 0.00 361 GLY A CA 9
ATOM 5929 C C . GLY A 1 19 ? 4.376 -6.222 4.834 1.00 0.00 361 GLY A C 9
ATOM 5930 O O . GLY A 1 19 ? 4.191 -6.806 5.902 1.00 0.00 361 GLY A O 9
ATOM 5934 N N . LYS A 1 20 ? 3.400 -5.975 3.967 1.00 0.00 362 LYS A N 9
ATOM 5935 C CA . LYS A 1 20 ? 2.025 -6.387 4.224 1.00 0.00 362 LYS A CA 9
ATOM 5936 C C . LYS A 1 20 ? 1.533 -7.345 3.144 1.00 0.00 362 LYS A C 9
ATOM 5937 O O . LYS A 1 20 ? 2.069 -7.374 2.036 1.00 0.00 362 LYS A O 9
ATOM 5956 N N . ILE A 1 21 ? 0.509 -8.126 3.473 1.00 0.00 363 ILE A N 9
ATOM 5957 C CA . ILE A 1 21 ? -0.057 -9.082 2.530 1.00 0.00 363 ILE A CA 9
ATOM 5958 C C . ILE A 1 21 ? -1.560 -8.879 2.376 1.00 0.00 363 ILE A C 9
ATOM 5959 O O . ILE A 1 21 ? -2.283 -8.737 3.362 1.00 0.00 363 ILE A O 9
ATOM 5975 N N . PHE A 1 22 ? -2.025 -8.867 1.131 1.00 0.00 364 PHE A N 9
ATOM 5976 C CA . PHE A 1 22 ? -3.443 -8.683 0.846 1.00 0.00 364 PHE A CA 9
ATOM 5977 C C . PHE A 1 22 ? -3.892 -9.591 -0.294 1.00 0.00 364 PHE A C 9
ATOM 5978 O O . PHE A 1 22 ? -3.125 -9.877 -1.214 1.00 0.00 364 PHE A O 9
ATOM 5995 N N . ARG A 1 23 ? -5.141 -10.043 -0.227 1.00 0.00 365 ARG A N 9
ATOM 5996 C CA . ARG A 1 23 ? -5.692 -10.920 -1.253 1.00 0.00 365 ARG A CA 9
ATOM 5997 C C . ARG A 1 23 ? -5.796 -10.194 -2.591 1.00 0.00 365 ARG A C 9
ATOM 5998 O O . ARG A 1 23 ? -5.255 -10.648 -3.599 1.00 0.00 365 ARG A O 9
ATOM 6019 N N . ASP A 1 24 ? -6.497 -9.065 -2.592 1.00 0.00 366 ASP A N 9
ATOM 6020 C CA . ASP A 1 24 ? -6.672 -8.276 -3.805 1.00 0.00 366 ASP A CA 9
ATOM 6021 C C . ASP A 1 24 ? -5.927 -6.948 -3.703 1.00 0.00 366 ASP A C 9
ATOM 6022 O O . ASP A 1 24 ? -5.367 -6.618 -2.657 1.00 0.00 366 ASP A O 9
ATOM 6031 N N . VAL A 1 25 ? -5.924 -6.191 -4.795 1.00 0.00 367 VAL A N 9
ATOM 6032 C CA . VAL A 1 25 ? -5.248 -4.900 -4.828 1.00 0.00 367 VAL A CA 9
ATOM 6033 C C . VAL A 1 25 ? -6.108 -3.813 -4.192 1.00 0.00 367 VAL A C 9
ATOM 6034 O O . VAL A 1 25 ? -5.594 -2.801 -3.714 1.00 0.00 367 VAL A O 9
ATOM 6047 N N . TYR A 1 26 ? -7.418 -4.030 -4.190 1.00 0.00 368 TYR A N 9
ATOM 6048 C CA . TYR A 1 26 ? -8.351 -3.068 -3.614 1.00 0.00 368 TYR A CA 9
ATOM 6049 C C . TYR A 1 26 ? -7.941 -2.696 -2.192 1.00 0.00 368 TYR A C 9
ATOM 6050 O O . TYR A 1 26 ? -8.194 -1.583 -1.731 1.00 0.00 368 TYR A O 9
ATOM 6068 N N . HIS A 1 27 ? -7.307 -3.638 -1.501 1.00 0.00 369 HIS A N 9
ATOM 6069 C CA . HIS A 1 27 ? -6.861 -3.411 -0.131 1.00 0.00 369 HIS A CA 9
ATOM 6070 C C . HIS A 1 27 ? -5.565 -2.606 -0.108 1.00 0.00 369 HIS A C 9
ATOM 6071 O O . HIS A 1 27 ? -5.338 -1.802 0.798 1.00 0.00 369 HIS A O 9
ATOM 6085 N N . LEU A 1 28 ? -4.719 -2.827 -1.108 1.00 0.00 370 LEU A N 9
ATOM 6086 C CA . LEU A 1 28 ? -3.446 -2.122 -1.202 1.00 0.00 370 LEU A CA 9
ATOM 6087 C C . LEU A 1 28 ? -3.653 -0.682 -1.661 1.00 0.00 370 LEU A C 9
ATOM 6088 O O . LEU A 1 28 ? -2.848 0.198 -1.361 1.00 0.00 370 LEU A O 9
ATOM 6104 N N . ASN A 1 29 ? -4.740 -0.450 -2.390 1.00 0.00 371 ASN A N 9
ATOM 6105 C CA . ASN A 1 29 ? -5.055 0.884 -2.890 1.00 0.00 371 ASN A CA 9
ATOM 6106 C C . ASN A 1 29 ? -5.068 1.902 -1.753 1.00 0.00 371 ASN A C 9
ATOM 6107 O O . ASN A 1 29 ? -4.287 2.852 -1.748 1.00 0.00 371 ASN A O 9
ATOM 6118 N N . ARG A 1 30 ? -5.962 1.694 -0.791 1.00 0.00 372 ARG A N 9
ATOM 6119 C CA . ARG A 1 30 ? -6.078 2.593 0.351 1.00 0.00 372 ARG A CA 9
ATOM 6120 C C . ARG A 1 30 ? -4.812 2.556 1.202 1.00 0.00 372 ARG A C 9
ATOM 6121 O O . ARG A 1 30 ? -4.404 3.570 1.770 1.00 0.00 372 ARG A O 9
ATOM 6142 N N . HIS A 1 31 ? -4.196 1.382 1.287 1.00 0.00 373 HIS A N 9
ATOM 6143 C CA . HIS A 1 31 ? -2.977 1.213 2.070 1.00 0.00 373 HIS A CA 9
ATOM 6144 C C . HIS A 1 31 ? -1.850 2.078 1.513 1.00 0.00 373 HIS A C 9
ATOM 6145 O O . HIS A 1 31 ? -0.960 2.506 2.249 1.00 0.00 373 HIS A O 9
ATOM 6159 N N . LYS A 1 32 ? -1.894 2.332 0.210 1.00 0.00 374 LYS A N 9
ATOM 6160 C CA . LYS A 1 32 ? -0.878 3.147 -0.446 1.00 0.00 374 LYS A CA 9
ATOM 6161 C C . LYS A 1 32 ? -0.993 4.607 -0.020 1.00 0.00 374 LYS A C 9
ATOM 6162 O O . LYS A 1 32 ? 0.014 5.295 0.152 1.00 0.00 374 LYS A O 9
ATOM 6181 N N . LEU A 1 33 ? -2.225 5.074 0.150 1.00 0.00 375 LEU A N 9
ATOM 6182 C CA . LEU A 1 33 ? -2.471 6.453 0.558 1.00 0.00 375 LEU A CA 9
ATOM 6183 C C . LEU A 1 33 ? -1.724 6.781 1.846 1.00 0.00 375 LEU A C 9
ATOM 6184 O O . LEU A 1 33 ? -1.281 7.912 2.048 1.00 0.00 375 LEU A O 9
ATOM 6200 N N . SER A 1 34 ? -1.586 5.784 2.714 1.00 0.00 376 SER A N 9
ATOM 6201 C CA . SER A 1 34 ? -0.893 5.967 3.984 1.00 0.00 376 SER A CA 9
ATOM 6202 C C . SER A 1 34 ? 0.595 6.217 3.761 1.00 0.00 376 SER A C 9
ATOM 6203 O O . SER A 1 34 ? 1.190 7.095 4.387 1.00 0.00 376 SER A O 9
ATOM 6211 N N . HIS A 1 35 ? 1.191 5.438 2.863 1.00 0.00 377 HIS A N 9
ATOM 6212 C CA . HIS A 1 35 ? 2.610 5.574 2.555 1.00 0.00 377 HIS A CA 9
ATOM 6213 C C . HIS A 1 35 ? 2.915 6.962 1.998 1.00 0.00 377 HIS A C 9
ATOM 6214 O O . HIS A 1 35 ? 2.006 7.755 1.751 1.00 0.00 377 HIS A O 9
ATOM 6228 N N . SER A 1 36 ? 4.198 7.248 1.803 1.00 0.00 378 SER A N 9
ATOM 6229 C CA . SER A 1 36 ? 4.622 8.541 1.280 1.00 0.00 378 SER A CA 9
ATOM 6230 C C . SER A 1 36 ? 5.509 8.365 0.051 1.00 0.00 378 SER A C 9
ATOM 6231 O O . SER A 1 36 ? 5.192 8.855 -1.032 1.00 0.00 378 SER A O 9
ATOM 6239 N N . GLY A 1 37 ? 6.623 7.662 0.228 1.00 0.00 379 GLY A N 9
ATOM 6240 C CA . GLY A 1 37 ? 7.539 7.433 -0.874 1.00 0.00 379 GLY A CA 9
ATOM 6241 C C . GLY A 1 37 ? 8.899 6.953 -0.407 1.00 0.00 379 GLY A C 9
ATOM 6242 O O . GLY A 1 37 ? 9.003 5.936 0.278 1.00 0.00 379 GLY A O 9
ATOM 6246 N N . GLU A 1 38 ? 9.944 7.685 -0.780 1.00 0.00 380 GLU A N 9
ATOM 6247 C CA . GLU A 1 38 ? 11.304 7.325 -0.397 1.00 0.00 380 GLU A CA 9
ATOM 6248 C C . GLU A 1 38 ? 11.839 8.277 0.670 1.00 0.00 380 GLU A C 9
ATOM 6249 O O . GLU A 1 38 ? 12.994 8.699 0.619 1.00 0.00 380 GLU A O 9
ATOM 6261 N N . LYS A 1 39 ? 10.989 8.612 1.635 1.00 0.00 381 LYS A N 9
ATOM 6262 C CA . LYS A 1 39 ? 11.374 9.513 2.715 1.00 0.00 381 LYS A CA 9
ATOM 6263 C C . LYS A 1 39 ? 10.936 8.959 4.067 1.00 0.00 381 LYS A C 9
ATOM 6264 O O . LYS A 1 39 ? 10.021 9.474 4.709 1.00 0.00 381 LYS A O 9
ATOM 6283 N N . PRO A 1 40 ? 11.606 7.885 4.513 1.00 0.00 382 PRO A N 9
ATOM 6284 C CA . PRO A 1 40 ? 11.304 7.240 5.794 1.00 0.00 382 PRO A CA 9
ATOM 6285 C C . PRO A 1 40 ? 11.702 8.104 6.986 1.00 0.00 382 PRO A C 9
ATOM 6286 O O . PRO A 1 40 ? 12.341 9.144 6.825 1.00 0.00 382 PRO A O 9
ATOM 6297 N N . TYR A 1 41 ? 11.320 7.668 8.181 1.00 0.00 383 TYR A N 9
ATOM 6298 C CA . TYR A 1 41 ? 11.635 8.403 9.400 1.00 0.00 383 TYR A CA 9
ATOM 6299 C C . TYR A 1 41 ? 13.120 8.293 9.734 1.00 0.00 383 TYR A C 9
ATOM 6300 O O . TYR A 1 41 ? 13.793 7.349 9.318 1.00 0.00 383 TYR A O 9
ATOM 6318 N N . SER A 1 42 ? 13.623 9.264 10.489 1.00 0.00 384 SER A N 9
ATOM 6319 C CA . SER A 1 42 ? 15.029 9.279 10.877 1.00 0.00 384 SER A CA 9
ATOM 6320 C C . SER A 1 42 ? 15.175 9.151 12.391 1.00 0.00 384 SER A C 9
ATOM 6321 O O . SER A 1 42 ? 15.949 8.330 12.883 1.00 0.00 384 SER A O 9
ATOM 6329 N N . SER A 1 43 ? 14.426 9.968 13.123 1.00 0.00 385 SER A N 9
ATOM 6330 C CA . SER A 1 43 ? 14.474 9.950 14.580 1.00 0.00 385 SER A CA 9
ATOM 6331 C C . SER A 1 43 ? 13.170 9.411 15.160 1.00 0.00 385 SER A C 9
ATOM 6332 O O . SER A 1 43 ? 12.225 9.120 14.428 1.00 0.00 385 SER A O 9
ATOM 6340 N N . GLY A 1 44 ? 13.127 9.282 16.483 1.00 0.00 386 GLY A N 9
ATOM 6341 C CA . GLY A 1 44 ? 11.935 8.778 17.140 1.00 0.00 386 GLY A CA 9
ATOM 6342 C C . GLY A 1 44 ? 12.257 7.835 18.282 1.00 0.00 386 GLY A C 9
ATOM 6343 O O . GLY A 1 44 ? 12.098 6.619 18.174 1.00 0.00 386 GLY A O 9
ATOM 6347 N N . PRO A 1 45 ? 12.723 8.398 19.406 1.00 0.00 387 PRO A N 9
ATOM 6348 C CA . PRO A 1 45 ? 13.079 7.616 20.594 1.00 0.00 387 PRO A CA 9
ATOM 6349 C C . PRO A 1 45 ? 11.856 7.019 21.283 1.00 0.00 387 PRO A C 9
ATOM 6350 O O . PRO A 1 45 ? 11.974 6.085 22.076 1.00 0.00 387 PRO A O 9
ATOM 6361 N N . SER A 1 46 ? 10.684 7.564 20.975 1.00 0.00 388 SER A N 9
ATOM 6362 C CA . SER A 1 46 ? 9.440 7.087 21.567 1.00 0.00 388 SER A CA 9
ATOM 6363 C C . SER A 1 46 ? 8.325 7.041 20.527 1.00 0.00 388 SER A C 9
ATOM 6364 O O . SER A 1 46 ? 8.009 8.050 19.896 1.00 0.00 388 SER A O 9
ATOM 6372 N N . SER A 1 47 ? 7.733 5.864 20.354 1.00 0.00 389 SER A N 9
ATOM 6373 C CA . SER A 1 47 ? 6.656 5.685 19.388 1.00 0.00 389 SER A CA 9
ATOM 6374 C C . SER A 1 47 ? 5.503 4.894 20.000 1.00 0.00 389 SER A C 9
ATOM 6375 O O . SER A 1 47 ? 5.529 4.550 21.180 1.00 0.00 389 SER A O 9
ATOM 6383 N N . GLY A 1 48 ? 4.491 4.610 19.186 1.00 0.00 390 GLY A N 9
ATOM 6384 C CA . GLY A 1 48 ? 3.342 3.863 19.664 1.00 0.00 390 GLY A CA 9
ATOM 6385 C C . GLY A 1 48 ? 3.664 2.403 19.916 1.00 0.00 390 GLY A C 9
ATOM 6386 O O . GLY A 1 48 ? 2.855 1.709 20.529 1.00 0.00 390 GLY A O 9
ATOM 6391 N N . GLY A 1 1 ? 28.024 -19.879 -12.033 1.00 0.00 343 GLY A N 10
ATOM 6392 C CA . GLY A 1 1 ? 27.071 -19.199 -12.891 1.00 0.00 343 GLY A CA 10
ATOM 6393 C C . GLY A 1 1 ? 26.052 -20.147 -13.491 1.00 0.00 343 GLY A C 10
ATOM 6394 O O . GLY A 1 1 ? 26.412 -21.095 -14.189 1.00 0.00 343 GLY A O 10
ATOM 6398 N N . SER A 1 2 ? 24.777 -19.893 -13.218 1.00 0.00 344 SER A N 10
ATOM 6399 C CA . SER A 1 2 ? 23.703 -20.735 -13.732 1.00 0.00 344 SER A CA 10
ATOM 6400 C C . SER A 1 2 ? 22.573 -19.885 -14.306 1.00 0.00 344 SER A C 10
ATOM 6401 O O . SER A 1 2 ? 22.248 -18.824 -13.773 1.00 0.00 344 SER A O 10
ATOM 6409 N N . SER A 1 3 ? 21.979 -20.359 -15.396 1.00 0.00 345 SER A N 10
ATOM 6410 C CA . SER A 1 3 ? 20.888 -19.642 -16.046 1.00 0.00 345 SER A CA 10
ATOM 6411 C C . SER A 1 3 ? 19.541 -20.260 -15.685 1.00 0.00 345 SER A C 10
ATOM 6412 O O . SER A 1 3 ? 19.264 -21.411 -16.019 1.00 0.00 345 SER A O 10
ATOM 6420 N N . GLY A 1 4 ? 18.705 -19.484 -15.001 1.00 0.00 346 GLY A N 10
ATOM 6421 C CA . GLY A 1 4 ? 17.397 -19.971 -14.606 1.00 0.00 346 GLY A CA 10
ATOM 6422 C C . GLY A 1 4 ? 16.319 -19.622 -15.613 1.00 0.00 346 GLY A C 10
ATOM 6423 O O . GLY A 1 4 ? 15.644 -20.505 -16.142 1.00 0.00 346 GLY A O 10
ATOM 6427 N N . SER A 1 5 ? 16.156 -18.329 -15.878 1.00 0.00 347 SER A N 10
ATOM 6428 C CA . SER A 1 5 ? 15.149 -17.865 -16.825 1.00 0.00 347 SER A CA 10
ATOM 6429 C C . SER A 1 5 ? 13.759 -18.348 -16.421 1.00 0.00 347 SER A C 10
ATOM 6430 O O . SER A 1 5 ? 12.900 -18.582 -17.270 1.00 0.00 347 SER A O 10
ATOM 6438 N N . SER A 1 6 ? 13.547 -18.495 -15.117 1.00 0.00 348 SER A N 10
ATOM 6439 C CA . SER A 1 6 ? 12.263 -18.954 -14.598 1.00 0.00 348 SER A CA 10
ATOM 6440 C C . SER A 1 6 ? 11.647 -17.909 -13.673 1.00 0.00 348 SER A C 10
ATOM 6441 O O . SER A 1 6 ? 10.464 -17.588 -13.782 1.00 0.00 348 SER A O 10
ATOM 6449 N N . GLY A 1 7 ? 12.458 -17.383 -12.760 1.00 0.00 349 GLY A N 10
ATOM 6450 C CA . GLY A 1 7 ? 11.976 -16.381 -11.828 1.00 0.00 349 GLY A CA 10
ATOM 6451 C C . GLY A 1 7 ? 10.956 -16.937 -10.855 1.00 0.00 349 GLY A C 10
ATOM 6452 O O . GLY A 1 7 ? 11.020 -18.109 -10.481 1.00 0.00 349 GLY A O 10
ATOM 6456 N N . ARG A 1 8 ? 10.014 -16.096 -10.442 1.00 0.00 350 ARG A N 10
ATOM 6457 C CA . ARG A 1 8 ? 8.978 -16.510 -9.503 1.00 0.00 350 ARG A CA 10
ATOM 6458 C C . ARG A 1 8 ? 7.911 -15.429 -9.359 1.00 0.00 350 ARG A C 10
ATOM 6459 O O . ARG A 1 8 ? 8.182 -14.244 -9.555 1.00 0.00 350 ARG A O 10
ATOM 6480 N N . THR A 1 9 ? 6.696 -15.845 -9.015 1.00 0.00 351 THR A N 10
ATOM 6481 C CA . THR A 1 9 ? 5.589 -14.913 -8.845 1.00 0.00 351 THR A CA 10
ATOM 6482 C C . THR A 1 9 ? 4.797 -15.224 -7.580 1.00 0.00 351 THR A C 10
ATOM 6483 O O . THR A 1 9 ? 4.886 -16.325 -7.036 1.00 0.00 351 THR A O 10
ATOM 6494 N N . ARG A 1 10 ? 4.023 -14.248 -7.117 1.00 0.00 352 ARG A N 10
ATOM 6495 C CA . ARG A 1 10 ? 3.216 -14.418 -5.915 1.00 0.00 352 ARG A CA 10
ATOM 6496 C C . ARG A 1 10 ? 1.750 -14.644 -6.272 1.00 0.00 352 ARG A C 10
ATOM 6497 O O . ARG A 1 10 ? 1.271 -14.172 -7.304 1.00 0.00 352 ARG A O 10
ATOM 6518 N N . LYS A 1 11 ? 1.042 -15.368 -5.412 1.00 0.00 353 LYS A N 10
ATOM 6519 C CA . LYS A 1 11 ? -0.370 -15.657 -5.635 1.00 0.00 353 LYS A CA 10
ATOM 6520 C C . LYS A 1 11 ? -1.240 -14.479 -5.210 1.00 0.00 353 LYS A C 10
ATOM 6521 O O . LYS A 1 11 ? -2.346 -14.298 -5.719 1.00 0.00 353 LYS A O 10
ATOM 6540 N N . GLN A 1 12 ? -0.733 -13.681 -4.277 1.00 0.00 354 GLN A N 10
ATOM 6541 C CA . GLN A 1 12 ? -1.465 -12.520 -3.785 1.00 0.00 354 GLN A CA 10
ATOM 6542 C C . GLN A 1 12 ? -0.573 -11.282 -3.767 1.00 0.00 354 GLN A C 10
ATOM 6543 O O . GLN A 1 12 ? 0.582 -11.330 -4.189 1.00 0.00 354 GLN A O 10
ATOM 6557 N N . VAL A 1 13 ? -1.118 -10.174 -3.276 1.00 0.00 355 VAL A N 10
ATOM 6558 C CA . VAL A 1 13 ? -0.372 -8.923 -3.202 1.00 0.00 355 VAL A CA 10
ATOM 6559 C C . VAL A 1 13 ? 0.457 -8.852 -1.924 1.00 0.00 355 VAL A C 10
ATOM 6560 O O . VAL A 1 13 ? 0.004 -9.259 -0.855 1.00 0.00 355 VAL A O 10
ATOM 6573 N N . ALA A 1 14 ? 1.675 -8.333 -2.044 1.00 0.00 356 ALA A N 10
ATOM 6574 C CA . ALA A 1 14 ? 2.567 -8.207 -0.899 1.00 0.00 356 ALA A CA 10
ATOM 6575 C C . ALA A 1 14 ? 3.323 -6.883 -0.935 1.00 0.00 356 ALA A C 10
ATOM 6576 O O . ALA A 1 14 ? 4.241 -6.702 -1.735 1.00 0.00 356 ALA A O 10
ATOM 6583 N N . CYS A 1 15 ? 2.930 -5.959 -0.064 1.00 0.00 357 CYS A N 10
ATOM 6584 C CA . CYS A 1 15 ? 3.570 -4.651 0.004 1.00 0.00 357 CYS A CA 10
ATOM 6585 C C . CYS A 1 15 ? 5.005 -4.772 0.507 1.00 0.00 357 CYS A C 10
ATOM 6586 O O . CYS A 1 15 ? 5.242 -5.174 1.646 1.00 0.00 357 CYS A O 10
ATOM 6593 N N . GLU A 1 16 ? 5.959 -4.421 -0.350 1.00 0.00 358 GLU A N 10
ATOM 6594 C CA . GLU A 1 16 ? 7.370 -4.491 0.008 1.00 0.00 358 GLU A CA 10
ATOM 6595 C C . GLU A 1 16 ? 7.801 -3.242 0.772 1.00 0.00 358 GLU A C 10
ATOM 6596 O O . GLU A 1 16 ? 8.766 -3.271 1.536 1.00 0.00 358 GLU A O 10
ATOM 6608 N N . ILE A 1 17 ? 7.078 -2.147 0.559 1.00 0.00 359 ILE A N 10
ATOM 6609 C CA . ILE A 1 17 ? 7.385 -0.889 1.227 1.00 0.00 359 ILE A CA 10
ATOM 6610 C C . ILE A 1 17 ? 7.502 -1.081 2.735 1.00 0.00 359 ILE A C 10
ATOM 6611 O O . ILE A 1 17 ? 8.470 -0.640 3.355 1.00 0.00 359 ILE A O 10
ATOM 6627 N N . CYS A 1 18 ? 6.511 -1.745 3.320 1.00 0.00 360 CYS A N 10
ATOM 6628 C CA . CYS A 1 18 ? 6.502 -1.998 4.756 1.00 0.00 360 CYS A CA 10
ATOM 6629 C C . CYS A 1 18 ? 6.585 -3.494 5.045 1.00 0.00 360 CYS A C 10
ATOM 6630 O O . CYS A 1 18 ? 7.257 -3.920 5.983 1.00 0.00 360 CYS A O 10
ATOM 6637 N N . GLY A 1 19 ? 5.895 -4.288 4.230 1.00 0.00 361 GLY A N 10
ATOM 6638 C CA . GLY A 1 19 ? 5.904 -5.727 4.415 1.00 0.00 361 GLY A CA 10
ATOM 6639 C C . GLY A 1 19 ? 4.557 -6.263 4.859 1.00 0.00 361 GLY A C 10
ATOM 6640 O O . GLY A 1 19 ? 4.440 -6.861 5.929 1.00 0.00 361 GLY A O 10
ATOM 6644 N N . LYS A 1 20 ? 3.536 -6.047 4.037 1.00 0.00 362 LYS A N 10
ATOM 6645 C CA . LYS A 1 20 ? 2.190 -6.512 4.349 1.00 0.00 362 LYS A CA 10
ATOM 6646 C C . LYS A 1 20 ? 1.672 -7.450 3.264 1.00 0.00 362 LYS A C 10
ATOM 6647 O O . LYS A 1 20 ? 2.224 -7.506 2.164 1.00 0.00 362 LYS A O 10
ATOM 6666 N N . ILE A 1 21 ? 0.609 -8.183 3.578 1.00 0.00 363 ILE A N 10
ATOM 6667 C CA . ILE A 1 21 ? 0.016 -9.115 2.628 1.00 0.00 363 ILE A CA 10
ATOM 6668 C C . ILE A 1 21 ? -1.460 -8.806 2.403 1.00 0.00 363 ILE A C 10
ATOM 6669 O O . ILE A 1 21 ? -2.204 -8.552 3.350 1.00 0.00 363 ILE A O 10
ATOM 6685 N N . PHE A 1 22 ? -1.878 -8.832 1.142 1.00 0.00 364 PHE A N 10
ATOM 6686 C CA . PHE A 1 22 ? -3.267 -8.556 0.791 1.00 0.00 364 PHE A CA 10
ATOM 6687 C C . PHE A 1 22 ? -3.752 -9.506 -0.300 1.00 0.00 364 PHE A C 10
ATOM 6688 O O . PHE A 1 22 ? -3.002 -9.855 -1.212 1.00 0.00 364 PHE A O 10
ATOM 6705 N N . ARG A 1 23 ? -5.010 -9.920 -0.199 1.00 0.00 365 ARG A N 10
ATOM 6706 C CA . ARG A 1 23 ? -5.596 -10.831 -1.175 1.00 0.00 365 ARG A CA 10
ATOM 6707 C C . ARG A 1 23 ? -5.869 -10.113 -2.493 1.00 0.00 365 ARG A C 10
ATOM 6708 O O . ARG A 1 23 ? -5.476 -10.583 -3.561 1.00 0.00 365 ARG A O 10
ATOM 6729 N N . ASP A 1 24 ? -6.545 -8.972 -2.410 1.00 0.00 366 ASP A N 10
ATOM 6730 C CA . ASP A 1 24 ? -6.870 -8.189 -3.596 1.00 0.00 366 ASP A CA 10
ATOM 6731 C C . ASP A 1 24 ? -6.111 -6.865 -3.598 1.00 0.00 366 ASP A C 10
ATOM 6732 O O . ASP A 1 24 ? -5.543 -6.462 -2.583 1.00 0.00 366 ASP A O 10
ATOM 6741 N N . VAL A 1 25 ? -6.104 -6.195 -4.746 1.00 0.00 367 VAL A N 10
ATOM 6742 C CA . VAL A 1 25 ? -5.414 -4.917 -4.881 1.00 0.00 367 VAL A CA 10
ATOM 6743 C C . VAL A 1 25 ? -6.229 -3.785 -4.265 1.00 0.00 367 VAL A C 10
ATOM 6744 O O . VAL A 1 25 ? -5.676 -2.780 -3.819 1.00 0.00 367 VAL A O 10
ATOM 6757 N N . TYR A 1 26 ? -7.546 -3.956 -4.243 1.00 0.00 368 TYR A N 10
ATOM 6758 C CA . TYR A 1 26 ? -8.438 -2.948 -3.684 1.00 0.00 368 TYR A CA 10
ATOM 6759 C C . TYR A 1 26 ? -8.004 -2.559 -2.274 1.00 0.00 368 TYR A C 10
ATOM 6760 O O . TYR A 1 26 ? -8.200 -1.422 -1.843 1.00 0.00 368 TYR A O 10
ATOM 6778 N N . HIS A 1 27 ? -7.413 -3.512 -1.560 1.00 0.00 369 HIS A N 10
ATOM 6779 C CA . HIS A 1 27 ? -6.950 -3.270 -0.198 1.00 0.00 369 HIS A CA 10
ATOM 6780 C C . HIS A 1 27 ? -5.629 -2.506 -0.201 1.00 0.00 369 HIS A C 10
ATOM 6781 O O . HIS A 1 27 ? -5.364 -1.700 0.692 1.00 0.00 369 HIS A O 10
ATOM 6795 N N . LEU A 1 28 ? -4.804 -2.765 -1.210 1.00 0.00 370 LEU A N 10
ATOM 6796 C CA . LEU A 1 28 ? -3.510 -2.103 -1.329 1.00 0.00 370 LEU A CA 10
ATOM 6797 C C . LEU A 1 28 ? -3.678 -0.657 -1.786 1.00 0.00 370 LEU A C 10
ATOM 6798 O O . LEU A 1 28 ? -2.847 0.199 -1.487 1.00 0.00 370 LEU A O 10
ATOM 6814 N N . ASN A 1 29 ? -4.760 -0.393 -2.510 1.00 0.00 371 ASN A N 10
ATOM 6815 C CA . ASN A 1 29 ? -5.039 0.949 -3.007 1.00 0.00 371 ASN A CA 10
ATOM 6816 C C . ASN A 1 29 ? -5.018 1.966 -1.869 1.00 0.00 371 ASN A C 10
ATOM 6817 O O . ASN A 1 29 ? -4.229 2.911 -1.882 1.00 0.00 371 ASN A O 10
ATOM 6828 N N . ARG A 1 30 ? -5.889 1.763 -0.886 1.00 0.00 372 ARG A N 10
ATOM 6829 C CA . ARG A 1 30 ? -5.971 2.662 0.259 1.00 0.00 372 ARG A CA 10
ATOM 6830 C C . ARG A 1 30 ? -4.711 2.568 1.115 1.00 0.00 372 ARG A C 10
ATOM 6831 O O . ARG A 1 30 ? -4.255 3.564 1.677 1.00 0.00 372 ARG A O 10
ATOM 6852 N N . HIS A 1 31 ? -4.154 1.365 1.209 1.00 0.00 373 HIS A N 10
ATOM 6853 C CA . HIS A 1 31 ? -2.947 1.141 1.996 1.00 0.00 373 HIS A CA 10
ATOM 6854 C C . HIS A 1 31 ? -1.784 1.967 1.454 1.00 0.00 373 HIS A C 10
ATOM 6855 O O . HIS A 1 31 ? -0.858 2.310 2.189 1.00 0.00 373 HIS A O 10
ATOM 6869 N N . LYS A 1 32 ? -1.839 2.282 0.165 1.00 0.00 374 LYS A N 10
ATOM 6870 C CA . LYS A 1 32 ? -0.791 3.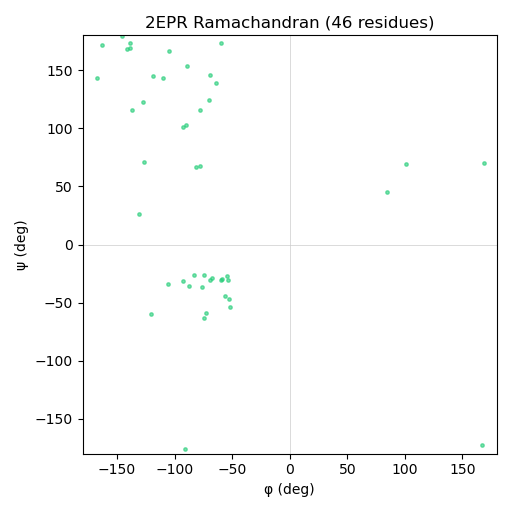068 -0.476 1.00 0.00 374 LYS A CA 10
ATOM 6871 C C . LYS A 1 32 ? -0.866 4.529 -0.045 1.00 0.00 374 LYS A C 10
ATOM 6872 O O . LYS A 1 32 ? 0.158 5.165 0.209 1.00 0.00 374 LYS A O 10
ATOM 6891 N N . LEU A 1 33 ? -2.083 5.055 0.037 1.00 0.00 375 LEU A N 10
ATOM 6892 C CA . LEU A 1 33 ? -2.292 6.441 0.440 1.00 0.00 375 LEU A CA 10
ATOM 6893 C C . LEU A 1 33 ? -1.645 6.719 1.793 1.00 0.00 375 LEU A C 10
ATOM 6894 O O . LEU A 1 33 ? -1.030 7.765 1.995 1.00 0.00 375 LEU A O 10
ATOM 6910 N N . SER A 1 34 ? -1.786 5.773 2.716 1.00 0.00 376 SER A N 10
ATOM 6911 C CA . SER A 1 34 ? -1.217 5.916 4.051 1.00 0.00 376 SER A CA 10
ATOM 6912 C C . SER A 1 34 ? 0.288 6.155 3.977 1.00 0.00 376 SER A C 10
ATOM 6913 O O . SER A 1 34 ? 0.839 6.954 4.735 1.00 0.00 376 SER A O 10
ATOM 6921 N N . HIS A 1 35 ? 0.947 5.458 3.057 1.00 0.00 377 HIS A N 10
ATOM 6922 C CA . HIS A 1 35 ? 2.389 5.595 2.882 1.00 0.00 377 HIS A CA 10
ATOM 6923 C C . HIS A 1 35 ? 2.750 7.005 2.425 1.00 0.00 377 HIS A C 10
ATOM 6924 O O . HIS A 1 35 ? 1.968 7.665 1.741 1.00 0.00 377 HIS A O 10
ATOM 6938 N N . SER A 1 36 ? 3.938 7.461 2.809 1.00 0.00 378 SER A N 10
ATOM 6939 C CA . SER A 1 36 ? 4.400 8.794 2.442 1.00 0.00 378 SER A CA 10
ATOM 6940 C C . SER A 1 36 ? 4.767 8.855 0.963 1.00 0.00 378 SER A C 10
ATOM 6941 O O . SER A 1 36 ? 5.543 8.036 0.471 1.00 0.00 378 SER A O 10
ATOM 6949 N N . GLY A 1 37 ? 4.203 9.831 0.259 1.00 0.00 379 GLY A N 10
ATOM 6950 C CA . GLY A 1 37 ? 4.483 9.981 -1.157 1.00 0.00 379 GLY A CA 10
ATOM 6951 C C . GLY A 1 37 ? 5.768 10.741 -1.417 1.00 0.00 379 GLY A C 10
ATOM 6952 O O . GLY A 1 37 ? 6.317 11.372 -0.514 1.00 0.00 379 GLY A O 10
ATOM 6956 N N . GLU A 1 38 ? 6.251 10.679 -2.655 1.00 0.00 380 GLU A N 10
ATOM 6957 C CA . GLU A 1 38 ? 7.482 11.365 -3.029 1.00 0.00 380 GLU A CA 10
ATOM 6958 C C . GLU A 1 38 ? 7.187 12.773 -3.538 1.00 0.00 380 GLU A C 10
ATOM 6959 O O . GLU A 1 38 ? 6.771 12.957 -4.682 1.00 0.00 380 GLU A O 10
ATOM 6971 N N . LYS A 1 39 ? 7.405 13.763 -2.680 1.00 0.00 381 LYS A N 10
ATOM 6972 C CA . LYS A 1 39 ? 7.164 15.156 -3.041 1.00 0.00 381 LYS A CA 10
ATOM 6973 C C . LYS A 1 39 ? 8.364 16.026 -2.683 1.00 0.00 381 LYS A C 10
ATOM 6974 O O . LYS A 1 39 ? 8.331 16.812 -1.736 1.00 0.00 381 LYS A O 10
ATOM 6993 N N . PRO A 1 40 ? 9.450 15.886 -3.458 1.00 0.00 382 PRO A N 10
ATOM 6994 C CA . PRO A 1 40 ? 10.681 16.653 -3.242 1.00 0.00 382 PRO A CA 10
ATOM 6995 C C . PRO A 1 40 ? 10.510 18.130 -3.580 1.00 0.00 382 PRO A C 10
ATOM 6996 O O . PRO A 1 40 ? 9.427 18.566 -3.972 1.00 0.00 382 PRO A O 10
ATOM 7007 N N . TYR A 1 41 ? 11.585 18.895 -3.427 1.00 0.00 383 TYR A N 10
ATOM 7008 C CA . TYR A 1 41 ? 11.553 20.324 -3.715 1.00 0.00 383 TYR A CA 10
ATOM 7009 C C . TYR A 1 41 ? 12.404 20.653 -4.937 1.00 0.00 383 TYR A C 10
ATOM 7010 O O . TYR A 1 41 ? 11.968 21.370 -5.837 1.00 0.00 383 TYR A O 10
ATOM 7028 N N . SER A 1 42 ? 13.623 20.123 -4.961 1.00 0.00 384 SER A N 10
ATOM 7029 C CA . SER A 1 42 ? 14.539 20.361 -6.071 1.00 0.00 384 SER A CA 10
ATOM 7030 C C . SER A 1 42 ? 15.113 19.048 -6.593 1.00 0.00 384 SER A C 10
ATOM 7031 O O . SER A 1 42 ? 15.675 18.258 -5.835 1.00 0.00 384 SER A O 10
ATOM 7039 N N . SER A 1 43 ? 14.967 18.822 -7.895 1.00 0.00 385 SER A N 10
ATOM 7040 C CA . SER A 1 43 ? 15.467 17.604 -8.520 1.00 0.00 385 SER A CA 10
ATOM 7041 C C . SER A 1 43 ? 16.902 17.791 -9.003 1.00 0.00 385 SER A C 10
ATOM 7042 O O . SER A 1 43 ? 17.735 16.894 -8.875 1.00 0.00 385 SER A O 10
ATOM 7050 N N . GLY A 1 44 ? 17.184 18.964 -9.561 1.00 0.00 386 GLY A N 10
ATOM 7051 C CA . GLY A 1 44 ? 18.519 19.249 -10.055 1.00 0.00 386 GLY A CA 10
ATOM 7052 C C . GLY A 1 44 ? 18.585 20.553 -10.826 1.00 0.00 386 GLY A C 10
ATOM 7053 O O . GLY A 1 44 ? 17.642 21.344 -10.831 1.00 0.00 386 GLY A O 10
ATOM 7057 N N . PRO A 1 45 ? 19.723 20.792 -11.494 1.00 0.00 387 PRO A N 10
ATOM 7058 C CA . PRO A 1 45 ? 19.937 22.009 -12.283 1.00 0.00 387 PRO A CA 10
ATOM 7059 C C . PRO A 1 45 ? 19.076 22.044 -13.541 1.00 0.00 387 PRO A C 10
ATOM 7060 O O . PRO A 1 45 ? 18.199 21.200 -13.727 1.00 0.00 387 PRO A O 10
ATOM 7071 N N . SER A 1 46 ? 19.332 23.023 -14.402 1.00 0.00 388 SER A N 10
ATOM 7072 C CA . SER A 1 46 ? 18.578 23.169 -15.641 1.00 0.00 388 SER A CA 10
ATOM 7073 C C . SER A 1 46 ? 19.517 23.321 -16.834 1.00 0.00 388 SER A C 10
ATOM 7074 O O . SER A 1 46 ? 20.333 24.241 -16.883 1.00 0.00 388 SER A O 10
ATOM 7082 N N . SER A 1 47 ? 19.395 22.410 -17.795 1.00 0.00 389 SER A N 10
ATOM 7083 C CA . SER A 1 47 ? 20.235 22.439 -18.986 1.00 0.00 389 SER A CA 10
ATOM 7084 C C . SER A 1 47 ? 19.386 22.593 -20.245 1.00 0.00 389 SER A C 10
ATOM 7085 O O . SER A 1 47 ? 18.170 22.412 -20.213 1.00 0.00 389 SER A O 10
ATOM 7093 N N . GLY A 1 48 ? 20.039 22.930 -21.354 1.00 0.00 390 GLY A N 10
ATOM 7094 C CA . GLY A 1 48 ? 19.330 23.103 -22.608 1.00 0.00 390 GLY A CA 10
ATOM 7095 C C . GLY A 1 48 ? 20.034 24.066 -23.544 1.00 0.00 390 GLY A C 10
ATOM 7096 O O . GLY A 1 48 ? 21.215 24.342 -23.341 1.00 0.00 390 GLY A O 10
ATOM 7101 N N . GLY A 1 1 ? 16.668 -24.513 -16.307 1.00 0.00 343 GLY A N 11
ATOM 7102 C CA . GLY A 1 1 ? 17.201 -25.324 -15.227 1.00 0.00 343 GLY A CA 11
ATOM 7103 C C . GLY A 1 1 ? 16.415 -25.165 -13.941 1.00 0.00 343 GLY A C 11
ATOM 7104 O O . GLY A 1 1 ? 16.263 -24.055 -13.431 1.00 0.00 343 GLY A O 11
ATOM 7108 N N . SER A 1 2 ? 15.912 -26.277 -13.416 1.00 0.00 344 SER A N 11
ATOM 7109 C CA . SER A 1 2 ? 15.132 -26.256 -12.184 1.00 0.00 344 SER A CA 11
ATOM 7110 C C . SER A 1 2 ? 15.381 -27.516 -11.361 1.00 0.00 344 SER A C 11
ATOM 7111 O O . SER A 1 2 ? 15.957 -28.487 -11.852 1.00 0.00 344 SER A O 11
ATOM 7119 N N . SER A 1 3 ? 14.943 -27.493 -10.106 1.00 0.00 345 SER A N 11
ATOM 7120 C CA . SER A 1 3 ? 15.121 -28.631 -9.213 1.00 0.00 345 SER A CA 11
ATOM 7121 C C . SER A 1 3 ? 13.777 -29.124 -8.685 1.00 0.00 345 SER A C 11
ATOM 7122 O O . SER A 1 3 ? 12.746 -28.485 -8.889 1.00 0.00 345 SER A O 11
ATOM 7130 N N . GLY A 1 4 ? 13.798 -30.266 -8.005 1.00 0.00 346 GLY A N 11
ATOM 7131 C CA . GLY A 1 4 ? 12.575 -30.826 -7.458 1.00 0.00 346 GLY A CA 11
ATOM 7132 C C . GLY A 1 4 ? 11.945 -29.930 -6.410 1.00 0.00 346 GLY A C 11
ATOM 7133 O O . GLY A 1 4 ? 10.727 -29.930 -6.235 1.00 0.00 346 GLY A O 11
ATOM 7137 N N . SER A 1 5 ? 12.777 -29.164 -5.711 1.00 0.00 347 SER A N 11
ATOM 7138 C CA . SER A 1 5 ? 12.295 -28.263 -4.671 1.00 0.00 347 SER A CA 11
ATOM 7139 C C . SER A 1 5 ? 12.720 -26.826 -4.957 1.00 0.00 347 SER A C 11
ATOM 7140 O O . SER A 1 5 ? 13.442 -26.212 -4.171 1.00 0.00 347 SER A O 11
ATOM 7148 N N . SER A 1 6 ? 12.267 -26.296 -6.089 1.00 0.00 348 SER A N 11
ATOM 7149 C CA . SER A 1 6 ? 12.602 -24.932 -6.482 1.00 0.00 348 SER A CA 11
ATOM 7150 C C . SER A 1 6 ? 12.214 -23.941 -5.389 1.00 0.00 348 SER A C 11
ATOM 7151 O O . SER A 1 6 ? 13.073 -23.307 -4.777 1.00 0.00 348 SER A O 11
ATOM 7159 N N . GLY A 1 7 ? 10.913 -23.812 -5.150 1.00 0.00 349 GLY A N 11
ATOM 7160 C CA . GLY A 1 7 ? 10.432 -22.896 -4.132 1.00 0.00 349 GLY A CA 11
ATOM 7161 C C . GLY A 1 7 ? 8.919 -22.804 -4.102 1.00 0.00 349 GLY A C 11
ATOM 7162 O O . GLY A 1 7 ? 8.231 -23.563 -4.785 1.00 0.00 349 GLY A O 11
ATOM 7166 N N . ARG A 1 8 ? 8.400 -21.874 -3.308 1.00 0.00 350 ARG A N 11
ATOM 7167 C CA . ARG A 1 8 ? 6.959 -21.688 -3.190 1.00 0.00 350 ARG A CA 11
ATOM 7168 C C . ARG A 1 8 ? 6.562 -20.263 -3.567 1.00 0.00 350 ARG A C 11
ATOM 7169 O O . ARG A 1 8 ? 7.284 -19.308 -3.280 1.00 0.00 350 ARG A O 11
ATOM 7190 N N . THR A 1 9 ? 5.409 -20.128 -4.215 1.00 0.00 351 THR A N 11
ATOM 7191 C CA . THR A 1 9 ? 4.916 -18.822 -4.633 1.00 0.00 351 THR A CA 11
ATOM 7192 C C . THR A 1 9 ? 3.445 -18.648 -4.275 1.00 0.00 351 THR A C 11
ATOM 7193 O O . THR A 1 9 ? 2.777 -19.602 -3.873 1.00 0.00 351 THR A O 11
ATOM 7204 N N . ARG A 1 10 ? 2.944 -17.426 -4.423 1.00 0.00 352 ARG A N 11
ATOM 7205 C CA . ARG A 1 10 ? 1.551 -17.128 -4.114 1.00 0.00 352 ARG A CA 11
ATOM 7206 C C . ARG A 1 10 ? 0.976 -16.124 -5.109 1.00 0.00 352 ARG A C 11
ATOM 7207 O O . ARG A 1 10 ? 1.698 -15.286 -5.649 1.00 0.00 352 ARG A O 11
ATOM 7228 N N . LYS A 1 11 ? -0.328 -16.217 -5.348 1.00 0.00 353 LYS A N 11
ATOM 7229 C CA . LYS A 1 11 ? -1.001 -15.317 -6.278 1.00 0.00 353 LYS A CA 11
ATOM 7230 C C . LYS A 1 11 ? -1.629 -14.141 -5.538 1.00 0.00 353 LYS A C 11
ATOM 7231 O O . LYS A 1 11 ? -2.583 -13.531 -6.020 1.00 0.00 353 LYS A O 11
ATOM 7250 N N . GLN A 1 12 ? -1.086 -13.827 -4.366 1.00 0.00 354 GLN A N 11
ATOM 7251 C CA . GLN A 1 12 ? -1.594 -12.722 -3.561 1.00 0.00 354 GLN A CA 11
ATOM 7252 C C . GLN A 1 12 ? -0.676 -11.508 -3.661 1.00 0.00 354 GLN A C 11
ATOM 7253 O O . GLN A 1 12 ? 0.436 -11.600 -4.181 1.00 0.00 354 GLN A O 11
ATOM 7267 N N . VAL A 1 13 ? -1.149 -10.372 -3.160 1.00 0.00 355 VAL A N 11
ATOM 7268 C CA . VAL A 1 13 ? -0.370 -9.139 -3.193 1.00 0.00 355 VAL A CA 11
ATOM 7269 C C . VAL A 1 13 ? 0.452 -8.975 -1.919 1.00 0.00 355 VAL A C 11
ATOM 7270 O O . VAL A 1 13 ? -0.025 -9.254 -0.820 1.00 0.00 355 VAL A O 11
ATOM 7283 N N . ALA A 1 14 ? 1.691 -8.519 -2.076 1.00 0.00 356 ALA A N 11
ATOM 7284 C CA . ALA A 1 14 ? 2.579 -8.314 -0.938 1.00 0.00 356 ALA A CA 11
ATOM 7285 C C . ALA A 1 14 ? 3.200 -6.922 -0.970 1.00 0.00 356 ALA A C 11
ATOM 7286 O O . ALA A 1 14 ? 3.961 -6.591 -1.880 1.00 0.00 356 ALA A O 11
ATOM 7293 N N . CYS A 1 15 ? 2.871 -6.109 0.028 1.00 0.00 357 CYS A N 11
ATOM 7294 C CA . CYS A 1 15 ? 3.395 -4.752 0.114 1.00 0.00 357 CYS A CA 11
ATOM 7295 C C . CYS A 1 15 ? 4.871 -4.762 0.502 1.00 0.00 357 CYS A C 11
ATOM 7296 O O . CYS A 1 15 ? 5.214 -4.915 1.673 1.00 0.00 357 CYS A O 11
ATOM 7303 N N . GLU A 1 16 ? 5.739 -4.598 -0.492 1.00 0.00 358 GLU A N 11
ATOM 7304 C CA . GLU A 1 16 ? 7.178 -4.590 -0.254 1.00 0.00 358 GLU A CA 11
ATOM 7305 C C . GLU A 1 16 ? 7.607 -3.300 0.439 1.00 0.00 358 GLU A C 11
ATOM 7306 O O . GLU A 1 16 ? 8.655 -3.249 1.084 1.00 0.00 358 GLU A O 11
ATOM 7318 N N . ILE A 1 17 ? 6.791 -2.261 0.301 1.00 0.00 359 ILE A N 11
ATOM 7319 C CA . ILE A 1 17 ? 7.085 -0.972 0.914 1.00 0.00 359 ILE A CA 11
ATOM 7320 C C . ILE A 1 17 ? 7.393 -1.127 2.399 1.00 0.00 359 ILE A C 11
ATOM 7321 O O . ILE A 1 17 ? 8.505 -0.844 2.847 1.00 0.00 359 ILE A O 11
ATOM 7337 N N . CYS A 1 18 ? 6.402 -1.580 3.159 1.00 0.00 360 CYS A N 11
ATOM 7338 C CA . CYS A 1 18 ? 6.566 -1.775 4.595 1.00 0.00 360 CYS A CA 11
ATOM 7339 C C . CYS A 1 18 ? 6.609 -3.261 4.940 1.00 0.00 360 CYS A C 11
ATOM 7340 O O . CYS A 1 18 ? 7.329 -3.678 5.846 1.00 0.00 360 CYS A O 11
ATOM 7347 N N . GLY A 1 19 ? 5.831 -4.055 4.211 1.00 0.00 361 GLY A N 11
ATOM 7348 C CA . GLY A 1 19 ? 5.795 -5.486 4.455 1.00 0.00 361 GLY A CA 11
ATOM 7349 C C . GLY A 1 19 ? 4.437 -5.958 4.935 1.00 0.00 361 GLY A C 11
ATOM 7350 O O . GLY A 1 19 ? 4.252 -6.240 6.119 1.00 0.00 361 GLY A O 11
ATOM 7354 N N . LYS A 1 20 ? 3.483 -6.043 4.014 1.00 0.00 362 LYS A N 11
ATOM 7355 C CA . LYS A 1 20 ? 2.134 -6.484 4.348 1.00 0.00 362 LYS A CA 11
ATOM 7356 C C . LYS A 1 20 ? 1.623 -7.494 3.325 1.00 0.00 362 LYS A C 11
ATOM 7357 O O . LYS A 1 20 ? 2.193 -7.638 2.243 1.00 0.00 362 LYS A O 11
ATOM 7376 N N . ILE A 1 21 ? 0.545 -8.188 3.673 1.00 0.00 363 ILE A N 11
ATOM 7377 C CA . ILE A 1 21 ? -0.044 -9.181 2.784 1.00 0.00 363 ILE A CA 11
ATOM 7378 C C . ILE A 1 21 ? -1.507 -8.863 2.496 1.00 0.00 363 ILE A C 11
ATOM 7379 O O . ILE A 1 21 ? -2.281 -8.570 3.408 1.00 0.00 363 ILE A O 11
ATOM 7395 N N . PHE A 1 22 ? -1.881 -8.923 1.222 1.00 0.00 364 PHE A N 11
ATOM 7396 C CA . PHE A 1 22 ? -3.253 -8.642 0.814 1.00 0.00 364 PHE A CA 11
ATOM 7397 C C . PHE A 1 22 ? -3.714 -9.627 -0.257 1.00 0.00 364 PHE A C 11
ATOM 7398 O O . PHE A 1 22 ? -2.908 -10.134 -1.037 1.00 0.00 364 PHE A O 11
ATOM 7415 N N . ARG A 1 23 ? -5.016 -9.893 -0.287 1.00 0.00 365 ARG A N 11
ATOM 7416 C CA . ARG A 1 23 ? -5.584 -10.817 -1.260 1.00 0.00 365 ARG A CA 11
ATOM 7417 C C . ARG A 1 23 ? -5.940 -10.093 -2.555 1.00 0.00 365 ARG A C 11
ATOM 7418 O O . ARG A 1 23 ? -5.798 -10.646 -3.646 1.00 0.00 365 ARG A O 11
ATOM 7439 N N . ASP A 1 24 ? -6.403 -8.855 -2.426 1.00 0.00 366 ASP A N 11
ATOM 7440 C CA . ASP A 1 24 ? -6.778 -8.054 -3.586 1.00 0.00 366 ASP A CA 11
ATOM 7441 C C . ASP A 1 24 ? -6.058 -6.710 -3.574 1.00 0.00 366 ASP A C 11
ATOM 7442 O O . ASP A 1 24 ? -5.709 -6.189 -2.514 1.00 0.00 366 ASP A O 11
ATOM 7451 N N . VAL A 1 25 ? -5.837 -6.152 -4.760 1.00 0.00 367 VAL A N 11
ATOM 7452 C CA . VAL A 1 25 ? -5.159 -4.868 -4.887 1.00 0.00 367 VAL A CA 11
ATOM 7453 C C . VAL A 1 25 ? -6.009 -3.738 -4.316 1.00 0.00 367 VAL A C 11
ATOM 7454 O O . VAL A 1 25 ? -5.486 -2.711 -3.883 1.00 0.00 367 VAL A O 11
ATOM 7467 N N . TYR A 1 26 ? -7.323 -3.935 -4.318 1.00 0.00 368 TYR A N 11
ATOM 7468 C CA . TYR A 1 26 ? -8.247 -2.932 -3.803 1.00 0.00 368 TYR A CA 11
ATOM 7469 C C . TYR A 1 26 ? -7.920 -2.584 -2.354 1.00 0.00 368 TYR A C 11
ATOM 7470 O O . TYR A 1 26 ? -8.174 -1.468 -1.898 1.00 0.00 368 TYR A O 11
ATOM 7488 N N . HIS A 1 27 ? -7.353 -3.547 -1.634 1.00 0.00 369 HIS A N 11
ATOM 7489 C CA . HIS A 1 27 ? -6.989 -3.344 -0.236 1.00 0.00 369 HIS A CA 11
ATOM 7490 C C . HIS A 1 27 ? -5.653 -2.616 -0.123 1.00 0.00 369 HIS A C 11
ATOM 7491 O O . HIS A 1 27 ? -5.392 -1.925 0.862 1.00 0.00 369 HIS A O 11
ATOM 7505 N N . LEU A 1 28 ? -4.810 -2.777 -1.137 1.00 0.00 370 LEU A N 11
ATOM 7506 C CA . LEU A 1 28 ? -3.500 -2.136 -1.152 1.00 0.00 370 LEU A CA 11
ATOM 7507 C C . LEU A 1 28 ? -3.605 -0.691 -1.628 1.00 0.00 370 LEU A C 11
ATOM 7508 O O . LEU A 1 28 ? -2.809 0.161 -1.237 1.00 0.00 370 LEU A O 11
ATOM 7524 N N . ASN A 1 29 ? -4.595 -0.423 -2.474 1.00 0.00 371 ASN A N 11
ATOM 7525 C CA . ASN A 1 29 ? -4.806 0.919 -3.003 1.00 0.00 371 ASN A CA 11
ATOM 7526 C C . ASN A 1 29 ? -4.888 1.942 -1.873 1.00 0.00 371 ASN A C 11
ATOM 7527 O O . ASN A 1 29 ? -4.158 2.933 -1.865 1.00 0.00 371 ASN A O 11
ATOM 7538 N N . ARG A 1 30 ? -5.782 1.694 -0.922 1.00 0.00 372 ARG A N 11
ATOM 7539 C CA . ARG A 1 30 ? -5.961 2.593 0.212 1.00 0.00 372 ARG A CA 11
ATOM 7540 C C . ARG A 1 30 ? -4.741 2.561 1.129 1.00 0.00 372 ARG A C 11
ATOM 7541 O O . ARG A 1 30 ? -4.369 3.575 1.721 1.00 0.00 372 ARG A O 11
ATOM 7562 N N . HIS A 1 31 ? -4.122 1.390 1.241 1.00 0.00 373 HIS A N 11
ATOM 7563 C CA . HIS A 1 31 ? -2.944 1.226 2.085 1.00 0.00 373 HIS A CA 11
ATOM 7564 C C . HIS A 1 31 ? -1.785 2.074 1.571 1.00 0.00 373 HIS A C 11
ATOM 7565 O O . HIS A 1 31 ? -0.943 2.529 2.346 1.00 0.00 373 HIS A O 11
ATOM 7579 N N . LYS A 1 32 ? -1.747 2.283 0.259 1.00 0.00 374 LYS A N 11
ATOM 7580 C CA . LYS A 1 32 ? -0.692 3.077 -0.359 1.00 0.00 374 LYS A CA 11
ATOM 7581 C C . LYS A 1 32 ? -0.818 4.547 0.030 1.00 0.00 374 LYS A C 11
ATOM 7582 O O . LYS A 1 32 ? 0.184 5.231 0.242 1.00 0.00 374 LYS A O 11
ATOM 7601 N N . LEU A 1 33 ? -2.053 5.025 0.123 1.00 0.00 375 LEU A N 11
ATOM 7602 C CA . LEU A 1 33 ? -2.310 6.414 0.489 1.00 0.00 375 LEU A CA 11
ATOM 7603 C C . LEU A 1 33 ? -1.674 6.750 1.834 1.00 0.00 375 LEU A C 11
ATOM 7604 O O . LEU A 1 33 ? -1.085 7.817 2.004 1.00 0.00 375 LEU A O 11
ATOM 7620 N N . SER A 1 34 ? -1.796 5.830 2.786 1.00 0.00 376 SER A N 11
ATOM 7621 C CA . SER A 1 34 ? -1.233 6.029 4.117 1.00 0.00 376 SER A CA 11
ATOM 7622 C C . SER A 1 34 ? 0.270 6.279 4.040 1.00 0.00 376 SER A C 11
ATOM 7623 O O . SER A 1 34 ? 0.799 7.162 4.715 1.00 0.00 376 SER A O 11
ATOM 7631 N N . HIS A 1 35 ? 0.952 5.493 3.213 1.00 0.00 377 HIS A N 11
ATOM 7632 C CA . HIS A 1 35 ? 2.395 5.628 3.046 1.00 0.00 377 HIS A CA 11
ATOM 7633 C C . HIS A 1 35 ? 2.765 7.055 2.653 1.00 0.00 377 HIS A C 11
ATOM 7634 O O . HIS A 1 35 ? 2.127 7.657 1.790 1.00 0.00 377 HIS A O 11
ATOM 7648 N N . SER A 1 36 ? 3.800 7.590 3.294 1.00 0.00 378 SER A N 11
ATOM 7649 C CA . SER A 1 36 ? 4.252 8.948 3.015 1.00 0.00 378 SER A CA 11
ATOM 7650 C C . SER A 1 36 ? 5.457 8.938 2.079 1.00 0.00 378 SER A C 11
ATOM 7651 O O . SER A 1 36 ? 6.596 9.105 2.513 1.00 0.00 378 SER A O 11
ATOM 7659 N N . GLY A 1 37 ? 5.196 8.739 0.790 1.00 0.00 379 GLY A N 11
ATOM 7660 C CA . GLY A 1 37 ? 6.268 8.710 -0.188 1.00 0.00 379 GLY A CA 11
ATOM 7661 C C . GLY A 1 37 ? 6.951 7.359 -0.259 1.00 0.00 379 GLY A C 11
ATOM 7662 O O . GLY A 1 37 ? 7.598 6.932 0.697 1.00 0.00 379 GLY A O 11
ATOM 7666 N N . GLU A 1 38 ? 6.805 6.683 -1.395 1.00 0.00 380 GLU A N 11
ATOM 7667 C CA . GLU A 1 38 ? 7.412 5.370 -1.585 1.00 0.00 380 GLU A CA 11
ATOM 7668 C C . GLU A 1 38 ? 8.904 5.409 -1.267 1.00 0.00 380 GLU A C 11
ATOM 7669 O O . GLU A 1 38 ? 9.510 6.479 -1.209 1.00 0.00 380 GLU A O 11
ATOM 7681 N N . LYS A 1 39 ? 9.489 4.234 -1.061 1.00 0.00 381 LYS A N 11
ATOM 7682 C CA . LYS A 1 39 ? 10.910 4.131 -0.749 1.00 0.00 381 LYS A CA 11
ATOM 7683 C C . LYS A 1 39 ? 11.640 3.308 -1.805 1.00 0.00 381 LYS A C 11
ATOM 7684 O O . LYS A 1 39 ? 12.076 2.183 -1.558 1.00 0.00 381 LYS A O 11
ATOM 7703 N N . PRO A 1 40 ? 11.780 3.880 -3.010 1.00 0.00 382 PRO A N 11
ATOM 7704 C CA . PRO A 1 40 ? 12.459 3.217 -4.127 1.00 0.00 382 PRO A CA 11
ATOM 7705 C C . PRO A 1 40 ? 13.963 3.096 -3.902 1.00 0.00 382 PRO A C 11
ATOM 7706 O O . PRO A 1 40 ? 14.469 3.434 -2.831 1.00 0.00 382 PRO A O 11
ATOM 7717 N N . TYR A 1 41 ? 14.671 2.614 -4.916 1.00 0.00 383 TYR A N 11
ATOM 7718 C CA . TYR A 1 41 ? 16.117 2.447 -4.828 1.00 0.00 383 TYR A CA 11
ATOM 7719 C C . TYR A 1 41 ? 16.722 2.199 -6.206 1.00 0.00 383 TYR A C 11
ATOM 7720 O O . TYR A 1 41 ? 16.015 2.186 -7.214 1.00 0.00 383 TYR A O 11
ATOM 7738 N N . SER A 1 42 ? 18.036 2.002 -6.241 1.00 0.00 384 SER A N 11
ATOM 7739 C CA . SER A 1 42 ? 18.739 1.757 -7.495 1.00 0.00 384 SER A CA 11
ATOM 7740 C C . SER A 1 42 ? 18.696 0.277 -7.862 1.00 0.00 384 SER A C 11
ATOM 7741 O O . SER A 1 42 ? 18.883 -0.591 -7.009 1.00 0.00 384 SER A O 11
ATOM 7749 N N . SER A 1 43 ? 18.449 -0.003 -9.137 1.00 0.00 385 SER A N 11
ATOM 7750 C CA . SER A 1 43 ? 18.377 -1.378 -9.618 1.00 0.00 385 SER A CA 11
ATOM 7751 C C . SER A 1 43 ? 19.762 -1.892 -10.001 1.00 0.00 385 SER A C 11
ATOM 7752 O O . SER A 1 43 ? 20.758 -1.184 -9.868 1.00 0.00 385 SER A O 11
ATOM 7760 N N . GLY A 1 44 ? 19.814 -3.132 -10.479 1.00 0.00 386 GLY A N 11
ATOM 7761 C CA . GLY A 1 44 ? 21.080 -3.722 -10.875 1.00 0.00 386 GLY A CA 11
ATOM 7762 C C . GLY A 1 44 ? 20.934 -5.162 -11.325 1.00 0.00 386 GLY A C 11
ATOM 7763 O O . GLY A 1 44 ? 21.401 -6.091 -10.666 1.00 0.00 386 GLY A O 11
ATOM 7767 N N . PRO A 1 45 ? 20.270 -5.362 -12.473 1.00 0.00 387 PRO A N 11
ATOM 7768 C CA . PRO A 1 45 ? 20.046 -6.697 -13.035 1.00 0.00 387 PRO A CA 11
ATOM 7769 C C . PRO A 1 45 ? 21.333 -7.330 -13.555 1.00 0.00 387 PRO A C 11
ATOM 7770 O O . PRO A 1 45 ? 21.488 -8.551 -13.534 1.00 0.00 387 PRO A O 11
ATOM 7781 N N . SER A 1 46 ? 22.253 -6.491 -14.021 1.00 0.00 388 SER A N 11
ATOM 7782 C CA . SER A 1 46 ? 23.525 -6.969 -14.549 1.00 0.00 388 SER A CA 11
ATOM 7783 C C . SER A 1 46 ? 23.304 -8.045 -15.608 1.00 0.00 388 SER A C 11
ATOM 7784 O O . SER A 1 46 ? 24.122 -8.951 -15.769 1.00 0.00 388 SER A O 11
ATOM 7792 N N . SER A 1 47 ? 22.192 -7.938 -16.329 1.00 0.00 389 SER A N 11
ATOM 7793 C CA . SER A 1 47 ? 21.860 -8.903 -17.370 1.00 0.00 389 SER A CA 11
ATOM 7794 C C . SER A 1 47 ? 21.120 -8.227 -18.521 1.00 0.00 389 SER A C 11
ATOM 7795 O O . SER A 1 47 ? 20.549 -7.149 -18.359 1.00 0.00 389 SER A O 11
ATOM 7803 N N . GLY A 1 48 ? 21.135 -8.870 -19.684 1.00 0.00 390 GLY A N 11
ATOM 7804 C CA . GLY A 1 48 ? 20.463 -8.317 -20.846 1.00 0.00 390 GLY A CA 11
ATOM 7805 C C . GLY A 1 48 ? 20.271 -9.342 -21.947 1.00 0.00 390 GLY A C 11
ATOM 7806 O O . GLY A 1 48 ? 21.222 -10.046 -22.282 1.00 0.00 390 GLY A O 11
ATOM 7811 N N . GLY A 1 1 ? 22.422 -17.525 -6.270 1.00 0.00 343 GLY A N 12
ATOM 7812 C CA . GLY A 1 1 ? 21.291 -18.434 -6.245 1.00 0.00 343 GLY A CA 12
ATOM 7813 C C . GLY A 1 1 ? 20.983 -19.012 -7.612 1.00 0.00 343 GLY A C 12
ATOM 7814 O O . GLY A 1 1 ? 21.528 -18.564 -8.621 1.00 0.00 343 GLY A O 12
ATOM 7818 N N . SER A 1 2 ? 20.107 -20.012 -7.646 1.00 0.00 344 SER A N 12
ATOM 7819 C CA . SER A 1 2 ? 19.731 -20.656 -8.899 1.00 0.00 344 SER A CA 12
ATOM 7820 C C . SER A 1 2 ? 18.366 -20.166 -9.374 1.00 0.00 344 SER A C 12
ATOM 7821 O O . SER A 1 2 ? 17.619 -19.547 -8.617 1.00 0.00 344 SER A O 12
ATOM 7829 N N . SER A 1 3 ? 18.048 -20.450 -10.633 1.00 0.00 345 SER A N 12
ATOM 7830 C CA . SER A 1 3 ? 16.775 -20.035 -11.211 1.00 0.00 345 SER A CA 12
ATOM 7831 C C . SER A 1 3 ? 15.908 -21.246 -11.542 1.00 0.00 345 SER A C 12
ATOM 7832 O O . SER A 1 3 ? 16.418 -22.327 -11.836 1.00 0.00 345 SER A O 12
ATOM 7840 N N . GLY A 1 4 ? 14.593 -21.057 -11.491 1.00 0.00 346 GLY A N 12
ATOM 7841 C CA . GLY A 1 4 ? 13.676 -22.142 -11.787 1.00 0.00 346 GLY A CA 12
ATOM 7842 C C . GLY A 1 4 ? 12.501 -22.186 -10.830 1.00 0.00 346 GLY A C 12
ATOM 7843 O O . GLY A 1 4 ? 12.683 -22.293 -9.617 1.00 0.00 346 GLY A O 12
ATOM 7847 N N . SER A 1 5 ? 11.292 -22.100 -11.375 1.00 0.00 347 SER A N 12
ATOM 7848 C CA . SER A 1 5 ? 10.082 -22.125 -10.561 1.00 0.00 347 SER A CA 12
ATOM 7849 C C . SER A 1 5 ? 8.873 -22.532 -11.396 1.00 0.00 347 SER A C 12
ATOM 7850 O O . SER A 1 5 ? 8.773 -22.185 -12.573 1.00 0.00 347 SER A O 12
ATOM 7858 N N . SER A 1 6 ? 7.956 -23.270 -10.779 1.00 0.00 348 SER A N 12
ATOM 7859 C CA . SER A 1 6 ? 6.754 -23.728 -11.466 1.00 0.00 348 SER A CA 12
ATOM 7860 C C . SER A 1 6 ? 5.667 -22.658 -11.431 1.00 0.00 348 SER A C 12
ATOM 7861 O O . SER A 1 6 ? 5.249 -22.147 -12.469 1.00 0.00 348 SER A O 12
ATOM 7869 N N . GLY A 1 7 ? 5.213 -22.323 -10.226 1.00 0.00 349 GLY A N 12
ATOM 7870 C CA . GLY A 1 7 ? 4.178 -21.316 -10.077 1.00 0.00 349 GLY A CA 12
ATOM 7871 C C . GLY A 1 7 ? 4.718 -19.906 -10.211 1.00 0.00 349 GLY A C 12
ATOM 7872 O O . GLY A 1 7 ? 4.779 -19.162 -9.232 1.00 0.00 349 GLY A O 12
ATOM 7876 N N . ARG A 1 8 ? 5.113 -19.538 -11.425 1.00 0.00 350 ARG A N 12
ATOM 7877 C CA . ARG A 1 8 ? 5.653 -18.209 -11.683 1.00 0.00 350 ARG A CA 12
ATOM 7878 C C . ARG A 1 8 ? 4.582 -17.140 -11.492 1.00 0.00 350 ARG A C 12
ATOM 7879 O O . ARG A 1 8 ? 4.886 -15.989 -11.176 1.00 0.00 350 ARG A O 12
ATOM 7900 N N . THR A 1 9 ? 3.325 -17.528 -11.686 1.00 0.00 351 THR A N 12
ATOM 7901 C CA . THR A 1 9 ? 2.208 -16.603 -11.537 1.00 0.00 351 THR A CA 12
ATOM 7902 C C . THR A 1 9 ? 2.078 -16.126 -10.095 1.00 0.00 351 THR A C 12
ATOM 7903 O O . THR A 1 9 ? 2.465 -16.829 -9.161 1.00 0.00 351 THR A O 12
ATOM 7914 N N . ARG A 1 10 ? 1.531 -14.928 -9.920 1.00 0.00 352 ARG A N 12
ATOM 7915 C CA . ARG A 1 10 ? 1.350 -14.357 -8.591 1.00 0.00 352 ARG A CA 12
ATOM 7916 C C . ARG A 1 10 ? 0.089 -14.905 -7.931 1.00 0.00 352 ARG A C 12
ATOM 7917 O O . ARG A 1 10 ? -0.852 -15.318 -8.610 1.00 0.00 352 ARG A O 12
ATOM 7938 N N . LYS A 1 11 ? 0.075 -14.906 -6.602 1.00 0.00 353 LYS A N 12
ATOM 7939 C CA . LYS A 1 11 ? -1.070 -15.402 -5.848 1.00 0.00 353 LYS A CA 12
ATOM 7940 C C . LYS A 1 11 ? -1.868 -14.248 -5.249 1.00 0.00 353 LYS A C 12
ATOM 7941 O O . LYS A 1 11 ? -3.058 -14.097 -5.525 1.00 0.00 353 LYS A O 12
ATOM 7960 N N . GLN A 1 12 ? -1.205 -13.437 -4.431 1.00 0.00 354 GLN A N 12
ATOM 7961 C CA . GLN A 1 12 ? -1.854 -12.297 -3.795 1.00 0.00 354 GLN A CA 12
ATOM 7962 C C . GLN A 1 12 ? -0.937 -11.078 -3.797 1.00 0.00 354 GLN A C 12
ATOM 7963 O O . GLN A 1 12 ? 0.171 -11.123 -4.331 1.00 0.00 354 GLN A O 12
ATOM 7977 N N . VAL A 1 13 ? -1.407 -9.989 -3.196 1.00 0.00 355 VAL A N 12
ATOM 7978 C CA . VAL A 1 13 ? -0.629 -8.758 -3.128 1.00 0.00 355 VAL A CA 12
ATOM 7979 C C . VAL A 1 13 ? 0.313 -8.769 -1.929 1.00 0.00 355 VAL A C 12
ATOM 7980 O O . VAL A 1 13 ? -0.063 -9.190 -0.835 1.00 0.00 355 VAL A O 12
ATOM 7993 N N . ALA A 1 14 ? 1.539 -8.303 -2.142 1.00 0.00 356 ALA A N 12
ATOM 7994 C CA . ALA A 1 14 ? 2.534 -8.256 -1.079 1.00 0.00 356 ALA A CA 12
ATOM 7995 C C . ALA A 1 14 ? 3.271 -6.921 -1.074 1.00 0.00 356 ALA A C 12
ATOM 7996 O O . ALA A 1 14 ? 4.161 -6.688 -1.893 1.00 0.00 356 ALA A O 12
ATOM 8003 N N . CYS A 1 15 ? 2.895 -6.046 -0.148 1.00 0.00 357 CYS A N 12
ATOM 8004 C CA . CYS A 1 15 ? 3.518 -4.733 -0.037 1.00 0.00 357 CYS A CA 12
ATOM 8005 C C . CYS A 1 15 ? 4.954 -4.854 0.466 1.00 0.00 357 CYS A C 12
ATOM 8006 O O . CYS A 1 15 ? 5.190 -5.043 1.659 1.00 0.00 357 CYS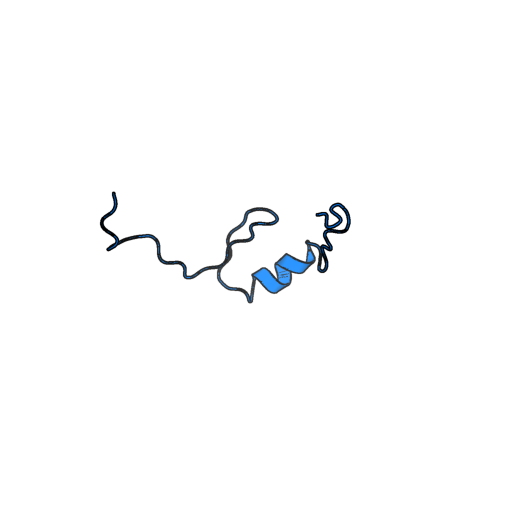 A O 12
ATOM 8013 N N . GLU A 1 16 ? 5.908 -4.743 -0.453 1.00 0.00 358 GLU A N 12
ATOM 8014 C CA . GLU A 1 16 ? 7.321 -4.840 -0.103 1.00 0.00 358 GLU A CA 12
ATOM 8015 C C . GLU A 1 16 ? 7.804 -3.558 0.569 1.00 0.00 358 GLU A C 12
ATOM 8016 O O . GLU A 1 16 ? 8.804 -3.560 1.288 1.00 0.00 358 GLU A O 12
ATOM 8028 N N . ILE A 1 17 ? 7.087 -2.465 0.330 1.00 0.00 359 ILE A N 12
ATOM 8029 C CA . ILE A 1 17 ? 7.442 -1.177 0.911 1.00 0.00 359 ILE A CA 12
ATOM 8030 C C . ILE A 1 17 ? 7.630 -1.288 2.421 1.00 0.00 359 ILE A C 12
ATOM 8031 O O . ILE A 1 17 ? 8.695 -0.968 2.950 1.00 0.00 359 ILE A O 12
ATOM 8047 N N . CYS A 1 18 ? 6.589 -1.745 3.109 1.00 0.00 360 CYS A N 12
ATOM 8048 C CA . CYS A 1 18 ? 6.639 -1.901 4.557 1.00 0.00 360 CYS A CA 12
ATOM 8049 C C . CYS A 1 18 ? 6.575 -3.375 4.948 1.00 0.00 360 CYS A C 12
ATOM 8050 O O . CYS A 1 18 ? 7.200 -3.799 5.919 1.00 0.00 360 CYS A O 12
ATOM 8057 N N . GLY A 1 19 ? 5.813 -4.152 4.184 1.00 0.00 361 GLY A N 12
ATOM 8058 C CA . GLY A 1 19 ? 5.680 -5.569 4.465 1.00 0.00 361 GLY A CA 12
ATOM 8059 C C . GLY A 1 19 ? 4.285 -5.941 4.928 1.00 0.00 361 GLY A C 12
ATOM 8060 O O . GLY A 1 19 ? 4.082 -6.300 6.087 1.00 0.00 361 GLY A O 12
ATOM 8064 N N . LYS A 1 20 ? 3.320 -5.853 4.019 1.00 0.00 362 LYS A N 12
ATOM 8065 C CA . LYS A 1 20 ? 1.936 -6.182 4.338 1.00 0.00 362 LYS A CA 12
ATOM 8066 C C . LYS A 1 20 ? 1.302 -7.009 3.224 1.00 0.00 362 LYS A C 12
ATOM 8067 O O . LYS A 1 20 ? 1.353 -6.633 2.053 1.00 0.00 362 LYS A O 12
ATOM 8086 N N . ILE A 1 21 ? 0.705 -8.136 3.597 1.00 0.00 363 ILE A N 12
ATOM 8087 C CA . ILE A 1 21 ? 0.060 -9.015 2.630 1.00 0.00 363 ILE A CA 12
ATOM 8088 C C . ILE A 1 21 ? -1.431 -8.713 2.522 1.00 0.00 363 ILE A C 12
ATOM 8089 O O . ILE A 1 21 ? -2.084 -8.396 3.516 1.00 0.00 363 ILE A O 12
ATOM 8105 N N . PHE A 1 22 ? -1.964 -8.817 1.309 1.00 0.00 364 PHE A N 12
ATOM 8106 C CA . PHE A 1 22 ? -3.379 -8.556 1.071 1.00 0.00 364 PHE A CA 12
ATOM 8107 C C . PHE A 1 22 ? -3.921 -9.461 -0.031 1.00 0.00 364 PHE A C 12
ATOM 8108 O O . PHE A 1 22 ? -3.178 -9.899 -0.910 1.00 0.00 364 PHE A O 12
ATOM 8125 N N . ARG A 1 23 ? -5.220 -9.736 0.022 1.00 0.00 365 ARG A N 12
ATOM 8126 C CA . ARG A 1 23 ? -5.861 -10.589 -0.971 1.00 0.00 365 ARG A CA 12
ATOM 8127 C C . ARG A 1 23 ? -5.684 -10.018 -2.375 1.00 0.00 365 ARG A C 12
ATOM 8128 O O . ARG A 1 23 ? -5.071 -10.646 -3.238 1.00 0.00 365 ARG A O 12
ATOM 8149 N N . ASP A 1 24 ? -6.225 -8.826 -2.595 1.00 0.00 366 ASP A N 12
ATOM 8150 C CA . ASP A 1 24 ? -6.127 -8.170 -3.894 1.00 0.00 366 ASP A CA 12
ATOM 8151 C C . ASP A 1 24 ? -5.567 -6.758 -3.749 1.00 0.00 366 ASP A C 12
ATOM 8152 O O . ASP A 1 24 ? -5.315 -6.290 -2.638 1.00 0.00 366 ASP A O 12
ATOM 8161 N N . VAL A 1 25 ? -5.374 -6.084 -4.878 1.00 0.00 367 VAL A N 12
ATOM 8162 C CA . VAL A 1 25 ? -4.844 -4.726 -4.877 1.00 0.00 367 VAL A CA 12
ATOM 8163 C C . VAL A 1 25 ? -5.871 -3.736 -4.339 1.00 0.00 367 VAL A C 12
ATOM 8164 O O . VAL A 1 25 ? -5.515 -2.673 -3.828 1.00 0.00 367 VAL A O 12
ATOM 8177 N N . TYR A 1 26 ? -7.145 -4.091 -4.456 1.00 0.00 368 TYR A N 12
ATOM 8178 C CA . TYR A 1 26 ? -8.225 -3.233 -3.983 1.00 0.00 368 TYR A CA 12
ATOM 8179 C C . TYR A 1 26 ? -7.994 -2.817 -2.533 1.00 0.00 368 TYR A C 12
ATOM 8180 O O . TYR A 1 26 ? -8.353 -1.711 -2.128 1.00 0.00 368 TYR A O 12
ATOM 8198 N N . HIS A 1 27 ? -7.392 -3.712 -1.756 1.00 0.00 369 HIS A N 12
ATOM 8199 C CA . HIS A 1 27 ? -7.112 -3.439 -0.351 1.00 0.00 369 HIS A CA 12
ATOM 8200 C C . HIS A 1 27 ? -5.800 -2.676 -0.198 1.00 0.00 369 HIS A C 12
ATOM 8201 O O . HIS A 1 27 ? -5.609 -1.935 0.768 1.00 0.00 369 HIS A O 12
ATOM 8215 N N . LEU A 1 28 ? -4.897 -2.861 -1.155 1.00 0.00 370 LEU A N 12
ATOM 8216 C CA . LEU A 1 28 ? -3.602 -2.191 -1.125 1.00 0.00 370 LEU A CA 12
ATOM 8217 C C . LEU A 1 28 ? -3.739 -0.724 -1.521 1.00 0.00 370 LEU A C 12
ATOM 8218 O O . LEU A 1 28 ? -2.929 0.114 -1.125 1.00 0.00 370 LEU A O 12
ATOM 8234 N N . ASN A 1 29 ? -4.771 -0.421 -2.302 1.00 0.00 371 ASN A N 12
ATOM 8235 C CA . ASN A 1 29 ? -5.015 0.945 -2.749 1.00 0.00 371 ASN A CA 12
ATOM 8236 C C . ASN A 1 29 ? -5.031 1.910 -1.568 1.00 0.00 371 ASN A C 12
ATOM 8237 O O . ASN A 1 29 ? -4.194 2.808 -1.475 1.00 0.00 371 ASN A O 12
ATOM 8248 N N . ARG A 1 30 ? -5.988 1.718 -0.667 1.00 0.00 372 ARG A N 12
ATOM 8249 C CA . ARG A 1 30 ? -6.114 2.571 0.509 1.00 0.00 372 ARG A CA 12
ATOM 8250 C C . ARG A 1 30 ? -4.845 2.521 1.355 1.00 0.00 372 ARG A C 12
ATOM 8251 O O . ARG A 1 30 ? -4.493 3.493 2.024 1.00 0.00 372 ARG A O 12
ATOM 8272 N N . HIS A 1 31 ? -4.162 1.380 1.322 1.00 0.00 373 HIS A N 12
ATOM 8273 C CA . HIS A 1 31 ? -2.933 1.203 2.086 1.00 0.00 373 HIS A CA 12
ATOM 8274 C C . HIS A 1 31 ? -1.824 2.103 1.547 1.00 0.00 373 HIS A C 12
ATOM 8275 O O . HIS A 1 31 ? -1.019 2.639 2.310 1.00 0.00 373 HIS A O 12
ATOM 8289 N N . LYS A 1 32 ? -1.788 2.264 0.229 1.00 0.00 374 LYS A N 12
ATOM 8290 C CA . LYS A 1 32 ? -0.779 3.099 -0.412 1.00 0.00 374 LYS A CA 12
ATOM 8291 C C . LYS A 1 32 ? -0.967 4.565 -0.037 1.00 0.00 374 LYS A C 12
ATOM 8292 O O . LYS A 1 32 ? -0.003 5.330 0.020 1.00 0.00 374 LYS A O 12
ATOM 8311 N N . LEU A 1 33 ? -2.212 4.950 0.221 1.00 0.00 375 LEU A N 12
ATOM 8312 C CA . LEU A 1 33 ? -2.526 6.325 0.593 1.00 0.00 375 LEU A CA 12
ATOM 8313 C C . LEU A 1 33 ? -1.866 6.695 1.918 1.00 0.00 375 LEU A C 12
ATOM 8314 O O . LEU A 1 33 ? -1.484 7.845 2.133 1.00 0.00 375 LEU A O 12
ATOM 8330 N N . SER A 1 34 ? -1.733 5.711 2.802 1.00 0.00 376 SER A N 12
ATOM 8331 C CA . SER A 1 34 ? -1.120 5.933 4.106 1.00 0.00 376 SER A CA 12
ATOM 8332 C C . SER A 1 34 ? 0.378 6.185 3.967 1.00 0.00 376 SER A C 12
ATOM 8333 O O . SER A 1 34 ? 0.958 6.978 4.710 1.00 0.00 376 SER A O 12
ATOM 8341 N N . HIS A 1 35 ? 1.000 5.504 3.010 1.00 0.00 377 HIS A N 12
ATOM 8342 C CA . HIS A 1 35 ? 2.431 5.653 2.772 1.00 0.00 377 HIS A CA 12
ATOM 8343 C C . HIS A 1 35 ? 2.761 7.072 2.321 1.00 0.00 377 HIS A C 12
ATOM 8344 O O . HIS A 1 35 ? 1.898 7.791 1.817 1.00 0.00 377 HIS A O 12
ATOM 8358 N N . SER A 1 36 ? 4.016 7.470 2.506 1.00 0.00 378 SER A N 12
ATOM 8359 C CA . SER A 1 36 ? 4.460 8.805 2.122 1.00 0.00 378 SER A CA 12
ATOM 8360 C C . SER A 1 36 ? 5.638 8.729 1.156 1.00 0.00 378 SER A C 12
ATOM 8361 O O . SER A 1 36 ? 6.705 8.222 1.499 1.00 0.00 378 SER A O 12
ATOM 8369 N N . GLY A 1 37 ? 5.436 9.238 -0.055 1.00 0.00 379 GLY A N 12
ATOM 8370 C CA . GLY A 1 37 ? 6.489 9.219 -1.054 1.00 0.00 379 GLY A CA 12
ATOM 8371 C C . GLY A 1 37 ? 7.241 10.533 -1.128 1.00 0.00 379 GLY A C 12
ATOM 8372 O O . GLY A 1 37 ? 7.617 10.979 -2.212 1.00 0.00 379 GLY A O 12
ATOM 8376 N N . GLU A 1 38 ? 7.459 11.155 0.026 1.00 0.00 380 GLU A N 12
ATOM 8377 C CA . GLU A 1 38 ? 8.169 12.427 0.085 1.00 0.00 380 GLU A CA 12
ATOM 8378 C C . GLU A 1 38 ? 9.590 12.284 -0.453 1.00 0.00 380 GLU A C 12
ATOM 8379 O O . GLU A 1 38 ? 10.490 11.826 0.251 1.00 0.00 380 GLU A O 12
ATOM 8391 N N . LYS A 1 39 ? 9.783 12.677 -1.708 1.00 0.00 381 LYS A N 12
ATOM 8392 C CA . LYS A 1 39 ? 11.093 12.593 -2.343 1.00 0.00 381 LYS A CA 12
ATOM 8393 C C . LYS A 1 39 ? 11.087 13.298 -3.696 1.00 0.00 381 LYS A C 12
ATOM 8394 O O . LYS A 1 39 ? 11.145 12.668 -4.751 1.00 0.00 381 LYS A O 12
ATOM 8413 N N . PRO A 1 40 ? 11.017 14.638 -3.666 1.00 0.00 382 PRO A N 12
ATOM 8414 C CA . PRO A 1 40 ? 11.005 15.457 -4.881 1.00 0.00 382 PRO A CA 12
ATOM 8415 C C . PRO A 1 40 ? 12.349 15.445 -5.601 1.00 0.00 382 PRO A C 12
ATOM 8416 O O . PRO A 1 40 ? 13.380 15.129 -5.008 1.00 0.00 382 PRO A O 12
ATOM 8427 N N . TYR A 1 41 ? 12.330 15.793 -6.883 1.00 0.00 383 TYR A N 12
ATOM 8428 C CA . TYR A 1 41 ? 13.548 15.821 -7.685 1.00 0.00 383 TYR A CA 12
ATOM 8429 C C . TYR A 1 41 ? 13.935 17.254 -8.038 1.00 0.00 383 TYR A C 12
ATOM 8430 O O . TYR A 1 41 ? 13.164 18.189 -7.822 1.00 0.00 383 TYR A O 12
ATOM 8448 N N . SER A 1 42 ? 15.136 17.418 -8.583 1.00 0.00 384 SER A N 12
ATOM 8449 C CA . SER A 1 42 ? 15.629 18.737 -8.964 1.00 0.00 384 SER A CA 12
ATOM 8450 C C . SER A 1 42 ? 15.988 18.775 -10.447 1.00 0.00 384 SER A C 12
ATOM 8451 O O . SER A 1 42 ? 17.037 18.279 -10.856 1.00 0.00 384 SER A O 12
ATOM 8459 N N . SER A 1 43 ? 15.107 19.369 -11.247 1.00 0.00 385 SER A N 12
ATOM 8460 C CA . SER A 1 43 ? 15.328 19.469 -12.684 1.00 0.00 385 SER A CA 12
ATOM 8461 C C . SER A 1 43 ? 16.652 20.165 -12.983 1.00 0.00 385 SER A C 12
ATOM 8462 O O . SER A 1 43 ? 17.140 20.965 -12.186 1.00 0.00 385 SER A O 12
ATOM 8470 N N . GLY A 1 44 ? 17.230 19.853 -14.140 1.00 0.00 386 GLY A N 12
ATOM 8471 C CA . GLY A 1 44 ? 18.493 20.456 -14.525 1.00 0.00 386 GLY A CA 12
ATOM 8472 C C . GLY A 1 44 ? 19.095 19.805 -15.755 1.00 0.00 386 GLY A C 12
ATOM 8473 O O . GLY A 1 44 ? 19.132 20.390 -16.837 1.00 0.00 386 GLY A O 12
ATOM 8477 N N . PRO A 1 45 ? 19.581 18.566 -15.595 1.00 0.00 387 PRO A N 12
ATOM 8478 C CA . PRO A 1 45 ? 20.195 17.809 -16.690 1.00 0.00 387 PRO A CA 12
ATOM 8479 C C . PRO A 1 45 ? 19.176 17.379 -17.740 1.00 0.00 387 PRO A C 12
ATOM 8480 O O . PRO A 1 45 ? 18.074 16.943 -17.406 1.00 0.00 387 PRO A O 12
ATOM 8491 N N . SER A 1 46 ? 19.551 17.504 -19.009 1.00 0.00 388 SER A N 12
ATOM 8492 C CA . SER A 1 46 ? 18.667 17.131 -20.107 1.00 0.00 388 SER A CA 12
ATOM 8493 C C . SER A 1 46 ? 18.280 15.658 -20.017 1.00 0.00 388 SER A C 12
ATOM 8494 O O . SER A 1 46 ? 18.704 14.948 -19.105 1.00 0.00 388 SER A O 12
ATOM 8502 N N . SER A 1 47 ? 17.472 15.206 -20.971 1.00 0.00 389 SER A N 12
ATOM 8503 C CA . SER A 1 47 ? 17.024 13.818 -20.998 1.00 0.00 389 SER A CA 12
ATOM 8504 C C . SER A 1 47 ? 17.248 13.202 -22.376 1.00 0.00 389 SER A C 12
ATOM 8505 O O . SER A 1 47 ? 16.900 13.794 -23.397 1.00 0.00 389 SER A O 12
ATOM 8513 N N . GLY A 1 48 ? 17.832 12.008 -22.396 1.00 0.00 390 GLY A N 12
ATOM 8514 C CA . GLY A 1 48 ? 18.092 11.331 -23.653 1.00 0.00 390 GLY A CA 12
ATOM 8515 C C . GLY A 1 48 ? 19.228 10.332 -23.548 1.00 0.00 390 GLY A C 12
ATOM 8516 O O . GLY A 1 48 ? 18.983 9.132 -23.657 1.00 0.00 390 GLY A O 12
ATOM 8521 N N . GLY A 1 1 ? 16.282 -12.411 -8.822 1.00 0.00 343 GLY A N 13
ATOM 8522 C CA . GLY A 1 1 ? 17.128 -13.587 -8.905 1.00 0.00 343 GLY A CA 13
ATOM 8523 C C . GLY A 1 1 ? 16.794 -14.457 -10.100 1.00 0.00 343 GLY A C 13
ATOM 8524 O O . GLY A 1 1 ? 17.675 -14.809 -10.885 1.00 0.00 343 GLY A O 13
ATOM 8528 N N . SER A 1 2 ? 15.519 -14.807 -10.239 1.00 0.00 344 SER A N 13
ATOM 8529 C CA . SER A 1 2 ? 15.073 -15.646 -11.345 1.00 0.00 344 SER A CA 13
ATOM 8530 C C . SER A 1 2 ? 15.188 -14.903 -12.672 1.00 0.00 344 SER A C 13
ATOM 8531 O O . SER A 1 2 ? 14.778 -13.749 -12.787 1.00 0.00 344 SER A O 13
ATOM 8539 N N . SER A 1 3 ? 15.751 -15.575 -13.672 1.00 0.00 345 SER A N 13
ATOM 8540 C CA . SER A 1 3 ? 15.925 -14.978 -14.991 1.00 0.00 345 SER A CA 13
ATOM 8541 C C . SER A 1 3 ? 14.924 -15.558 -15.986 1.00 0.00 345 SER A C 13
ATOM 8542 O O . SER A 1 3 ? 14.517 -14.890 -16.935 1.00 0.00 345 SER A O 13
ATOM 8550 N N . GLY A 1 4 ? 14.531 -16.809 -15.760 1.00 0.00 346 GLY A N 13
ATOM 8551 C CA . GLY A 1 4 ? 13.582 -17.459 -16.644 1.00 0.00 346 GLY A CA 13
ATOM 8552 C C . GLY A 1 4 ? 13.047 -18.755 -16.068 1.00 0.00 346 GLY A C 13
ATOM 8553 O O . GLY A 1 4 ? 13.302 -19.833 -16.604 1.00 0.00 346 GLY A O 13
ATOM 8557 N N . SER A 1 5 ? 12.303 -18.650 -14.971 1.00 0.00 347 SER A N 13
ATOM 8558 C CA . SER A 1 5 ? 11.735 -19.824 -14.318 1.00 0.00 347 SER A CA 13
ATOM 8559 C C . SER A 1 5 ? 10.509 -20.326 -15.074 1.00 0.00 347 SER A C 13
ATOM 8560 O O . SER A 1 5 ? 10.004 -19.656 -15.975 1.00 0.00 347 SER A O 13
ATOM 8568 N N . SER A 1 6 ? 10.034 -21.509 -14.700 1.00 0.00 348 SER A N 13
ATOM 8569 C CA . SER A 1 6 ? 8.869 -22.105 -15.344 1.00 0.00 348 SER A CA 13
ATOM 8570 C C . SER A 1 6 ? 7.808 -22.475 -14.313 1.00 0.00 348 SER A C 13
ATOM 8571 O O . SER A 1 6 ? 7.045 -23.421 -14.503 1.00 0.00 348 SER A O 13
ATOM 8579 N N . GLY A 1 7 ? 7.766 -21.721 -13.218 1.00 0.00 349 GLY A N 13
ATOM 8580 C CA . GLY A 1 7 ? 6.796 -21.985 -12.172 1.00 0.00 349 GLY A CA 13
ATOM 8581 C C . GLY A 1 7 ? 6.704 -20.853 -11.168 1.00 0.00 349 GLY A C 13
ATOM 8582 O O . GLY A 1 7 ? 7.722 -20.318 -10.730 1.00 0.00 349 GLY A O 13
ATOM 8586 N N . ARG A 1 8 ? 5.479 -20.485 -10.804 1.00 0.00 350 ARG A N 13
ATOM 8587 C CA . ARG A 1 8 ? 5.258 -19.407 -9.848 1.00 0.00 350 ARG A CA 13
ATOM 8588 C C . ARG A 1 8 ? 3.870 -19.511 -9.223 1.00 0.00 350 ARG A C 13
ATOM 8589 O O . ARG A 1 8 ? 2.857 -19.475 -9.923 1.00 0.00 350 ARG A O 13
ATOM 8610 N N . THR A 1 9 ? 3.829 -19.641 -7.901 1.00 0.00 351 THR A N 13
ATOM 8611 C CA . THR A 1 9 ? 2.566 -19.752 -7.182 1.00 0.00 351 THR A CA 13
ATOM 8612 C C . THR A 1 9 ? 2.320 -18.526 -6.310 1.00 0.00 351 THR A C 13
ATOM 8613 O O . THR A 1 9 ? 2.379 -18.603 -5.083 1.00 0.00 351 THR A O 13
ATOM 8624 N N . ARG A 1 10 ? 2.044 -17.396 -6.952 1.00 0.00 352 ARG A N 13
ATOM 8625 C CA . ARG A 1 10 ? 1.789 -16.152 -6.234 1.00 0.00 352 ARG A CA 13
ATOM 8626 C C . ARG A 1 10 ? 0.649 -15.374 -6.884 1.00 0.00 352 ARG A C 13
ATOM 8627 O O . ARG A 1 10 ? 0.724 -15.003 -8.056 1.00 0.00 352 ARG A O 13
ATOM 8648 N N . LYS A 1 11 ? -0.407 -15.129 -6.115 1.00 0.00 353 LYS A N 13
ATOM 8649 C CA . LYS A 1 11 ? -1.563 -14.394 -6.614 1.00 0.00 353 LYS A CA 13
ATOM 8650 C C . LYS A 1 11 ? -1.870 -13.193 -5.724 1.00 0.00 353 LYS A C 13
ATOM 8651 O O . LYS A 1 11 ? -2.091 -12.087 -6.215 1.00 0.00 353 LYS A O 13
ATOM 8670 N N . GLN A 1 12 ? -1.879 -13.420 -4.414 1.00 0.00 354 GLN A N 13
ATOM 8671 C CA . GLN A 1 12 ? -2.158 -12.356 -3.457 1.00 0.00 354 GLN A CA 13
ATOM 8672 C C . GLN A 1 12 ? -1.174 -11.203 -3.624 1.00 0.00 354 GLN A C 13
ATOM 8673 O O . GLN A 1 12 ? -0.235 -11.283 -4.416 1.00 0.00 354 GLN A O 13
ATOM 8687 N N . VAL A 1 13 ? -1.396 -10.129 -2.873 1.00 0.00 355 VAL A N 13
ATOM 8688 C CA . VAL A 1 13 ? -0.529 -8.958 -2.937 1.00 0.00 355 VAL A CA 13
ATOM 8689 C C . VAL A 1 13 ? 0.339 -8.849 -1.689 1.00 0.00 355 VAL A C 13
ATOM 8690 O O . VAL A 1 13 ? -0.131 -9.067 -0.572 1.00 0.00 355 VAL A O 13
ATOM 8703 N N . ALA A 1 14 ? 1.609 -8.508 -1.885 1.00 0.00 356 ALA A N 13
ATOM 8704 C CA . ALA A 1 14 ? 2.542 -8.367 -0.775 1.00 0.00 356 ALA A CA 13
ATOM 8705 C C . ALA A 1 14 ? 3.272 -7.029 -0.838 1.00 0.00 356 ALA A C 13
ATOM 8706 O O . ALA A 1 14 ? 4.241 -6.873 -1.582 1.00 0.00 356 ALA A O 13
ATOM 8713 N N . CYS A 1 15 ? 2.800 -6.066 -0.054 1.00 0.00 357 CYS A N 13
ATOM 8714 C CA . CYS A 1 15 ? 3.407 -4.740 -0.021 1.00 0.00 357 CYS A CA 13
ATOM 8715 C C . CYS A 1 15 ? 4.887 -4.828 0.340 1.00 0.00 357 CYS A C 13
ATOM 8716 O O . CYS A 1 15 ? 5.243 -4.957 1.511 1.00 0.00 357 CYS A O 13
ATOM 8723 N N . GLU A 1 16 ? 5.743 -4.756 -0.675 1.00 0.00 358 GLU A N 13
ATOM 8724 C CA . GLU A 1 16 ? 7.184 -4.828 -0.464 1.00 0.00 358 GLU A CA 13
ATOM 8725 C C . GLU A 1 16 ? 7.702 -3.550 0.190 1.00 0.00 358 GLU A C 13
ATOM 8726 O O . GLU A 1 16 ? 8.776 -3.540 0.792 1.00 0.00 358 GLU A O 13
ATOM 8738 N N . ILE A 1 17 ? 6.932 -2.474 0.065 1.00 0.00 359 ILE A N 13
ATOM 8739 C CA . ILE A 1 17 ? 7.313 -1.192 0.643 1.00 0.00 359 ILE A CA 13
ATOM 8740 C C . ILE A 1 17 ? 7.628 -1.330 2.129 1.00 0.00 359 ILE A C 13
ATOM 8741 O O . ILE A 1 17 ? 8.760 -1.110 2.558 1.00 0.00 359 ILE A O 13
ATOM 8757 N N . CYS A 1 18 ? 6.617 -1.698 2.910 1.00 0.00 360 CYS A N 13
ATOM 8758 C CA . CYS A 1 18 ? 6.785 -1.868 4.348 1.00 0.00 360 CYS A CA 13
ATOM 8759 C C . CYS A 1 18 ? 6.725 -3.344 4.732 1.00 0.00 360 CYS A C 13
ATOM 8760 O O . CYS A 1 18 ? 7.433 -3.791 5.634 1.00 0.00 360 CYS A O 13
ATOM 8767 N N . GLY A 1 19 ? 5.875 -4.096 4.040 1.00 0.00 361 GLY A N 13
ATOM 8768 C CA . GLY A 1 19 ? 5.738 -5.513 4.322 1.00 0.00 361 GLY A CA 13
ATOM 8769 C C . GLY A 1 19 ? 4.371 -5.865 4.873 1.00 0.00 361 GLY A C 13
ATOM 8770 O O . GLY A 1 19 ? 4.218 -6.103 6.071 1.00 0.00 361 GLY A O 13
ATOM 8774 N N . LYS A 1 20 ? 3.372 -5.898 3.997 1.00 0.00 362 LYS A N 13
ATOM 8775 C CA . LYS A 1 20 ? 2.010 -6.223 4.401 1.00 0.00 362 LYS A CA 13
ATOM 8776 C C . LYS A 1 20 ? 1.329 -7.105 3.359 1.00 0.00 362 LYS A C 13
ATOM 8777 O O . LYS A 1 20 ? 1.355 -6.804 2.165 1.00 0.00 362 LYS A O 13
ATOM 8796 N N . ILE A 1 21 ? 0.720 -8.193 3.818 1.00 0.00 363 ILE A N 13
ATOM 8797 C CA . ILE A 1 21 ? 0.031 -9.116 2.925 1.00 0.00 363 ILE A CA 13
ATOM 8798 C C . ILE A 1 21 ? -1.437 -8.735 2.767 1.00 0.00 363 ILE A C 13
ATOM 8799 O O . ILE A 1 21 ? -2.129 -8.466 3.750 1.00 0.00 363 ILE A O 13
ATOM 8815 N N . PHE A 1 22 ? -1.908 -8.716 1.525 1.00 0.00 364 PHE A N 13
ATOM 8816 C CA . PHE A 1 22 ? -3.295 -8.369 1.238 1.00 0.00 364 PHE A CA 13
ATOM 8817 C C . PHE A 1 22 ? -3.923 -9.382 0.284 1.00 0.00 364 PHE A C 13
ATOM 8818 O O . PHE A 1 22 ? -3.226 -10.202 -0.313 1.00 0.00 364 PHE A O 13
ATOM 8835 N N . ARG A 1 23 ? -5.243 -9.317 0.147 1.00 0.00 365 ARG A N 13
ATOM 8836 C CA . ARG A 1 23 ? -5.966 -10.228 -0.732 1.00 0.00 365 ARG A CA 13
ATOM 8837 C C . ARG A 1 23 ? -5.843 -9.791 -2.188 1.00 0.00 365 ARG A C 13
ATOM 8838 O O . ARG A 1 23 ? -5.316 -10.524 -3.025 1.00 0.00 365 ARG A O 13
ATOM 8859 N N . ASP A 1 24 ? -6.333 -8.592 -2.484 1.00 0.00 366 ASP A N 13
ATOM 8860 C CA . ASP A 1 24 ? -6.278 -8.056 -3.839 1.00 0.00 366 ASP A CA 13
ATOM 8861 C C . ASP A 1 24 ? -5.666 -6.659 -3.846 1.00 0.00 366 ASP A C 13
ATOM 8862 O O . ASP A 1 24 ? -5.458 -6.055 -2.793 1.00 0.00 366 ASP A O 13
ATOM 8871 N N . VAL A 1 25 ? -5.377 -6.151 -5.040 1.00 0.00 367 VAL A N 13
ATOM 8872 C CA . VAL A 1 25 ? -4.789 -4.824 -5.185 1.00 0.00 367 VAL A CA 13
ATOM 8873 C C . VAL A 1 25 ? -5.721 -3.747 -4.640 1.00 0.00 367 VAL A C 13
ATOM 8874 O O . VAL A 1 25 ? -5.270 -2.729 -4.115 1.00 0.00 367 VAL A O 13
ATOM 8887 N N . TYR A 1 26 ? -7.022 -3.979 -4.769 1.00 0.00 368 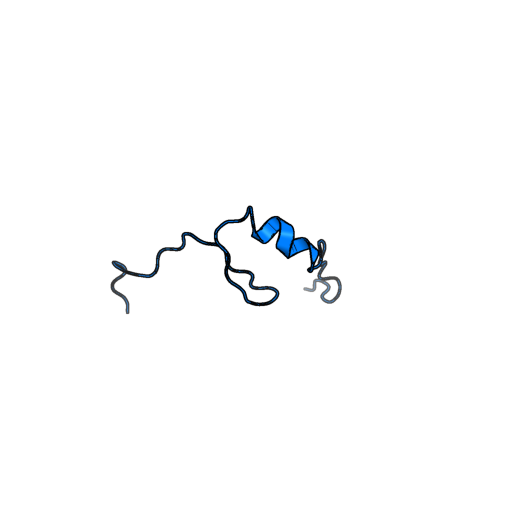TYR A N 13
ATOM 8888 C CA . TYR A 1 26 ? -8.019 -3.028 -4.291 1.00 0.00 368 TYR A CA 13
ATOM 8889 C C . TYR A 1 26 ? -7.768 -2.662 -2.832 1.00 0.00 368 TYR A C 13
ATOM 8890 O O . TYR A 1 26 ? -7.936 -1.511 -2.430 1.00 0.00 368 TYR A O 13
ATOM 8908 N N . HIS A 1 27 ? -7.363 -3.652 -2.042 1.00 0.00 369 HIS A N 13
ATOM 8909 C CA . HIS A 1 27 ? -7.086 -3.436 -0.626 1.00 0.00 369 HIS A CA 13
ATOM 8910 C C . HIS A 1 27 ? -5.778 -2.673 -0.438 1.00 0.00 369 HIS A C 13
ATOM 8911 O O . HIS A 1 27 ? -5.623 -1.912 0.518 1.00 0.00 369 HIS A O 13
ATOM 8925 N N . LEU A 1 28 ? -4.840 -2.882 -1.355 1.00 0.00 370 LEU A N 13
ATOM 8926 C CA . LEU A 1 28 ? -3.545 -2.214 -1.290 1.00 0.00 370 LEU A CA 13
ATOM 8927 C C . LEU A 1 28 ? -3.675 -0.737 -1.650 1.00 0.00 370 LEU A C 13
ATOM 8928 O O . LEU A 1 28 ? -2.912 0.099 -1.168 1.00 0.00 370 LEU A O 13
ATOM 8944 N N . ASN A 1 29 ? -4.648 -0.424 -2.500 1.00 0.00 371 ASN A N 13
ATOM 8945 C CA . ASN A 1 29 ? -4.879 0.952 -2.923 1.00 0.00 371 ASN A CA 13
ATOM 8946 C C . ASN A 1 29 ? -5.018 1.876 -1.718 1.00 0.00 371 ASN A C 13
ATOM 8947 O O . ASN A 1 29 ? -4.369 2.920 -1.644 1.00 0.00 371 ASN A O 13
ATOM 8958 N N . ARG A 1 30 ? -5.869 1.485 -0.774 1.00 0.00 372 ARG A N 13
ATOM 8959 C CA . ARG A 1 30 ? -6.094 2.278 0.428 1.00 0.00 372 ARG A CA 13
ATOM 8960 C C . ARG A 1 30 ? -4.860 2.266 1.327 1.00 0.00 372 ARG A C 13
ATOM 8961 O O . ARG A 1 30 ? -4.601 3.223 2.056 1.00 0.00 372 ARG A O 13
ATOM 8982 N N . HIS A 1 31 ? -4.103 1.175 1.268 1.00 0.00 373 HIS A N 13
ATOM 8983 C CA . HIS A 1 31 ? -2.897 1.038 2.076 1.00 0.00 373 HIS A CA 13
ATOM 8984 C C . HIS A 1 31 ? -1.828 2.031 1.630 1.00 0.00 373 HIS A C 13
ATOM 8985 O O . HIS A 1 31 ? -1.102 2.590 2.452 1.00 0.00 373 HIS A O 13
ATOM 8999 N N . LYS A 1 32 ? -1.736 2.245 0.322 1.00 0.00 374 LYS A N 13
ATOM 9000 C CA . LYS A 1 32 ? -0.757 3.171 -0.235 1.00 0.00 374 LYS A CA 13
ATOM 9001 C C . LYS A 1 32 ? -1.038 4.599 0.220 1.00 0.00 374 LYS A C 13
ATOM 9002 O O . LYS A 1 32 ? -0.123 5.415 0.341 1.00 0.00 374 LYS A O 13
ATOM 9021 N N . LEU A 1 33 ? -2.308 4.896 0.473 1.00 0.00 375 LEU A N 13
ATOM 9022 C CA . LEU A 1 33 ? -2.710 6.226 0.917 1.00 0.00 375 LEU A CA 13
ATOM 9023 C C . LEU A 1 33 ? -1.960 6.626 2.184 1.00 0.00 375 LEU A C 13
ATOM 9024 O O . LEU A 1 33 ? -1.492 7.758 2.309 1.00 0.00 375 LEU A O 13
ATOM 9040 N N . SER A 1 34 ? -1.849 5.690 3.121 1.00 0.00 376 SER A N 13
ATOM 9041 C CA . SER A 1 34 ? -1.158 5.945 4.379 1.00 0.00 376 SER A CA 13
ATOM 9042 C C . SER A 1 34 ? 0.314 6.263 4.135 1.00 0.00 376 SER A C 13
ATOM 9043 O O . SER A 1 34 ? 0.877 7.167 4.754 1.00 0.00 376 SER A O 13
ATOM 9051 N N . HIS A 1 35 ? 0.933 5.512 3.229 1.00 0.00 377 HIS A N 13
ATOM 9052 C CA . HIS A 1 35 ? 2.340 5.713 2.902 1.00 0.00 377 HIS A CA 13
ATOM 9053 C C . HIS A 1 35 ? 2.606 7.164 2.514 1.00 0.00 377 HIS A C 13
ATOM 9054 O O . HIS A 1 35 ? 3.613 7.749 2.913 1.00 0.00 377 HIS A O 13
ATOM 9068 N N . SER A 1 36 ? 1.697 7.739 1.732 1.00 0.00 378 SER A N 13
ATOM 9069 C CA . SER A 1 36 ? 1.836 9.120 1.286 1.00 0.00 378 SER A CA 13
ATOM 9070 C C . SER A 1 36 ? 1.960 10.066 2.477 1.00 0.00 378 SER A C 13
ATOM 9071 O O . SER A 1 36 ? 1.533 9.746 3.585 1.00 0.00 378 SER A O 13
ATOM 9079 N N . GLY A 1 37 ? 2.550 11.233 2.238 1.00 0.00 379 GLY A N 13
ATOM 9080 C CA . GLY A 1 37 ? 2.721 12.208 3.299 1.00 0.00 379 GLY A CA 13
ATOM 9081 C C . GLY A 1 37 ? 4.141 12.734 3.380 1.00 0.00 379 GLY A C 13
ATOM 9082 O O . GLY A 1 37 ? 4.444 13.801 2.848 1.00 0.00 379 GLY A O 13
ATOM 9086 N N . GLU A 1 38 ? 5.011 11.984 4.048 1.00 0.00 380 GLU A N 13
ATOM 9087 C CA . GLU A 1 38 ? 6.405 12.383 4.198 1.00 0.00 380 GLU A CA 13
ATOM 9088 C C . GLU A 1 38 ? 7.310 11.549 3.296 1.00 0.00 380 GLU A C 13
ATOM 9089 O O . GLU A 1 38 ? 8.398 11.135 3.699 1.00 0.00 380 GLU A O 13
ATOM 9101 N N . LYS A 1 39 ? 6.852 11.305 2.072 1.00 0.00 381 LYS A N 13
ATOM 9102 C CA . LYS A 1 39 ? 7.619 10.521 1.111 1.00 0.00 381 LYS A CA 13
ATOM 9103 C C . LYS A 1 39 ? 7.228 10.882 -0.319 1.00 0.00 381 LYS A C 13
ATOM 9104 O O . LYS A 1 39 ? 6.557 10.121 -1.016 1.00 0.00 381 LYS A O 13
ATOM 9123 N N . PRO A 1 40 ? 7.658 12.070 -0.769 1.00 0.00 382 PRO A N 13
ATOM 9124 C CA . PRO A 1 40 ? 7.367 12.558 -2.120 1.00 0.00 382 PRO A CA 13
ATOM 9125 C C . PRO A 1 40 ? 8.113 11.772 -3.193 1.00 0.00 382 PRO A C 13
ATOM 9126 O O . PRO A 1 40 ? 8.849 10.833 -2.889 1.00 0.00 382 PRO A O 13
ATOM 9137 N N . TYR A 1 41 ? 7.917 12.161 -4.448 1.00 0.00 383 TYR A N 13
ATOM 9138 C CA . TYR A 1 41 ? 8.570 11.491 -5.567 1.00 0.00 383 TYR A CA 13
ATOM 9139 C C . TYR A 1 41 ? 9.879 12.186 -5.929 1.00 0.00 383 TYR A C 13
ATOM 9140 O O . TYR A 1 41 ? 9.960 13.414 -5.940 1.00 0.00 383 TYR A O 13
ATOM 9158 N N . SER A 1 42 ? 10.901 11.390 -6.227 1.00 0.00 384 SER A N 13
ATOM 9159 C CA . SER A 1 42 ? 12.208 11.927 -6.588 1.00 0.00 384 SER A CA 13
ATOM 9160 C C . SER A 1 42 ? 12.312 12.137 -8.096 1.00 0.00 384 SER A C 13
ATOM 9161 O O . SER A 1 42 ? 11.882 11.293 -8.882 1.00 0.00 384 SER A O 13
ATOM 9169 N N . SER A 1 43 ? 12.886 13.269 -8.491 1.00 0.00 385 SER A N 13
ATOM 9170 C CA . SER A 1 43 ? 13.043 13.593 -9.904 1.00 0.00 385 SER A CA 13
ATOM 9171 C C . SER A 1 43 ? 14.360 13.043 -10.444 1.00 0.00 385 SER A C 13
ATOM 9172 O O . SER A 1 43 ? 15.438 13.456 -10.019 1.00 0.00 385 SER A O 13
ATOM 9180 N N . GLY A 1 44 ? 14.263 12.108 -11.384 1.00 0.00 386 GLY A N 13
ATOM 9181 C CA . GLY A 1 44 ? 15.453 11.516 -11.968 1.00 0.00 386 GLY A CA 13
ATOM 9182 C C . GLY A 1 44 ? 15.249 10.065 -12.355 1.00 0.00 386 GLY A C 13
ATOM 9183 O O . GLY A 1 44 ? 15.769 9.151 -11.716 1.00 0.00 386 GLY A O 13
ATOM 9187 N N . PRO A 1 45 ? 14.472 9.838 -13.424 1.00 0.00 387 PRO A N 13
ATOM 9188 C CA . PRO A 1 45 ? 14.181 8.489 -13.919 1.00 0.00 387 PRO A CA 13
ATOM 9189 C C . PRO A 1 45 ? 15.403 7.824 -14.543 1.00 0.00 387 PRO A C 13
ATOM 9190 O O . PRO A 1 45 ? 16.408 8.481 -14.814 1.00 0.00 387 PRO A O 13
ATOM 9201 N N . SER A 1 46 ? 15.310 6.517 -14.767 1.00 0.00 388 SER A N 13
ATOM 9202 C CA . SER A 1 46 ? 16.410 5.763 -15.356 1.00 0.00 388 SER A CA 13
ATOM 9203 C C . SER A 1 46 ? 16.092 5.374 -16.797 1.00 0.00 388 SER A C 13
ATOM 9204 O O . SER A 1 46 ? 15.527 4.311 -17.054 1.00 0.00 388 SER A O 13
ATOM 9212 N N . SER A 1 47 ? 16.459 6.243 -17.733 1.00 0.00 389 SER A N 13
ATOM 9213 C CA . SER A 1 47 ? 16.211 5.994 -19.148 1.00 0.00 389 SER A CA 13
ATOM 9214 C C . SER A 1 47 ? 17.278 5.074 -19.733 1.00 0.00 389 SER A C 13
ATOM 9215 O O . SER A 1 47 ? 18.251 5.534 -20.330 1.00 0.00 389 SER A O 13
ATOM 9223 N N . GLY A 1 48 ? 17.088 3.770 -19.557 1.00 0.00 390 GLY A N 13
ATOM 9224 C CA . GLY A 1 48 ? 18.041 2.805 -20.073 1.00 0.00 390 GLY A CA 13
ATOM 9225 C C . GLY A 1 48 ? 17.376 1.706 -20.877 1.00 0.00 390 GLY A C 13
ATOM 9226 O O . GLY A 1 48 ? 16.479 2.000 -21.666 1.00 0.00 390 GLY A O 13
ATOM 9231 N N . GLY A 1 1 ? 19.243 -37.016 -15.273 1.00 0.00 343 GLY A N 14
ATOM 9232 C CA . GLY A 1 1 ? 18.458 -36.429 -14.202 1.00 0.00 343 GLY A CA 14
ATOM 9233 C C . GLY A 1 1 ? 17.484 -35.382 -14.704 1.00 0.00 343 GLY A C 14
ATOM 9234 O O . GLY A 1 1 ? 17.871 -34.248 -14.984 1.00 0.00 343 GLY A O 14
ATOM 9238 N N . SER A 1 2 ? 16.216 -35.763 -14.819 1.00 0.00 344 SER A N 14
ATOM 9239 C CA . SER A 1 2 ? 15.183 -34.850 -15.296 1.00 0.00 344 SER A CA 14
ATOM 9240 C C . SER A 1 2 ? 14.112 -34.637 -14.231 1.00 0.00 344 SER A C 14
ATOM 9241 O O . SER A 1 2 ? 13.983 -35.429 -13.297 1.00 0.00 344 SER A O 14
ATOM 9249 N N . SER A 1 3 ? 13.345 -33.561 -14.379 1.00 0.00 345 SER A N 14
ATOM 9250 C CA . SER A 1 3 ? 12.287 -33.241 -13.428 1.00 0.00 345 SER A CA 14
ATOM 9251 C C . SER A 1 3 ? 11.040 -32.741 -14.151 1.00 0.00 345 SER A C 14
ATOM 9252 O O . SER A 1 3 ? 11.089 -32.399 -15.332 1.00 0.00 345 SER A O 14
ATOM 9260 N N . GLY A 1 4 ? 9.922 -32.702 -13.432 1.00 0.00 346 GLY A N 14
ATOM 9261 C CA . GLY A 1 4 ? 8.678 -32.243 -14.021 1.00 0.00 346 GLY A CA 14
ATOM 9262 C C . GLY A 1 4 ? 7.622 -31.934 -12.978 1.00 0.00 346 GLY A C 14
ATOM 9263 O O . GLY A 1 4 ? 6.578 -32.584 -12.930 1.00 0.00 346 GLY A O 14
ATOM 9267 N N . SER A 1 5 ? 7.895 -30.940 -12.138 1.00 0.00 347 SER A N 14
ATOM 9268 C CA . SER A 1 5 ? 6.963 -30.550 -11.087 1.00 0.00 347 SER A CA 14
ATOM 9269 C C . SER A 1 5 ? 6.370 -29.173 -11.370 1.00 0.00 347 SER A C 14
ATOM 9270 O O . SER A 1 5 ? 7.097 -28.208 -11.604 1.00 0.00 347 SER A O 14
ATOM 9278 N N . SER A 1 6 ? 5.043 -29.091 -11.347 1.00 0.00 348 SER A N 14
ATOM 9279 C CA . SER A 1 6 ? 4.350 -27.835 -11.605 1.00 0.00 348 SER A CA 14
ATOM 9280 C C . SER A 1 6 ? 4.428 -26.912 -10.392 1.00 0.00 348 SER A C 14
ATOM 9281 O O . SER A 1 6 ? 4.916 -27.302 -9.332 1.00 0.00 348 SER A O 14
ATOM 9289 N N . GLY A 1 7 ? 3.944 -25.685 -10.558 1.00 0.00 349 GLY A N 14
ATOM 9290 C CA . GLY A 1 7 ? 3.968 -24.725 -9.469 1.00 0.00 349 GLY A CA 14
ATOM 9291 C C . GLY A 1 7 ? 2.785 -23.778 -9.506 1.00 0.00 349 GLY A C 14
ATOM 9292 O O . GLY A 1 7 ? 2.881 -22.675 -10.045 1.00 0.00 349 GLY A O 14
ATOM 9296 N N . ARG A 1 8 ? 1.666 -24.209 -8.932 1.00 0.00 350 ARG A N 14
ATOM 9297 C CA . ARG A 1 8 ? 0.459 -23.392 -8.904 1.00 0.00 350 ARG A CA 14
ATOM 9298 C C . ARG A 1 8 ? 0.374 -22.592 -7.607 1.00 0.00 350 ARG A C 14
ATOM 9299 O O . ARG A 1 8 ? 0.247 -23.159 -6.522 1.00 0.00 350 ARG A O 14
ATOM 9320 N N . THR A 1 9 ? 0.444 -21.270 -7.728 1.00 0.00 351 THR A N 14
ATOM 9321 C CA . THR A 1 9 ? 0.377 -20.392 -6.566 1.00 0.00 351 THR A CA 14
ATOM 9322 C C . THR A 1 9 ? -0.759 -19.385 -6.703 1.00 0.00 351 THR A C 14
ATOM 9323 O O . THR A 1 9 ? -1.089 -18.953 -7.808 1.00 0.00 351 THR A O 14
ATOM 9334 N N . ARG A 1 10 ? -1.355 -19.015 -5.574 1.00 0.00 352 ARG A N 14
ATOM 9335 C CA . ARG A 1 10 ? -2.455 -18.059 -5.569 1.00 0.00 352 ARG A CA 14
ATOM 9336 C C . ARG A 1 10 ? -1.959 -16.656 -5.906 1.00 0.00 352 ARG A C 14
ATOM 9337 O O . ARG A 1 10 ? -0.836 -16.284 -5.565 1.00 0.00 352 ARG A O 14
ATOM 9358 N N . LYS A 1 11 ? -2.803 -15.882 -6.580 1.00 0.00 353 LYS A N 14
ATOM 9359 C CA . LYS A 1 11 ? -2.452 -14.520 -6.964 1.00 0.00 353 LYS A CA 14
ATOM 9360 C C . LYS A 1 11 ? -2.814 -13.533 -5.859 1.00 0.00 353 LYS A C 14
ATOM 9361 O O . LYS A 1 11 ? -3.957 -13.088 -5.763 1.00 0.00 353 LYS A O 14
ATOM 9380 N N . GLN A 1 12 ? -1.832 -13.193 -5.030 1.00 0.00 354 GLN A N 14
ATOM 9381 C CA . GLN A 1 12 ? -2.049 -12.258 -3.933 1.00 0.00 354 GLN A CA 14
ATOM 9382 C C . GLN A 1 12 ? -1.082 -11.081 -4.021 1.00 0.00 354 GLN A C 14
ATOM 9383 O O . GLN A 1 12 ? -0.185 -11.064 -4.864 1.00 0.00 354 GLN A O 14
ATOM 9397 N N . VAL A 1 13 ? -1.271 -10.099 -3.146 1.00 0.00 355 VAL A N 14
ATOM 9398 C CA . VAL A 1 13 ? -0.416 -8.919 -3.125 1.00 0.00 355 VAL A CA 14
ATOM 9399 C C . VAL A 1 13 ? 0.477 -8.909 -1.889 1.00 0.00 355 VAL A C 14
ATOM 9400 O O . VAL A 1 13 ? 0.057 -9.312 -0.805 1.00 0.00 355 VAL A O 14
ATOM 9413 N N . ALA A 1 14 ? 1.710 -8.444 -2.059 1.00 0.00 356 ALA A N 14
ATOM 9414 C CA . ALA A 1 14 ? 2.661 -8.379 -0.957 1.00 0.00 356 ALA A CA 14
ATOM 9415 C C . ALA A 1 14 ? 3.380 -7.034 -0.931 1.00 0.00 356 ALA A C 14
ATOM 9416 O O . ALA A 1 14 ? 4.374 -6.837 -1.630 1.00 0.00 356 ALA A O 14
ATOM 9423 N N . CYS A 1 15 ? 2.871 -6.112 -0.121 1.00 0.00 357 CYS A N 14
ATOM 9424 C CA . CYS A 1 15 ? 3.464 -4.785 -0.004 1.00 0.00 357 CYS A CA 14
ATOM 9425 C C . CYS A 1 15 ? 4.902 -4.874 0.498 1.00 0.00 357 CYS A C 14
ATOM 9426 O O . CYS A 1 15 ? 5.153 -5.328 1.614 1.00 0.00 357 CYS A O 14
ATOM 9433 N N . GLU A 1 16 ? 5.842 -4.437 -0.335 1.00 0.00 358 GLU A N 14
ATOM 9434 C CA . GLU A 1 16 ? 7.254 -4.467 0.025 1.00 0.00 358 GLU A CA 14
ATOM 9435 C C . GLU A 1 16 ? 7.655 -3.194 0.765 1.00 0.00 358 GLU A C 14
ATOM 9436 O O . GLU A 1 16 ? 8.600 -3.194 1.554 1.00 0.00 358 GLU A O 14
ATOM 9448 N N . ILE A 1 17 ? 6.930 -2.112 0.504 1.00 0.00 359 ILE A N 14
ATOM 9449 C CA . ILE A 1 17 ? 7.209 -0.833 1.144 1.00 0.00 359 ILE A CA 14
ATOM 9450 C C . ILE A 1 17 ? 7.285 -0.982 2.660 1.00 0.00 359 ILE A C 14
ATOM 9451 O O . ILE A 1 17 ? 8.226 -0.507 3.296 1.00 0.00 359 ILE A O 14
ATOM 9467 N N . CYS A 1 18 ? 6.288 -1.648 3.234 1.00 0.00 360 CYS A N 14
ATOM 9468 C CA . CYS A 1 18 ? 6.240 -1.862 4.675 1.00 0.00 360 CYS A CA 14
ATOM 9469 C C . CYS A 1 18 ? 6.435 -3.338 5.012 1.00 0.00 360 CYS A C 14
ATOM 9470 O O . CYS A 1 18 ? 6.981 -3.679 6.060 1.00 0.00 360 CYS A O 14
ATOM 9477 N N . GLY A 1 19 ? 5.984 -4.209 4.114 1.00 0.00 361 GLY A N 14
ATOM 9478 C CA . GLY A 1 19 ? 6.118 -5.637 4.334 1.00 0.00 361 GLY A CA 14
ATOM 9479 C C . GLY A 1 19 ? 4.845 -6.263 4.867 1.00 0.00 361 GLY A C 14
ATOM 9480 O O . GLY A 1 19 ? 4.777 -6.655 6.033 1.00 0.00 361 GLY A O 14
ATOM 9484 N N . LYS A 1 20 ? 3.831 -6.358 4.014 1.00 0.00 362 LYS A N 14
ATOM 9485 C CA . LYS A 1 20 ? 2.553 -6.940 4.404 1.00 0.00 362 LYS A CA 14
ATOM 9486 C C . LYS A 1 20 ? 1.957 -7.759 3.263 1.00 0.00 362 LYS A C 14
ATOM 9487 O O . LYS A 1 20 ? 2.400 -7.659 2.119 1.00 0.00 362 LYS A O 14
ATOM 9506 N N . ILE A 1 21 ? 0.950 -8.565 3.583 1.00 0.00 363 ILE A N 14
ATOM 9507 C CA . ILE A 1 21 ? 0.293 -9.398 2.583 1.00 0.00 363 ILE A CA 14
ATOM 9508 C C . ILE A 1 21 ? -1.198 -9.088 2.505 1.00 0.00 363 ILE A C 14
ATOM 9509 O O . ILE A 1 21 ? -1.843 -8.824 3.521 1.00 0.00 363 ILE A O 14
ATOM 9525 N N . PHE A 1 22 ? -1.742 -9.125 1.293 1.00 0.00 364 PHE A N 14
ATOM 9526 C CA . PHE A 1 22 ? -3.158 -8.849 1.082 1.00 0.00 364 PHE A CA 14
ATOM 9527 C C . PHE A 1 22 ? -3.784 -9.894 0.163 1.00 0.00 364 PHE A C 14
ATOM 9528 O O . PHE A 1 22 ? -3.097 -10.778 -0.349 1.00 0.00 364 PHE A O 14
ATOM 9545 N N . ARG A 1 23 ? -5.093 -9.787 -0.039 1.00 0.00 365 ARG A N 14
ATOM 9546 C CA . ARG A 1 23 ? -5.814 -10.723 -0.894 1.00 0.00 365 ARG A CA 14
ATOM 9547 C C . ARG A 1 23 ? -6.050 -10.125 -2.278 1.00 0.00 365 ARG A C 14
ATOM 9548 O O . ARG A 1 23 ? -5.950 -10.818 -3.290 1.00 0.00 365 ARG A O 14
ATOM 9569 N N . ASP A 1 24 ? -6.364 -8.835 -2.313 1.00 0.00 366 ASP A N 14
ATOM 9570 C CA . ASP A 1 24 ? -6.614 -8.142 -3.572 1.00 0.00 366 ASP A CA 14
ATOM 9571 C C . ASP A 1 24 ? -5.876 -6.808 -3.614 1.00 0.00 366 ASP A C 14
ATOM 9572 O O . ASP A 1 24 ? -5.191 -6.435 -2.661 1.00 0.00 366 ASP A O 14
ATOM 9581 N N . VAL A 1 25 ? -6.019 -6.093 -4.726 1.00 0.00 367 VAL A N 14
ATOM 9582 C CA . VAL A 1 25 ? -5.366 -4.800 -4.893 1.00 0.00 367 VAL A CA 14
ATOM 9583 C C . VAL A 1 25 ? -6.233 -3.672 -4.346 1.00 0.00 367 VAL A C 14
ATOM 9584 O O . VAL A 1 25 ? -5.726 -2.626 -3.940 1.00 0.00 367 VAL A O 14
ATOM 9597 N N . TYR A 1 26 ? -7.543 -3.892 -4.337 1.00 0.00 368 TYR A N 14
ATOM 9598 C CA . TYR A 1 26 ? -8.482 -2.892 -3.841 1.00 0.00 368 TYR A CA 14
ATOM 9599 C C . TYR A 1 26 ? -8.109 -2.447 -2.430 1.00 0.00 368 TYR A C 14
ATOM 9600 O O . TYR A 1 26 ? -8.364 -1.308 -2.038 1.00 0.00 368 TYR A O 14
ATOM 9618 N N . HIS A 1 27 ? -7.503 -3.355 -1.671 1.00 0.00 369 HIS A N 14
ATOM 9619 C CA . HIS A 1 27 ? -7.093 -3.057 -0.303 1.00 0.00 369 HIS A CA 14
ATOM 9620 C C . HIS A 1 27 ? -5.733 -2.367 -0.282 1.00 0.00 369 HIS A C 14
ATOM 9621 O O . HIS A 1 27 ? -5.421 -1.615 0.642 1.00 0.00 369 HIS A O 14
ATOM 9635 N N . LEU A 1 28 ? -4.927 -2.627 -1.305 1.00 0.00 370 LEU A N 14
ATOM 9636 C CA . LEU A 1 28 ? -3.599 -2.032 -1.404 1.00 0.00 370 LEU A CA 14
ATOM 9637 C C . LEU A 1 28 ? -3.688 -0.573 -1.840 1.00 0.00 370 LEU A C 14
ATOM 9638 O O . LEU A 1 28 ? -2.830 0.240 -1.498 1.00 0.00 370 LEU A O 14
ATOM 9654 N N . ASN A 1 29 ? -4.733 -0.248 -2.594 1.00 0.00 371 ASN A N 14
ATOM 9655 C CA . ASN A 1 29 ? -4.935 1.114 -3.075 1.00 0.00 371 ASN A CA 14
ATOM 9656 C C . ASN A 1 29 ? -4.916 2.108 -1.917 1.00 0.00 371 ASN A C 14
ATOM 9657 O O . ASN A 1 29 ? -4.031 2.959 -1.832 1.00 0.00 371 ASN A O 14
ATOM 9668 N N . ARG A 1 30 ? -5.898 1.993 -1.029 1.00 0.00 372 ARG A N 14
ATOM 9669 C CA . ARG A 1 30 ? -5.994 2.881 0.123 1.00 0.00 372 ARG A CA 14
ATOM 9670 C C . ARG A 1 30 ? -4.775 2.732 1.028 1.00 0.00 372 ARG A C 14
ATOM 9671 O O . ARG A 1 30 ? -4.362 3.683 1.693 1.00 0.00 372 ARG A O 14
ATOM 9692 N N . HIS A 1 31 ? -4.204 1.532 1.050 1.00 0.00 373 HIS A N 14
ATOM 9693 C CA . HIS A 1 31 ? -3.032 1.257 1.874 1.00 0.00 373 HIS A CA 14
ATOM 9694 C C . HIS A 1 31 ? -1.837 2.085 1.411 1.00 0.00 373 HIS A C 14
ATOM 9695 O O . HIS A 1 31 ? -1.013 2.512 2.220 1.00 0.00 373 HIS A O 14
ATOM 9709 N N . LYS A 1 32 ? -1.748 2.308 0.104 1.00 0.00 374 LYS A N 14
ATOM 9710 C CA . LYS A 1 32 ? -0.654 3.085 -0.467 1.00 0.00 374 LYS A CA 14
ATOM 9711 C C . LYS A 1 32 ? -0.783 4.559 -0.098 1.00 0.00 374 LYS A C 14
ATOM 9712 O O . LYS A 1 32 ? 0.218 5.256 0.076 1.00 0.00 374 LYS A O 14
ATOM 9731 N N . LEU A 1 33 ? -2.020 5.029 0.022 1.00 0.00 375 LEU A N 14
ATOM 9732 C CA . LEU A 1 33 ? -2.280 6.421 0.373 1.00 0.00 375 LEU A CA 14
ATOM 9733 C C . LEU A 1 33 ? -1.755 6.737 1.769 1.00 0.00 375 LEU A C 14
ATOM 9734 O O . LEU A 1 33 ? -1.268 7.839 2.025 1.00 0.00 375 LEU A O 14
ATOM 9750 N N . SER A 1 34 ? -1.854 5.764 2.668 1.00 0.00 376 SER A N 14
ATOM 9751 C CA . SER A 1 34 ? -1.391 5.939 4.040 1.00 0.00 376 SER A CA 14
ATOM 9752 C C . SER A 1 34 ? 0.124 6.115 4.083 1.00 0.00 376 SER A C 14
ATOM 9753 O O . SER A 1 34 ? 0.648 6.896 4.878 1.00 0.00 376 SER A O 14
ATOM 9761 N N . HIS A 1 35 ? 0.823 5.384 3.221 1.00 0.00 377 HIS A N 14
ATOM 9762 C CA . HIS A 1 35 ? 2.279 5.459 3.159 1.00 0.00 377 HIS A CA 14
ATOM 9763 C C . HIS A 1 35 ? 2.734 6.858 2.756 1.00 0.00 377 HIS A C 14
ATOM 9764 O O . HIS A 1 35 ? 1.964 7.633 2.188 1.00 0.00 377 HIS A O 14
ATOM 9778 N N . SER A 1 36 ? 3.989 7.176 3.056 1.00 0.00 378 SER A N 14
ATOM 9779 C CA . SER A 1 36 ? 4.546 8.484 2.729 1.00 0.00 378 SER A CA 14
ATOM 9780 C C . SER A 1 36 ? 4.875 8.578 1.243 1.00 0.00 378 SER A C 14
ATOM 9781 O O . SER A 1 36 ? 5.190 7.578 0.600 1.00 0.00 378 SER A O 14
ATOM 9789 N N . GLY A 1 37 ? 4.799 9.791 0.702 1.00 0.00 379 GLY A N 14
ATOM 9790 C CA . GLY A 1 37 ? 5.092 9.995 -0.705 1.00 0.00 379 GLY A CA 14
ATOM 9791 C C . GLY A 1 37 ? 6.488 10.538 -0.934 1.00 0.00 379 GLY A C 14
ATOM 9792 O O . GLY A 1 37 ? 7.076 11.151 -0.043 1.00 0.00 379 GLY A O 14
ATOM 9796 N N . GLU A 1 38 ? 7.021 10.311 -2.131 1.00 0.00 380 GLU A N 14
ATOM 9797 C CA . GLU A 1 38 ? 8.358 10.781 -2.472 1.00 0.00 380 GLU A CA 14
ATOM 9798 C C . GLU A 1 38 ? 8.299 12.143 -3.157 1.00 0.00 380 GLU A C 14
ATOM 9799 O O . GLU A 1 38 ? 8.198 12.232 -4.381 1.00 0.00 380 GLU A O 14
ATOM 9811 N N . LYS A 1 39 ? 8.361 13.203 -2.358 1.00 0.00 381 LYS A N 14
ATOM 9812 C CA . LYS A 1 39 ? 8.315 14.562 -2.885 1.00 0.00 381 LYS A CA 14
ATOM 9813 C C . LYS A 1 39 ? 9.410 14.780 -3.924 1.00 0.00 381 LYS A C 14
ATOM 9814 O O . LYS A 1 39 ? 10.395 14.044 -3.988 1.00 0.00 381 LYS A O 14
ATOM 9833 N N . PRO A 1 40 ? 9.237 15.816 -4.759 1.00 0.00 382 PRO A N 14
ATOM 9834 C CA . PRO A 1 40 ? 10.201 16.156 -5.809 1.00 0.00 382 PRO A CA 14
ATOM 9835 C C . PRO A 1 40 ? 11.506 16.704 -5.243 1.00 0.00 382 PRO A C 14
ATOM 9836 O O . PRO A 1 40 ? 11.575 17.860 -4.823 1.00 0.00 382 PRO A O 14
ATOM 9847 N N . TYR A 1 41 ? 12.539 15.869 -5.233 1.00 0.00 383 TYR A N 14
ATOM 9848 C CA . TYR A 1 41 ? 13.842 16.270 -4.716 1.00 0.00 383 TYR A CA 14
ATOM 9849 C C . TYR A 1 41 ? 14.319 17.557 -5.381 1.00 0.00 383 TYR A C 14
ATOM 9850 O O . TYR A 1 41 ? 14.020 17.815 -6.547 1.00 0.00 383 TYR A O 14
ATOM 9868 N N . SER A 1 42 ? 15.064 18.362 -4.630 1.00 0.00 384 SER A N 14
ATOM 9869 C CA . SER A 1 42 ? 15.581 19.625 -5.143 1.00 0.00 384 SER A CA 14
ATOM 9870 C C . SER A 1 42 ? 16.601 19.384 -6.252 1.00 0.00 384 SER A C 14
ATOM 9871 O O . SER A 1 42 ? 17.481 18.532 -6.126 1.00 0.00 384 SER A O 14
ATOM 9879 N N . SER A 1 43 ? 16.476 20.140 -7.338 1.00 0.00 385 SER A N 14
ATOM 9880 C CA . SER A 1 43 ? 17.384 20.007 -8.471 1.00 0.00 385 SER A CA 14
ATOM 9881 C C . SER A 1 43 ? 18.530 21.009 -8.370 1.00 0.00 385 SER A C 14
ATOM 9882 O O . SER A 1 43 ? 18.359 22.195 -8.649 1.00 0.00 385 SER A O 14
ATOM 9890 N N . GLY A 1 44 ? 19.700 20.522 -7.968 1.00 0.00 386 GLY A N 14
ATOM 9891 C CA . GLY A 1 44 ? 20.857 21.387 -7.836 1.00 0.00 386 GLY A CA 14
ATOM 9892 C C . GLY A 1 44 ? 21.237 22.051 -9.145 1.00 0.00 386 GLY A C 14
ATOM 9893 O O . GLY A 1 44 ? 20.664 21.769 -10.198 1.00 0.00 386 GLY A O 14
ATOM 9897 N N . PRO A 1 45 ? 22.225 22.956 -9.089 1.00 0.00 387 PRO A N 14
ATOM 9898 C CA . PRO A 1 45 ? 22.702 23.682 -10.271 1.00 0.00 387 PRO A CA 14
ATOM 9899 C C . PRO A 1 45 ? 23.453 22.777 -11.242 1.00 0.00 387 PRO A C 14
ATOM 9900 O O . PRO A 1 45 ? 23.651 21.592 -10.974 1.00 0.00 387 PRO A O 14
ATOM 9911 N N . SER A 1 46 ? 23.868 23.344 -12.370 1.00 0.00 388 SER A N 14
ATOM 9912 C CA . SER A 1 46 ? 24.595 22.588 -13.383 1.00 0.00 388 SER A CA 14
ATOM 9913 C C . SER A 1 46 ? 25.993 22.225 -12.891 1.00 0.00 388 SER A C 14
ATOM 9914 O O . SER A 1 46 ? 26.367 22.541 -11.762 1.00 0.00 388 SER A O 14
ATOM 9922 N N . SER A 1 47 ? 26.760 21.558 -13.747 1.00 0.00 389 SER A N 14
ATOM 9923 C CA . SER A 1 47 ? 28.116 21.147 -13.400 1.00 0.00 389 SER A CA 14
ATOM 9924 C C . SER A 1 47 ? 29.012 21.132 -14.634 1.00 0.00 389 SER A C 14
ATOM 9925 O O . SER A 1 47 ? 28.694 20.497 -15.638 1.00 0.00 389 SER A O 14
ATOM 9933 N N . GLY A 1 48 ? 30.136 21.839 -14.551 1.00 0.00 390 GLY A N 14
ATOM 9934 C CA . GLY A 1 48 ? 31.061 21.895 -15.667 1.00 0.00 390 GLY A CA 14
ATOM 9935 C C . GLY A 1 48 ? 32.489 22.148 -15.224 1.00 0.00 390 GLY A C 14
ATOM 9936 O O . GLY A 1 48 ? 32.751 22.151 -14.022 1.00 0.00 390 GLY A O 14
ATOM 9941 N N . GLY A 1 1 ? 10.322 -25.959 2.712 1.00 0.00 343 GLY A N 15
ATOM 9942 C CA . GLY A 1 1 ? 10.578 -27.159 1.938 1.00 0.00 343 GLY A CA 15
ATOM 9943 C C . GLY A 1 1 ? 12.023 -27.265 1.493 1.00 0.00 343 GLY A C 15
ATOM 9944 O O . GLY A 1 1 ? 12.930 -27.350 2.321 1.00 0.00 343 GLY A O 15
ATOM 9948 N N . SER A 1 2 ? 12.239 -27.260 0.182 1.00 0.00 344 SER A N 15
ATOM 9949 C CA . SER A 1 2 ? 13.584 -27.362 -0.372 1.00 0.00 344 SER A CA 15
ATOM 9950 C C . SER A 1 2 ? 14.246 -25.989 -0.447 1.00 0.00 344 SER A C 15
ATOM 9951 O O . SER A 1 2 ? 14.203 -25.322 -1.481 1.00 0.00 344 SER A O 15
ATOM 9959 N N . SER A 1 3 ? 14.857 -25.573 0.657 1.00 0.00 345 SER A N 15
ATOM 9960 C CA . SER A 1 3 ? 15.525 -24.278 0.720 1.00 0.00 345 SER A CA 15
ATOM 9961 C C . SER A 1 3 ? 14.585 -23.160 0.280 1.00 0.00 345 SER A C 15
ATOM 9962 O O . SER A 1 3 ? 14.894 -22.397 -0.634 1.00 0.00 345 SER A O 15
ATOM 9970 N N . GLY A 1 4 ? 13.433 -23.070 0.939 1.00 0.00 346 GLY A N 15
ATOM 9971 C CA . GLY A 1 4 ? 12.464 -22.044 0.602 1.00 0.00 346 GLY A CA 15
ATOM 9972 C C . GLY A 1 4 ? 11.646 -22.398 -0.623 1.00 0.00 346 GLY A C 15
ATOM 9973 O O . GLY A 1 4 ? 11.690 -21.694 -1.632 1.00 0.00 346 GLY A O 15
ATOM 9977 N N . SER A 1 5 ? 10.897 -23.493 -0.537 1.00 0.00 347 SER A N 15
ATOM 9978 C CA . SER A 1 5 ? 10.069 -23.942 -1.650 1.00 0.00 347 SER A CA 15
ATOM 9979 C C . SER A 1 5 ? 8.890 -22.999 -1.866 1.00 0.00 347 SER A C 15
ATOM 9980 O O . SER A 1 5 ? 7.920 -23.016 -1.109 1.00 0.00 347 SER A O 15
ATOM 9988 N N . SER A 1 6 ? 8.982 -22.175 -2.905 1.00 0.00 348 SER A N 15
ATOM 9989 C CA . SER A 1 6 ? 7.926 -21.220 -3.220 1.00 0.00 348 SER A CA 15
ATOM 9990 C C . SER A 1 6 ? 8.005 -20.784 -4.680 1.00 0.00 348 SER A C 15
ATOM 9991 O O . SER A 1 6 ? 9.076 -20.795 -5.285 1.00 0.00 348 SER A O 15
ATOM 9999 N N . GLY A 1 7 ? 6.862 -20.401 -5.239 1.00 0.00 349 GLY A N 15
ATOM 10000 C CA . GLY A 1 7 ? 6.822 -19.966 -6.624 1.00 0.00 349 GLY A CA 15
ATOM 10001 C C . GLY A 1 7 ? 6.771 -18.457 -6.757 1.00 0.00 349 GLY A C 15
ATOM 10002 O O . GLY A 1 7 ? 6.462 -17.753 -5.795 1.00 0.00 349 GLY A O 15
ATOM 10006 N N . ARG A 1 8 ? 7.076 -17.959 -7.950 1.00 0.00 350 ARG A N 15
ATOM 10007 C CA . ARG A 1 8 ? 7.066 -16.524 -8.205 1.00 0.00 350 ARG A CA 15
ATOM 10008 C C . ARG A 1 8 ? 5.643 -16.022 -8.434 1.00 0.00 350 ARG A C 15
ATOM 10009 O O . ARG A 1 8 ? 5.339 -14.853 -8.194 1.00 0.00 350 ARG A O 15
ATOM 10030 N N . THR A 1 9 ? 4.774 -16.914 -8.900 1.00 0.00 351 THR A N 15
ATOM 10031 C CA . THR A 1 9 ? 3.385 -16.562 -9.163 1.00 0.00 351 THR A CA 15
ATOM 10032 C C . THR A 1 9 ? 2.538 -16.682 -7.901 1.00 0.00 351 THR A C 15
ATOM 10033 O O . THR A 1 9 ? 2.464 -17.749 -7.291 1.00 0.00 351 THR A O 15
ATOM 10044 N N . ARG A 1 10 ? 1.902 -15.581 -7.514 1.00 0.00 352 ARG A N 15
ATOM 10045 C CA . ARG A 1 10 ? 1.061 -15.563 -6.323 1.00 0.00 352 ARG A CA 15
ATOM 10046 C C . ARG A 1 10 ? -0.289 -14.917 -6.620 1.00 0.00 352 ARG A C 15
ATOM 10047 O O . ARG A 1 10 ? -0.371 -13.936 -7.360 1.00 0.00 352 ARG A O 15
ATOM 10068 N N . LYS A 1 11 ? -1.346 -15.474 -6.040 1.00 0.00 353 LYS A N 15
ATOM 10069 C CA . LYS A 1 11 ? -2.693 -14.953 -6.241 1.00 0.00 353 LYS A CA 15
ATOM 10070 C C . LYS A 1 11 ? -3.060 -13.956 -5.146 1.00 0.00 353 LYS A C 15
ATOM 10071 O O . LYS A 1 11 ? -4.140 -14.034 -4.561 1.00 0.00 353 LYS A O 15
ATOM 10090 N N . GLN A 1 12 ? -2.155 -13.021 -4.876 1.00 0.00 354 GLN A N 15
ATOM 10091 C CA . GLN A 1 12 ? -2.385 -12.009 -3.852 1.00 0.00 354 GLN A CA 15
ATOM 10092 C C . GLN A 1 12 ? -1.378 -10.871 -3.975 1.00 0.00 354 GLN A C 15
ATOM 10093 O O . GLN A 1 12 ? -0.481 -10.910 -4.818 1.00 0.00 354 GLN A O 15
ATOM 10107 N N . VAL A 1 13 ? -1.532 -9.856 -3.130 1.00 0.00 355 VAL A N 15
ATOM 10108 C CA . VAL A 1 13 ? -0.635 -8.707 -3.144 1.00 0.00 355 VAL A CA 15
ATOM 10109 C C . VAL A 1 13 ? 0.305 -8.729 -1.944 1.00 0.00 355 VAL A C 15
ATOM 10110 O O . VAL A 1 13 ? -0.076 -9.150 -0.852 1.00 0.00 355 VAL A O 15
ATOM 10123 N N . ALA A 1 14 ? 1.535 -8.272 -2.154 1.00 0.00 356 ALA A N 15
ATOM 10124 C CA . ALA A 1 14 ? 2.530 -8.237 -1.089 1.00 0.00 356 ALA A CA 15
ATOM 10125 C C . ALA A 1 14 ? 3.252 -6.895 -1.056 1.00 0.00 356 ALA A C 15
ATOM 10126 O O . ALA A 1 14 ? 4.129 -6.629 -1.879 1.00 0.00 356 ALA A O 15
ATOM 10133 N N . CYS A 1 15 ? 2.877 -6.050 -0.101 1.00 0.00 357 CYS A N 15
ATOM 10134 C CA . CYS A 1 15 ? 3.487 -4.734 0.039 1.00 0.00 357 CYS A CA 15
ATOM 10135 C C . CYS A 1 15 ? 4.939 -4.853 0.496 1.00 0.00 357 CYS A C 15
ATOM 10136 O O . CYS A 1 15 ? 5.213 -5.284 1.615 1.00 0.00 357 CYS A O 15
ATOM 10143 N N . GLU A 1 16 ? 5.862 -4.467 -0.379 1.00 0.00 358 GLU A N 15
ATOM 10144 C CA . GLU A 1 16 ? 7.285 -4.531 -0.064 1.00 0.00 358 GLU A CA 15
ATOM 10145 C C . GLU A 1 16 ? 7.723 -3.303 0.728 1.00 0.00 358 GLU A C 15
ATOM 10146 O O . GLU A 1 16 ? 8.692 -3.354 1.486 1.00 0.00 358 GLU A O 15
ATOM 10158 N N . ILE A 1 17 ? 7.003 -2.201 0.546 1.00 0.00 359 ILE A N 15
ATOM 10159 C CA . ILE A 1 17 ? 7.317 -0.960 1.244 1.00 0.00 359 ILE A CA 15
ATOM 10160 C C . ILE A 1 17 ? 7.434 -1.189 2.747 1.00 0.00 359 ILE A C 15
ATOM 10161 O O . ILE A 1 17 ? 8.439 -0.834 3.363 1.00 0.00 359 ILE A O 15
ATOM 10177 N N . CYS A 1 18 ? 6.401 -1.787 3.331 1.00 0.00 360 CYS A N 15
ATOM 10178 C CA . CYS A 1 18 ? 6.387 -2.065 4.762 1.00 0.00 360 CYS A CA 15
ATOM 10179 C C . CYS A 1 18 ? 6.596 -3.553 5.028 1.00 0.00 360 CYS A C 15
ATOM 10180 O O . CYS A 1 18 ? 7.215 -3.937 6.020 1.00 0.00 360 CYS A O 15
ATOM 10187 N N . GLY A 1 19 ? 6.073 -4.388 4.135 1.00 0.00 361 GLY A N 15
ATOM 10188 C CA . GLY A 1 19 ? 6.212 -5.824 4.291 1.00 0.00 361 GLY A CA 15
ATOM 10189 C C . GLY A 1 19 ? 4.963 -6.469 4.860 1.00 0.00 361 GLY A C 15
ATOM 10190 O O . GLY A 1 19 ? 4.973 -6.975 5.982 1.00 0.00 361 GLY A O 15
ATOM 10194 N N . LYS A 1 20 ? 3.884 -6.450 4.085 1.00 0.00 362 LYS A N 15
ATOM 10195 C CA . LYS A 1 20 ? 2.621 -7.037 4.517 1.00 0.00 362 LYS A CA 15
ATOM 10196 C C . LYS A 1 20 ? 1.932 -7.756 3.362 1.00 0.00 362 LYS A C 15
ATOM 10197 O O . LYS A 1 20 ? 2.336 -7.623 2.207 1.00 0.00 362 LYS A O 15
ATOM 10216 N N . ILE A 1 21 ? 0.891 -8.517 3.682 1.00 0.00 363 ILE A N 15
ATOM 10217 C CA . ILE A 1 21 ? 0.145 -9.255 2.670 1.00 0.00 363 ILE A CA 15
ATOM 10218 C C . ILE A 1 21 ? -1.302 -8.778 2.598 1.00 0.00 363 ILE A C 15
ATOM 10219 O O . ILE A 1 21 ? -1.906 -8.437 3.614 1.00 0.00 363 ILE A O 15
ATOM 10235 N N . PHE A 1 22 ? -1.853 -8.760 1.389 1.00 0.00 364 PHE A N 15
ATOM 10236 C CA . PHE A 1 22 ? -3.230 -8.326 1.183 1.00 0.00 364 PHE A CA 15
ATOM 10237 C C . PHE A 1 22 ? -3.955 -9.259 0.216 1.00 0.00 364 PHE A C 15
ATOM 10238 O O . PHE A 1 22 ? -3.325 -9.997 -0.541 1.00 0.00 364 PHE A O 15
ATOM 10255 N N . ARG A 1 23 ? -5.283 -9.219 0.250 1.00 0.00 365 ARG A N 15
ATOM 10256 C CA . ARG A 1 23 ? -6.095 -10.061 -0.621 1.00 0.00 365 ARG A CA 15
ATOM 10257 C C . ARG A 1 23 ? -5.894 -9.682 -2.085 1.00 0.00 365 ARG A C 15
ATOM 10258 O O . ARG A 1 23 ? -5.504 -10.514 -2.905 1.00 0.00 365 ARG A O 15
ATOM 10279 N N . ASP A 1 24 ? -6.163 -8.421 -2.407 1.00 0.00 366 ASP A N 15
ATOM 10280 C CA . ASP A 1 24 ? -6.012 -7.931 -3.772 1.00 0.00 366 ASP A CA 15
ATOM 10281 C C . ASP A 1 24 ? -5.546 -6.478 -3.779 1.00 0.00 366 ASP A C 15
ATOM 10282 O O . ASP A 1 24 ? -5.340 -5.876 -2.725 1.00 0.00 366 ASP A O 15
ATOM 10291 N N . VAL A 1 25 ? -5.383 -5.921 -4.975 1.00 0.00 367 VAL A N 15
ATOM 10292 C CA . VAL A 1 25 ? -4.942 -4.538 -5.120 1.00 0.00 367 VAL A CA 15
ATOM 10293 C C . VAL A 1 25 ? -5.969 -3.571 -4.542 1.00 0.00 367 VAL A C 15
ATOM 10294 O O . VAL A 1 25 ? -5.627 -2.468 -4.115 1.00 0.00 367 VAL A O 15
ATOM 10307 N N . TYR A 1 26 ? -7.229 -3.991 -4.533 1.00 0.00 368 TYR A N 15
ATOM 10308 C CA . TYR A 1 26 ? -8.307 -3.160 -4.010 1.00 0.00 368 TYR A CA 15
ATOM 10309 C C . TYR A 1 26 ? -8.025 -2.745 -2.569 1.00 0.00 368 TYR A C 15
ATOM 10310 O O . TYR A 1 26 ? -8.334 -1.624 -2.162 1.00 0.00 368 TYR A O 15
ATOM 10328 N N . HIS A 1 27 ? -7.435 -3.656 -1.802 1.00 0.00 369 HIS A N 15
ATOM 10329 C CA . HIS A 1 27 ? -7.109 -3.385 -0.406 1.00 0.00 369 HIS A CA 15
ATOM 10330 C C . HIS A 1 27 ? -5.794 -2.619 -0.294 1.00 0.00 369 HIS A C 15
ATOM 10331 O O . HIS A 1 27 ? -5.569 -1.891 0.673 1.00 0.00 369 HIS A O 15
ATOM 10345 N N . LEU A 1 28 ? -4.930 -2.789 -1.288 1.00 0.00 370 LEU A N 15
ATOM 10346 C CA . LEU A 1 28 ? -3.637 -2.115 -1.302 1.00 0.00 370 LEU A CA 15
ATOM 10347 C C . LEU A 1 28 ? -3.791 -0.648 -1.691 1.00 0.00 370 LEU A C 15
ATOM 10348 O O . LEU A 1 28 ? -3.016 0.204 -1.260 1.00 0.00 370 LEU A O 15
ATOM 10364 N N . ASN A 1 29 ? -4.801 -0.361 -2.507 1.00 0.00 371 ASN A N 15
ATOM 10365 C CA . ASN A 1 29 ? -5.058 1.003 -2.954 1.00 0.00 371 ASN A CA 15
ATOM 10366 C C . ASN A 1 29 ? -5.146 1.957 -1.766 1.00 0.00 371 ASN A C 15
ATOM 10367 O O . ASN A 1 29 ? -4.482 2.992 -1.739 1.00 0.00 371 ASN A O 15
ATOM 10378 N N . ARG A 1 30 ? -5.970 1.599 -0.787 1.00 0.00 372 ARG A N 15
ATOM 10379 C CA . ARG A 1 30 ? -6.145 2.422 0.403 1.00 0.00 372 ARG A CA 15
ATOM 10380 C C . ARG A 1 30 ? -4.894 2.390 1.276 1.00 0.00 372 ARG A C 15
ATOM 10381 O O . ARG A 1 30 ? -4.541 3.384 1.911 1.00 0.00 372 ARG A O 15
ATOM 10402 N N . HIS A 1 31 ? -4.228 1.240 1.304 1.00 0.00 373 HIS A N 15
ATOM 10403 C CA . HIS A 1 31 ? -3.016 1.077 2.099 1.00 0.00 373 HIS A CA 15
ATOM 10404 C C . HIS A 1 31 ? -1.904 1.989 1.588 1.00 0.00 373 HIS A C 15
ATOM 10405 O O . HIS A 1 31 ? -1.070 2.461 2.360 1.00 0.00 373 HIS A O 15
ATOM 10419 N N . LYS A 1 32 ? -1.898 2.231 0.282 1.00 0.00 374 LYS A N 15
ATOM 10420 C CA . LYS A 1 32 ? -0.891 3.087 -0.334 1.00 0.00 374 LYS A CA 15
ATOM 10421 C C . LYS A 1 32 ? -1.128 4.551 0.022 1.00 0.00 374 LYS A C 15
ATOM 10422 O O . LYS A 1 32 ? -0.182 5.321 0.190 1.00 0.00 374 LYS A O 15
ATOM 10441 N N . LEU A 1 33 ? -2.397 4.928 0.138 1.00 0.00 375 LEU A N 15
ATOM 10442 C CA . LEU A 1 33 ? -2.759 6.300 0.476 1.00 0.00 375 LEU A CA 15
ATOM 10443 C C . LEU A 1 33 ? -2.092 6.734 1.777 1.00 0.00 375 LEU A C 15
ATOM 10444 O O . LEU A 1 33 ? -1.839 7.920 1.991 1.00 0.00 375 LEU A O 15
ATOM 10460 N N . SER A 1 34 ? -1.807 5.766 2.642 1.00 0.00 376 SER A N 15
ATOM 10461 C CA . SER A 1 34 ? -1.170 6.049 3.923 1.00 0.00 376 SER A CA 15
ATOM 10462 C C . SER A 1 34 ? 0.345 6.136 3.769 1.00 0.00 376 SER A C 15
ATOM 10463 O O . SER A 1 34 ? 1.013 6.875 4.493 1.00 0.00 376 SER A O 15
ATOM 10471 N N . HIS A 1 35 ? 0.882 5.375 2.821 1.00 0.00 377 HIS A N 15
ATOM 10472 C CA . HIS A 1 35 ? 2.319 5.366 2.570 1.00 0.00 377 HIS A CA 15
ATOM 10473 C C . HIS A 1 35 ? 2.767 6.676 1.928 1.00 0.00 377 HIS A C 15
ATOM 10474 O O . HIS A 1 35 ? 2.622 6.868 0.721 1.00 0.00 377 HIS A O 15
ATOM 10488 N N . SER A 1 36 ? 3.310 7.574 2.744 1.00 0.00 378 SER A N 15
ATOM 10489 C CA . SER A 1 36 ? 3.774 8.867 2.256 1.00 0.00 378 SER A CA 15
ATOM 10490 C C . SER A 1 36 ? 4.660 9.552 3.292 1.00 0.00 378 SER A C 15
ATOM 10491 O O . SER A 1 36 ? 4.623 9.218 4.476 1.00 0.00 378 SER A O 15
ATOM 10499 N N . GLY A 1 37 ? 5.458 10.513 2.837 1.00 0.00 379 GLY A N 15
ATOM 10500 C CA . GLY A 1 37 ? 6.343 11.231 3.736 1.00 0.00 379 GLY A CA 15
ATOM 10501 C C . GLY A 1 37 ? 5.942 12.682 3.909 1.00 0.00 379 GLY A C 15
ATOM 10502 O O . GLY A 1 37 ? 6.351 13.543 3.131 1.00 0.00 379 GLY A O 15
ATOM 10506 N N . GLU A 1 38 ? 5.137 12.953 4.932 1.00 0.00 380 GLU A N 15
ATOM 10507 C CA . GLU A 1 38 ? 4.678 14.311 5.203 1.00 0.00 380 GLU A CA 15
ATOM 10508 C C . GLU A 1 38 ? 5.707 15.079 6.027 1.00 0.00 380 GLU A C 15
ATOM 10509 O O . GLU A 1 38 ? 6.226 16.107 5.592 1.00 0.00 380 GLU A O 15
ATOM 10521 N N . LYS A 1 39 ? 5.996 14.573 7.221 1.00 0.00 381 LYS A N 15
ATOM 10522 C CA . LYS A 1 39 ? 6.963 15.208 8.108 1.00 0.00 381 LYS A CA 15
ATOM 10523 C C . LYS A 1 39 ? 6.491 16.599 8.521 1.00 0.00 381 LYS A C 15
ATOM 10524 O O . LYS A 1 39 ? 5.634 17.206 7.878 1.00 0.00 381 LYS A O 15
ATOM 10543 N N . PRO A 1 40 ? 7.061 17.117 9.619 1.00 0.00 382 PRO A N 15
ATOM 10544 C CA . PRO A 1 40 ? 6.715 18.442 10.141 1.00 0.00 382 PRO A CA 15
ATOM 10545 C C . PRO A 1 40 ? 7.204 19.567 9.236 1.00 0.00 382 PRO A C 15
ATOM 10546 O O . PRO A 1 40 ? 8.368 19.593 8.835 1.00 0.00 382 PRO A O 15
ATOM 10557 N N . TYR A 1 41 ? 6.310 20.496 8.918 1.00 0.00 383 TYR A N 15
ATOM 10558 C CA . TYR A 1 41 ? 6.651 21.624 8.059 1.00 0.00 383 TYR A CA 15
ATOM 10559 C C . TYR A 1 41 ? 6.574 22.938 8.829 1.00 0.00 383 TYR A C 15
ATOM 10560 O O . TYR A 1 41 ? 5.924 23.024 9.870 1.00 0.00 383 TYR A O 15
ATOM 10578 N N . SER A 1 42 ? 7.243 23.962 8.307 1.00 0.00 384 SER A N 15
ATOM 10579 C CA . SER A 1 42 ? 7.255 25.273 8.946 1.00 0.00 384 SER A CA 15
ATOM 10580 C C . SER A 1 42 ? 7.929 26.307 8.051 1.00 0.00 384 SER A C 15
ATOM 10581 O O . SER A 1 42 ? 9.024 26.080 7.536 1.00 0.00 384 SER A O 15
ATOM 10589 N N . SER A 1 43 ? 7.266 27.445 7.869 1.00 0.00 385 SER A N 15
ATOM 10590 C CA . SER A 1 43 ? 7.799 28.515 7.033 1.00 0.00 385 SER A CA 15
ATOM 10591 C C . SER A 1 43 ? 7.961 29.802 7.835 1.00 0.00 385 SER A C 15
ATOM 10592 O O . SER A 1 43 ? 7.599 29.865 9.009 1.00 0.00 385 SER A O 15
ATOM 10600 N N . GLY A 1 44 ? 8.510 30.828 7.191 1.00 0.00 386 GLY A N 15
ATOM 10601 C CA . GLY A 1 44 ? 8.712 32.100 7.859 1.00 0.00 386 GLY A CA 15
ATOM 10602 C C . GLY A 1 44 ? 9.945 32.827 7.361 1.00 0.00 386 GLY A C 15
ATOM 10603 O O . GLY A 1 44 ? 9.857 33.851 6.682 1.00 0.00 386 GLY A O 15
ATOM 10607 N N . PRO A 1 45 ? 11.128 32.296 7.702 1.00 0.00 387 PRO A N 15
ATOM 10608 C CA . PRO A 1 45 ? 12.408 32.885 7.297 1.00 0.00 387 PRO A CA 15
ATOM 10609 C C . PRO A 1 45 ? 12.664 32.741 5.800 1.00 0.00 387 PRO A C 15
ATOM 10610 O O . PRO A 1 45 ? 13.166 31.715 5.343 1.00 0.00 387 PRO A O 15
ATOM 10621 N N . SER A 1 46 ? 12.316 33.777 5.043 1.00 0.00 388 SER A N 15
ATOM 10622 C CA . SER A 1 46 ? 12.505 33.764 3.597 1.00 0.00 388 SER A CA 15
ATOM 10623 C C . SER A 1 46 ? 13.092 35.087 3.114 1.00 0.00 388 SER A C 15
ATOM 10624 O O . SER A 1 46 ? 12.965 36.114 3.780 1.00 0.00 388 SER A O 15
ATOM 10632 N N . SER A 1 47 ? 13.735 35.052 1.951 1.00 0.00 389 SER A N 15
ATOM 10633 C CA . SER A 1 47 ? 14.345 36.247 1.379 1.00 0.00 389 SER A CA 15
ATOM 10634 C C . SER A 1 47 ? 13.797 36.521 -0.018 1.00 0.00 389 SER A C 15
ATOM 10635 O O . SER A 1 47 ? 14.041 35.759 -0.953 1.00 0.00 389 SER A O 15
ATOM 10643 N N . GLY A 1 48 ? 13.055 37.616 -0.152 1.00 0.00 390 GLY A N 15
ATOM 10644 C CA . GLY A 1 48 ? 12.483 37.972 -1.438 1.00 0.00 390 GLY A CA 15
ATOM 10645 C C . GLY A 1 48 ? 13.148 39.189 -2.050 1.00 0.00 390 GLY A C 15
ATOM 10646 O O . GLY A 1 48 ? 14.340 39.396 -1.828 1.00 0.00 390 GLY A O 15
ATOM 10651 N N . GLY A 1 1 ? 12.884 -32.239 -17.758 1.00 0.00 343 GLY A N 16
ATOM 10652 C CA . GLY A 1 1 ? 12.248 -32.568 -16.496 1.00 0.00 343 GLY A CA 16
ATOM 10653 C C . GLY A 1 1 ? 11.119 -31.617 -16.150 1.00 0.00 343 GLY A C 16
ATOM 10654 O O . GLY A 1 1 ? 11.277 -30.736 -15.305 1.00 0.00 343 GLY A O 16
ATOM 10658 N N . SER A 1 2 ? 9.977 -31.793 -16.807 1.00 0.00 344 SER A N 16
ATOM 10659 C CA . SER A 1 2 ? 8.819 -30.940 -16.568 1.00 0.00 344 SER A CA 16
ATOM 10660 C C . SER A 1 2 ? 8.227 -31.200 -15.186 1.00 0.00 344 SER A C 16
ATOM 10661 O O . SER A 1 2 ? 8.117 -32.347 -14.752 1.00 0.00 344 SER A O 16
ATOM 10669 N N . SER A 1 3 ? 7.849 -30.127 -14.500 1.00 0.00 345 SER A N 16
ATOM 10670 C CA . SER A 1 3 ? 7.272 -30.237 -13.165 1.00 0.00 345 SER A CA 16
ATOM 10671 C C . SER A 1 3 ? 5.748 -30.252 -13.231 1.00 0.00 345 SER A C 16
ATOM 10672 O O . SER A 1 3 ? 5.108 -31.229 -12.843 1.00 0.00 345 SER A O 16
ATOM 10680 N N . GLY A 1 4 ? 5.173 -29.161 -13.726 1.00 0.00 346 GLY A N 16
ATOM 10681 C CA . GLY A 1 4 ? 3.728 -29.067 -13.835 1.00 0.00 346 GLY A CA 16
ATOM 10682 C C . GLY A 1 4 ? 3.231 -27.639 -13.743 1.00 0.00 346 GLY A C 16
ATOM 10683 O O . GLY A 1 4 ? 2.557 -27.149 -14.650 1.00 0.00 346 GLY A O 16
ATOM 10687 N N . SER A 1 5 ? 3.562 -26.968 -12.645 1.00 0.00 347 SER A N 16
ATOM 10688 C CA . SER A 1 5 ? 3.140 -25.588 -12.435 1.00 0.00 347 SER A CA 16
ATOM 10689 C C . SER A 1 5 ? 4.006 -24.626 -13.242 1.00 0.00 347 SER A C 16
ATOM 10690 O O . SER A 1 5 ? 5.164 -24.919 -13.542 1.00 0.00 347 SER A O 16
ATOM 10698 N N . SER A 1 6 ? 3.438 -23.476 -13.590 1.00 0.00 348 SER A N 16
ATOM 10699 C CA . SER A 1 6 ? 4.156 -22.471 -14.365 1.00 0.00 348 SER A CA 16
ATOM 10700 C C . SER A 1 6 ? 5.296 -21.869 -13.550 1.00 0.00 348 SER A C 16
ATOM 10701 O O . SER A 1 6 ? 6.403 -21.682 -14.053 1.00 0.00 348 SER A O 16
ATOM 10709 N N . GLY A 1 7 ? 5.015 -21.566 -12.286 1.00 0.00 349 GLY A N 16
ATOM 10710 C CA . GLY A 1 7 ? 6.026 -20.987 -11.420 1.00 0.00 349 GLY A CA 16
ATOM 10711 C C . GLY A 1 7 ? 5.443 -20.005 -10.424 1.00 0.00 349 GLY A C 16
ATOM 10712 O O . GLY A 1 7 ? 4.744 -20.400 -9.490 1.00 0.00 349 GLY A O 16
ATOM 10716 N N . ARG A 1 8 ? 5.731 -18.723 -10.620 1.00 0.00 350 ARG A N 16
ATOM 10717 C CA . ARG A 1 8 ? 5.232 -17.682 -9.729 1.00 0.00 350 ARG A CA 16
ATOM 10718 C C . ARG A 1 8 ? 3.764 -17.381 -10.013 1.00 0.00 350 ARG A C 16
ATOM 10719 O O . ARG A 1 8 ? 3.407 -16.951 -11.111 1.00 0.00 350 ARG A O 16
ATOM 10740 N N . THR A 1 9 ? 2.914 -17.611 -9.017 1.00 0.00 351 THR A N 16
ATOM 10741 C CA . THR A 1 9 ? 1.484 -17.367 -9.160 1.00 0.00 351 THR A CA 16
ATOM 10742 C C . THR A 1 9 ? 1.132 -15.931 -8.786 1.00 0.00 351 THR A C 16
ATOM 10743 O O . THR A 1 9 ? 0.520 -15.208 -9.572 1.00 0.00 351 THR A O 16
ATOM 10754 N N . ARG A 1 10 ? 1.523 -15.525 -7.583 1.00 0.00 352 ARG A N 16
ATOM 10755 C CA . ARG A 1 10 ? 1.247 -14.175 -7.105 1.00 0.00 352 ARG A CA 16
ATOM 10756 C C . ARG A 1 10 ? -0.241 -13.854 -7.211 1.00 0.00 352 ARG A C 16
ATOM 10757 O O . ARG A 1 10 ? -0.626 -12.805 -7.726 1.00 0.00 352 ARG A O 16
ATOM 10778 N N . LYS A 1 11 ? -1.073 -14.766 -6.719 1.00 0.00 353 LYS A N 16
ATOM 10779 C CA . LYS A 1 11 ? -2.519 -14.581 -6.756 1.00 0.00 353 LYS A CA 16
ATOM 10780 C C . LYS A 1 11 ? -2.943 -13.420 -5.862 1.00 0.00 353 LYS A C 16
ATOM 10781 O O . LYS A 1 11 ? -3.931 -12.741 -6.139 1.00 0.00 353 LYS A O 16
ATOM 10800 N N . GLN A 1 12 ? -2.188 -13.199 -4.790 1.00 0.00 354 GLN A N 16
ATOM 10801 C CA . GLN A 1 12 ? -2.487 -12.119 -3.857 1.00 0.00 354 GLN A CA 16
ATOM 10802 C C . GLN A 1 12 ? -1.489 -10.975 -4.010 1.00 0.00 354 GLN A C 16
ATOM 10803 O O . GLN A 1 12 ? -0.596 -11.027 -4.856 1.00 0.00 354 GLN A O 16
ATOM 10817 N N . VAL A 1 13 ? -1.648 -9.943 -3.188 1.00 0.00 355 VAL A N 16
ATOM 10818 C CA . VAL A 1 13 ? -0.761 -8.787 -3.232 1.00 0.00 355 VAL A CA 16
ATOM 10819 C C . VAL A 1 13 ? 0.164 -8.758 -2.020 1.00 0.00 355 VAL A C 16
ATOM 10820 O O . VAL A 1 13 ? -0.197 -9.223 -0.940 1.00 0.00 355 VAL A O 16
ATOM 10833 N N . ALA A 1 14 ? 1.359 -8.207 -2.208 1.00 0.00 356 ALA A N 16
ATOM 10834 C CA . ALA A 1 14 ? 2.335 -8.114 -1.130 1.00 0.00 356 ALA A CA 16
ATOM 10835 C C . ALA A 1 14 ? 3.043 -6.763 -1.146 1.00 0.00 356 ALA A C 16
ATOM 10836 O O . ALA A 1 14 ? 3.756 -6.435 -2.094 1.00 0.00 356 ALA A O 16
ATOM 10843 N N . CYS A 1 15 ? 2.841 -5.983 -0.089 1.00 0.00 357 CYS A N 16
ATOM 10844 C CA . CYS A 1 15 ? 3.459 -4.667 0.019 1.00 0.00 357 CYS A CA 16
ATOM 10845 C C . CYS A 1 15 ? 4.903 -4.781 0.497 1.00 0.00 357 CYS A C 16
ATOM 10846 O O . CYS A 1 15 ? 5.164 -5.235 1.611 1.00 0.00 357 CYS A O 16
ATOM 10853 N N . GLU A 1 16 ? 5.837 -4.367 -0.353 1.00 0.00 358 GLU A N 16
ATOM 10854 C CA . GLU A 1 16 ? 7.255 -4.424 -0.017 1.00 0.00 358 GLU A CA 16
ATOM 10855 C C . GLU A 1 16 ? 7.677 -3.189 0.774 1.00 0.00 358 GLU A C 16
ATOM 10856 O O . GLU A 1 16 ? 8.635 -3.231 1.547 1.00 0.00 358 GLU A O 16
ATOM 10868 N N . ILE A 1 17 ? 6.955 -2.091 0.575 1.00 0.00 359 ILE A N 16
ATOM 10869 C CA . ILE A 1 17 ? 7.254 -0.845 1.270 1.00 0.00 359 ILE A CA 16
ATOM 10870 C C . ILE A 1 17 ? 7.344 -1.064 2.777 1.00 0.00 359 ILE A C 16
ATOM 10871 O O . ILE A 1 17 ? 8.333 -0.696 3.411 1.00 0.00 359 ILE A O 16
ATOM 10887 N N . CYS A 1 18 ? 6.305 -1.667 3.345 1.00 0.00 360 CYS A N 16
ATOM 10888 C CA . CYS A 1 18 ? 6.266 -1.937 4.777 1.00 0.00 360 CYS A CA 16
ATOM 10889 C C . CYS A 1 18 ? 6.489 -3.420 5.057 1.00 0.00 360 CYS A C 16
ATOM 10890 O O . CYS A 1 18 ? 7.051 -3.791 6.087 1.00 0.00 360 CYS A O 16
ATOM 10897 N N . GLY A 1 19 ? 6.045 -4.265 4.131 1.00 0.00 361 GLY A N 16
ATOM 10898 C CA . GLY A 1 19 ? 6.205 -5.698 4.297 1.00 0.00 361 GLY A CA 16
ATOM 10899 C C . GLY A 1 19 ? 4.958 -6.361 4.846 1.00 0.00 361 GLY A C 16
ATOM 10900 O O . GLY A 1 19 ? 4.968 -6.901 5.953 1.00 0.00 361 GLY A O 16
ATOM 10904 N N . LYS A 1 20 ? 3.879 -6.322 4.072 1.00 0.00 362 LYS A N 16
ATOM 10905 C CA . LYS A 1 20 ? 2.617 -6.923 4.486 1.00 0.00 362 LYS A CA 16
ATOM 10906 C C . LYS A 1 20 ? 1.960 -7.664 3.326 1.00 0.00 362 LYS A C 16
ATOM 10907 O O . LYS A 1 20 ? 2.400 -7.557 2.181 1.00 0.00 362 LYS A O 16
ATOM 10926 N N . ILE A 1 21 ? 0.906 -8.413 3.629 1.00 0.00 363 ILE A N 16
ATOM 10927 C CA . ILE A 1 21 ? 0.188 -9.169 2.610 1.00 0.00 363 ILE A CA 16
ATOM 10928 C C . ILE A 1 21 ? -1.266 -8.717 2.513 1.00 0.00 363 ILE A C 16
ATOM 10929 O O . ILE A 1 21 ? -1.895 -8.393 3.520 1.00 0.00 363 ILE A O 16
ATOM 10945 N N . PHE A 1 22 ? -1.794 -8.700 1.294 1.00 0.00 364 PHE A N 16
ATOM 10946 C CA . PHE A 1 22 ? -3.174 -8.290 1.064 1.00 0.00 364 PHE A CA 16
ATOM 10947 C C . PHE A 1 22 ? -3.871 -9.242 0.097 1.00 0.00 364 PHE A C 16
ATOM 10948 O O . PHE A 1 22 ? -3.245 -9.792 -0.809 1.00 0.00 364 PHE A O 16
ATOM 10965 N N . ARG A 1 23 ? -5.171 -9.432 0.297 1.00 0.00 365 ARG A N 16
ATOM 10966 C CA . ARG A 1 23 ? -5.954 -10.319 -0.555 1.00 0.00 365 ARG A CA 16
ATOM 10967 C C . ARG A 1 23 ? -5.863 -9.889 -2.016 1.00 0.00 365 ARG A C 16
ATOM 10968 O O . ARG A 1 23 ? -5.411 -10.651 -2.871 1.00 0.00 365 ARG A O 16
ATOM 10989 N N . ASP A 1 24 ? -6.295 -8.664 -2.295 1.00 0.00 366 ASP A N 16
ATOM 10990 C CA . ASP A 1 24 ? -6.262 -8.132 -3.652 1.00 0.00 366 ASP A CA 16
ATOM 10991 C C . ASP A 1 24 ? -5.694 -6.717 -3.668 1.00 0.00 366 ASP A C 16
ATOM 10992 O O . ASP A 1 24 ? -5.303 -6.182 -2.630 1.00 0.00 366 ASP A O 16
ATOM 11001 N N . VAL A 1 25 ? -5.650 -6.115 -4.852 1.00 0.00 367 VAL A N 16
ATOM 11002 C CA . VAL A 1 25 ? -5.129 -4.761 -5.003 1.00 0.00 367 VAL A CA 16
ATOM 11003 C C . VAL A 1 25 ? -6.094 -3.733 -4.423 1.00 0.00 367 VAL A C 16
ATOM 11004 O O . VAL A 1 25 ? -5.682 -2.665 -3.971 1.00 0.00 367 VAL A O 16
ATOM 11017 N N . TYR A 1 26 ? -7.381 -4.064 -4.438 1.00 0.00 368 TYR A N 16
ATOM 11018 C CA . TYR A 1 26 ? -8.406 -3.168 -3.916 1.00 0.00 368 TYR A CA 16
ATOM 11019 C C . TYR A 1 26 ? -8.080 -2.742 -2.487 1.00 0.00 368 TYR A C 16
ATOM 11020 O O . TYR A 1 26 ? -8.462 -1.657 -2.048 1.00 0.00 368 TYR A O 16
ATOM 11038 N N . HIS A 1 27 ? -7.372 -3.606 -1.766 1.00 0.00 369 HIS A N 16
ATOM 11039 C CA . HIS A 1 27 ? -6.993 -3.320 -0.387 1.00 0.00 369 HIS A CA 16
ATOM 11040 C C . HIS A 1 27 ? -5.668 -2.565 -0.333 1.00 0.00 369 HIS A C 16
ATOM 11041 O O . HIS A 1 27 ? -5.402 -1.824 0.614 1.00 0.00 369 HIS A O 16
ATOM 11055 N N . LEU A 1 28 ? -4.841 -2.759 -1.354 1.00 0.00 370 LEU A N 16
ATOM 11056 C CA . LEU A 1 28 ? -3.543 -2.096 -1.423 1.00 0.00 370 LEU A CA 16
ATOM 11057 C C . LEU A 1 28 ? -3.691 -0.656 -1.902 1.00 0.00 370 LEU A C 16
ATOM 11058 O O . LEU A 1 28 ? -2.862 0.200 -1.592 1.00 0.00 370 LEU A O 16
ATOM 11074 N N . ASN A 1 29 ? -4.753 -0.395 -2.656 1.00 0.00 371 ASN A N 16
ATOM 11075 C CA . ASN A 1 29 ? -5.011 0.944 -3.176 1.00 0.00 371 ASN A CA 16
ATOM 11076 C C . ASN A 1 29 ? -5.072 1.964 -2.044 1.00 0.00 371 ASN A C 16
ATOM 11077 O O . ASN A 1 29 ? -4.365 2.972 -2.065 1.00 0.00 371 ASN A O 16
ATOM 11088 N N . ARG A 1 30 ? -5.920 1.696 -1.057 1.00 0.00 372 ARG A N 16
ATOM 11089 C CA . ARG A 1 30 ? -6.073 2.591 0.084 1.00 0.00 372 ARG A CA 16
ATOM 11090 C C . ARG A 1 30 ? -4.841 2.540 0.984 1.00 0.00 372 ARG A C 16
ATOM 11091 O O . ARG A 1 30 ? -4.402 3.563 1.510 1.00 0.00 372 ARG A O 16
ATOM 11112 N N . HIS A 1 31 ? -4.290 1.343 1.157 1.00 0.00 373 HIS A N 16
ATOM 11113 C CA . HIS A 1 31 ? -3.109 1.159 1.993 1.00 0.00 373 HIS A CA 16
ATOM 11114 C C . HIS A 1 31 ? -1.969 2.062 1.530 1.00 0.00 373 HIS A C 16
ATOM 11115 O O . HIS A 1 31 ? -1.271 2.665 2.345 1.00 0.00 373 HIS A O 16
ATOM 11129 N N . LYS A 1 32 ? -1.787 2.150 0.217 1.00 0.00 374 LYS A N 16
ATOM 11130 C CA . LYS A 1 32 ? -0.733 2.979 -0.355 1.00 0.00 374 LYS A CA 16
ATOM 11131 C C . LYS A 1 32 ? -0.884 4.432 0.085 1.00 0.00 374 LYS A C 16
ATOM 11132 O O . LYS A 1 32 ? 0.106 5.127 0.318 1.00 0.00 374 LYS A O 16
ATOM 11151 N N . LEU A 1 33 ? -2.127 4.885 0.199 1.00 0.00 375 LEU A N 16
ATOM 11152 C CA . LEU A 1 33 ? -2.408 6.255 0.613 1.00 0.00 375 LEU A CA 16
ATOM 11153 C C . LEU A 1 33 ? -1.770 6.556 1.966 1.00 0.00 375 LEU A C 16
ATOM 11154 O O . LEU A 1 33 ? -1.335 7.679 2.222 1.00 0.00 375 LEU A O 16
ATOM 11170 N N . SER A 1 34 ? -1.716 5.546 2.827 1.00 0.00 376 SER A N 16
ATOM 11171 C CA . SER A 1 34 ? -1.133 5.703 4.154 1.00 0.00 376 SER A CA 16
ATOM 11172 C C . SER A 1 34 ? 0.376 5.907 4.064 1.00 0.00 376 SER A C 16
ATOM 11173 O O . SER A 1 34 ? 0.975 6.578 4.906 1.00 0.00 376 SER A O 16
ATOM 11181 N N . HIS A 1 35 ? 0.985 5.325 3.036 1.00 0.00 377 HIS A N 16
ATOM 11182 C CA . HIS A 1 35 ? 2.425 5.443 2.833 1.00 0.00 377 HIS A CA 16
ATOM 11183 C C . HIS A 1 35 ? 2.778 6.794 2.218 1.00 0.00 377 HIS A C 16
ATOM 11184 O O . HIS A 1 35 ? 1.936 7.444 1.599 1.00 0.00 377 HIS A O 16
ATOM 11198 N N . SER A 1 36 ? 4.028 7.211 2.394 1.00 0.00 378 SER A N 16
ATOM 11199 C CA . SER A 1 36 ? 4.491 8.486 1.860 1.00 0.00 378 SER A CA 16
ATOM 11200 C C . SER A 1 36 ? 5.934 8.381 1.378 1.00 0.00 378 SER A C 16
ATOM 11201 O O . SER A 1 36 ? 6.734 7.631 1.935 1.00 0.00 378 SER A O 16
ATOM 11209 N N . GLY A 1 37 ? 6.260 9.141 0.336 1.00 0.00 379 GLY A N 16
ATOM 11210 C CA . GLY A 1 37 ? 7.606 9.119 -0.206 1.00 0.00 379 GLY A CA 16
ATOM 11211 C C . GLY A 1 37 ? 7.652 9.533 -1.663 1.00 0.00 379 GLY A C 16
ATOM 11212 O O . GLY A 1 37 ? 7.664 8.685 -2.555 1.00 0.00 379 GLY A O 16
ATOM 11216 N N . GLU A 1 38 ? 7.675 10.839 -1.906 1.00 0.00 380 GLU A N 16
ATOM 11217 C CA . GLU A 1 38 ? 7.717 11.362 -3.266 1.00 0.00 380 GLU A CA 16
ATOM 11218 C C . GLU A 1 38 ? 9.154 11.641 -3.698 1.00 0.00 380 GLU A C 16
ATOM 11219 O O . GLU A 1 38 ? 9.943 12.210 -2.943 1.00 0.00 380 GLU A O 16
ATOM 11231 N N . LYS A 1 39 ? 9.488 11.235 -4.919 1.00 0.00 381 LYS A N 16
ATOM 11232 C CA . LYS A 1 39 ? 10.828 11.440 -5.454 1.00 0.00 381 LYS A CA 16
ATOM 11233 C C . LYS A 1 39 ? 10.844 12.589 -6.458 1.00 0.00 381 LYS A C 16
ATOM 11234 O O . LYS A 1 39 ? 9.811 12.985 -7.000 1.00 0.00 381 LYS A O 16
ATOM 11253 N N . PRO A 1 40 ? 12.041 13.136 -6.714 1.00 0.00 382 PRO A N 16
ATOM 11254 C CA . PRO A 1 40 ? 12.219 14.245 -7.656 1.00 0.00 382 PRO A CA 16
ATOM 11255 C C . PRO A 1 40 ? 11.995 13.819 -9.103 1.00 0.00 382 PRO A C 16
ATOM 11256 O O . PRO A 1 40 ? 11.986 12.628 -9.415 1.00 0.00 382 PRO A O 16
ATOM 11267 N N . TYR A 1 41 ? 11.815 14.798 -9.982 1.00 0.00 383 TYR A N 16
ATOM 11268 C CA . TYR A 1 41 ? 11.589 14.523 -11.396 1.00 0.00 383 TYR A CA 16
ATOM 11269 C C . TYR A 1 41 ? 11.875 15.760 -12.244 1.00 0.00 383 TYR A C 16
ATOM 11270 O O . TYR A 1 41 ? 11.626 16.888 -11.819 1.00 0.00 383 TYR A O 16
ATOM 11288 N N . SER A 1 42 ? 12.398 15.537 -13.445 1.00 0.00 384 SER A N 16
ATOM 11289 C CA . SER A 1 42 ? 12.721 16.632 -14.353 1.00 0.00 384 SER A CA 16
ATOM 11290 C C . SER A 1 42 ? 12.381 16.262 -15.793 1.00 0.00 384 SER A C 16
ATOM 11291 O O . SER A 1 42 ? 12.520 15.108 -16.199 1.00 0.00 384 SER A O 16
ATOM 11299 N N . SER A 1 43 ? 11.934 17.250 -16.561 1.00 0.00 385 SER A N 16
ATOM 11300 C CA . SER A 1 43 ? 11.569 17.029 -17.956 1.00 0.00 385 SER A CA 16
ATOM 11301 C C . SER A 1 43 ? 12.143 18.126 -18.848 1.00 0.00 385 SER A C 16
ATOM 11302 O O . SER A 1 43 ? 12.599 19.161 -18.363 1.00 0.00 385 SER A O 16
ATOM 11310 N N . GLY A 1 44 ? 12.117 17.891 -20.156 1.00 0.00 386 GLY A N 16
ATOM 11311 C CA . GLY A 1 44 ? 12.637 18.867 -21.096 1.00 0.00 386 GLY A CA 16
ATOM 11312 C C . GLY A 1 44 ? 11.864 20.171 -21.065 1.00 0.00 386 GLY A C 16
ATOM 11313 O O . GLY A 1 44 ? 10.929 20.344 -20.283 1.00 0.00 386 GLY A O 16
ATOM 11317 N N . PRO A 1 45 ? 12.256 21.116 -21.932 1.00 0.00 387 PRO A N 16
ATOM 11318 C CA . PRO A 1 45 ? 11.608 22.428 -22.019 1.00 0.00 387 PRO A CA 16
ATOM 11319 C C . PRO A 1 45 ? 10.200 22.341 -22.600 1.00 0.00 387 PRO A C 16
ATOM 11320 O O . PRO A 1 45 ? 9.860 21.377 -23.286 1.00 0.00 387 PRO A O 16
ATOM 11331 N N . SER A 1 46 ? 9.387 23.355 -22.322 1.00 0.00 388 SER A N 16
ATOM 11332 C CA . SER A 1 46 ? 8.015 23.391 -22.815 1.00 0.00 388 SER A CA 16
ATOM 11333 C C . SER A 1 46 ? 7.609 24.814 -23.188 1.00 0.00 388 SER A C 16
ATOM 11334 O O . SER A 1 46 ? 7.809 25.751 -22.416 1.00 0.00 388 SER A O 16
ATOM 11342 N N . SER A 1 47 ? 7.037 24.966 -24.378 1.00 0.00 389 SER A N 16
ATOM 11343 C CA . SER A 1 47 ? 6.606 26.275 -24.857 1.00 0.00 389 SER A CA 16
ATOM 11344 C C . SER A 1 47 ? 5.443 26.802 -24.023 1.00 0.00 389 SER A C 16
ATOM 11345 O O . SER A 1 47 ? 4.305 26.357 -24.171 1.00 0.00 389 SER A O 16
ATOM 11353 N N . GLY A 1 48 ? 5.737 27.755 -23.143 1.00 0.00 390 GLY A N 16
ATOM 11354 C CA . GLY A 1 48 ? 4.707 28.328 -22.297 1.00 0.00 390 GLY A CA 16
ATOM 11355 C C . GLY A 1 48 ? 5.271 29.277 -21.258 1.00 0.00 390 GLY A C 16
ATOM 11356 O O . GLY A 1 48 ? 6.451 29.170 -20.928 1.00 0.00 390 GLY A O 16
ATOM 11361 N N . GLY A 1 1 ? 2.139 -32.145 -20.276 1.00 0.00 343 GLY A N 17
ATOM 11362 C CA . GLY A 1 1 ? 2.018 -31.700 -18.900 1.00 0.00 343 GLY A CA 17
ATOM 11363 C C . GLY A 1 1 ? 2.878 -30.487 -18.605 1.00 0.00 343 GLY A C 17
ATOM 11364 O O . GLY A 1 1 ? 3.452 -29.889 -19.515 1.00 0.00 343 GLY A O 17
ATOM 11368 N N . SER A 1 2 ? 2.967 -30.123 -17.330 1.00 0.00 344 SER A N 17
ATOM 11369 C CA . SER A 1 2 ? 3.759 -28.970 -16.918 1.00 0.00 344 SER A CA 17
ATOM 11370 C C . SER A 1 2 ? 5.239 -29.330 -16.834 1.00 0.00 344 SER A C 17
ATOM 11371 O O . SER A 1 2 ? 5.596 -30.468 -16.527 1.00 0.00 344 SER A O 17
ATOM 11379 N N . SER A 1 3 ? 6.096 -28.352 -17.109 1.00 0.00 345 SER A N 17
ATOM 11380 C CA . SER A 1 3 ? 7.538 -28.565 -17.069 1.00 0.00 345 SER A CA 17
ATOM 11381 C C . SER A 1 3 ? 8.216 -27.525 -16.183 1.00 0.00 345 SER A C 17
ATOM 11382 O O . SER A 1 3 ? 8.850 -26.592 -16.675 1.00 0.00 345 SER A O 17
ATOM 11390 N N . GLY A 1 4 ? 8.078 -27.694 -14.871 1.00 0.00 346 GLY A N 17
ATOM 11391 C CA . GLY A 1 4 ? 8.682 -26.763 -13.936 1.00 0.00 346 GLY A CA 17
ATOM 11392 C C . GLY A 1 4 ? 7.765 -26.428 -12.777 1.00 0.00 346 GLY A C 17
ATOM 11393 O O . GLY A 1 4 ? 6.680 -25.879 -12.973 1.00 0.00 346 GLY A O 17
ATOM 11397 N N . SER A 1 5 ? 8.199 -26.760 -11.565 1.00 0.00 347 SER A N 17
ATOM 11398 C CA . SER A 1 5 ? 7.406 -26.496 -10.370 1.00 0.00 347 SER A CA 17
ATOM 11399 C C . SER A 1 5 ? 8.122 -25.511 -9.450 1.00 0.00 347 SER A C 17
ATOM 11400 O O . SER A 1 5 ? 9.176 -25.817 -8.894 1.00 0.00 347 SER A O 17
ATOM 11408 N N . SER A 1 6 ? 7.540 -24.326 -9.296 1.00 0.00 348 SER A N 17
ATOM 11409 C CA . SER A 1 6 ? 8.123 -23.293 -8.447 1.00 0.00 348 SER A CA 17
ATOM 11410 C C . SER A 1 6 ? 7.070 -22.267 -8.039 1.00 0.00 348 SER A C 17
ATOM 11411 O O . SER A 1 6 ? 6.049 -22.109 -8.707 1.00 0.00 348 SER A O 17
ATOM 11419 N N . GLY A 1 7 ? 7.326 -21.572 -6.935 1.00 0.00 349 GLY A N 17
ATOM 11420 C CA . GLY A 1 7 ? 6.392 -20.570 -6.455 1.00 0.00 349 GLY A CA 17
ATOM 11421 C C . GLY A 1 7 ? 5.124 -21.181 -5.894 1.00 0.00 349 GLY A C 17
ATOM 11422 O O . GLY A 1 7 ? 5.036 -22.397 -5.723 1.00 0.00 349 GLY A O 17
ATOM 11426 N N . ARG A 1 8 ? 4.139 -20.337 -5.604 1.00 0.00 350 ARG A N 17
ATOM 11427 C CA . ARG A 1 8 ? 2.871 -20.801 -5.056 1.00 0.00 350 ARG A CA 17
ATOM 11428 C C . ARG A 1 8 ? 1.736 -20.585 -6.053 1.00 0.00 350 ARG A C 17
ATOM 11429 O O . ARG A 1 8 ? 1.938 -20.020 -7.128 1.00 0.00 350 ARG A O 17
ATOM 11450 N N . THR A 1 9 ? 0.540 -21.038 -5.688 1.00 0.00 351 THR A N 17
ATOM 11451 C CA . THR A 1 9 ? -0.626 -20.896 -6.550 1.00 0.00 351 THR A CA 17
ATOM 11452 C C . THR A 1 9 ? -1.720 -20.085 -5.865 1.00 0.00 351 THR A C 17
ATOM 11453 O O . THR A 1 9 ? -2.899 -20.433 -5.935 1.00 0.00 351 THR A O 17
ATOM 11464 N N . ARG A 1 10 ? -1.323 -19.003 -5.205 1.00 0.00 352 ARG A N 17
ATOM 11465 C CA . ARG A 1 10 ? -2.270 -18.142 -4.507 1.00 0.00 352 ARG A CA 17
ATOM 11466 C C . ARG A 1 10 ? -2.077 -16.683 -4.909 1.00 0.00 352 ARG A C 17
ATOM 11467 O O . ARG A 1 10 ? -1.397 -15.922 -4.219 1.00 0.00 352 ARG A O 17
ATOM 11488 N N . LYS A 1 11 ? -2.680 -16.298 -6.029 1.00 0.00 353 LYS A N 17
ATOM 11489 C CA . LYS A 1 11 ? -2.576 -14.930 -6.523 1.00 0.00 353 LYS A CA 17
ATOM 11490 C C . LYS A 1 11 ? -2.992 -13.930 -5.449 1.00 0.00 353 LYS A C 17
ATOM 11491 O O . LYS A 1 11 ? -4.175 -13.802 -5.134 1.00 0.00 353 LYS A O 17
ATOM 11510 N N . GLN A 1 12 ? -2.013 -13.225 -4.892 1.00 0.00 354 GLN A N 17
ATOM 11511 C CA . GLN A 1 12 ? -2.279 -12.236 -3.854 1.00 0.00 354 GLN A CA 17
ATOM 11512 C C . GLN A 1 12 ? -1.326 -11.052 -3.972 1.00 0.00 354 GLN A C 17
ATOM 11513 O O . GLN A 1 12 ? -0.433 -11.043 -4.820 1.00 0.00 354 GLN A O 17
ATOM 11527 N N . VAL A 1 13 ? -1.521 -10.053 -3.117 1.00 0.00 355 VAL A N 17
ATOM 11528 C CA . VAL A 1 13 ? -0.678 -8.864 -3.125 1.00 0.00 355 VAL A CA 17
ATOM 11529 C C . VAL A 1 13 ? 0.265 -8.850 -1.927 1.00 0.00 355 VAL A C 17
ATOM 11530 O O . VAL A 1 13 ? -0.096 -9.286 -0.835 1.00 0.00 355 VAL A O 17
ATOM 11543 N N . ALA A 1 14 ? 1.476 -8.347 -2.141 1.00 0.00 356 ALA A N 17
ATOM 11544 C CA . ALA A 1 14 ? 2.472 -8.274 -1.078 1.00 0.00 356 ALA A CA 17
ATOM 11545 C C . ALA A 1 14 ? 3.161 -6.914 -1.064 1.00 0.00 356 ALA A C 17
ATOM 11546 O O . ALA A 1 14 ? 4.069 -6.658 -1.856 1.00 0.00 356 ALA A O 17
ATOM 11553 N N . CYS A 1 15 ? 2.725 -6.044 -0.160 1.00 0.00 357 CYS A N 17
ATOM 11554 C CA . CYS A 1 15 ? 3.299 -4.709 -0.043 1.00 0.00 357 CYS A CA 17
ATOM 11555 C C . CYS A 1 15 ? 4.756 -4.780 0.403 1.00 0.00 357 CYS A C 17
ATOM 11556 O O . CYS A 1 15 ? 5.045 -4.981 1.583 1.00 0.00 357 CYS A O 17
ATOM 11563 N N . GLU A 1 16 ? 5.670 -4.616 -0.548 1.00 0.00 358 GLU A N 17
ATOM 11564 C CA . GLU A 1 16 ? 7.097 -4.662 -0.253 1.00 0.00 358 GLU A CA 17
ATOM 11565 C C . GLU A 1 16 ? 7.529 -3.432 0.541 1.00 0.00 358 GLU A C 17
ATOM 11566 O O . GLU A 1 16 ? 8.508 -3.474 1.286 1.00 0.00 358 GLU A O 17
ATOM 11578 N N . ILE A 1 17 ? 6.792 -2.339 0.374 1.00 0.00 359 ILE A N 17
ATOM 11579 C CA . ILE A 1 17 ? 7.098 -1.098 1.074 1.00 0.00 359 ILE A CA 17
ATOM 11580 C C . ILE A 1 17 ? 7.210 -1.328 2.577 1.00 0.00 359 ILE A C 17
ATOM 11581 O O . ILE A 1 17 ? 8.303 -1.291 3.142 1.00 0.00 359 ILE A O 17
ATOM 11597 N N . CYS A 1 18 ? 6.072 -1.569 3.220 1.00 0.00 360 CYS A N 17
ATOM 11598 C CA . CYS A 1 18 ? 6.041 -1.807 4.658 1.00 0.00 360 CYS A CA 17
ATOM 11599 C C . CYS A 1 18 ? 6.352 -3.267 4.974 1.00 0.00 360 CYS A C 17
ATOM 11600 O O . CYS A 1 18 ? 6.929 -3.578 6.015 1.00 0.00 360 CYS A O 17
ATOM 11607 N N . GLY A 1 19 ? 5.966 -4.159 4.067 1.00 0.00 361 GLY A N 17
ATOM 11608 C CA . GLY A 1 19 ? 6.212 -5.575 4.266 1.00 0.00 361 GLY A CA 17
ATOM 11609 C C . GLY A 1 19 ? 5.020 -6.292 4.868 1.00 0.00 361 GLY A C 17
ATOM 11610 O O . GLY A 1 19 ? 5.064 -6.733 6.016 1.00 0.00 361 GLY A O 17
ATOM 11614 N N . LYS A 1 20 ? 3.948 -6.408 4.091 1.00 0.00 362 LYS A N 17
ATOM 11615 C CA . LYS A 1 20 ? 2.737 -7.076 4.552 1.00 0.00 362 LYS A CA 17
ATOM 11616 C C . LYS A 1 20 ? 2.013 -7.752 3.392 1.00 0.00 362 LYS A C 17
ATOM 11617 O O . LYS A 1 20 ? 2.172 -7.360 2.236 1.00 0.00 362 LYS A O 17
ATOM 11636 N N . ILE A 1 21 ? 1.216 -8.767 3.709 1.00 0.00 363 ILE A N 17
ATOM 11637 C CA . ILE A 1 21 ? 0.466 -9.495 2.693 1.00 0.00 363 ILE A CA 17
ATOM 11638 C C . ILE A 1 21 ? -1.004 -9.093 2.702 1.00 0.00 363 ILE A C 17
ATOM 11639 O O . ILE A 1 21 ? -1.603 -8.911 3.762 1.00 0.00 363 ILE A O 17
ATOM 11655 N N . PHE A 1 22 ? -1.582 -8.957 1.513 1.00 0.00 364 PHE A N 17
ATOM 11656 C CA . PHE A 1 22 ? -2.984 -8.577 1.383 1.00 0.00 364 PHE A CA 17
ATOM 11657 C C . PHE A 1 22 ? -3.732 -9.557 0.483 1.00 0.00 364 PHE A C 17
ATOM 11658 O O . PHE A 1 22 ? -3.149 -10.508 -0.036 1.00 0.00 364 PHE A O 17
ATOM 11675 N N . ARG A 1 23 ? -5.027 -9.317 0.305 1.00 0.00 365 ARG A N 17
ATOM 11676 C CA . ARG A 1 23 ? -5.856 -10.178 -0.530 1.00 0.00 365 ARG A CA 17
ATOM 11677 C C . ARG A 1 23 ? -5.779 -9.753 -1.994 1.00 0.00 365 ARG A C 17
ATOM 11678 O O . ARG A 1 23 ? -5.325 -10.514 -2.848 1.00 0.00 365 ARG A O 17
ATOM 11699 N N . ASP A 1 24 ? -6.226 -8.534 -2.275 1.00 0.00 366 ASP A N 17
ATOM 11700 C CA . ASP A 1 24 ? -6.207 -8.008 -3.635 1.00 0.00 366 ASP A CA 17
ATOM 11701 C C . ASP A 1 24 ? -5.683 -6.575 -3.656 1.00 0.00 366 ASP A C 17
ATOM 11702 O O . ASP A 1 24 ? -5.469 -5.966 -2.608 1.00 0.00 366 ASP A O 17
ATOM 11711 N N . VAL A 1 25 ? -5.478 -6.043 -4.856 1.00 0.00 367 VAL A N 17
ATOM 11712 C CA . VAL A 1 25 ? -4.979 -4.682 -5.014 1.00 0.00 367 VAL A CA 17
ATOM 11713 C C . VAL A 1 25 ? -5.990 -3.663 -4.502 1.00 0.00 367 VAL A C 17
ATOM 11714 O O . VAL A 1 25 ? -5.626 -2.554 -4.110 1.00 0.00 367 VAL A O 17
ATOM 11727 N N . TYR A 1 26 ? -7.262 -4.046 -4.508 1.00 0.00 368 TYR A N 17
ATOM 11728 C CA . TYR A 1 26 ? -8.328 -3.164 -4.046 1.00 0.00 368 TYR A CA 17
ATOM 11729 C C . TYR A 1 26 ? -8.033 -2.642 -2.643 1.00 0.00 368 TYR A C 17
ATOM 11730 O O . TYR A 1 26 ? -8.378 -1.510 -2.304 1.00 0.00 368 TYR A O 17
ATOM 11748 N N . HIS A 1 27 ? -7.392 -3.477 -1.831 1.00 0.00 369 HIS A N 17
ATOM 11749 C CA . HIS A 1 27 ? -7.049 -3.101 -0.464 1.00 0.00 369 HIS A CA 17
ATOM 11750 C C . HIS A 1 27 ? -5.732 -2.331 -0.427 1.00 0.00 369 HIS A C 17
ATOM 11751 O O . HIS A 1 27 ? -5.527 -1.472 0.431 1.00 0.00 369 HIS A O 17
ATOM 11765 N N . LEU A 1 28 ? -4.842 -2.645 -1.362 1.00 0.00 370 LEU A N 17
ATOM 11766 C CA . LEU A 1 28 ? -3.544 -1.984 -1.436 1.00 0.00 370 LEU A CA 17
ATOM 11767 C C . LEU A 1 28 ? -3.695 -0.538 -1.896 1.00 0.00 370 LEU A C 17
ATOM 11768 O O . LEU A 1 28 ? -2.864 0.314 -1.583 1.00 0.00 370 LEU A O 17
ATOM 11784 N N . ASN A 1 29 ? -4.764 -0.267 -2.638 1.00 0.00 371 ASN A N 17
ATOM 11785 C CA . ASN A 1 29 ? -5.025 1.078 -3.140 1.00 0.00 371 ASN A CA 17
ATOM 11786 C C . ASN A 1 29 ? -5.031 2.092 -2.000 1.00 0.00 371 ASN A C 17
ATOM 11787 O O . ASN A 1 29 ? -4.191 2.991 -1.952 1.00 0.00 371 ASN A O 17
ATOM 11798 N N . ARG A 1 30 ? -5.982 1.940 -1.084 1.00 0.00 372 ARG A N 17
ATOM 11799 C CA . ARG A 1 30 ? -6.097 2.842 0.055 1.00 0.00 372 ARG A CA 17
ATOM 11800 C C . ARG A 1 30 ? -4.887 2.713 0.976 1.00 0.00 372 ARG A C 17
ATOM 11801 O O . ARG A 1 30 ? -4.410 3.701 1.534 1.00 0.00 372 ARG A O 17
ATOM 11822 N N . HIS A 1 31 ? -4.396 1.487 1.130 1.00 0.00 373 HIS A N 17
ATOM 11823 C CA . HIS A 1 31 ? -3.241 1.228 1.983 1.00 0.00 373 HIS A CA 17
ATOM 11824 C C . HIS A 1 31 ? -2.040 2.056 1.537 1.00 0.00 373 HIS A C 17
ATOM 11825 O O . HIS A 1 31 ? -1.262 2.536 2.362 1.00 0.00 373 HIS A O 17
ATOM 11839 N N . LYS A 1 32 ? -1.893 2.220 0.226 1.00 0.00 374 LYS A N 17
ATOM 11840 C CA . LYS A 1 32 ? -0.787 2.990 -0.330 1.00 0.00 374 LYS A CA 17
ATOM 11841 C C . LYS A 1 32 ? -0.891 4.458 0.069 1.00 0.00 374 LYS A C 17
ATOM 11842 O O . LYS A 1 32 ? 0.118 5.114 0.330 1.00 0.00 374 LYS A O 17
ATOM 11861 N N . LEU A 1 33 ? -2.117 4.968 0.117 1.00 0.00 375 LEU A N 17
ATOM 11862 C CA . LEU A 1 33 ? -2.353 6.359 0.487 1.00 0.00 375 LEU A CA 17
ATOM 11863 C C . LEU A 1 33 ? -1.793 6.657 1.874 1.00 0.00 375 LEU A C 17
ATOM 11864 O O . LEU A 1 33 ? -1.330 7.765 2.143 1.00 0.00 375 LEU A O 17
ATOM 11880 N N . SER A 1 34 ? -1.836 5.658 2.750 1.00 0.00 376 SER A N 17
ATOM 11881 C CA . SER A 1 34 ? -1.335 5.813 4.111 1.00 0.00 376 SER A CA 17
ATOM 11882 C C . SER A 1 34 ? 0.181 5.988 4.114 1.00 0.00 376 SER A C 17
ATOM 11883 O O . SER A 1 34 ? 0.729 6.739 4.922 1.00 0.00 376 SER A O 17
ATOM 11891 N N . HIS A 1 35 ? 0.853 5.290 3.205 1.00 0.00 377 HIS A N 17
ATOM 11892 C CA . HIS A 1 35 ? 2.306 5.368 3.101 1.00 0.00 377 HIS A CA 17
ATOM 11893 C C . HIS A 1 35 ? 2.749 6.777 2.721 1.00 0.00 377 HIS A C 17
ATOM 11894 O O . HIS A 1 35 ? 2.118 7.434 1.893 1.00 0.00 377 HIS A O 17
ATOM 11908 N N . SER A 1 36 ? 3.837 7.236 3.331 1.00 0.00 378 SER A N 17
ATOM 11909 C CA . SER A 1 36 ? 4.361 8.569 3.060 1.00 0.00 378 SER A CA 17
ATOM 11910 C C . SER A 1 36 ? 5.751 8.489 2.436 1.00 0.00 378 SER A C 17
ATOM 11911 O O . SER A 1 36 ? 6.593 7.701 2.866 1.00 0.00 378 SER A O 17
ATOM 11919 N N . GLY A 1 37 ? 5.985 9.313 1.418 1.00 0.00 379 GLY A N 17
ATOM 11920 C CA . GLY A 1 37 ? 7.273 9.321 0.751 1.00 0.00 379 GLY A CA 17
ATOM 11921 C C . GLY A 1 37 ? 7.189 9.855 -0.665 1.00 0.00 379 GLY A C 17
ATOM 11922 O O . GLY A 1 37 ? 6.179 10.438 -1.056 1.00 0.00 379 GLY A O 17
ATOM 11926 N N . GLU A 1 38 ? 8.254 9.655 -1.435 1.00 0.00 380 GLU A N 17
ATOM 11927 C CA . GLU A 1 38 ? 8.297 10.124 -2.815 1.00 0.00 380 GLU A CA 17
ATOM 11928 C C . GLU A 1 38 ? 7.432 9.246 -3.715 1.00 0.00 380 GLU A C 17
ATOM 11929 O O . GLU A 1 38 ? 7.180 8.080 -3.408 1.00 0.00 380 GLU A O 17
ATOM 11941 N N . LYS A 1 39 ? 6.980 9.813 -4.828 1.00 0.00 381 LYS A N 17
ATOM 11942 C CA . LYS A 1 39 ? 6.144 9.084 -5.774 1.00 0.00 381 LYS A CA 17
ATOM 11943 C C . LYS A 1 39 ? 6.938 8.700 -7.019 1.00 0.00 381 LYS A C 17
ATOM 11944 O O . LYS A 1 39 ? 7.987 9.273 -7.316 1.00 0.00 381 LYS A O 17
ATOM 11963 N N . PRO A 1 40 ? 6.429 7.709 -7.765 1.00 0.00 382 PRO A N 17
ATOM 11964 C CA . PRO A 1 40 ? 7.074 7.228 -8.990 1.00 0.00 382 PRO A CA 17
ATOM 11965 C C . PRO A 1 40 ? 7.002 8.248 -10.121 1.00 0.00 382 PRO A C 17
ATOM 11966 O O . PRO A 1 40 ? 6.545 9.375 -9.926 1.00 0.00 382 PRO A O 17
ATOM 11977 N N . TYR A 1 41 ? 7.456 7.847 -11.303 1.00 0.00 383 TYR A N 17
ATOM 11978 C CA . TYR A 1 41 ? 7.445 8.727 -12.466 1.00 0.00 383 TYR A CA 17
ATOM 11979 C C . TYR A 1 41 ? 6.574 8.151 -13.577 1.00 0.00 383 TYR A C 17
ATOM 11980 O O . TYR A 1 41 ? 6.258 6.961 -13.580 1.00 0.00 383 TYR A O 17
ATOM 11998 N N . SER A 1 42 ? 6.191 9.004 -14.522 1.00 0.00 384 SER A N 17
ATOM 11999 C CA . SER A 1 42 ? 5.354 8.581 -15.639 1.00 0.00 384 SER A CA 17
ATOM 12000 C C . SER A 1 42 ? 6.209 8.131 -16.819 1.00 0.00 384 SER A C 17
ATOM 12001 O O . SER A 1 42 ? 7.269 8.699 -17.084 1.00 0.00 384 SER A O 17
ATOM 12009 N N . SER A 1 43 ? 5.741 7.106 -17.525 1.00 0.00 385 SER A N 17
ATOM 12010 C CA . SER A 1 43 ? 6.464 6.576 -18.675 1.00 0.00 385 SER A CA 17
ATOM 12011 C C . SER A 1 43 ? 5.566 6.530 -19.907 1.00 0.00 385 SER A C 17
ATOM 12012 O O . SER A 1 43 ? 4.390 6.178 -19.819 1.00 0.00 385 SER A O 17
ATOM 12020 N N . GLY A 1 44 ? 6.129 6.889 -21.056 1.00 0.00 386 GLY A N 17
ATOM 12021 C CA . GLY A 1 44 ? 5.366 6.882 -22.291 1.00 0.00 386 GLY A CA 17
ATOM 12022 C C . GLY A 1 44 ? 5.359 5.522 -22.960 1.00 0.00 386 GLY A C 17
ATOM 12023 O O . GLY A 1 44 ? 6.091 4.611 -22.571 1.00 0.00 386 GLY A O 17
ATOM 12027 N N . PRO A 1 45 ? 4.516 5.370 -23.992 1.00 0.00 387 PRO A N 17
ATOM 12028 C CA . PRO A 1 45 ? 4.395 4.114 -24.738 1.00 0.00 387 PRO A CA 17
ATOM 12029 C C . PRO A 1 45 ? 5.632 3.819 -25.579 1.00 0.00 387 PRO A C 17
ATOM 12030 O O . PRO A 1 45 ? 6.236 4.726 -26.152 1.00 0.00 387 PRO A O 17
ATOM 12041 N N . SER A 1 46 ? 6.003 2.545 -25.650 1.00 0.00 388 SER A N 17
ATOM 12042 C CA . SER A 1 46 ? 7.171 2.130 -26.419 1.00 0.00 388 SER A CA 17
ATOM 12043 C C . SER A 1 46 ? 6.868 0.876 -27.233 1.00 0.00 388 SER A C 17
ATOM 12044 O O . SER A 1 46 ? 5.768 0.328 -27.164 1.00 0.00 388 SER A O 17
ATOM 12052 N N . SER A 1 47 ? 7.853 0.427 -28.005 1.00 0.00 389 SER A N 17
ATOM 12053 C CA . SER A 1 47 ? 7.692 -0.761 -28.836 1.00 0.00 389 SER A CA 17
ATOM 12054 C C . SER A 1 47 ? 9.049 -1.320 -29.253 1.00 0.00 389 SER A C 17
ATOM 12055 O O . SER A 1 47 ? 9.781 -0.695 -30.019 1.00 0.00 389 SER A O 17
ATOM 12063 N N . GLY A 1 48 ? 9.377 -2.503 -28.743 1.00 0.00 390 GLY A N 17
ATOM 12064 C CA . GLY A 1 48 ? 10.644 -3.128 -29.073 1.00 0.00 390 GLY A CA 17
ATOM 12065 C C . GLY A 1 48 ? 10.492 -4.253 -30.077 1.00 0.00 390 GLY A C 17
ATOM 12066 O O . GLY A 1 48 ? 11.452 -4.989 -30.301 1.00 0.00 390 GLY A O 17
ATOM 12071 N N . GLY A 1 1 ? 14.367 -28.752 -22.404 1.00 0.00 343 GLY A N 18
ATOM 12072 C CA . GLY A 1 1 ? 13.414 -29.466 -21.574 1.00 0.00 343 GLY A CA 18
ATOM 12073 C C . GLY A 1 1 ? 12.073 -28.764 -21.497 1.00 0.00 343 GLY A C 18
ATOM 12074 O O . GLY A 1 1 ? 11.947 -27.605 -21.893 1.00 0.00 343 GLY A O 18
ATOM 12078 N N . SER A 1 2 ? 11.067 -29.467 -20.987 1.00 0.00 344 SER A N 18
ATOM 12079 C CA . SER A 1 2 ? 9.726 -28.907 -20.864 1.00 0.00 344 SER A CA 18
ATOM 12080 C C . SER A 1 2 ? 9.290 -28.858 -19.403 1.00 0.00 344 SER A C 18
ATOM 12081 O O . SER A 1 2 ? 8.340 -29.533 -19.005 1.00 0.00 344 SER A O 18
ATOM 12089 N N . SER A 1 3 ? 9.990 -28.055 -18.609 1.00 0.00 345 SER A N 18
ATOM 12090 C CA . SER A 1 3 ? 9.678 -27.921 -17.190 1.00 0.00 345 SER A CA 18
ATOM 12091 C C . SER A 1 3 ? 10.541 -26.841 -16.544 1.00 0.00 345 SER A C 18
ATOM 12092 O O . SER A 1 3 ? 11.752 -26.789 -16.756 1.00 0.00 345 SER A O 18
ATOM 12100 N N . GLY A 1 4 ? 9.907 -25.980 -15.754 1.00 0.00 346 GLY A N 18
ATOM 12101 C CA . GLY A 1 4 ? 10.631 -24.912 -15.089 1.00 0.00 346 GLY A CA 18
ATOM 12102 C C . GLY A 1 4 ? 9.847 -23.616 -15.051 1.00 0.00 346 GLY A C 18
ATOM 12103 O O . GLY A 1 4 ? 8.891 -23.438 -15.806 1.00 0.00 346 GLY A O 18
ATOM 12107 N N . SER A 1 5 ? 10.250 -22.708 -14.168 1.00 0.00 347 SER A N 18
ATOM 12108 C CA . SER A 1 5 ? 9.574 -21.423 -14.031 1.00 0.00 347 SER A CA 18
ATOM 12109 C C . SER A 1 5 ? 10.583 -20.279 -14.005 1.00 0.00 347 SER A C 18
ATOM 12110 O O . SER A 1 5 ? 11.540 -20.298 -13.231 1.00 0.00 347 SER A O 18
ATOM 12118 N N . SER A 1 6 ? 10.361 -19.283 -14.856 1.00 0.00 348 SER A N 18
ATOM 12119 C CA . SER A 1 6 ? 11.252 -18.131 -14.935 1.00 0.00 348 SER A CA 18
ATOM 12120 C C . SER A 1 6 ? 10.742 -16.989 -14.060 1.00 0.00 348 SER A C 18
ATOM 12121 O O . SER A 1 6 ? 11.494 -16.408 -13.279 1.00 0.00 348 SER A O 18
ATOM 12129 N N . GLY A 1 7 ? 9.458 -16.674 -14.198 1.00 0.00 349 GLY A N 18
ATOM 12130 C CA . GLY A 1 7 ? 8.869 -15.604 -13.415 1.00 0.00 349 GLY A CA 18
ATOM 12131 C C . GLY A 1 7 ? 7.420 -15.874 -13.061 1.00 0.00 349 GLY A C 18
ATOM 12132 O O . GLY A 1 7 ? 6.964 -17.016 -13.116 1.00 0.00 349 GLY A O 18
ATOM 12136 N N . ARG A 1 8 ? 6.695 -14.822 -12.695 1.00 0.00 350 ARG A N 18
ATOM 12137 C CA . ARG A 1 8 ? 5.291 -14.952 -12.327 1.00 0.00 350 ARG A CA 18
ATOM 12138 C C . ARG A 1 8 ? 5.118 -15.952 -11.187 1.00 0.00 350 ARG A C 18
ATOM 12139 O O . ARG A 1 8 ? 4.338 -16.900 -11.291 1.00 0.00 350 ARG A O 18
ATOM 12160 N N . THR A 1 9 ? 5.850 -15.735 -10.099 1.00 0.00 351 THR A N 18
ATOM 12161 C CA . THR A 1 9 ? 5.780 -16.617 -8.941 1.00 0.00 351 THR A CA 18
ATOM 12162 C C . THR A 1 9 ? 5.103 -15.924 -7.763 1.00 0.00 351 THR A C 18
ATOM 12163 O O . THR A 1 9 ? 5.556 -16.035 -6.624 1.00 0.00 351 THR A O 18
ATOM 12174 N N . ARG A 1 10 ? 4.018 -15.211 -8.046 1.00 0.00 352 ARG A N 18
ATOM 12175 C CA . ARG A 1 10 ? 3.280 -14.501 -7.009 1.00 0.00 352 ARG A CA 18
ATOM 12176 C C . ARG A 1 10 ? 1.865 -14.173 -7.476 1.00 0.00 352 ARG A C 18
ATOM 12177 O O . ARG A 1 10 ? 1.653 -13.780 -8.624 1.00 0.00 352 ARG A O 18
ATOM 12198 N N . LYS A 1 11 ? 0.898 -14.338 -6.580 1.00 0.00 353 LYS A N 18
ATOM 12199 C CA . LYS A 1 11 ? -0.497 -14.060 -6.898 1.00 0.00 353 LYS A CA 18
ATOM 12200 C C . LYS A 1 11 ? -1.027 -12.903 -6.057 1.00 0.00 353 LYS A C 18
ATOM 12201 O O . LYS A 1 11 ? -1.205 -11.793 -6.556 1.00 0.00 353 LYS A O 18
ATOM 12220 N N . GLN A 1 12 ? -1.276 -13.172 -4.780 1.00 0.00 354 GLN A N 18
ATOM 12221 C CA . GLN A 1 12 ? -1.784 -12.152 -3.870 1.00 0.00 354 GLN A CA 18
ATOM 12222 C C . GLN A 1 12 ? -0.877 -10.926 -3.864 1.00 0.00 354 GLN A C 18
ATOM 12223 O O . GLN A 1 12 ? 0.192 -10.929 -4.476 1.00 0.00 354 GLN A O 18
ATOM 12237 N N . VAL A 1 13 ? -1.309 -9.879 -3.168 1.00 0.00 355 VAL A N 18
ATOM 12238 C CA . VAL A 1 13 ? -0.535 -8.647 -3.082 1.00 0.00 355 VAL A CA 18
ATOM 12239 C C . VAL A 1 13 ? 0.403 -8.670 -1.880 1.00 0.00 355 VAL A C 18
ATOM 12240 O O . VAL A 1 13 ? 0.012 -9.063 -0.782 1.00 0.00 355 VAL A O 18
ATOM 12253 N N . ALA A 1 14 ? 1.644 -8.247 -2.097 1.00 0.00 356 ALA A N 18
ATOM 12254 C CA . ALA A 1 14 ? 2.638 -8.217 -1.032 1.00 0.00 356 ALA A CA 18
ATOM 12255 C C . ALA A 1 14 ? 3.365 -6.877 -0.996 1.00 0.00 356 ALA A C 18
ATOM 12256 O O . ALA A 1 14 ? 4.323 -6.659 -1.739 1.00 0.00 356 ALA A O 18
ATOM 12263 N N . CYS A 1 15 ? 2.903 -5.981 -0.130 1.00 0.00 357 CYS A N 18
ATOM 12264 C CA . CYS A 1 15 ? 3.508 -4.661 0.001 1.00 0.00 357 CYS A CA 18
ATOM 12265 C C . CYS A 1 15 ? 4.961 -4.772 0.456 1.00 0.00 357 CYS A C 18
ATOM 12266 O O . CYS A 1 15 ? 5.240 -4.898 1.648 1.00 0.00 357 CYS A O 18
ATOM 12273 N N . GLU A 1 16 ? 5.881 -4.723 -0.502 1.00 0.00 358 GLU A N 18
ATOM 12274 C CA . GLU A 1 16 ? 7.304 -4.818 -0.199 1.00 0.00 358 GLU A CA 18
ATOM 12275 C C . GLU A 1 16 ? 7.790 -3.568 0.529 1.00 0.00 358 GLU A C 18
ATOM 12276 O O . GLU A 1 16 ? 8.801 -3.600 1.232 1.00 0.00 358 GLU A O 18
ATOM 12288 N N . ILE A 1 17 ? 7.063 -2.469 0.356 1.00 0.00 359 ILE A N 18
ATOM 12289 C CA . ILE A 1 17 ? 7.420 -1.210 0.997 1.00 0.00 359 ILE A CA 18
ATOM 12290 C C . ILE A 1 17 ? 7.631 -1.396 2.495 1.00 0.00 359 ILE A C 18
ATOM 12291 O O . ILE A 1 17 ? 8.758 -1.334 2.987 1.00 0.00 359 ILE A O 18
ATOM 12307 N N . CYS A 1 18 ? 6.539 -1.625 3.217 1.00 0.00 360 CYS A N 18
ATOM 12308 C CA . CYS A 1 18 ? 6.603 -1.822 4.660 1.00 0.00 360 CYS A CA 18
ATOM 12309 C C . CYS A 1 18 ? 6.559 -3.307 5.009 1.00 0.00 360 CYS A C 18
ATOM 12310 O O . CYS A 1 18 ? 7.167 -3.745 5.984 1.00 0.00 360 CYS A O 18
ATOM 12317 N N . GLY A 1 19 ? 5.834 -4.077 4.203 1.00 0.00 361 GLY A N 18
ATOM 12318 C CA . GLY A 1 19 ? 5.723 -5.505 4.443 1.00 0.00 361 GLY A CA 18
ATOM 12319 C C . GLY A 1 19 ? 4.346 -5.906 4.931 1.00 0.00 361 GLY A C 18
ATOM 12320 O O . GLY A 1 19 ? 4.156 -6.191 6.113 1.00 0.00 361 GLY A O 18
ATOM 12324 N N . LYS A 1 20 ? 3.380 -5.927 4.019 1.00 0.00 362 LYS A N 18
ATOM 12325 C CA . LYS A 1 20 ? 2.011 -6.295 4.361 1.00 0.00 362 LYS A CA 18
ATOM 12326 C C . LYS A 1 20 ? 1.376 -7.124 3.249 1.00 0.00 362 LYS A C 18
ATOM 12327 O O . LYS A 1 20 ? 1.460 -6.769 2.073 1.00 0.00 362 LYS A O 18
ATOM 12346 N N . ILE A 1 21 ? 0.741 -8.227 3.629 1.00 0.00 363 ILE A N 18
ATOM 12347 C CA . ILE A 1 21 ? 0.089 -9.104 2.663 1.00 0.00 363 ILE A CA 18
ATOM 12348 C C . ILE A 1 21 ? -1.407 -8.820 2.585 1.00 0.00 363 ILE A C 18
ATOM 12349 O O . ILE A 1 21 ? -2.056 -8.571 3.601 1.00 0.00 363 ILE A O 18
ATOM 12365 N N . PHE A 1 22 ? -1.949 -8.862 1.372 1.00 0.00 364 PHE A N 18
ATOM 12366 C CA . PHE A 1 22 ? -3.370 -8.611 1.161 1.00 0.00 364 PHE A CA 18
ATOM 12367 C C . PHE A 1 22 ? -3.954 -9.602 0.159 1.00 0.00 364 PHE A C 18
ATOM 12368 O O . PHE A 1 22 ? -3.229 -10.396 -0.440 1.00 0.00 364 PHE A O 18
ATOM 12385 N N . ARG A 1 23 ? -5.270 -9.550 -0.016 1.00 0.00 365 ARG A N 18
ATOM 12386 C CA . ARG A 1 23 ? -5.953 -10.444 -0.944 1.00 0.00 365 ARG A CA 18
ATOM 12387 C C . ARG A 1 23 ? -5.870 -9.914 -2.372 1.00 0.00 365 ARG A C 18
ATOM 12388 O O . ARG A 1 23 ? -5.347 -10.582 -3.263 1.00 0.00 365 ARG A O 18
ATOM 12409 N N . ASP A 1 24 ? -6.388 -8.709 -2.581 1.00 0.00 366 ASP A N 18
ATOM 12410 C CA . ASP A 1 24 ? -6.371 -8.088 -3.901 1.00 0.00 366 ASP A CA 18
ATOM 12411 C C . ASP A 1 24 ? -5.737 -6.702 -3.841 1.00 0.00 366 ASP A C 18
ATOM 12412 O O . ASP A 1 24 ? -5.369 -6.221 -2.769 1.00 0.00 366 ASP A O 18
ATOM 12421 N N . VAL A 1 25 ? -5.611 -6.064 -5.000 1.00 0.00 367 VAL A N 18
ATOM 12422 C CA . VAL A 1 25 ? -5.020 -4.733 -5.080 1.00 0.00 367 VAL A CA 18
ATOM 12423 C C . VAL A 1 25 ? -5.936 -3.687 -4.455 1.00 0.00 367 VAL A C 18
ATOM 12424 O O . VAL A 1 25 ? -5.472 -2.677 -3.925 1.00 0.00 367 VAL A O 18
ATOM 12437 N N . TYR A 1 26 ? -7.239 -3.936 -4.519 1.00 0.00 368 TYR A N 18
ATOM 12438 C CA . TYR A 1 26 ? -8.222 -3.014 -3.960 1.00 0.00 368 TYR A CA 18
ATOM 12439 C C . TYR A 1 26 ? -7.910 -2.706 -2.499 1.00 0.00 368 TYR A C 18
ATOM 12440 O O . TYR A 1 26 ? -8.170 -1.603 -2.016 1.00 0.00 368 TYR A O 18
ATOM 12458 N N . HIS A 1 27 ? -7.350 -3.688 -1.800 1.00 0.00 369 HIS A N 18
ATOM 12459 C CA . HIS A 1 27 ? -7.001 -3.523 -0.393 1.00 0.00 369 HIS A CA 18
ATOM 12460 C C . HIS A 1 27 ? -5.684 -2.767 -0.246 1.00 0.00 369 HIS A C 18
ATOM 12461 O O . HIS A 1 27 ? -5.459 -2.078 0.750 1.00 0.00 369 HIS A O 18
ATOM 12475 N N . LEU A 1 28 ? -4.816 -2.901 -1.243 1.00 0.00 370 LEU A N 18
ATOM 12476 C CA . LEU A 1 28 ? -3.520 -2.231 -1.224 1.00 0.00 370 LEU A CA 18
ATOM 12477 C C . LEU A 1 28 ? -3.664 -0.756 -1.587 1.00 0.00 370 LEU A C 18
ATOM 12478 O O . LEU A 1 28 ? -2.871 0.079 -1.155 1.00 0.00 370 LEU A O 18
ATOM 12494 N N . ASN A 1 29 ? -4.683 -0.444 -2.381 1.00 0.00 371 ASN A N 18
ATOM 12495 C CA . ASN A 1 29 ? -4.932 0.930 -2.801 1.00 0.00 371 ASN A CA 18
ATOM 12496 C C . ASN A 1 29 ? -4.983 1.865 -1.597 1.00 0.00 371 ASN A C 18
ATOM 12497 O O . ASN A 1 29 ? -4.184 2.795 -1.486 1.00 0.00 371 ASN A O 18
ATOM 12508 N N . ARG A 1 30 ? -5.928 1.612 -0.697 1.00 0.00 372 ARG A N 18
ATOM 12509 C CA . ARG A 1 30 ? -6.084 2.431 0.499 1.00 0.00 372 ARG A CA 18
ATOM 12510 C C . ARG A 1 30 ? -4.839 2.352 1.378 1.00 0.00 372 ARG A C 18
ATOM 12511 O O . ARG A 1 30 ? -4.496 3.308 2.074 1.00 0.00 372 ARG A O 18
ATOM 12532 N N . HIS A 1 31 ? -4.168 1.205 1.343 1.00 0.00 373 HIS A N 18
ATOM 12533 C CA . HIS A 1 31 ? -2.961 1.001 2.137 1.00 0.00 373 HIS A CA 18
ATOM 12534 C C . HIS A 1 31 ? -1.829 1.897 1.645 1.00 0.00 373 HIS A C 18
ATOM 12535 O O . HIS A 1 31 ? -0.959 2.297 2.419 1.00 0.00 373 HIS A O 18
ATOM 12549 N N . LYS A 1 32 ? -1.846 2.209 0.354 1.00 0.00 374 LYS A N 18
ATOM 12550 C CA . LYS A 1 32 ? -0.822 3.059 -0.243 1.00 0.00 374 LYS A CA 18
ATOM 12551 C C . LYS A 1 32 ? -1.026 4.517 0.154 1.00 0.00 374 LYS A C 18
ATOM 12552 O O . LYS A 1 32 ? -0.063 5.251 0.379 1.00 0.00 374 LYS A O 18
ATOM 12571 N N . LEU A 1 33 ? -2.286 4.931 0.240 1.00 0.00 375 LEU A N 18
ATOM 12572 C CA . LEU A 1 33 ? -2.616 6.303 0.611 1.00 0.00 375 LEU A CA 18
ATOM 12573 C C . LEU A 1 33 ? -1.930 6.694 1.916 1.00 0.00 375 LEU A C 18
ATOM 12574 O O . LEU A 1 33 ? -1.614 7.863 2.136 1.00 0.00 375 LEU A O 18
ATOM 12590 N N . SER A 1 34 ? -1.701 5.708 2.777 1.00 0.00 376 SER A N 18
ATOM 12591 C CA . SER A 1 34 ? -1.053 5.950 4.061 1.00 0.00 376 SER A CA 18
ATOM 12592 C C . SER A 1 34 ? 0.440 6.202 3.877 1.00 0.00 376 SER A C 18
ATOM 12593 O O . SER A 1 34 ? 1.046 6.980 4.615 1.00 0.00 376 SER A O 18
ATOM 12601 N N . HIS A 1 35 ? 1.029 5.538 2.887 1.00 0.00 377 HIS A N 18
ATOM 12602 C CA . HIS A 1 35 ? 2.452 5.690 2.605 1.00 0.00 377 HIS A CA 18
ATOM 12603 C C . HIS A 1 35 ? 2.751 7.082 2.058 1.00 0.00 377 HIS A C 18
ATOM 12604 O O . HIS A 1 35 ? 1.848 7.796 1.622 1.00 0.00 377 HIS A O 18
ATOM 12618 N N . SER A 1 36 ? 4.025 7.462 2.085 1.00 0.00 378 SER A N 18
ATOM 12619 C CA . SER A 1 36 ? 4.443 8.770 1.596 1.00 0.00 378 SER A CA 18
ATOM 12620 C C . SER A 1 36 ? 4.915 8.684 0.148 1.00 0.00 378 SER A C 18
ATOM 12621 O O . SER A 1 36 ? 5.380 7.639 -0.304 1.00 0.00 378 SER A O 18
ATOM 12629 N N . GLY A 1 37 ? 4.792 9.793 -0.575 1.00 0.00 379 GLY A N 18
ATOM 12630 C CA . GLY A 1 37 ? 5.209 9.823 -1.965 1.00 0.00 379 GLY A CA 18
ATOM 12631 C C . GLY A 1 37 ? 5.237 11.229 -2.532 1.00 0.00 379 GLY A C 18
ATOM 12632 O O . GLY A 1 37 ? 5.044 12.202 -1.804 1.00 0.00 379 GLY A O 18
ATOM 12636 N N . GLU A 1 38 ? 5.480 11.335 -3.834 1.00 0.00 380 GLU A N 18
ATOM 12637 C CA . GLU A 1 38 ? 5.535 12.633 -4.497 1.00 0.00 380 GLU A CA 18
ATOM 12638 C C . GLU A 1 38 ? 4.613 12.663 -5.713 1.00 0.00 380 GLU A C 18
ATOM 12639 O O . GLU A 1 38 ? 5.046 12.426 -6.841 1.00 0.00 380 GLU A O 18
ATOM 12651 N N . LYS A 1 39 ? 3.339 12.955 -5.474 1.00 0.00 381 LYS A N 18
ATOM 12652 C CA . LYS A 1 39 ? 2.354 13.017 -6.547 1.00 0.00 381 LYS A CA 18
ATOM 12653 C C . LYS A 1 39 ? 2.113 14.459 -6.982 1.00 0.00 381 LYS A C 18
ATOM 12654 O O . LYS A 1 39 ? 2.412 15.409 -6.258 1.00 0.00 381 LYS A O 18
ATOM 12673 N N . PRO A 1 40 ? 1.558 14.629 -8.191 1.00 0.00 382 PRO A N 18
ATOM 12674 C CA . PRO A 1 40 ? 1.263 15.953 -8.748 1.00 0.00 382 PRO A CA 18
ATOM 12675 C C . PRO A 1 40 ? 0.119 16.647 -8.017 1.00 0.00 382 PRO A C 18
ATOM 12676 O O . PRO A 1 40 ? -1.033 16.219 -8.098 1.00 0.00 382 PRO A O 18
ATOM 12687 N N . TYR A 1 41 ? 0.443 17.720 -7.304 1.00 0.00 383 TYR A N 18
ATOM 12688 C CA . TYR A 1 41 ? -0.558 18.472 -6.557 1.00 0.00 383 TYR A CA 18
ATOM 12689 C C . TYR A 1 41 ? -0.770 19.853 -7.169 1.00 0.00 383 TYR A C 18
ATOM 12690 O O . TYR A 1 41 ? -1.168 20.794 -6.482 1.00 0.00 383 TYR A O 18
ATOM 12708 N N . SER A 1 42 ? -0.502 19.967 -8.466 1.00 0.00 384 SER A N 18
ATOM 12709 C CA . SER A 1 42 ? -0.659 21.233 -9.171 1.00 0.00 384 SER A CA 18
ATOM 12710 C C . SER A 1 42 ? -1.542 21.062 -10.404 1.00 0.00 384 SER A C 18
ATOM 12711 O O . SER A 1 42 ? -1.494 20.033 -11.077 1.00 0.00 384 SER A O 18
ATOM 12719 N N . SER A 1 43 ? -2.347 22.080 -10.693 1.00 0.00 385 SER A N 18
ATOM 12720 C CA . SER A 1 43 ? -3.244 22.042 -11.842 1.00 0.00 385 SER A CA 18
ATOM 12721 C C . SER A 1 43 ? -2.497 22.389 -13.126 1.00 0.00 385 SER A C 18
ATOM 12722 O O . SER A 1 43 ? -1.550 23.175 -13.114 1.00 0.00 385 SER A O 18
ATOM 12730 N N . GLY A 1 44 ? -2.930 21.796 -14.235 1.00 0.00 386 GLY A N 18
ATOM 12731 C CA . GLY A 1 44 ? -2.291 22.054 -15.512 1.00 0.00 386 GLY A CA 18
ATOM 12732 C C . GLY A 1 44 ? -3.291 22.193 -16.643 1.00 0.00 386 GLY A C 18
ATOM 12733 O O . GLY A 1 44 ? -3.574 23.293 -17.118 1.00 0.00 386 GLY A O 18
ATOM 12737 N N . PRO A 1 45 ? -3.845 21.057 -17.091 1.00 0.00 387 PRO A N 18
ATOM 12738 C CA . PRO A 1 45 ? -4.827 21.031 -18.179 1.00 0.00 387 PRO A CA 18
ATOM 12739 C C . PRO A 1 45 ? -6.165 21.634 -17.767 1.00 0.00 387 PRO A C 18
ATOM 12740 O O . PRO A 1 45 ? -6.768 22.401 -18.518 1.00 0.00 387 PRO A O 18
ATOM 12751 N N . SER A 1 46 ? -6.623 21.284 -16.570 1.00 0.00 388 SER A N 18
ATOM 12752 C CA . SER A 1 46 ? -7.892 21.789 -16.059 1.00 0.00 388 SER A CA 18
ATOM 12753 C C . SER A 1 46 ? -7.926 21.733 -14.535 1.00 0.00 388 SER A C 18
ATOM 12754 O O . SER A 1 46 ? -7.327 20.850 -13.922 1.00 0.00 388 SER A O 18
ATOM 12762 N N . SER A 1 47 ? -8.630 22.684 -13.929 1.00 0.00 389 SER A N 18
ATOM 12763 C CA . SER A 1 47 ? -8.739 22.747 -12.477 1.00 0.00 389 SER A CA 18
ATOM 12764 C C . SER A 1 47 ? -10.024 22.076 -11.999 1.00 0.00 389 SER A C 18
ATOM 12765 O O . SER A 1 47 ? -11.091 22.688 -11.991 1.00 0.00 389 SER A O 18
ATOM 12773 N N . GLY A 1 48 ? -9.912 20.813 -11.601 1.00 0.00 390 GLY A N 18
ATOM 12774 C CA . GLY A 1 48 ? -11.070 20.078 -11.127 1.00 0.00 390 GLY A CA 18
ATOM 12775 C C . GLY A 1 48 ? -11.695 20.710 -9.899 1.00 0.00 390 GLY A C 18
ATOM 12776 O O . GLY A 1 48 ? -10.971 21.030 -8.957 1.00 0.00 390 GLY A O 18
ATOM 12781 N N . GLY A 1 1 ? 13.325 -36.798 -11.160 1.00 0.00 343 GLY A N 19
ATOM 12782 C CA . GLY A 1 1 ? 14.020 -35.527 -11.074 1.00 0.00 343 GLY A CA 19
ATOM 12783 C C . GLY A 1 1 ? 13.246 -34.398 -11.726 1.00 0.00 343 GLY A C 19
ATOM 12784 O O . GLY A 1 1 ? 13.639 -33.894 -12.778 1.00 0.00 343 GLY A O 19
ATOM 12788 N N . SER A 1 2 ? 12.143 -34.000 -11.101 1.00 0.00 344 SER A N 19
ATOM 12789 C CA . SER A 1 2 ? 11.309 -32.928 -11.630 1.00 0.00 344 SER A CA 19
ATOM 12790 C C . SER A 1 2 ? 10.690 -32.112 -10.498 1.00 0.00 344 SER A C 19
ATOM 12791 O O . SER A 1 2 ? 10.113 -32.666 -9.563 1.00 0.00 344 SER A O 19
ATOM 12799 N N . SER A 1 3 ? 10.815 -30.792 -10.592 1.00 0.00 345 SER A N 19
ATOM 12800 C CA . SER A 1 3 ? 10.272 -29.899 -9.575 1.00 0.00 345 SER A CA 19
ATOM 12801 C C . SER A 1 3 ? 8.749 -29.852 -9.650 1.00 0.00 345 SER A C 19
ATOM 12802 O O . SER A 1 3 ? 8.057 -30.302 -8.738 1.00 0.00 345 SER A O 19
ATOM 12810 N N . GLY A 1 4 ? 8.234 -29.303 -10.746 1.00 0.00 346 GLY A N 19
ATOM 12811 C CA . GLY A 1 4 ? 6.796 -29.207 -10.922 1.00 0.00 346 GLY A CA 19
ATOM 12812 C C . GLY A 1 4 ? 6.416 -28.464 -12.188 1.00 0.00 346 GLY A C 19
ATOM 12813 O O . GLY A 1 4 ? 6.840 -27.328 -12.400 1.00 0.00 346 GLY A O 19
ATOM 12817 N N . SER A 1 5 ? 5.615 -29.108 -13.031 1.00 0.00 347 SER A N 19
ATOM 12818 C CA . SER A 1 5 ? 5.182 -28.503 -14.286 1.00 0.00 347 SER A CA 19
ATOM 12819 C C . SER A 1 5 ? 4.179 -27.382 -14.030 1.00 0.00 347 SER A C 19
ATOM 12820 O O . SER A 1 5 ? 4.417 -26.228 -14.386 1.00 0.00 347 SER A O 19
ATOM 12828 N N . SER A 1 6 ? 3.056 -27.731 -13.411 1.00 0.00 348 SER A N 19
ATOM 12829 C CA . SER A 1 6 ? 2.014 -26.756 -13.110 1.00 0.00 348 SER A CA 19
ATOM 12830 C C . SER A 1 6 ? 0.999 -27.331 -12.127 1.00 0.00 348 SER A C 19
ATOM 12831 O O . SER A 1 6 ? 0.482 -28.430 -12.322 1.00 0.00 348 SER A O 19
ATOM 12839 N N . GLY A 1 7 ? 0.719 -26.579 -11.067 1.00 0.00 349 GLY A N 19
ATOM 12840 C CA . GLY A 1 7 ? -0.232 -27.029 -10.068 1.00 0.00 349 GLY A CA 19
ATOM 12841 C C . GLY A 1 7 ? -1.071 -25.895 -9.513 1.00 0.00 349 GLY A C 19
ATOM 12842 O O . GLY A 1 7 ? -1.313 -24.900 -10.198 1.00 0.00 349 GLY A O 19
ATOM 12846 N N . ARG A 1 8 ? -1.518 -26.044 -8.271 1.00 0.00 350 ARG A N 19
ATOM 12847 C CA . ARG A 1 8 ? -2.338 -25.025 -7.626 1.00 0.00 350 ARG A CA 19
ATOM 12848 C C . ARG A 1 8 ? -1.488 -23.831 -7.202 1.00 0.00 350 ARG A C 19
ATOM 12849 O O . ARG A 1 8 ? -0.755 -23.895 -6.214 1.00 0.00 350 ARG A O 19
ATOM 12870 N N . THR A 1 9 ? -1.589 -22.741 -7.957 1.00 0.00 351 THR A N 19
ATOM 12871 C CA . THR A 1 9 ? -0.829 -21.533 -7.661 1.00 0.00 351 THR A CA 19
ATOM 12872 C C . THR A 1 9 ? -1.744 -20.317 -7.566 1.00 0.00 351 THR A C 19
ATOM 12873 O O . THR A 1 9 ? -2.266 -19.841 -8.574 1.00 0.00 351 THR A O 19
ATOM 12884 N N . ARG A 1 10 ? -1.933 -19.819 -6.349 1.00 0.00 352 ARG A N 19
ATOM 12885 C CA . ARG A 1 10 ? -2.785 -18.658 -6.123 1.00 0.00 352 ARG A CA 19
ATOM 12886 C C . ARG A 1 10 ? -1.956 -17.448 -5.704 1.00 0.00 352 ARG A C 19
ATOM 12887 O O . ARG A 1 10 ? -1.758 -17.198 -4.514 1.00 0.00 352 ARG A O 19
ATOM 12908 N N . LYS A 1 11 ? -1.471 -16.699 -6.689 1.00 0.00 353 LYS A N 19
ATOM 12909 C CA . LYS A 1 11 ? -0.664 -15.514 -6.424 1.00 0.00 353 LYS A CA 19
ATOM 12910 C C . LYS A 1 11 ? -1.455 -14.484 -5.624 1.00 0.00 353 LYS A C 19
ATOM 12911 O O . LYS A 1 11 ? -2.656 -14.316 -5.829 1.00 0.00 353 LYS A O 19
ATOM 12930 N N . GLN A 1 12 ? -0.772 -13.797 -4.714 1.00 0.00 354 GLN A N 19
ATOM 12931 C CA . GLN A 1 12 ? -1.412 -12.782 -3.885 1.00 0.00 354 GLN A CA 19
ATOM 12932 C C . GLN A 1 12 ? -0.634 -11.471 -3.931 1.00 0.00 354 GLN A C 19
ATOM 12933 O O . GLN A 1 12 ? 0.409 -11.379 -4.578 1.00 0.00 354 GLN A O 19
ATOM 12947 N N . VAL A 1 13 ? -1.149 -10.459 -3.240 1.00 0.00 355 VAL A N 19
ATOM 12948 C CA . VAL A 1 13 ? -0.503 -9.153 -3.202 1.00 0.00 355 VAL A CA 19
ATOM 12949 C C . VAL A 1 13 ? 0.267 -8.959 -1.900 1.00 0.00 355 VAL A C 19
ATOM 12950 O O . VAL A 1 13 ? -0.224 -9.289 -0.821 1.00 0.00 355 VAL A O 19
ATOM 12963 N N . ALA A 1 14 ? 1.477 -8.420 -2.010 1.00 0.00 356 ALA A N 19
ATOM 12964 C CA . ALA A 1 14 ? 2.315 -8.180 -0.842 1.00 0.00 356 ALA A CA 19
ATOM 12965 C C . ALA A 1 14 ? 3.045 -6.846 -0.955 1.00 0.00 356 ALA A C 19
ATOM 12966 O O . ALA 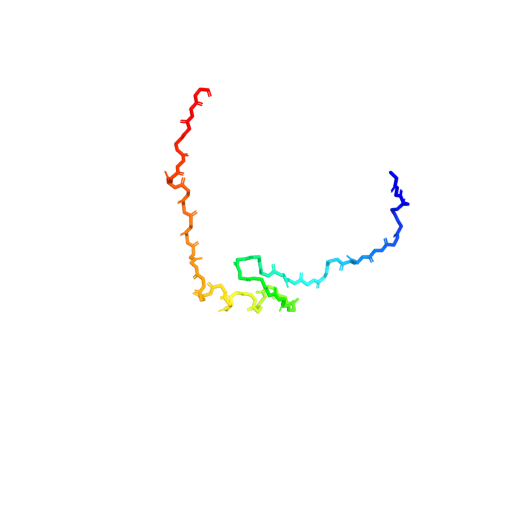A 1 14 ? 3.870 -6.651 -1.849 1.00 0.00 356 ALA A O 19
ATOM 12973 N N . CYS A 1 15 ? 2.737 -5.929 -0.044 1.00 0.00 357 CYS A N 19
ATOM 12974 C CA . CYS A 1 15 ? 3.362 -4.612 -0.041 1.00 0.00 357 CYS A CA 19
ATOM 12975 C C . CYS A 1 15 ? 4.872 -4.727 0.148 1.00 0.00 357 CYS A C 19
ATOM 12976 O O . CYS A 1 15 ? 5.343 -5.207 1.178 1.00 0.00 357 CYS A O 19
ATOM 12983 N N . GLU A 1 16 ? 5.624 -4.284 -0.855 1.00 0.00 358 GLU A N 19
ATOM 12984 C CA . GLU A 1 16 ? 7.080 -4.338 -0.799 1.00 0.00 358 GLU A CA 19
ATOM 12985 C C . GLU A 1 16 ? 7.652 -3.035 -0.249 1.00 0.00 358 GLU A C 19
ATOM 12986 O O . GLU A 1 16 ? 8.846 -2.764 -0.382 1.00 0.00 358 GLU A O 19
ATOM 12998 N N . ILE A 1 17 ? 6.792 -2.232 0.369 1.00 0.00 359 ILE A N 19
ATOM 12999 C CA . ILE A 1 17 ? 7.211 -0.959 0.940 1.00 0.00 359 ILE A CA 19
ATOM 13000 C C . ILE A 1 17 ? 7.515 -1.096 2.428 1.00 0.00 359 ILE A C 19
ATOM 13001 O O . ILE A 1 17 ? 8.540 -0.614 2.911 1.00 0.00 359 ILE A O 19
ATOM 13017 N N . CYS A 1 18 ? 6.617 -1.759 3.150 1.00 0.00 360 CYS A N 19
ATOM 13018 C CA . CYS A 1 18 ? 6.788 -1.962 4.584 1.00 0.00 360 CYS A CA 19
ATOM 13019 C C . CYS A 1 18 ? 6.874 -3.449 4.916 1.00 0.00 360 CYS A C 19
ATOM 13020 O O . CYS A 1 18 ? 7.689 -3.866 5.737 1.00 0.00 360 CYS A O 19
ATOM 13027 N N . GLY A 1 19 ? 6.027 -4.244 4.269 1.00 0.00 361 GLY A N 19
ATOM 13028 C CA . GLY A 1 19 ? 6.023 -5.676 4.509 1.00 0.00 361 GLY A CA 19
ATOM 13029 C C . GLY A 1 19 ? 4.699 -6.169 5.057 1.00 0.00 361 GLY A C 19
ATOM 13030 O O . GLY A 1 19 ? 4.571 -6.431 6.253 1.00 0.00 361 GLY A O 19
ATOM 13034 N N . LYS A 1 20 ? 3.708 -6.294 4.180 1.00 0.00 362 LYS A N 19
ATOM 13035 C CA . LYS A 1 20 ? 2.385 -6.758 4.582 1.00 0.00 362 LYS A CA 19
ATOM 13036 C C . LYS A 1 20 ? 1.694 -7.489 3.435 1.00 0.00 362 LYS A C 19
ATOM 13037 O O . LYS A 1 20 ? 1.855 -7.126 2.269 1.00 0.00 362 LYS A O 19
ATOM 13056 N N . ILE A 1 21 ? 0.923 -8.517 3.773 1.00 0.00 363 ILE A N 19
ATOM 13057 C CA . ILE A 1 21 ? 0.206 -9.296 2.772 1.00 0.00 363 ILE A CA 19
ATOM 13058 C C . ILE A 1 21 ? -1.258 -8.875 2.692 1.00 0.00 363 ILE A C 19
ATOM 13059 O O . ILE A 1 21 ? -1.866 -8.511 3.700 1.00 0.00 363 ILE A O 19
ATOM 13075 N N . PHE A 1 22 ? -1.819 -8.927 1.489 1.00 0.00 364 PHE A N 19
ATOM 13076 C CA . PHE A 1 22 ? -3.212 -8.552 1.278 1.00 0.00 364 PHE A CA 19
ATOM 13077 C C . PHE A 1 22 ? -3.952 -9.630 0.491 1.00 0.00 364 PHE A C 19
ATOM 13078 O O . PHE A 1 22 ? -3.374 -10.654 0.125 1.00 0.00 364 PHE A O 19
ATOM 13095 N N . ARG A 1 23 ? -5.234 -9.392 0.235 1.00 0.00 365 ARG A N 19
ATOM 13096 C CA . ARG A 1 23 ? -6.055 -10.343 -0.506 1.00 0.00 365 ARG A CA 19
ATOM 13097 C C . ARG A 1 23 ? -6.217 -9.903 -1.958 1.00 0.00 365 ARG A C 19
ATOM 13098 O O . ARG A 1 23 ? -6.327 -10.734 -2.860 1.00 0.00 365 ARG A O 19
ATOM 13119 N N . ASP A 1 24 ? -6.233 -8.593 -2.176 1.00 0.00 366 ASP A N 19
ATOM 13120 C CA . ASP A 1 24 ? -6.382 -8.042 -3.518 1.00 0.00 366 ASP A CA 19
ATOM 13121 C C . ASP A 1 24 ? -5.653 -6.708 -3.642 1.00 0.00 366 ASP A C 19
ATOM 13122 O O . ASP A 1 24 ? -5.037 -6.234 -2.688 1.00 0.00 366 ASP A O 19
ATOM 13131 N N . VAL A 1 25 ? -5.727 -6.107 -4.826 1.00 0.00 367 VAL A N 19
ATOM 13132 C CA . VAL A 1 25 ? -5.075 -4.827 -5.075 1.00 0.00 367 VAL A CA 19
ATOM 13133 C C . VAL A 1 25 ? -5.950 -3.666 -4.616 1.00 0.00 367 VAL A C 19
ATOM 13134 O O . VAL A 1 25 ? -5.447 -2.620 -4.204 1.00 0.00 367 VAL A O 19
ATOM 13147 N N . TYR A 1 26 ? -7.263 -3.856 -4.691 1.00 0.00 368 TYR A N 19
ATOM 13148 C CA . TYR A 1 26 ? -8.209 -2.824 -4.285 1.00 0.00 368 TYR A CA 19
ATOM 13149 C C . TYR A 1 26 ? -7.968 -2.402 -2.838 1.00 0.00 368 TYR A C 19
ATOM 13150 O O . TYR A 1 26 ? -8.051 -1.221 -2.502 1.00 0.00 368 TYR A O 19
ATOM 13168 N N . HIS A 1 27 ? -7.668 -3.378 -1.986 1.00 0.00 369 HIS A N 19
ATOM 13169 C CA . HIS A 1 27 ? -7.413 -3.109 -0.576 1.00 0.00 369 HIS A CA 19
ATOM 13170 C C . HIS A 1 27 ? -6.025 -2.508 -0.379 1.00 0.00 369 HIS A C 19
ATOM 13171 O O . HIS A 1 27 ? -5.780 -1.787 0.589 1.00 0.00 369 HIS A O 19
ATOM 13185 N N . LEU A 1 28 ? -5.119 -2.811 -1.302 1.00 0.00 370 LEU A N 19
ATOM 13186 C CA . LEU A 1 28 ? -3.754 -2.301 -1.230 1.00 0.00 370 LEU A CA 19
ATOM 13187 C C . LEU A 1 28 ? -3.686 -0.857 -1.716 1.00 0.00 370 LEU A C 19
ATOM 13188 O O . LEU A 1 28 ? -2.822 -0.090 -1.293 1.00 0.00 370 LEU A O 19
ATOM 13204 N N . ASN A 1 29 ? -4.604 -0.493 -2.605 1.00 0.00 371 ASN A N 19
ATOM 13205 C CA . ASN A 1 29 ? -4.649 0.861 -3.146 1.00 0.00 371 ASN A CA 19
ATOM 13206 C C . ASN A 1 29 ? -4.803 1.889 -2.029 1.00 0.00 371 ASN A C 19
ATOM 13207 O O . ASN A 1 29 ? -4.213 2.968 -2.080 1.00 0.00 371 ASN A O 19
ATOM 13218 N N . ARG A 1 30 ? -5.598 1.545 -1.022 1.00 0.00 372 ARG A N 19
ATOM 13219 C CA . ARG A 1 30 ? -5.829 2.438 0.108 1.00 0.00 372 ARG A CA 19
ATOM 13220 C C . ARG A 1 30 ? -4.636 2.431 1.060 1.00 0.00 372 ARG A C 19
ATOM 13221 O O . ARG A 1 30 ? -4.395 3.403 1.776 1.00 0.00 372 ARG A O 19
ATOM 13242 N N . HIS A 1 31 ? -3.894 1.328 1.062 1.00 0.00 373 HIS A N 19
ATOM 13243 C CA . HIS A 1 31 ? -2.727 1.194 1.926 1.00 0.00 373 HIS A CA 19
ATOM 13244 C C . HIS A 1 31 ? -1.660 2.221 1.560 1.00 0.00 373 HIS A C 19
ATOM 13245 O O . HIS A 1 31 ? -1.227 3.010 2.401 1.00 0.00 373 HIS A O 19
ATOM 13259 N N . LYS A 1 32 ? -1.238 2.206 0.300 1.00 0.00 374 LYS A N 19
ATOM 13260 C CA . LYS A 1 32 ? -0.222 3.136 -0.179 1.00 0.00 374 LYS A CA 19
ATOM 13261 C C . LYS A 1 32 ? -0.629 4.579 0.103 1.00 0.00 374 LYS A C 19
ATOM 13262 O O . LYS A 1 32 ? 0.219 5.439 0.342 1.00 0.00 374 LYS A O 19
ATOM 13281 N N . LEU A 1 33 ? -1.932 4.838 0.074 1.00 0.00 375 LEU A N 19
ATOM 13282 C CA . LEU A 1 33 ? -2.452 6.177 0.327 1.00 0.00 375 LEU A CA 19
ATOM 13283 C C . LEU A 1 33 ? -2.147 6.618 1.755 1.00 0.00 375 LEU A C 19
ATOM 13284 O O . LEU A 1 33 ? -2.053 7.812 2.039 1.00 0.00 375 LEU A O 19
ATOM 13300 N N . SER A 1 34 ? -1.991 5.647 2.649 1.00 0.00 376 SER A N 19
ATOM 13301 C CA . SER A 1 34 ? -1.697 5.935 4.048 1.00 0.00 376 SER A CA 19
ATOM 13302 C C . SER A 1 34 ? -0.202 6.154 4.255 1.00 0.00 376 SER A C 19
ATOM 13303 O O . SER A 1 34 ? 0.211 6.923 5.124 1.00 0.00 376 SER A O 19
ATOM 13311 N N . HIS A 1 35 ? 0.607 5.472 3.449 1.00 0.00 377 HIS A N 19
ATOM 13312 C CA . HIS A 1 35 ? 2.058 5.591 3.543 1.00 0.00 377 HIS A CA 19
ATOM 13313 C C . HIS A 1 35 ? 2.487 7.055 3.498 1.00 0.00 377 HIS A C 19
ATOM 13314 O O . HIS A 1 35 ? 1.709 7.928 3.113 1.00 0.00 377 HIS A O 19
ATOM 13328 N N . SER A 1 36 ? 3.728 7.315 3.894 1.00 0.00 378 SER A N 19
ATOM 13329 C CA . SER A 1 36 ? 4.259 8.673 3.903 1.00 0.00 378 SER A CA 19
ATOM 13330 C C . SER A 1 36 ? 4.513 9.167 2.482 1.00 0.00 378 SER A C 19
ATOM 13331 O O . SER A 1 36 ? 4.686 8.373 1.559 1.00 0.00 378 SER A O 19
ATOM 13339 N N . GLY A 1 37 ? 4.533 10.486 2.315 1.00 0.00 379 GLY A N 19
ATOM 13340 C CA . GLY A 1 37 ? 4.766 11.064 1.005 1.00 0.00 379 GLY A CA 19
ATOM 13341 C C . GLY A 1 37 ? 6.087 10.625 0.404 1.00 0.00 379 GLY A C 19
ATOM 13342 O O . GLY A 1 37 ? 6.949 10.097 1.104 1.00 0.00 379 GLY A O 19
ATOM 13346 N N . GLU A 1 38 ? 6.244 10.843 -0.898 1.00 0.00 380 GLU A N 19
ATOM 13347 C CA . GLU A 1 38 ? 7.468 10.463 -1.593 1.00 0.00 380 GLU A CA 19
ATOM 13348 C C . GLU A 1 38 ? 8.421 11.649 -1.706 1.00 0.00 380 GLU A C 19
ATOM 13349 O O . GLU A 1 38 ? 8.028 12.798 -1.497 1.00 0.00 380 GLU A O 19
ATOM 13361 N N . LYS A 1 39 ? 9.676 11.364 -2.036 1.00 0.00 381 LYS A N 19
ATOM 13362 C CA . LYS A 1 39 ? 10.686 12.405 -2.177 1.00 0.00 381 LYS A CA 19
ATOM 13363 C C . LYS A 1 39 ? 11.732 12.011 -3.215 1.00 0.00 381 LYS A C 19
ATOM 13364 O O . LYS A 1 39 ? 12.892 11.748 -2.894 1.00 0.00 381 LYS A O 19
ATOM 13383 N N . PRO A 1 40 ? 11.317 11.971 -4.489 1.00 0.00 382 PRO A N 19
ATOM 13384 C CA . PRO A 1 40 ? 12.203 11.612 -5.600 1.00 0.00 382 PRO A CA 19
ATOM 13385 C C . PRO A 1 40 ? 13.252 12.684 -5.874 1.00 0.00 382 PRO A C 19
ATOM 13386 O O . PRO A 1 40 ? 13.294 13.712 -5.198 1.00 0.00 382 PRO A O 19
ATOM 13397 N N . TYR A 1 41 ? 14.097 12.438 -6.869 1.00 0.00 383 TYR A N 19
ATOM 13398 C CA . TYR A 1 41 ? 15.148 13.382 -7.231 1.00 0.00 383 TYR A CA 19
ATOM 13399 C C . TYR A 1 41 ? 15.398 13.369 -8.736 1.00 0.00 383 TYR A C 19
ATOM 13400 O O . TYR A 1 41 ? 15.886 12.382 -9.286 1.00 0.00 383 TYR A O 19
ATOM 13418 N N . SER A 1 42 ? 15.060 14.472 -9.395 1.00 0.00 384 SER A N 19
ATOM 13419 C CA . SER A 1 42 ? 15.244 14.588 -10.837 1.00 0.00 384 SER A CA 19
ATOM 13420 C C . SER A 1 42 ? 14.441 13.521 -11.574 1.00 0.00 384 SER A C 19
ATOM 13421 O O . SER A 1 42 ? 14.955 12.852 -12.471 1.00 0.00 384 SER A O 19
ATOM 13429 N N . SER A 1 43 ? 13.179 13.367 -11.189 1.00 0.00 385 SER A N 19
ATOM 13430 C CA . SER A 1 43 ? 12.305 12.378 -11.810 1.00 0.00 385 SER A CA 19
ATOM 13431 C C . SER A 1 43 ? 10.890 12.926 -11.968 1.00 0.00 385 SER A C 19
ATOM 13432 O O . SER A 1 43 ? 10.520 13.913 -11.333 1.00 0.00 385 SER A O 19
ATOM 13440 N N . GLY A 1 44 ? 10.102 12.278 -12.820 1.00 0.00 386 GLY A N 19
ATOM 13441 C CA . GLY A 1 44 ? 8.736 12.714 -13.047 1.00 0.00 386 GLY A CA 19
ATOM 13442 C C . GLY A 1 44 ? 7.777 11.552 -13.213 1.00 0.00 386 GLY A C 19
ATOM 13443 O O . GLY A 1 44 ? 7.276 11.284 -14.305 1.00 0.00 386 GLY A O 19
ATOM 13447 N N . PRO A 1 45 ? 7.509 10.838 -12.109 1.00 0.00 387 PRO A N 19
ATOM 13448 C CA . PRO A 1 45 ? 6.603 9.686 -12.112 1.00 0.00 387 PRO A CA 19
ATOM 13449 C C . PRO A 1 45 ? 5.148 10.094 -12.319 1.00 0.00 387 PRO A C 19
ATOM 13450 O O . PRO A 1 45 ? 4.624 10.946 -11.602 1.00 0.00 387 PRO A O 19
ATOM 13461 N N . SER A 1 46 ? 4.500 9.479 -13.304 1.00 0.00 388 SER A N 19
ATOM 13462 C CA . SER A 1 46 ? 3.106 9.781 -13.607 1.00 0.00 388 SER A CA 19
ATOM 13463 C C . SER A 1 46 ? 2.284 8.501 -13.715 1.00 0.00 388 SER A C 19
ATOM 13464 O O . SER A 1 46 ? 1.561 8.295 -14.689 1.00 0.00 388 SER A O 19
ATOM 13472 N N . SER A 1 47 ? 2.402 7.643 -12.706 1.00 0.00 389 SER A N 19
ATOM 13473 C CA . SER A 1 47 ? 1.673 6.380 -12.688 1.00 0.00 389 SER A CA 19
ATOM 13474 C C . SER A 1 47 ? 0.181 6.611 -12.904 1.00 0.00 389 SER A C 19
ATOM 13475 O O . SER A 1 47 ? -0.389 6.173 -13.903 1.00 0.00 389 SER A O 19
ATOM 13483 N N . GLY A 1 48 ? -0.448 7.303 -11.958 1.00 0.00 390 GLY A N 19
ATOM 13484 C CA . GLY A 1 48 ? -1.869 7.580 -12.062 1.00 0.00 390 GLY A CA 19
ATOM 13485 C C . GLY A 1 48 ? -2.257 8.878 -11.382 1.00 0.00 390 GLY A C 19
ATOM 13486 O O . GLY A 1 48 ? -3.062 9.626 -11.934 1.00 0.00 390 GLY A O 19
ATOM 13491 N N . GLY A 1 1 ? 10.342 -13.663 -26.931 1.00 0.00 343 GLY A N 20
ATOM 13492 C CA . GLY A 1 1 ? 9.916 -14.205 -25.654 1.00 0.00 343 GLY A CA 20
ATOM 13493 C C . GLY A 1 1 ? 10.633 -15.493 -25.302 1.00 0.00 343 GLY A C 20
ATOM 13494 O O . GLY A 1 1 ? 10.000 -16.532 -25.114 1.00 0.00 343 GLY A O 20
ATOM 13498 N N . SER A 1 2 ? 11.957 -15.427 -25.215 1.00 0.00 344 SER A N 20
ATOM 13499 C CA . SER A 1 2 ? 12.762 -16.598 -24.889 1.00 0.00 344 SER A CA 20
ATOM 13500 C C . SER A 1 2 ? 13.012 -16.684 -23.386 1.00 0.00 344 SER A C 20
ATOM 13501 O O . SER A 1 2 ? 12.913 -17.756 -22.790 1.00 0.00 344 SER A O 20
ATOM 13509 N N . SER A 1 3 ? 13.337 -15.547 -22.781 1.00 0.00 345 SER A N 20
ATOM 13510 C CA . SER A 1 3 ? 13.606 -15.492 -21.348 1.00 0.00 345 SER A CA 20
ATOM 13511 C C . SER A 1 3 ? 12.427 -14.881 -20.597 1.00 0.00 345 SER A C 20
ATOM 13512 O O . SER A 1 3 ? 12.475 -13.726 -20.178 1.00 0.00 345 SER A O 20
ATOM 13520 N N . GLY A 1 4 ? 11.367 -15.667 -20.432 1.00 0.00 346 GLY A N 20
ATOM 13521 C CA . GLY A 1 4 ? 10.190 -15.187 -19.732 1.00 0.00 346 GLY A CA 20
ATOM 13522 C C . GLY A 1 4 ? 8.956 -16.012 -20.039 1.00 0.00 346 GLY A C 20
ATOM 13523 O O . GLY A 1 4 ? 8.978 -17.238 -19.933 1.00 0.00 346 GLY A O 20
ATOM 13527 N N . SER A 1 5 ? 7.875 -15.338 -20.419 1.00 0.00 347 SER A N 20
ATOM 13528 C CA . SER A 1 5 ? 6.624 -16.017 -20.738 1.00 0.00 347 SER A CA 20
ATOM 13529 C C . SER A 1 5 ? 6.154 -16.869 -19.563 1.00 0.00 347 SER A C 20
ATOM 13530 O O . SER A 1 5 ? 5.747 -18.018 -19.739 1.00 0.00 347 SER A O 20
ATOM 13538 N N . SER A 1 6 ? 6.214 -16.299 -18.364 1.00 0.00 348 SER A N 20
ATOM 13539 C CA . SER A 1 6 ? 5.799 -17.007 -17.159 1.00 0.00 348 SER A CA 20
ATOM 13540 C C . SER A 1 6 ? 4.386 -16.602 -16.751 1.00 0.00 348 SER A C 20
ATOM 13541 O O . SER A 1 6 ? 3.645 -17.393 -16.168 1.00 0.00 348 SER A O 20
ATOM 13549 N N . GLY A 1 7 ? 4.019 -15.362 -17.062 1.00 0.00 349 GLY A N 20
ATOM 13550 C CA . GLY A 1 7 ? 2.696 -14.872 -16.721 1.00 0.00 349 GLY A CA 20
ATOM 13551 C C . GLY A 1 7 ? 2.517 -14.680 -15.228 1.00 0.00 349 GLY A C 20
ATOM 13552 O O . GLY A 1 7 ? 3.489 -14.482 -14.499 1.00 0.00 349 GLY A O 20
ATOM 13556 N N . ARG A 1 8 ? 1.270 -14.737 -14.771 1.00 0.00 350 ARG A N 20
ATOM 13557 C CA . ARG A 1 8 ? 0.966 -14.565 -13.356 1.00 0.00 350 ARG A CA 20
ATOM 13558 C C . ARG A 1 8 ? 1.636 -15.651 -12.520 1.00 0.00 350 ARG A C 20
ATOM 13559 O O . ARG A 1 8 ? 1.394 -16.842 -12.719 1.00 0.00 350 ARG A O 20
ATOM 13580 N N . THR A 1 9 ? 2.482 -15.232 -11.583 1.00 0.00 351 THR A N 20
ATOM 13581 C CA . THR A 1 9 ? 3.188 -16.168 -10.718 1.00 0.00 351 THR A CA 20
ATOM 13582 C C . THR A 1 9 ? 2.647 -16.117 -9.293 1.00 0.00 351 THR A C 20
ATOM 13583 O O . THR A 1 9 ? 2.614 -17.130 -8.595 1.00 0.00 351 THR A O 20
ATOM 13594 N N . ARG A 1 10 ? 2.223 -14.931 -8.869 1.00 0.00 352 ARG A N 20
ATOM 13595 C CA . ARG A 1 10 ? 1.684 -14.748 -7.527 1.00 0.00 352 ARG A CA 20
ATOM 13596 C C . ARG A 1 10 ? 0.168 -14.920 -7.522 1.00 0.00 352 ARG A C 20
ATOM 13597 O O . ARG A 1 10 ? -0.468 -14.951 -8.576 1.00 0.00 352 ARG A O 20
ATOM 13618 N N . LYS A 1 11 ? -0.406 -15.033 -6.329 1.00 0.00 353 LYS A N 20
ATOM 13619 C CA . LYS A 1 11 ? -1.847 -15.203 -6.185 1.00 0.00 353 LYS A CA 20
ATOM 13620 C C . LYS A 1 11 ? -2.469 -13.996 -5.491 1.00 0.00 353 LYS A C 20
ATOM 13621 O O . LYS A 1 11 ? -3.634 -13.670 -5.720 1.00 0.00 353 LYS A O 20
ATOM 13640 N N . GLN A 1 12 ? -1.686 -13.337 -4.643 1.00 0.00 354 GLN A N 20
ATOM 13641 C CA . GLN A 1 12 ? -2.162 -12.165 -3.917 1.00 0.00 354 GLN A CA 20
ATOM 13642 C C . GLN A 1 12 ? -1.121 -11.051 -3.939 1.00 0.00 354 GLN A C 20
ATOM 13643 O O . GLN A 1 12 ? -0.011 -11.233 -4.440 1.00 0.00 354 GLN A O 20
ATOM 13657 N N . VAL A 1 13 ? -1.486 -9.895 -3.393 1.00 0.00 355 VAL A N 20
ATOM 13658 C CA . VAL A 1 13 ? -0.584 -8.751 -3.350 1.00 0.00 355 VAL A CA 20
ATOM 13659 C C . VAL A 1 13 ? 0.246 -8.754 -2.071 1.00 0.00 355 VAL A C 20
ATOM 13660 O O . VAL A 1 13 ? -0.221 -9.183 -1.017 1.00 0.00 355 VAL A O 20
ATOM 13673 N N . ALA A 1 14 ? 1.481 -8.272 -2.172 1.00 0.00 356 ALA A N 20
ATOM 13674 C CA . ALA A 1 14 ? 2.376 -8.216 -1.023 1.00 0.00 356 ALA A CA 20
ATOM 13675 C C . ALA A 1 14 ? 3.159 -6.908 -1.000 1.00 0.00 356 ALA A C 20
ATOM 13676 O O . ALA A 1 14 ? 4.109 -6.727 -1.763 1.00 0.00 356 ALA A O 20
ATOM 13683 N N . CYS A 1 15 ? 2.754 -5.997 -0.121 1.00 0.00 357 CYS A N 20
ATOM 13684 C CA . CYS A 1 15 ? 3.416 -4.704 0.001 1.00 0.00 357 CYS A CA 20
ATOM 13685 C C . CYS A 1 15 ? 4.847 -4.871 0.504 1.00 0.00 357 CYS A C 20
ATOM 13686 O O . CYS A 1 15 ? 5.073 -5.348 1.615 1.00 0.00 357 CYS A O 20
ATOM 13693 N N . GLU A 1 16 ? 5.809 -4.475 -0.324 1.00 0.00 358 GLU A N 20
ATOM 13694 C CA . GLU A 1 16 ? 7.218 -4.582 0.037 1.00 0.00 358 GLU A CA 20
ATOM 13695 C C . GLU A 1 16 ? 7.684 -3.335 0.784 1.00 0.00 358 GLU A C 20
ATOM 13696 O O . GLU A 1 16 ? 8.629 -3.388 1.572 1.00 0.00 358 GLU A O 20
ATOM 13708 N N . ILE A 1 17 ? 7.017 -2.215 0.528 1.00 0.00 359 ILE A N 20
ATOM 13709 C CA . ILE A 1 17 ? 7.362 -0.956 1.176 1.00 0.00 359 ILE A CA 20
ATOM 13710 C C . ILE A 1 17 ? 7.419 -1.114 2.691 1.00 0.00 359 ILE A C 20
ATOM 13711 O O . ILE A 1 17 ? 8.383 -0.699 3.334 1.00 0.00 359 ILE A O 20
ATOM 13727 N N . CYS A 1 18 ? 6.380 -1.720 3.257 1.00 0.00 360 CYS A N 20
ATOM 13728 C CA . CYS A 1 18 ? 6.311 -1.936 4.697 1.00 0.00 360 CYS A CA 20
ATOM 13729 C C . CYS A 1 18 ? 6.436 -3.420 5.031 1.00 0.00 360 CYS A C 20
ATOM 13730 O O . CYS A 1 18 ? 6.928 -3.787 6.097 1.00 0.00 360 CYS A O 20
ATOM 13737 N N . GLY A 1 19 ? 5.987 -4.268 4.111 1.00 0.00 361 GLY A N 20
ATOM 13738 C CA . GLY A 1 19 ? 6.058 -5.701 4.326 1.00 0.00 361 GLY A CA 20
ATOM 13739 C C . GLY A 1 19 ? 4.755 -6.274 4.849 1.00 0.00 361 GLY A C 20
ATOM 13740 O O . GLY A 1 19 ? 4.683 -6.729 5.991 1.00 0.00 361 GLY A O 20
ATOM 13744 N N . LYS A 1 20 ? 3.723 -6.250 4.014 1.00 0.00 362 LYS A N 20
ATOM 13745 C CA . LYS A 1 20 ? 2.416 -6.770 4.397 1.00 0.00 362 LYS A CA 20
ATOM 13746 C C . LYS A 1 20 ? 1.792 -7.569 3.257 1.00 0.00 362 LYS A C 20
ATOM 13747 O O . LYS A 1 20 ? 2.262 -7.516 2.120 1.00 0.00 362 LYS A O 20
ATOM 13766 N N . ILE A 1 21 ? 0.731 -8.305 3.568 1.00 0.00 363 ILE A N 20
ATOM 13767 C CA . ILE A 1 21 ? 0.041 -9.112 2.569 1.00 0.00 363 ILE A CA 20
ATOM 13768 C C . ILE A 1 21 ? -1.410 -8.671 2.412 1.00 0.00 363 ILE A C 20
ATOM 13769 O O . ILE A 1 21 ? -2.078 -8.336 3.390 1.00 0.00 363 ILE A O 20
ATOM 13785 N N . PHE A 1 22 ? -1.893 -8.674 1.174 1.00 0.00 364 PHE A N 20
ATOM 13786 C CA . PHE A 1 22 ? -3.266 -8.275 0.888 1.00 0.00 364 PHE A CA 20
ATOM 13787 C C . PHE A 1 22 ? -3.911 -9.226 -0.117 1.00 0.00 364 PHE A C 20
ATOM 13788 O O . PHE A 1 22 ? -3.291 -9.612 -1.108 1.00 0.00 364 PHE A O 20
ATOM 13805 N N . ARG A 1 23 ? -5.158 -9.598 0.148 1.00 0.00 365 ARG A N 20
ATOM 13806 C CA . ARG A 1 23 ? -5.887 -10.505 -0.731 1.00 0.00 365 ARG A CA 20
ATOM 13807 C C . ARG A 1 23 ? -5.859 -10.006 -2.172 1.00 0.00 365 ARG A C 20
ATOM 13808 O O . ARG A 1 23 ? -5.484 -10.740 -3.087 1.00 0.00 365 ARG A O 20
ATOM 13829 N N . ASP A 1 24 ? -6.257 -8.754 -2.367 1.00 0.00 366 ASP A N 20
ATOM 13830 C CA . ASP A 1 24 ? -6.277 -8.155 -3.697 1.00 0.00 366 ASP A CA 20
ATOM 13831 C C . ASP A 1 24 ? -5.666 -6.758 -3.673 1.00 0.00 366 ASP A C 20
ATOM 13832 O O . ASP A 1 24 ? -5.202 -6.289 -2.634 1.00 0.00 366 ASP A O 20
ATOM 13841 N N . VAL A 1 25 ? -5.669 -6.096 -4.826 1.00 0.00 367 VAL A N 20
ATOM 13842 C CA . VAL A 1 25 ? -5.115 -4.752 -4.938 1.00 0.00 367 VAL A CA 20
ATOM 13843 C C . VAL A 1 25 ? -6.035 -3.724 -4.289 1.00 0.00 367 VAL A C 20
ATOM 13844 O O . VAL A 1 25 ? -5.588 -2.660 -3.859 1.00 0.00 367 VAL A O 20
ATOM 13857 N N . TYR A 1 26 ? -7.321 -4.047 -4.222 1.00 0.00 368 TYR A N 20
ATOM 13858 C CA . TYR A 1 26 ? -8.305 -3.151 -3.627 1.00 0.00 368 TYR A CA 20
ATOM 13859 C C . TYR A 1 26 ? -7.869 -2.712 -2.232 1.00 0.00 368 TYR A C 20
ATOM 13860 O O . TYR A 1 26 ? -8.095 -1.571 -1.828 1.00 0.00 368 TYR A O 20
ATOM 13878 N N . HIS A 1 27 ? -7.241 -3.627 -1.500 1.00 0.00 369 HIS A N 20
ATOM 13879 C CA . HIS A 1 27 ? -6.771 -3.336 -0.151 1.00 0.00 369 HIS A CA 20
ATOM 1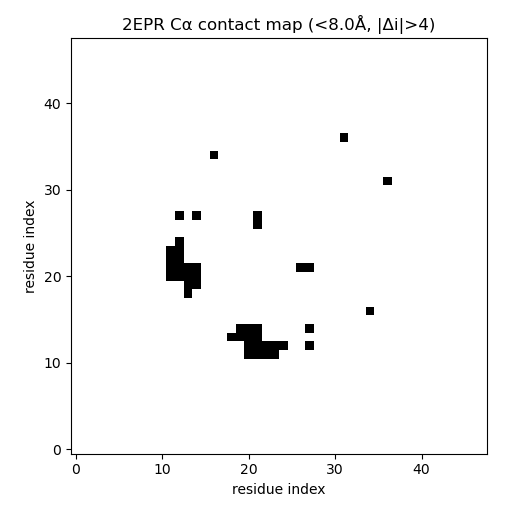3880 C C . HIS A 1 27 ? -5.450 -2.574 -0.188 1.00 0.00 369 HIS A C 20
ATOM 13881 O O . HIS A 1 27 ? -5.126 -1.826 0.736 1.00 0.00 369 HIS A O 20
ATOM 13895 N N . LEU A 1 28 ? -4.690 -2.769 -1.260 1.00 0.00 370 LEU A N 20
ATOM 13896 C CA . LEU A 1 28 ? -3.403 -2.101 -1.417 1.00 0.00 370 LEU A CA 20
ATOM 13897 C C . LEU A 1 28 ? -3.593 -0.636 -1.795 1.00 0.00 370 LEU A C 20
ATOM 13898 O O . LEU A 1 28 ? -2.774 0.215 -1.450 1.00 0.00 370 LEU A O 20
ATOM 13914 N N . ASN A 1 29 ? -4.680 -0.348 -2.503 1.00 0.00 371 ASN A N 20
ATOM 13915 C CA . ASN A 1 29 ? -4.979 1.015 -2.926 1.00 0.00 371 ASN A CA 20
ATOM 13916 C C . ASN A 1 29 ? -4.994 1.964 -1.731 1.00 0.00 371 ASN A C 20
ATOM 13917 O O . ASN A 1 29 ? -4.107 2.804 -1.581 1.00 0.00 371 ASN A O 20
ATOM 13928 N N . ARG A 1 30 ? -6.008 1.823 -0.883 1.00 0.00 372 ARG A N 20
ATOM 13929 C CA . ARG A 1 30 ? -6.140 2.667 0.298 1.00 0.00 372 ARG A CA 20
ATOM 13930 C C . ARG A 1 30 ? -4.921 2.526 1.206 1.00 0.00 372 ARG A C 20
ATOM 13931 O O . ARG A 1 30 ? -4.587 3.440 1.960 1.00 0.00 372 ARG A O 20
ATOM 13952 N N . HIS A 1 31 ? -4.262 1.374 1.128 1.00 0.00 373 HIS A N 20
ATOM 13953 C CA . HIS A 1 31 ? -3.081 1.113 1.942 1.00 0.00 373 HIS A CA 20
ATOM 13954 C C . HIS A 1 31 ? -1.924 2.018 1.528 1.00 0.00 373 HIS A C 20
ATOM 13955 O O . HIS A 1 31 ? -1.254 2.613 2.373 1.00 0.00 373 HIS A O 20
ATOM 13969 N N . LYS A 1 32 ? -1.695 2.116 0.223 1.00 0.00 374 LYS A N 20
ATOM 13970 C CA . LYS A 1 32 ? -0.620 2.949 -0.304 1.00 0.00 374 LYS A CA 20
ATOM 13971 C C . LYS A 1 32 ? -0.867 4.420 0.011 1.00 0.00 374 LYS A C 20
ATOM 13972 O O . LYS A 1 32 ? 0.071 5.175 0.275 1.00 0.00 374 LYS A O 20
ATOM 13991 N N . LEU A 1 33 ? -2.133 4.822 -0.016 1.00 0.00 375 LEU A N 20
ATOM 13992 C CA . LEU A 1 33 ? -2.503 6.204 0.269 1.00 0.00 375 LEU A CA 20
ATOM 13993 C C . LEU A 1 33 ? -1.981 6.637 1.635 1.00 0.00 375 LEU A C 20
ATOM 13994 O O . LEU A 1 33 ? -1.741 7.821 1.872 1.00 0.00 375 LEU A O 20
ATOM 14010 N N . SER A 1 34 ? -1.806 5.670 2.530 1.00 0.00 376 SER A N 20
ATOM 14011 C CA . SER A 1 34 ? -1.315 5.951 3.873 1.00 0.00 376 SER A CA 20
ATOM 14012 C C . SER A 1 34 ? 0.192 6.189 3.861 1.00 0.00 376 SER A C 20
ATOM 14013 O O . SER A 1 34 ? 0.696 7.089 4.533 1.00 0.00 376 SER A O 20
ATOM 14021 N N . HIS A 1 35 ? 0.908 5.373 3.093 1.00 0.00 377 HIS A N 20
ATOM 14022 C CA . HIS A 1 35 ? 2.358 5.494 2.992 1.00 0.00 377 HIS A CA 20
ATOM 14023 C C . HIS A 1 35 ? 2.758 6.909 2.585 1.00 0.00 377 HIS A C 20
ATOM 14024 O O . HIS A 1 35 ? 2.077 7.552 1.786 1.00 0.00 377 HIS A O 20
ATOM 14038 N N . SER A 1 36 ? 3.866 7.388 3.141 1.00 0.00 378 SER A N 20
ATOM 14039 C CA . SER A 1 36 ? 4.355 8.729 2.840 1.00 0.00 378 SER A CA 20
ATOM 14040 C C . SER A 1 36 ? 5.773 8.677 2.281 1.00 0.00 378 SER A C 20
ATOM 14041 O O . SER A 1 36 ? 6.452 7.655 2.373 1.00 0.00 378 SER A O 20
ATOM 14049 N N . GLY A 1 37 ? 6.215 9.789 1.702 1.00 0.00 379 GLY A N 20
ATOM 14050 C CA . GLY A 1 37 ? 7.551 9.851 1.136 1.00 0.00 379 GLY A CA 20
ATOM 14051 C C . GLY A 1 37 ? 8.047 11.274 0.976 1.00 0.00 379 GLY A C 20
ATOM 14052 O O . GLY A 1 37 ? 7.269 12.180 0.679 1.00 0.00 379 GLY A O 20
ATOM 14056 N N . GLU A 1 38 ? 9.347 11.472 1.176 1.00 0.00 380 GLU A N 20
ATOM 14057 C CA . GLU A 1 38 ? 9.945 12.796 1.054 1.00 0.00 380 GLU A CA 20
ATOM 14058 C C . GLU A 1 38 ? 9.802 13.329 -0.368 1.00 0.00 380 GLU A C 20
ATOM 14059 O O . GLU A 1 38 ? 9.634 12.562 -1.317 1.00 0.00 380 GLU A O 20
ATOM 14071 N N . LYS A 1 39 ? 9.870 14.649 -0.509 1.00 0.00 381 LYS A N 20
ATOM 14072 C CA . LYS A 1 39 ? 9.749 15.286 -1.815 1.00 0.00 381 LYS A CA 20
ATOM 14073 C C . LYS A 1 39 ? 10.906 16.250 -2.058 1.00 0.00 381 LYS A C 20
ATOM 14074 O O . LYS A 1 39 ? 11.568 16.711 -1.128 1.00 0.00 381 LYS A O 20
ATOM 14093 N N . PRO A 1 40 ? 11.156 16.565 -3.338 1.00 0.00 382 PRO A N 20
ATOM 14094 C CA . PRO A 1 40 ? 12.232 17.479 -3.733 1.00 0.00 382 PRO A CA 20
ATOM 14095 C C . PRO A 1 40 ? 11.943 18.921 -3.333 1.00 0.00 382 PRO A C 20
ATOM 14096 O O . PRO A 1 40 ? 10.785 19.320 -3.204 1.00 0.00 382 PRO A O 20
ATOM 14107 N N . TYR A 1 41 ? 13.002 19.699 -3.138 1.00 0.00 383 TYR A N 20
ATOM 14108 C CA . TYR A 1 41 ? 12.861 21.098 -2.750 1.00 0.00 383 TYR A CA 20
ATOM 14109 C C . TYR A 1 41 ? 12.320 21.932 -3.907 1.00 0.00 383 TYR A C 20
ATOM 14110 O O . TYR A 1 41 ? 12.565 21.629 -5.074 1.00 0.00 383 TYR A O 20
ATOM 14128 N N . SER A 1 42 ? 11.582 22.986 -3.573 1.00 0.00 384 SER A N 20
ATOM 14129 C CA . SER A 1 42 ? 11.002 23.864 -4.582 1.00 0.00 384 SER A CA 20
ATOM 14130 C C . SER A 1 42 ? 11.286 25.327 -4.258 1.00 0.00 384 SER A C 20
ATOM 14131 O O . SER A 1 42 ? 10.566 25.954 -3.481 1.00 0.00 384 SER A O 20
ATOM 14139 N N . SER A 1 43 ? 12.343 25.865 -4.860 1.00 0.00 385 SER A N 20
ATOM 14140 C CA . SER A 1 43 ? 12.727 27.254 -4.633 1.00 0.00 385 SER A CA 20
ATOM 14141 C C . SER A 1 43 ? 12.216 28.149 -5.758 1.00 0.00 385 SER A C 20
ATOM 14142 O O . SER A 1 43 ? 12.500 27.914 -6.931 1.00 0.00 385 SER A O 20
ATOM 14150 N N . GLY A 1 44 ? 11.459 29.179 -5.389 1.00 0.00 386 GLY A N 20
ATOM 14151 C CA . GLY A 1 44 ? 10.920 30.094 -6.377 1.00 0.00 386 GLY A CA 20
ATOM 14152 C C . GLY A 1 44 ? 9.649 30.773 -5.906 1.00 0.00 386 GLY A C 20
ATOM 14153 O O . GLY A 1 44 ? 9.106 30.456 -4.848 1.00 0.00 386 GLY A O 20
ATOM 14157 N N . PRO A 1 45 ? 9.156 31.733 -6.703 1.00 0.00 387 PRO A N 20
ATOM 14158 C CA . PRO A 1 45 ? 7.936 32.480 -6.381 1.00 0.00 387 PRO A CA 20
ATOM 14159 C C . PRO A 1 45 ? 6.684 31.616 -6.484 1.00 0.00 387 PRO A C 20
ATOM 14160 O O . PRO A 1 45 ? 6.409 31.026 -7.528 1.00 0.00 387 PRO A O 20
ATOM 14171 N N . SER A 1 46 ? 5.928 31.546 -5.393 1.00 0.00 388 SER A N 20
ATOM 14172 C CA . SER A 1 46 ? 4.706 30.751 -5.359 1.00 0.00 388 SER A CA 20
ATOM 14173 C C . SER A 1 46 ? 3.475 31.640 -5.507 1.00 0.00 388 SER A C 20
ATOM 14174 O O . SER A 1 46 ? 2.933 32.136 -4.520 1.00 0.00 388 SER A O 20
ATOM 14182 N N . SER A 1 47 ? 3.040 31.837 -6.747 1.00 0.00 389 SER A N 20
ATOM 14183 C CA . SER A 1 47 ? 1.876 32.669 -7.026 1.00 0.00 389 SER A CA 20
ATOM 14184 C C . SER A 1 47 ? 1.061 32.094 -8.181 1.00 0.00 389 SER A C 20
ATOM 14185 O O . SER A 1 47 ? 1.615 31.636 -9.179 1.00 0.00 389 SER A O 20
ATOM 14193 N N . GLY A 1 48 ? -0.260 32.122 -8.036 1.00 0.00 390 GLY A N 20
ATOM 14194 C CA . GLY A 1 48 ? -1.132 31.601 -9.073 1.00 0.00 390 GLY A CA 20
ATOM 14195 C C . GLY A 1 48 ? -1.078 30.089 -9.170 1.00 0.00 390 GLY A C 20
ATOM 14196 O O . GLY A 1 48 ? -2.024 29.488 -9.677 1.00 0.00 390 GLY A O 20
#

Nearest PDB structures (foldseek):
  2epr-assembly1_A  TM=6.055E-01  e=5.523E-06  Homo sapiens
  2em6-assembly1_A  TM=5.085E-01  e=1.382E-02  Homo sapiens
  2emi-assembly1_A  TM=5.316E-01  e=5.093E-02  Homo sapiens
  2ytp-assembly1_A  TM=5.015E-01  e=3.812E-02  Homo sapiens
  2epw-assembly1_A  TM=5.011E-01  e=1.306E-01  Homo sapiens

CATH classification: 3.30.160.60

Organism: Homo sapiens (NCBI:txid9606)

Foldseek 3Di:
DVPDPPPDDDQFDFDPVVTGTDNHCVVVVVVVVPDDDDDDDDDDDDDD

InterPro domains:
  IPR000210 BTB/POZ domain [PF00651] (30-159)
  IPR000210 BTB/POZ domain [PS50097] (41-130)
  IPR000210 BTB/POZ domain [SM00225] (41-160)
  IPR000637 HMG-I/HMG-Y, DNA-binding, conserved site [PS00354] (262-272)
  IPR011333 SKP1/BTB/POZ domain superfamily [G3DSA:3.30.710.10] (14-164)
  IPR011333 SKP1/BTB/POZ domain superfamily [SSF54695] (13-158)
  IPR013087 Zinc finger C2H2-type [PF00096] (357-377)
  IPR013087 Zinc finger C2H2-type [PF00096] (383-405)
  IPR013087 Zinc finger C2H2-type [PF00096] (413-436)
  IPR013087 Zinc finger C2H2-type [PF00096] (497-517)
  IPR013087 Zinc finger C2H2-type [PF00096] (605-628)
  IPR013087 Zinc finger C2H2-type [PF13912] (442-466)
  IPR013087 Zinc finger C2H2-type [PS00028] (294-314)
  IPR013087 Zinc finger C2H2-type [PS00028] (357-377)
  IPR013087 Zinc finger C2H2-type [PS00028] (385-405)
  IPR013087 Zinc finger C2H2-type [PS00028] (415-436)
  IPR013087 Zinc finger C2H2-type [PS00028] (444-464)
  IPR013087 Zinc finger C2H2-type [PS00028] (497-518)
  IPR013087 Zinc finger C2H2-type [PS00028] (607-628)
  IPR013087 Zinc finger C2H2-type [PS50157] (292-314)